Protein AF-0000000077149423 (afdb_homodimer)

Secondary structure (DSSP, 8-state):
----GGG-TTS-HHHHHHHHHHTS-HHHHHHTTBTEEPPBGGGTB--EE-----SSS--SSSB---PPPHHHHHTT--HHHHHHHHHHHHHHHHHHHHHHHHTT---TT-SSB----B------TT-GGGGGSS-S-HHHHHHHHHHHHHHHH-SSSS-SSB-EEEEES-----GGGTTT-EE---HHHIIIIISHHHHHHHHTS--SEEEE-SSEETTEEGGG-IIIIIIIIIIIT---SEEE--TTTTTHHHHTS-S-SSHHHHHHHHHHTT--BBSSSGGGGHHHHHHTTSS-HHHHHHHHHHHHHHHHHTTTT-S--GGGG--GGGTT-HHHHHHHHHHHHHH-EEEEESS-PSP-GGG-SEEEEESTTTT-SHHHH-SS--B-S----HHHHHHHHS-TTSEEEEE--S-SSSS-SSTTSPTTTTHHHHHHHHHT-SEEEEEEE--TTTSSSBTTTB-GGGSSTTS-SSSBPPHHHHHHHHHHHTT---EEEEEE-SS--B-TTHHHH-SEEEE--S--TTHHHHHHHHHTTSS------SSPBPS-GGGSPPTT----TT-HHHH--S--SB-TT--B-SS-EEEEEEE--SEE-TT--EEEEEEEEE-SSS-EEEEEEEEEEETT-SS---S-EEEEEEEEEE-TT-EEEEEEEE-GGGGEEE-TTS-EEEPPEEEEEEEESS-SSHHHHHHHT---EEEEEEE-/----GGG-TTS-HHHHHHHHHHTS-HHHHHHTTBTEEPPBGGGTB--EE-----SSS--SSSB---PPPHHHHHTT--HHHHHHHHHHHHHHHHHHHHHHHHTT---TT-SSB----B------TT-GGGGGSS-S-HHHHHHHHHHHHHHHH-SSSS-SSB-EEEEES-----GGGTTT-EE---HHHIIIIISHHHHHHHHTS--SEEEE-SSEETTEEGGG-IIIIIIIIIIIT---SEEE--TTTTTHHHHTS-S-SSHHHHHHHHHHTT--BBSSSGGGGHHHHHHTTSS-HHHHHHHHHHHHHHHHHTTTT-S--GGGG--GGGTT-HHHHHHHHHHHHHH-EEEEESS-PSP-GGG-SEEEEESTTTT-SHHHH-SS--B-S----HHHHHHHHS-TTSEEEEE--S-SSSS-SSTTSPTTTTHHHHHHHHHT-SEEEEEEE--TTTSSSTTTTS-GGGSSTTS-SSSBPPHHHHHHHHHHHTT---EEEEEE-SS--B-TTHHHH-SEEEE--S--TTHHHHHHHHHTTSS------SSPBPS-GGGSPPTT----TT-HHHH--S--SB-TT--B-SS-EEEEEEE--SEE-TT--EEEEEEEEE-SSS-EEEEEEEEEEETT-SS---S-EEEEEEEEEE-TT-EEEEEEEE-GGGGEEE-TT--EEEPPEEEEEEEESS-SSHHHHHHHT---EEEEEEE-

Nearest PDB structures (foldseek):
  7zdy-assembly1_Y  TM=8.481E-01  e=6.135E-65  Thermotoga maritima MSB8
  7zeq-assembly1_Y  TM=8.378E-01  e=5.788E-65  Thermotoga maritima MSB8
  4zoa-assembly1_B  TM=8.456E-01  e=4.067E-59  Listeria innocua Clip11262
  4zo9-assembly1_B  TM=8.342E-01  e=2.021E-59  Listeria innocua Clip11262
  4zod-assembly1_A  TM=8.342E-01  e=7.720E-59  Listeria innocua Clip11262

InterPro domains:
  IPR001764 Glycoside hydrolase, family 3, N-terminal [PF00933] (37-309)
  IPR001764 Glycoside hydrolase, family 3, N-terminal [PR00133] (67-86)
  IPR001764 Glycoside hydrolase, family 3, N-terminal [PR00133] (161-177)
  IPR001764 Glycoside hydrolase, family 3, N-terminal [PR00133] (232-250)
  IPR002772 Glycoside hydrolase family 3 C-terminal domain [PF01915] (348-586)
  IPR013783 Immunoglobulin-like fold [G3DSA:2.60.40.10] (587-703)
  IPR017853 Glycoside hydrolase superfamily [SSF51445] (4-347)
  IPR026891 Fibronectin type III-like domain [PF14310] (622-689)
  IPR026891 Fibronectin type III-like domain [SM01217] (622-691)
  IPR036881 Glycoside hydrolase family 3 C-terminal domain superfamily [G3DSA:3.40.50.1700] (334-586)
  IPR036881 Glycoside hydrolase family 3 C-terminal domain superfamily [SSF52279] (348-589)
  IPR036962 Glycoside hydrolase, family 3, N-terminal domain superfamily [G3DSA:3.20.20.300] (16-325)
  IPR044993 Beta-D-xylosidase [PTHR42721] (3-690)

Structure (mmCIF, N/CA/C/O backbone):
data_AF-0000000077149423-model_v1
#
loop_
_entity.id
_entity.type
_entity.pdbx_description
1 polymer 'Glycoside hydrolase family 3 domain protein'
#
loop_
_atom_site.group_PDB
_atom_site.id
_atom_site.type_symbol
_atom_site.label_atom_id
_atom_site.label_alt_id
_atom_site.label_comp_id
_atom_site.label_asym_id
_atom_site.label_entity_id
_atom_site.label_seq_id
_atom_site.pdbx_PDB_ins_code
_atom_site.Cartn_x
_atom_site.Cartn_y
_atom_site.Cartn_z
_atom_site.occupancy
_atom_site.B_iso_or_equiv
_atom_site.auth_seq_id
_atom_site.auth_comp_id
_atom_site.auth_asym_id
_atom_site.auth_atom_id
_atom_site.pdbx_PDB_model_num
ATOM 1 N N . MET A 1 1 ? 47.938 -31.359 -18.688 1 43.38 1 MET A N 1
ATOM 2 C CA . MET A 1 1 ? 47.25 -31.922 -17.516 1 43.38 1 MET A CA 1
ATOM 3 C C . MET A 1 1 ? 45.812 -32.219 -17.828 1 43.38 1 MET A C 1
ATOM 5 O O . MET A 1 1 ? 45.094 -31.406 -18.406 1 43.38 1 MET A O 1
ATOM 9 N N . ASN A 1 2 ? 45.344 -33.406 -17.938 1 62.12 2 ASN A N 1
ATOM 10 C CA . ASN A 1 2 ? 44.094 -33.938 -18.469 1 62.12 2 ASN A CA 1
ATOM 11 C C . ASN A 1 2 ? 42.875 -33.281 -17.781 1 62.12 2 ASN A C 1
ATOM 13 O O . ASN A 1 2 ? 42.812 -33.25 -16.562 1 62.12 2 ASN A O 1
ATOM 17 N N . LYS A 1 3 ? 42.125 -32.5 -18.344 1 80.06 3 LYS A N 1
ATOM 18 C CA . LYS A 1 3 ? 40.875 -31.859 -17.859 1 80.06 3 LYS A CA 1
ATOM 19 C C . LYS A 1 3 ? 40 -32.875 -17.141 1 80.06 3 LYS A C 1
ATOM 21 O O . LYS A 1 3 ? 39.719 -33.969 -17.672 1 80.06 3 LYS A O 1
ATOM 26 N N . PRO A 1 4 ? 39.719 -32.656 -15.883 1 93.94 4 PRO A N 1
ATOM 27 C CA . PRO A 1 4 ? 38.844 -33.594 -15.164 1 93.94 4 PRO A CA 1
ATOM 28 C C . PRO A 1 4 ? 37.562 -33.906 -15.93 1 93.94 4 PRO A C 1
ATOM 30 O O . PRO A 1 4 ? 37.062 -33.062 -16.672 1 93.94 4 PRO A O 1
ATOM 33 N N . LYS A 1 5 ? 37 -35.062 -15.758 1 95.88 5 LYS A N 1
ATOM 34 C CA . LYS A 1 5 ? 35.844 -35.562 -16.5 1 95.88 5 LYS A CA 1
ATOM 35 C C . LYS A 1 5 ? 34.656 -34.625 -16.312 1 95.88 5 LYS A C 1
ATOM 37 O O . LYS A 1 5 ? 33.812 -34.5 -17.219 1 95.88 5 LYS A O 1
ATOM 42 N N . TYR A 1 6 ? 34.562 -34.062 -15.18 1 96.31 6 TYR A N 1
ATOM 43 C CA . TYR A 1 6 ? 33.375 -33.281 -14.922 1 96.31 6 TYR A CA 1
ATOM 44 C C . TYR A 1 6 ? 33.375 -31.984 -15.742 1 96.31 6 TYR A C 1
ATOM 46 O O . TYR A 1 6 ? 32.375 -31.312 -15.875 1 96.31 6 TYR A O 1
ATOM 54 N N . LEU A 1 7 ? 34.5 -31.656 -16.438 1 95.75 7 LEU A N 1
ATOM 55 C CA . LEU A 1 7 ? 34.594 -30.484 -17.297 1 95.75 7 LEU A CA 1
ATOM 56 C C . LEU A 1 7 ? 34.594 -30.891 -18.766 1 95.75 7 LEU A C 1
ATOM 58 O O . LEU A 1 7 ? 34.688 -30.047 -19.656 1 95.75 7 LEU A O 1
ATOM 62 N N . ASP A 1 8 ? 34.5 -32.25 -19.047 1 96 8 ASP A N 1
ATOM 63 C CA . ASP A 1 8 ? 34.438 -32.781 -20.406 1 96 8 ASP A CA 1
ATOM 64 C C . ASP A 1 8 ? 33.031 -32.688 -20.953 1 96 8 ASP A C 1
ATOM 66 O O . ASP A 1 8 ? 32.188 -33.562 -20.656 1 96 8 ASP A O 1
ATOM 70 N N . LYS A 1 9 ? 32.719 -31.828 -21.906 1 95.31 9 LYS A N 1
ATOM 71 C CA . LYS A 1 9 ? 31.375 -31.531 -22.406 1 95.31 9 LYS A CA 1
ATOM 72 C C . LYS A 1 9 ? 30.875 -32.625 -23.312 1 95.31 9 LYS A C 1
ATOM 74 O O . LYS A 1 9 ? 29.703 -32.656 -23.688 1 95.31 9 LYS A O 1
ATOM 79 N N . SER A 1 10 ? 31.719 -33.594 -23.609 1 95.44 10 SER A N 1
ATOM 80 C CA . SER A 1 10 ? 31.297 -34.719 -24.453 1 95.44 10 SER A CA 1
ATOM 81 C C . SER A 1 10 ? 30.594 -35.781 -23.641 1 95.44 10 SER A C 1
ATOM 83 O O . SER A 1 10 ? 29.922 -36.656 -24.203 1 95.44 10 SER A O 1
ATOM 85 N N . LEU A 1 11 ? 30.75 -35.719 -22.359 1 97.44 11 LEU A N 1
ATOM 86 C CA . LEU A 1 11 ? 30.109 -36.688 -21.469 1 97.44 11 LEU A CA 1
ATOM 87 C C . LEU A 1 11 ? 28.719 -36.219 -21.062 1 97.44 11 LEU A C 1
ATOM 89 O O . LEU A 1 11 ? 28.422 -35.031 -21.141 1 97.44 11 LEU A O 1
ATOM 93 N N . SER A 1 12 ? 27.875 -37.219 -20.719 1 97.62 12 SER A N 1
ATOM 94 C CA . SER A 1 12 ? 26.562 -36.844 -20.219 1 97.62 12 SER A CA 1
ATOM 95 C C . SER A 1 12 ? 26.656 -36.094 -18.906 1 97.62 12 SER A C 1
ATOM 97 O O . SER A 1 12 ? 27.641 -36.188 -18.188 1 97.62 12 SER A O 1
ATOM 99 N N . PHE A 1 13 ? 25.734 -35.281 -18.625 1 98.25 13 PHE A N 1
ATOM 100 C CA . PHE A 1 13 ? 25.719 -34.531 -17.391 1 98.25 13 PHE A CA 1
ATOM 101 C C . PHE A 1 13 ? 25.828 -35.438 -16.172 1 98.25 13 PHE A C 1
ATOM 103 O O . PHE A 1 13 ? 26.531 -35.125 -15.211 1 98.25 13 PHE A O 1
ATOM 110 N N . LYS A 1 14 ? 25.141 -36.594 -16.219 1 98.19 14 LYS A N 1
ATOM 111 C CA . LYS A 1 14 ? 25.188 -37.531 -15.109 1 98.19 14 LYS A CA 1
ATOM 112 C C . LYS A 1 14 ? 26.594 -38.094 -14.906 1 98.19 14 LYS A C 1
ATOM 114 O O . LYS A 1 14 ? 27.062 -38.219 -13.781 1 98.19 14 LYS A O 1
ATOM 119 N N . GLU A 1 15 ? 27.281 -38.438 -16 1 98.44 15 GLU A N 1
ATOM 120 C CA . GLU A 1 15 ? 28.656 -38.938 -15.914 1 98.44 15 GLU A CA 1
ATOM 121 C C . GLU A 1 15 ? 29.578 -37.875 -15.312 1 98.44 15 GLU A C 1
ATOM 123 O O . GLU A 1 15 ? 30.438 -38.219 -14.484 1 98.44 15 GLU A O 1
ATOM 128 N N . ARG A 1 16 ? 29.375 -36.719 -15.719 1 98.5 16 ARG A N 1
ATOM 129 C CA . ARG A 1 16 ? 30.172 -35.625 -15.203 1 98.5 16 ARG A CA 1
ATOM 130 C C . ARG A 1 16 ? 29.891 -35.406 -13.719 1 98.5 16 ARG A C 1
ATOM 132 O O . ARG A 1 16 ? 30.828 -35.156 -12.945 1 98.5 16 ARG A O 1
ATOM 139 N N . ALA A 1 17 ? 28.656 -35.469 -13.336 1 98.69 17 ALA A N 1
ATOM 140 C CA . ALA A 1 17 ? 28.281 -35.281 -11.938 1 98.69 17 ALA A CA 1
ATOM 141 C C . ALA A 1 17 ? 28.906 -36.375 -11.055 1 98.69 17 ALA A C 1
ATOM 143 O O . ALA A 1 17 ? 29.359 -36.094 -9.945 1 98.69 17 ALA A O 1
ATOM 144 N N . VAL A 1 18 ? 28.938 -37.562 -11.523 1 98.62 18 VAL A N 1
ATOM 145 C CA . VAL A 1 18 ? 29.531 -38.688 -10.781 1 98.62 18 VAL A CA 1
ATOM 146 C C . VAL A 1 18 ? 31 -38.406 -10.523 1 98.62 18 VAL A C 1
ATOM 148 O O . VAL A 1 18 ? 31.484 -38.594 -9.406 1 98.62 18 VAL A O 1
ATOM 151 N N . ASP A 1 19 ? 31.672 -37.969 -11.539 1 98.62 19 ASP A N 1
ATOM 152 C CA . ASP A 1 19 ? 33.094 -37.625 -11.383 1 98.62 19 ASP A CA 1
ATOM 153 C C . ASP A 1 19 ? 33.281 -36.469 -10.383 1 98.62 19 ASP A C 1
ATOM 155 O O . ASP A 1 19 ? 34.125 -36.562 -9.492 1 98.62 19 ASP A O 1
ATOM 159 N N . LEU A 1 20 ? 32.5 -35.438 -10.547 1 98.69 20 LEU A N 1
ATOM 160 C CA . LEU A 1 20 ? 32.625 -34.281 -9.68 1 98.69 20 LEU A CA 1
ATOM 161 C C . LEU A 1 20 ? 32.406 -34.656 -8.219 1 98.69 20 LEU A C 1
ATOM 163 O O . LEU A 1 20 ? 33.188 -34.281 -7.348 1 98.69 20 LEU A O 1
ATOM 167 N N . VAL A 1 21 ? 31.359 -35.438 -7.965 1 98.69 21 VAL A N 1
ATOM 168 C CA . VAL A 1 21 ? 31.016 -35.812 -6.598 1 98.69 21 VAL A CA 1
ATOM 169 C C . VAL A 1 21 ? 32.094 -36.719 -6.023 1 98.69 21 VAL A C 1
ATOM 171 O O . VAL A 1 21 ? 32.438 -36.625 -4.836 1 98.69 21 VAL A O 1
ATOM 174 N N . SER A 1 22 ? 32.719 -37.5 -6.828 1 98.38 22 SER A N 1
ATOM 175 C CA . SER A 1 22 ? 33.781 -38.375 -6.367 1 98.38 22 SER A CA 1
ATOM 176 C C . SER A 1 22 ? 35 -37.594 -5.902 1 98.38 22 SER A C 1
ATOM 178 O O . SER A 1 22 ? 35.844 -38.094 -5.148 1 98.38 22 SER A O 1
ATOM 180 N N . ARG A 1 23 ? 35.062 -36.406 -6.344 1 98.19 23 ARG A N 1
ATOM 181 C CA . ARG A 1 23 ? 36.219 -35.562 -6.008 1 98.19 23 ARG A CA 1
ATOM 182 C C . ARG A 1 23 ? 35.938 -34.719 -4.762 1 98.19 23 ARG A C 1
ATOM 184 O O . ARG A 1 23 ? 36.844 -34.094 -4.211 1 98.19 23 ARG A O 1
ATOM 191 N N . MET A 1 24 ? 34.719 -34.75 -4.234 1 98.56 24 MET A N 1
ATOM 192 C CA . MET A 1 24 ? 34.344 -33.938 -3.068 1 98.56 24 MET A CA 1
ATOM 193 C C . MET A 1 24 ? 34.656 -34.688 -1.778 1 98.56 24 MET A C 1
ATOM 195 O O . MET A 1 24 ? 34.594 -35.938 -1.737 1 98.56 24 MET A O 1
ATOM 199 N N . THR A 1 25 ? 34.969 -33.844 -0.762 1 98.38 25 THR A N 1
ATOM 200 C CA . THR A 1 25 ? 34.969 -34.406 0.582 1 98.38 25 THR A CA 1
ATOM 201 C C . THR A 1 25 ? 33.562 -34.656 1.087 1 98.38 25 THR A C 1
ATOM 203 O O . THR A 1 25 ? 32.594 -34.188 0.485 1 98.38 25 THR A O 1
ATOM 206 N N . LEU A 1 26 ? 33.5 -35.469 2.139 1 97.94 26 LEU A N 1
ATOM 207 C CA . LEU A 1 26 ? 32.188 -35.75 2.729 1 97.94 26 LEU A CA 1
ATOM 208 C C . LEU A 1 26 ? 31.5 -34.438 3.162 1 97.94 26 LEU A C 1
ATOM 210 O O . LEU A 1 26 ? 30.281 -34.312 2.992 1 97.94 26 LEU A O 1
ATOM 214 N N . GLU A 1 27 ? 32.281 -33.562 3.719 1 98 27 GLU A N 1
ATOM 215 C CA . GLU A 1 27 ? 31.734 -32.281 4.152 1 98 27 GLU A CA 1
ATOM 216 C C . GLU A 1 27 ? 31.219 -31.453 2.967 1 98 27 GLU A C 1
ATOM 218 O O . GLU A 1 27 ? 30.172 -30.828 3.053 1 98 27 GLU A O 1
ATOM 223 N N . GLU A 1 28 ? 31.953 -31.484 1.924 1 98.56 28 GLU A N 1
ATOM 224 C CA . GLU A 1 28 ? 31.547 -30.781 0.71 1 98.56 28 GLU A CA 1
ATOM 225 C C . GLU A 1 28 ? 30.281 -31.375 0.115 1 98.56 28 GLU A C 1
ATOM 227 O O . GLU A 1 28 ? 29.375 -30.641 -0.287 1 98.56 28 GLU A O 1
ATOM 232 N N . LYS A 1 29 ? 30.203 -32.719 0.086 1 98.62 29 LYS A N 1
ATOM 233 C CA . LYS A 1 29 ? 28.984 -33.406 -0.405 1 98.62 29 LYS A CA 1
ATOM 234 C C . LYS A 1 29 ? 27.766 -33 0.423 1 98.62 29 LYS A C 1
ATOM 236 O O . LYS A 1 29 ? 26.734 -32.625 -0.129 1 98.62 29 LYS A O 1
ATOM 241 N N . ALA A 1 30 ? 27.922 -33.031 1.698 1 98.38 30 ALA A N 1
ATOM 242 C CA . ALA A 1 30 ? 26.828 -32.719 2.611 1 98.38 30 ALA A CA 1
ATOM 243 C C . ALA A 1 30 ? 26.375 -31.266 2.428 1 98.38 30 ALA A C 1
ATOM 245 O O . ALA A 1 30 ? 25.172 -30.969 2.475 1 98.38 30 ALA A O 1
ATOM 246 N N . SER A 1 31 ? 27.281 -30.344 2.186 1 98.19 31 SER A N 1
ATOM 247 C CA . SER A 1 31 ? 26.969 -28.922 2.049 1 98.19 31 SER A CA 1
ATOM 248 C C . SER A 1 31 ? 26.172 -28.656 0.776 1 98.19 31 SER A C 1
ATOM 250 O O . SER A 1 31 ? 25.484 -27.641 0.679 1 98.19 31 SER A O 1
ATOM 252 N N . GLN A 1 32 ? 26.234 -29.547 -0.192 1 98.56 32 GLN A N 1
ATOM 253 C CA . GLN A 1 32 ? 25.547 -29.375 -1.466 1 98.56 32 GLN A CA 1
ATOM 254 C C . GLN A 1 32 ? 24.094 -29.828 -1.372 1 98.56 32 GLN A C 1
ATOM 256 O O . GLN A 1 32 ? 23.297 -29.562 -2.27 1 98.56 32 GLN A O 1
ATOM 261 N N . LEU A 1 33 ? 23.703 -30.5 -0.247 1 98.81 33 LEU A N 1
ATOM 262 C CA . LEU A 1 33 ? 22.359 -31.047 -0.112 1 98.81 33 LEU A CA 1
ATOM 263 C C . LEU A 1 33 ? 21.438 -30.062 0.595 1 98.81 33 LEU A C 1
ATOM 265 O O . LEU A 1 33 ? 20.25 -30.344 0.802 1 98.81 33 LEU A O 1
ATOM 269 N N . ARG A 1 34 ? 21.953 -28.891 0.854 1 98.06 34 ARG A N 1
ATOM 270 C CA . ARG A 1 34 ? 21.203 -27.797 1.469 1 98.06 34 ARG A CA 1
ATOM 271 C C . ARG A 1 34 ? 20.672 -26.828 0.412 1 98.06 34 ARG A C 1
ATOM 273 O O . ARG A 1 34 ? 21.281 -26.672 -0.65 1 98.06 34 ARG A O 1
ATOM 280 N N . TYR A 1 35 ? 19.531 -26.125 0.742 1 98.31 35 TYR A N 1
ATOM 281 C CA . TYR A 1 35 ? 19.016 -25.141 -0.214 1 98.31 35 TYR A CA 1
ATOM 282 C C . TYR A 1 35 ? 20.016 -24.016 -0.424 1 98.31 35 TYR A C 1
ATOM 284 O O . TYR A 1 35 ? 20.047 -23.391 -1.487 1 98.31 35 TYR A O 1
ATOM 292 N N . ASP A 1 36 ? 20.828 -23.688 0.619 1 97.81 36 ASP A N 1
ATOM 293 C CA . ASP A 1 36 ? 21.875 -22.688 0.543 1 97.81 36 ASP A CA 1
ATOM 294 C C . ASP A 1 36 ? 23.25 -23.344 0.341 1 97.81 36 ASP A C 1
ATOM 296 O O . ASP A 1 36 ? 24.188 -23.062 1.083 1 97.81 36 ASP A O 1
ATOM 300 N N . ALA A 1 37 ? 23.391 -24.094 -0.747 1 98.25 37 ALA A N 1
ATOM 301 C CA . ALA A 1 37 ? 24.578 -24.859 -1.064 1 98.25 37 ALA A CA 1
ATOM 302 C C . ALA A 1 37 ? 25.828 -23.984 -1.015 1 98.25 37 ALA A C 1
ATOM 304 O O . ALA A 1 37 ? 25.844 -22.875 -1.576 1 98.25 37 ALA A O 1
ATOM 305 N N . GLN A 1 38 ? 26.891 -24.438 -0.353 1 97.69 38 GLN A N 1
ATOM 306 C CA . GLN A 1 38 ? 28.125 -23.688 -0.142 1 97.69 38 GLN A CA 1
ATOM 307 C C . GLN A 1 38 ? 29.062 -23.844 -1.328 1 97.69 38 GLN A C 1
ATOM 309 O O . GLN A 1 38 ? 28.984 -24.828 -2.07 1 97.69 38 GLN A O 1
ATOM 314 N N . PRO A 1 39 ? 29.953 -22.891 -1.474 1 97.69 39 PRO A N 1
ATOM 315 C CA . PRO A 1 39 ? 30.922 -23.047 -2.553 1 97.69 39 PRO A CA 1
ATOM 316 C C . PRO A 1 39 ? 31.969 -24.109 -2.25 1 97.69 39 PRO A C 1
ATOM 318 O O . PRO A 1 39 ? 32.25 -24.391 -1.082 1 97.69 39 PRO A O 1
ATOM 3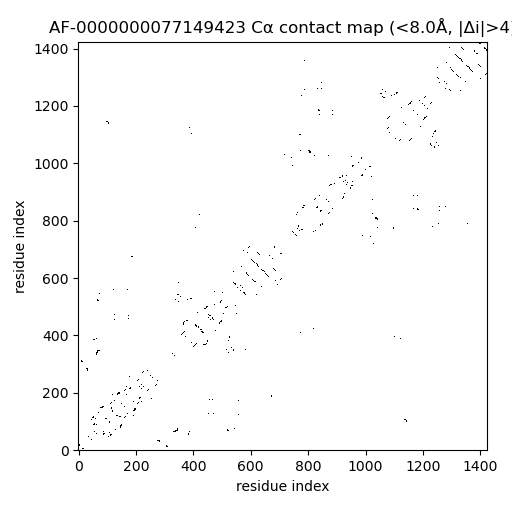21 N N . VAL A 1 40 ? 32.406 -24.75 -3.268 1 98 40 VAL A N 1
ATOM 322 C CA . VAL A 1 40 ? 33.594 -25.578 -3.232 1 98 40 VAL A CA 1
ATOM 323 C C . VAL A 1 40 ? 34.656 -24.969 -4.152 1 98 40 VAL A C 1
ATOM 325 O O . VAL A 1 40 ? 34.844 -25.422 -5.281 1 98 40 VAL A O 1
ATOM 328 N N . GLU A 1 41 ? 35.5 -24.172 -3.666 1 96.25 41 GLU A N 1
ATOM 329 C CA . GLU A 1 41 ? 36.375 -23.312 -4.441 1 96.25 41 GLU A CA 1
ATOM 330 C C . GLU A 1 41 ? 37.406 -24.141 -5.203 1 96.25 41 GLU A C 1
ATOM 332 O O . GLU A 1 41 ? 37.688 -23.859 -6.367 1 96.25 41 GLU A O 1
ATOM 337 N N . ARG A 1 42 ? 37.875 -25.109 -4.559 1 96.19 42 ARG A N 1
ATOM 338 C CA . ARG A 1 42 ? 38.969 -25.906 -5.168 1 96.19 42 ARG A CA 1
ATOM 339 C C . ARG A 1 42 ? 38.469 -26.641 -6.402 1 96.19 42 ARG A C 1
ATOM 341 O O . ARG A 1 42 ? 39.25 -27.031 -7.262 1 96.19 42 ARG A O 1
ATOM 348 N N . LEU A 1 43 ? 37.125 -26.812 -6.449 1 97.31 43 LEU A N 1
ATOM 349 C CA . LEU A 1 43 ? 36.562 -27.5 -7.594 1 97.31 43 LEU A CA 1
ATOM 350 C C . LEU A 1 43 ? 35.812 -26.531 -8.508 1 97.31 43 LEU A C 1
ATOM 352 O O . LEU A 1 43 ? 35.125 -26.953 -9.438 1 97.31 43 LEU A O 1
ATOM 356 N N . GLY A 1 44 ? 35.875 -25.203 -8.172 1 95.19 44 GLY A N 1
ATOM 357 C CA . GLY A 1 44 ? 35.25 -24.188 -9 1 95.19 44 GLY A CA 1
ATOM 358 C C . GLY A 1 44 ? 33.719 -24.156 -8.875 1 95.19 44 GLY A C 1
ATOM 359 O O . GLY A 1 44 ? 33.031 -23.703 -9.789 1 95.19 44 GLY A O 1
ATOM 360 N N . ILE A 1 45 ? 33.156 -24.641 -7.824 1 96.94 45 ILE A N 1
ATOM 361 C CA . ILE A 1 45 ? 31.703 -24.656 -7.605 1 96.94 45 ILE A CA 1
ATOM 362 C C . ILE A 1 45 ? 31.281 -23.422 -6.809 1 96.94 45 ILE A C 1
ATOM 364 O O . ILE A 1 45 ? 31.578 -23.312 -5.617 1 96.94 45 ILE A O 1
ATOM 368 N N . PRO A 1 46 ? 30.578 -22.516 -7.422 1 95.69 46 PRO A N 1
ATOM 369 C CA . PRO A 1 46 ? 30.125 -21.344 -6.664 1 95.69 46 PRO A CA 1
ATOM 370 C C . PRO A 1 46 ? 28.969 -21.656 -5.727 1 95.69 46 PRO A C 1
ATOM 372 O O . PRO A 1 46 ? 28.281 -22.672 -5.91 1 95.69 46 PRO A O 1
ATOM 375 N N . ARG A 1 47 ? 28.797 -20.781 -4.75 1 96.94 47 ARG A N 1
ATOM 376 C CA . ARG A 1 47 ? 27.609 -20.828 -3.91 1 96.94 47 ARG A CA 1
ATOM 377 C C . ARG A 1 47 ? 26.344 -20.812 -4.762 1 96.94 47 ARG A C 1
ATOM 379 O O . ARG A 1 47 ? 26.281 -20.141 -5.785 1 96.94 47 ARG A O 1
ATOM 386 N N . TYR A 1 48 ? 25.359 -21.578 -4.363 1 98.12 48 TYR A N 1
ATOM 387 C CA . TYR A 1 48 ? 24.094 -21.609 -5.082 1 98.12 48 TYR A CA 1
ATOM 388 C C . TYR A 1 48 ? 22.922 -21.734 -4.113 1 98.12 48 TYR A C 1
ATOM 390 O O . TYR A 1 48 ? 22.906 -22.609 -3.246 1 98.12 48 TYR A O 1
ATOM 398 N N . ASN A 1 49 ? 22 -20.844 -4.25 1 98.5 49 ASN A N 1
ATOM 399 C CA . ASN A 1 49 ? 20.75 -20.969 -3.496 1 98.5 49 ASN A CA 1
ATOM 400 C C . ASN A 1 49 ? 19.625 -21.547 -4.348 1 98.5 49 ASN A C 1
ATOM 402 O O . ASN A 1 49 ? 19.188 -20.922 -5.316 1 98.5 49 ASN A O 1
ATOM 406 N N . TRP A 1 50 ? 19.125 -22.688 -3.953 1 98.62 50 TRP A N 1
ATOM 407 C CA . TRP A 1 50 ? 18.141 -23.453 -4.738 1 98.62 50 TRP A CA 1
ATOM 408 C C . TRP A 1 50 ? 16.766 -22.828 -4.637 1 98.62 50 TRP A C 1
ATOM 410 O O . TRP A 1 50 ? 15.875 -23.125 -5.441 1 98.62 50 TRP A O 1
ATOM 420 N N . TRP A 1 51 ? 16.531 -22.047 -3.59 1 98.38 51 TRP A N 1
ATOM 421 C CA . TRP A 1 51 ? 15.195 -21.531 -3.297 1 98.38 51 TRP A CA 1
ATOM 422 C C . TRP A 1 51 ? 14.867 -20.328 -4.184 1 98.38 51 TRP A C 1
ATOM 424 O O . TRP A 1 51 ? 15.383 -19.234 -3.967 1 98.38 51 TRP A O 1
ATOM 434 N N . ASN A 1 52 ? 14.023 -20.531 -5.113 1 98.12 52 ASN A N 1
ATOM 435 C CA . ASN A 1 52 ? 13.391 -19.484 -5.926 1 98.12 52 ASN A CA 1
ATOM 436 C C . ASN A 1 52 ? 11.977 -19.891 -6.336 1 98.12 52 ASN A C 1
ATOM 438 O O . ASN A 1 52 ? 11.586 -21.047 -6.195 1 98.12 52 ASN A O 1
ATOM 442 N N . GLU A 1 53 ? 11.172 -18.891 -6.656 1 97.44 53 GLU A N 1
ATOM 443 C CA . GLU A 1 53 ? 9.758 -19.062 -6.984 1 97.44 53 GLU A CA 1
ATOM 444 C C . GLU A 1 53 ? 9.391 -18.297 -8.25 1 97.44 53 GLU A C 1
ATOM 446 O O . GLU A 1 53 ? 9.922 -17.219 -8.5 1 97.44 53 GLU A O 1
ATOM 451 N N . ALA A 1 54 ? 8.398 -18.859 -8.992 1 98.31 54 ALA A N 1
ATOM 452 C CA . ALA A 1 54 ? 8.016 -18.203 -10.234 1 98.31 54 ALA A CA 1
ATOM 453 C C . ALA A 1 54 ? 6.617 -18.625 -10.672 1 98.31 54 ALA A C 1
ATOM 455 O O . ALA A 1 54 ? 6.387 -18.906 -11.852 1 98.31 54 ALA A O 1
ATOM 456 N N . LEU A 1 55 ? 5.719 -18.641 -9.797 1 97.5 55 LEU A N 1
ATOM 457 C CA . LEU A 1 55 ? 4.363 -19.125 -10.047 1 97.5 55 LEU A CA 1
ATOM 458 C C . LEU A 1 55 ? 3.686 -18.281 -11.133 1 97.5 55 LEU A C 1
ATOM 460 O O . LEU A 1 55 ? 2.93 -18.828 -11.945 1 97.5 55 LEU A O 1
ATOM 464 N N . HIS A 1 56 ? 3.846 -16.984 -11.125 1 98.5 56 HIS A N 1
ATOM 465 C CA . HIS A 1 56 ? 3.27 -16.062 -12.094 1 98.5 56 HIS A CA 1
ATOM 466 C C . HIS A 1 56 ? 4.168 -14.844 -12.305 1 98.5 56 HIS A C 1
ATOM 468 O O . HIS A 1 56 ? 3.689 -13.703 -12.328 1 98.5 56 HIS A O 1
ATOM 474 N N . GLY A 1 57 ? 5.43 -15.133 -12.492 1 98.56 57 GLY A N 1
ATOM 475 C CA . GLY A 1 57 ? 6.551 -14.211 -12.539 1 98.56 57 GLY A CA 1
ATOM 476 C C . GLY A 1 57 ? 7.637 -14.531 -11.531 1 98.56 57 GLY A C 1
ATOM 477 O O . GLY A 1 57 ? 7.387 -15.219 -10.539 1 98.56 57 GLY A O 1
ATOM 478 N N . VAL A 1 58 ? 8.859 -14.023 -11.773 1 98.69 58 VAL A N 1
ATOM 479 C CA . VAL A 1 58 ? 9.922 -14.25 -10.805 1 98.69 58 VAL A CA 1
ATOM 480 C C . VAL A 1 58 ? 9.57 -13.555 -9.484 1 98.69 58 VAL A C 1
ATOM 482 O O . VAL A 1 58 ? 9.336 -12.344 -9.461 1 98.69 58 VAL A O 1
ATOM 485 N N . ALA A 1 59 ? 9.523 -14.359 -8.422 1 97.69 59 ALA A N 1
ATOM 486 C CA . ALA A 1 59 ? 8.977 -13.867 -7.168 1 97.69 59 ALA A CA 1
ATOM 487 C C . ALA A 1 59 ? 10.086 -13.445 -6.207 1 97.69 59 ALA A C 1
ATOM 489 O O . ALA A 1 59 ? 11.148 -14.062 -6.176 1 97.69 59 ALA A O 1
ATOM 490 N N . ARG A 1 60 ? 9.875 -12.375 -5.461 1 96 60 ARG A N 1
ATOM 491 C CA . ARG A 1 60 ? 10.602 -12 -4.25 1 96 60 ARG A CA 1
ATOM 492 C C . ARG A 1 60 ? 12.039 -11.609 -4.566 1 96 60 ARG A C 1
ATOM 494 O O . ARG A 1 60 ? 12.891 -11.57 -3.676 1 96 60 ARG A O 1
ATOM 501 N N . ALA A 1 61 ? 12.352 -11.336 -5.805 1 95.31 61 ALA A N 1
ATOM 502 C CA . ALA A 1 61 ? 13.703 -10.984 -6.25 1 95.31 61 ALA A CA 1
ATOM 503 C C . ALA A 1 61 ? 13.727 -9.617 -6.914 1 95.31 61 ALA A C 1
ATOM 505 O O . ALA A 1 61 ? 14.445 -9.406 -7.891 1 95.31 61 ALA A O 1
ATOM 506 N N . GLY A 1 62 ? 12.852 -8.766 -6.406 1 96.94 62 GLY A N 1
ATOM 507 C CA . GLY A 1 62 ? 12.789 -7.426 -6.973 1 96.94 62 GLY A CA 1
ATOM 508 C C . GLY A 1 62 ? 11.836 -7.32 -8.148 1 96.94 62 GLY A C 1
ATOM 509 O O . GLY A 1 62 ? 10.812 -8 -8.195 1 96.94 62 GLY A O 1
ATOM 510 N N . VAL A 1 63 ? 12.133 -6.438 -9.062 1 98.06 63 VAL A N 1
ATOM 511 C CA . VAL A 1 63 ? 11.227 -6.078 -10.156 1 98.06 63 VAL A CA 1
ATOM 512 C C . VAL A 1 63 ? 11.156 -7.227 -11.156 1 98.06 63 VAL A C 1
ATOM 514 O O . VAL A 1 63 ? 12.18 -7.789 -11.547 1 98.06 63 VAL A O 1
ATOM 517 N N . ALA A 1 64 ? 10.008 -7.527 -11.539 1 98.5 64 ALA A N 1
ATOM 518 C CA . ALA A 1 64 ? 9.703 -8.508 -12.578 1 98.5 64 ALA A CA 1
ATOM 519 C C . ALA A 1 64 ? 8.312 -8.281 -13.164 1 98.5 64 ALA A C 1
ATOM 521 O O . ALA A 1 64 ? 7.504 -7.551 -12.586 1 98.5 64 ALA A O 1
ATOM 522 N N . THR A 1 65 ? 8.094 -8.82 -14.344 1 98.56 65 THR A N 1
ATOM 523 C CA . THR A 1 65 ? 6.734 -8.852 -14.875 1 98.56 65 THR A CA 1
ATOM 524 C C . THR A 1 65 ? 5.828 -9.703 -13.992 1 98.56 65 THR A C 1
ATOM 526 O O . THR A 1 65 ? 6.199 -10.82 -13.609 1 98.56 65 THR A O 1
ATOM 529 N N . VAL A 1 66 ? 4.676 -9.164 -13.641 1 98.69 66 VAL A N 1
ATOM 530 C CA . VAL A 1 66 ? 3.746 -9.898 -12.781 1 98.69 66 VAL A CA 1
ATOM 531 C C . VAL A 1 66 ? 2.494 -10.258 -13.578 1 98.69 66 VAL A C 1
ATOM 533 O O . VAL A 1 66 ? 1.744 -9.383 -14.008 1 98.69 66 VAL A O 1
ATOM 536 N N . PHE A 1 67 ? 2.264 -11.484 -13.789 1 98.88 67 PHE A N 1
ATOM 537 C CA . PHE A 1 67 ? 1.107 -12.023 -14.492 1 98.88 67 PHE A CA 1
ATOM 538 C C . PHE A 1 67 ? -0.025 -12.32 -13.516 1 98.88 67 PHE A C 1
ATOM 540 O O . PHE A 1 67 ? 0.159 -12.242 -12.297 1 98.88 67 PHE A O 1
ATOM 547 N N . PRO A 1 68 ? -1.262 -12.594 -14.039 1 98.81 68 PRO A N 1
ATOM 548 C CA . PRO A 1 68 ? -2.311 -13.078 -13.141 1 98.81 68 PRO A CA 1
ATOM 549 C C . PRO A 1 68 ? -1.872 -14.297 -12.328 1 98.81 68 PRO A C 1
ATOM 551 O O . PRO A 1 68 ? -1.022 -15.07 -12.781 1 98.81 68 PRO A O 1
ATOM 554 N N . GLN A 1 69 ? -2.383 -14.414 -11.125 1 98.56 69 GLN A N 1
ATOM 555 C CA . GLN A 1 69 ? -2.109 -15.602 -10.32 1 98.56 69 GLN A CA 1
ATOM 556 C C . GLN A 1 69 ? -2.482 -16.875 -11.07 1 98.56 69 GLN A C 1
ATOM 558 O O . GLN A 1 69 ? -3.252 -16.828 -12.031 1 98.56 69 GLN A O 1
ATOM 563 N N . ALA A 1 70 ? -1.968 -18 -10.656 1 98.69 70 ALA A N 1
ATOM 564 C CA . ALA A 1 70 ? -2.098 -19.266 -11.359 1 98.69 70 ALA A CA 1
ATOM 565 C C . ALA A 1 70 ? -3.562 -19.594 -11.641 1 98.69 70 ALA A C 1
ATOM 567 O O . ALA A 1 70 ? -3.904 -20.047 -12.734 1 98.69 70 ALA A O 1
ATOM 568 N N . ILE A 1 71 ? -4.406 -19.328 -10.688 1 98.75 71 ILE A N 1
ATOM 569 C CA . ILE A 1 71 ? -5.824 -19.641 -10.859 1 98.75 71 ILE A CA 1
ATOM 570 C C . ILE A 1 71 ? -6.406 -18.797 -11.984 1 98.75 71 ILE A C 1
ATOM 572 O O . ILE A 1 71 ? -7.254 -19.266 -12.75 1 98.75 71 ILE A O 1
ATOM 576 N N . GLY A 1 72 ? -5.969 -17.531 -12.039 1 98.81 72 GLY A N 1
ATOM 577 C CA . GLY A 1 72 ? -6.352 -16.688 -13.156 1 98.81 72 GLY A CA 1
ATOM 578 C C . GLY A 1 72 ? -5.789 -17.156 -14.484 1 98.81 72 GLY A C 1
ATOM 579 O O . GLY A 1 72 ? -6.469 -17.094 -15.508 1 98.81 72 GLY A O 1
ATOM 580 N N . LEU A 1 73 ? -4.574 -17.641 -14.477 1 98.88 73 LEU A N 1
ATOM 581 C CA . LEU A 1 73 ? -3.979 -18.203 -15.688 1 98.88 73 LEU A CA 1
ATOM 582 C C . LEU A 1 73 ? -4.742 -19.438 -16.156 1 98.88 73 LEU A C 1
ATOM 584 O O . LEU A 1 73 ? -4.895 -19.656 -17.359 1 98.88 73 LEU A O 1
ATOM 588 N N . ALA A 1 74 ? -5.207 -20.172 -15.203 1 98.94 74 ALA A N 1
ATOM 589 C CA . ALA A 1 74 ? -6.02 -21.344 -15.531 1 98.94 74 ALA A CA 1
ATOM 590 C C . ALA A 1 74 ? -7.32 -20.938 -16.219 1 98.94 74 ALA A C 1
ATOM 592 O O . ALA A 1 74 ? -7.805 -21.625 -17.109 1 98.94 74 ALA A O 1
ATOM 593 N N . ALA A 1 75 ? -7.832 -19.812 -15.828 1 98.94 75 ALA A N 1
ATOM 594 C CA . ALA A 1 75 ? -9.102 -19.328 -16.359 1 98.94 75 ALA A CA 1
ATOM 595 C C . ALA A 1 75 ? -8.977 -18.953 -17.828 1 98.94 75 ALA A C 1
ATOM 597 O O . ALA A 1 75 ? -9.984 -18.781 -18.516 1 98.94 75 ALA A O 1
ATOM 598 N N . ILE A 1 76 ? -7.758 -18.906 -18.312 1 98.88 76 ILE A N 1
ATOM 599 C CA . ILE A 1 76 ? -7.516 -18.578 -19.719 1 98.88 76 ILE A CA 1
ATOM 600 C C . ILE A 1 76 ? -7.859 -19.766 -20.594 1 98.88 76 ILE A C 1
ATOM 602 O O . ILE A 1 76 ? -8.289 -19.609 -21.75 1 98.88 76 ILE A O 1
ATOM 606 N N . PHE A 1 77 ? -7.711 -21.031 -20.109 1 98.81 77 PHE A N 1
ATOM 607 C CA . PHE A 1 77 ? -7.941 -22.266 -20.844 1 98.81 77 PHE A CA 1
ATOM 608 C C . PHE A 1 77 ? -7.16 -22.25 -22.156 1 98.81 77 PHE A C 1
ATOM 610 O O . PHE A 1 77 ? -7.723 -22.5 -23.234 1 98.81 77 PHE A O 1
ATOM 617 N N . ASP A 1 78 ? -5.922 -22.094 -22.047 1 98.81 78 ASP A N 1
ATOM 618 C CA . ASP A 1 78 ? -5.02 -22.016 -23.203 1 98.81 78 ASP A CA 1
ATOM 619 C C . ASP A 1 78 ? -3.607 -22.469 -22.812 1 98.81 78 ASP A C 1
ATOM 621 O O . ASP A 1 78 ? -2.803 -21.656 -22.344 1 98.81 78 ASP A O 1
ATOM 625 N N . ASP A 1 79 ? -3.283 -23.734 -23.047 1 98.44 79 ASP A N 1
ATOM 626 C CA . ASP A 1 79 ? -2.004 -24.281 -22.625 1 98.44 79 ASP A CA 1
ATOM 627 C C . ASP A 1 79 ? -0.853 -23.719 -23.438 1 98.44 79 ASP A C 1
ATOM 629 O O . ASP A 1 79 ? 0.227 -23.453 -22.906 1 98.44 79 ASP A O 1
ATOM 633 N N . GLU A 1 80 ? -1.06 -23.422 -24.719 1 98.5 80 GLU A N 1
ATOM 634 C CA . GLU A 1 80 ? -0.014 -22.828 -25.547 1 98.5 80 GLU A CA 1
ATOM 635 C C . GLU A 1 80 ? 0.353 -21.422 -25.062 1 98.5 80 GLU A C 1
ATOM 637 O O . GLU A 1 80 ? 1.531 -21.062 -25 1 98.5 80 GLU A O 1
ATOM 642 N N . PHE A 1 81 ? -0.695 -20.688 -24.75 1 98.75 81 PHE A N 1
ATOM 643 C CA . PHE A 1 81 ? -0.47 -19.344 -24.25 1 98.75 81 PHE A CA 1
ATOM 644 C C . PHE A 1 81 ? 0.277 -19.375 -22.922 1 98.75 81 PHE A C 1
ATOM 646 O O . PHE A 1 81 ? 1.158 -18.562 -22.672 1 98.75 81 PHE A O 1
ATOM 653 N N . LEU A 1 82 ? -0.076 -20.344 -22.031 1 98.88 82 LEU A N 1
ATOM 654 C CA . LEU A 1 82 ? 0.604 -20.453 -20.75 1 98.88 82 LEU A CA 1
ATOM 655 C C . LEU A 1 82 ? 2.068 -20.844 -20.938 1 98.88 82 LEU A C 1
ATOM 657 O O . LEU A 1 82 ? 2.932 -20.391 -20.172 1 98.88 82 LEU A O 1
ATOM 661 N N . GLU A 1 83 ? 2.371 -21.688 -21.953 1 98.88 83 GLU A N 1
ATOM 662 C CA . GLU A 1 83 ? 3.758 -22.031 -22.25 1 98.88 83 GLU A CA 1
ATOM 663 C C . GLU A 1 83 ? 4.566 -20.797 -22.609 1 98.88 83 GLU A C 1
ATOM 665 O O . GLU A 1 83 ? 5.719 -20.656 -22.188 1 98.88 83 GLU A O 1
ATOM 670 N N . LYS A 1 84 ? 3.943 -19.891 -23.359 1 98.81 84 LYS A N 1
ATOM 671 C CA . LYS A 1 84 ? 4.59 -18.641 -23.719 1 98.81 84 LYS A CA 1
ATOM 672 C C . LYS A 1 84 ? 4.883 -17.797 -22.484 1 98.81 84 LYS A C 1
ATOM 674 O O . LYS A 1 84 ? 5.957 -17.203 -22.375 1 98.81 84 LYS A O 1
ATOM 679 N N . ILE A 1 85 ? 3.939 -17.703 -21.594 1 98.88 85 ILE A N 1
ATOM 680 C CA . ILE A 1 85 ? 4.117 -16.969 -20.359 1 98.88 85 ILE A CA 1
ATOM 681 C C . ILE A 1 85 ? 5.273 -17.562 -19.562 1 98.88 85 ILE A C 1
ATOM 683 O O . ILE A 1 85 ? 6.141 -16.828 -19.078 1 98.88 85 ILE A O 1
ATOM 687 N N . ALA A 1 86 ? 5.305 -18.891 -19.453 1 98.94 86 ALA A N 1
ATOM 688 C CA . ALA A 1 86 ? 6.352 -19.562 -18.703 1 98.94 86 ALA A CA 1
ATOM 689 C C . ALA A 1 86 ? 7.723 -19.328 -19.328 1 98.94 86 ALA A C 1
ATOM 691 O O . ALA A 1 86 ? 8.719 -19.172 -18.609 1 98.94 86 ALA A O 1
ATOM 692 N N . ASP A 1 87 ? 7.773 -19.297 -20.641 1 98.88 87 ASP A N 1
ATOM 693 C CA . ASP A 1 87 ? 9.016 -19 -21.344 1 98.88 87 ASP A CA 1
ATOM 694 C C . ASP A 1 87 ? 9.523 -17.609 -20.984 1 98.88 87 ASP A C 1
ATOM 696 O O . ASP A 1 87 ? 10.727 -17.406 -20.797 1 98.88 87 ASP A O 1
ATOM 700 N N . VAL A 1 88 ? 8.625 -16.641 -20.906 1 98.88 88 VAL A N 1
ATOM 701 C CA . VAL A 1 88 ? 8.984 -15.273 -20.547 1 98.88 88 VAL A CA 1
ATOM 702 C C . VAL A 1 88 ? 9.5 -15.242 -19.109 1 98.88 88 VAL A C 1
ATOM 704 O O . VAL A 1 88 ? 10.492 -14.578 -18.812 1 98.88 88 VAL A O 1
ATOM 707 N N . ILE A 1 89 ? 8.859 -15.969 -18.219 1 98.88 89 ILE A N 1
ATOM 708 C CA . ILE A 1 89 ? 9.266 -16.031 -16.828 1 98.88 89 ILE A CA 1
ATOM 709 C C . ILE A 1 89 ? 10.688 -16.594 -16.734 1 98.88 89 ILE A C 1
ATOM 711 O O . ILE A 1 89 ? 11.531 -16.031 -16.016 1 98.88 89 ILE A O 1
ATOM 715 N N . ALA A 1 90 ? 10.938 -17.656 -17.469 1 98.88 90 ALA A N 1
ATOM 716 C CA . ALA A 1 90 ? 12.266 -18.25 -17.484 1 98.88 90 ALA A CA 1
ATOM 717 C C . ALA A 1 90 ? 13.297 -17.281 -18.062 1 98.88 90 ALA A C 1
ATOM 719 O O . ALA A 1 90 ? 14.43 -17.219 -17.578 1 98.88 90 ALA A O 1
ATOM 720 N N . THR A 1 91 ? 12.906 -16.562 -19.062 1 98.88 91 THR A N 1
ATOM 721 C CA . THR A 1 91 ? 13.797 -15.594 -19.688 1 98.88 91 THR A CA 1
ATOM 722 C C . THR A 1 91 ? 14.172 -14.5 -18.688 1 98.88 91 THR A C 1
ATOM 724 O O . THR A 1 91 ? 15.352 -14.141 -18.562 1 98.88 91 THR A O 1
ATOM 727 N N . GLU A 1 92 ? 13.211 -14.008 -18 1 98.88 92 GLU A N 1
ATOM 728 C CA . GLU A 1 92 ? 13.5 -12.992 -17 1 98.88 92 GLU A CA 1
ATOM 729 C C . GLU A 1 92 ? 14.312 -13.57 -15.844 1 98.88 92 GLU A C 1
ATOM 731 O O . GLU A 1 92 ? 15.195 -12.898 -15.305 1 98.88 92 GLU A O 1
ATOM 736 N N . GLY A 1 93 ? 13.969 -14.82 -15.461 1 98.81 93 GLY A N 1
ATOM 737 C CA . GLY A 1 93 ? 14.773 -15.492 -14.453 1 98.81 93 GLY A CA 1
ATOM 738 C C . GLY A 1 93 ? 16.25 -15.578 -14.828 1 98.81 93 GLY A C 1
ATOM 739 O O . GLY A 1 93 ? 17.109 -15.305 -14 1 98.81 93 GLY A O 1
ATOM 740 N N . ARG A 1 94 ? 16.531 -15.961 -16.062 1 98.75 94 ARG A N 1
ATOM 741 C CA . ARG A 1 94 ? 17.906 -16.062 -16.562 1 98.75 94 ARG A CA 1
ATOM 742 C C . ARG A 1 94 ? 18.578 -14.688 -16.594 1 98.75 94 ARG A C 1
ATOM 744 O O . ARG A 1 94 ? 19.734 -14.547 -16.219 1 98.75 94 ARG A O 1
ATOM 751 N N . ALA A 1 95 ? 17.828 -13.703 -17.016 1 98.81 95 ALA A N 1
ATOM 752 C CA . ALA A 1 95 ? 18.359 -12.344 -17.031 1 98.81 95 ALA A CA 1
ATOM 753 C C . ALA A 1 95 ? 18.797 -11.898 -15.633 1 98.81 95 ALA A C 1
ATOM 755 O O . ALA A 1 95 ? 19.891 -11.367 -15.461 1 98.81 95 ALA A O 1
ATOM 756 N N . LYS A 1 96 ? 18 -12.148 -14.719 1 98.69 96 LYS A N 1
ATOM 757 C CA . LYS A 1 96 ? 18.266 -11.758 -13.336 1 98.69 96 LYS A CA 1
ATOM 758 C C . LYS A 1 96 ? 19.406 -12.578 -12.742 1 98.69 96 LYS A C 1
ATOM 760 O O . LYS A 1 96 ? 20.25 -12.039 -12.031 1 98.69 96 LYS A O 1
ATOM 765 N N . TYR A 1 97 ? 19.391 -13.852 -13.016 1 98.56 97 TYR A N 1
ATOM 766 C CA . TYR A 1 97 ? 20.469 -14.727 -12.57 1 98.56 97 TYR A CA 1
ATOM 767 C C . TYR A 1 97 ? 21.812 -14.258 -13.109 1 98.56 97 TYR A C 1
ATOM 769 O O . TYR A 1 97 ? 22.781 -14.172 -12.359 1 98.56 97 TYR A O 1
ATOM 777 N N . ASN A 1 98 ? 21.859 -13.984 -14.406 1 98.5 98 ASN A N 1
ATOM 778 C CA . ASN A 1 98 ? 23.094 -13.523 -15.039 1 98.5 98 ASN A CA 1
ATOM 779 C C . ASN A 1 98 ? 23.609 -12.242 -14.406 1 98.5 98 ASN A C 1
ATOM 781 O O . ASN A 1 98 ? 24.797 -12.133 -14.086 1 98.5 98 ASN A O 1
ATOM 785 N N . GLU A 1 99 ? 22.719 -11.328 -14.172 1 98.31 99 GLU A N 1
ATOM 786 C CA . GLU A 1 99 ? 23.109 -10.031 -13.625 1 98.31 99 GLU A CA 1
ATOM 787 C C . GLU A 1 99 ? 23.547 -10.156 -12.172 1 98.31 99 GLU A C 1
ATOM 789 O O . GLU A 1 99 ? 24.562 -9.602 -11.773 1 98.31 99 GLU A O 1
ATOM 794 N N . SER A 1 100 ? 22.781 -10.883 -11.375 1 97.94 100 SER A N 1
ATOM 795 C CA . SER A 1 100 ? 23.125 -11.07 -9.969 1 97.94 100 SER A CA 1
ATOM 796 C C . SER A 1 100 ? 24.438 -11.812 -9.812 1 97.94 100 SER A C 1
ATOM 798 O O . SER A 1 100 ? 25.25 -11.477 -8.945 1 97.94 100 SER A O 1
ATOM 800 N N . SER A 1 101 ? 24.625 -12.797 -10.656 1 97 101 SER A N 1
ATOM 801 C CA . SER A 1 101 ? 25.875 -13.555 -10.617 1 97 101 SER A CA 1
ATOM 802 C C . SER A 1 101 ? 27.078 -12.68 -10.961 1 97 101 SER A C 1
ATOM 804 O O . SER A 1 101 ? 28.125 -12.789 -10.328 1 97 101 SER A O 1
ATOM 806 N N . LYS A 1 102 ? 26.859 -11.898 -11.953 1 96.88 102 LYS A N 1
ATOM 807 C CA . LYS A 1 102 ? 27.922 -10.961 -12.344 1 96.88 102 LYS A CA 1
ATOM 808 C C . LYS A 1 102 ? 28.281 -10.039 -11.188 1 96.88 102 LYS A C 1
ATOM 810 O O . LYS A 1 102 ? 29.453 -9.648 -11.055 1 96.88 102 LYS A O 1
ATOM 815 N N . LYS A 1 103 ? 27.375 -9.773 -10.367 1 96.44 103 LYS A N 1
ATOM 816 C CA . LYS A 1 103 ? 27.578 -8.852 -9.25 1 96.44 103 LYS A CA 1
ATOM 817 C C . LYS A 1 103 ? 27.938 -9.609 -7.973 1 96.44 103 LYS A C 1
ATOM 819 O O . LYS A 1 103 ? 27.969 -9.023 -6.891 1 96.44 103 LYS A O 1
ATOM 824 N N . GLY A 1 104 ? 28.078 -10.906 -8.039 1 95.75 104 GLY A N 1
ATOM 825 C CA . GLY A 1 104 ? 28.438 -11.727 -6.898 1 95.75 104 GLY A CA 1
ATOM 826 C C . GLY A 1 104 ? 27.297 -11.938 -5.918 1 95.75 104 GLY A C 1
ATOM 827 O O . GLY A 1 104 ? 27.531 -12.297 -4.766 1 95.75 104 GLY A O 1
ATOM 828 N N . ASP A 1 105 ? 26.078 -11.625 -6.352 1 97.31 105 ASP A N 1
ATOM 829 C CA . ASP A 1 105 ? 24.891 -11.812 -5.527 1 97.31 105 ASP A CA 1
ATOM 830 C C . ASP A 1 105 ? 24.266 -13.188 -5.766 1 97.31 105 ASP A C 1
ATOM 832 O O . ASP A 1 105 ? 23.484 -13.367 -6.699 1 97.31 105 ASP A O 1
ATOM 836 N N . ARG A 1 106 ? 24.562 -14.148 -4.926 1 97.38 106 ARG A N 1
ATOM 837 C CA . ARG A 1 106 ? 24.062 -15.516 -5.023 1 97.38 106 ARG A CA 1
ATOM 838 C C . ARG A 1 106 ? 23.188 -15.867 -3.828 1 97.38 106 ARG A C 1
ATOM 840 O O . ARG A 1 106 ? 23.25 -16.984 -3.316 1 97.38 106 ARG A O 1
ATOM 847 N N . ASP A 1 107 ? 22.391 -14.852 -3.326 1 97.25 107 ASP A N 1
ATOM 848 C CA . ASP A 1 107 ? 21.469 -14.969 -2.197 1 97.25 107 ASP A CA 1
ATOM 849 C C . ASP A 1 107 ? 20.219 -15.742 -2.594 1 97.25 107 ASP A C 1
ATOM 851 O O . ASP A 1 107 ? 20.125 -16.281 -3.697 1 97.25 107 ASP A O 1
ATOM 855 N N . ILE A 1 108 ? 19.281 -15.891 -1.657 1 97.69 108 ILE A N 1
ATOM 856 C CA . ILE A 1 108 ? 17.969 -16.5 -1.882 1 97.69 108 ILE A CA 1
ATOM 857 C C . ILE A 1 108 ? 17.234 -15.758 -2.988 1 97.69 108 ILE A C 1
ATOM 859 O O . ILE A 1 108 ? 17.438 -14.555 -3.176 1 97.69 108 ILE A O 1
ATOM 863 N N . TYR A 1 109 ? 16.5 -16.484 -3.887 1 97.94 109 TYR A N 1
ATOM 864 C CA . TYR A 1 109 ? 15.609 -16.016 -4.945 1 97.94 109 TYR A CA 1
ATOM 865 C C . TYR A 1 109 ? 16.406 -15.516 -6.145 1 97.94 109 TYR A C 1
ATOM 867 O O . TYR A 1 109 ? 15.844 -14.875 -7.039 1 97.94 109 TYR A O 1
ATOM 875 N N . LYS A 1 110 ? 17.812 -15.852 -6.133 1 97.75 110 LYS A N 1
ATOM 876 C CA . LYS A 1 110 ? 18.641 -15.383 -7.238 1 97.75 110 LYS A CA 1
ATOM 877 C C . LYS A 1 110 ? 18.984 -16.531 -8.188 1 97.75 110 LYS A C 1
ATOM 879 O O . LYS A 1 110 ? 19.578 -16.297 -9.25 1 97.75 110 LYS A O 1
ATOM 884 N N . GLY A 1 111 ? 18.609 -17.766 -7.852 1 98.19 111 GLY A N 1
ATOM 885 C CA . GLY A 1 111 ? 18.906 -18.922 -8.672 1 98.19 111 GLY A CA 1
ATOM 886 C C . GLY A 1 111 ? 17.891 -19.156 -9.773 1 98.19 111 GLY A C 1
ATOM 887 O O . GLY A 1 111 ? 16.969 -18.359 -9.953 1 98.19 111 GLY A O 1
ATOM 888 N N . ILE A 1 112 ? 18.094 -20.172 -10.555 1 98.69 112 ILE A N 1
ATOM 889 C CA . ILE A 1 112 ? 17.25 -20.453 -11.703 1 98.69 112 ILE A CA 1
ATOM 890 C C . ILE A 1 112 ? 16.594 -21.828 -11.547 1 98.69 112 ILE A C 1
ATOM 892 O O . ILE A 1 112 ? 16.25 -22.469 -12.531 1 98.69 112 ILE A O 1
ATOM 896 N N . THR A 1 113 ? 16.516 -22.328 -10.297 1 98.81 113 THR A N 1
ATOM 897 C CA . THR A 1 113 ? 15.609 -23.391 -9.883 1 98.81 113 THR A CA 1
ATOM 898 C C . THR A 1 113 ? 14.328 -22.828 -9.305 1 98.81 113 THR A C 1
ATOM 900 O O . THR A 1 113 ? 14.344 -22.203 -8.234 1 98.81 113 THR A O 1
ATOM 903 N N . PHE A 1 114 ? 13.266 -23.016 -9.969 1 98.75 114 PHE A N 1
ATOM 904 C CA . PHE A 1 114 ? 11.984 -22.438 -9.57 1 98.75 114 PHE A CA 1
ATOM 905 C C . PHE A 1 114 ? 11.055 -23.516 -9.008 1 98.75 114 PHE A C 1
ATOM 907 O O . PHE A 1 114 ? 10.727 -24.484 -9.695 1 98.75 114 PHE A O 1
ATOM 914 N N . TRP A 1 115 ? 10.68 -23.344 -7.789 1 98.5 115 TRP A N 1
ATOM 915 C CA . TRP A 1 115 ? 9.727 -24.266 -7.176 1 98.5 115 TRP A CA 1
ATOM 916 C C . TRP A 1 115 ? 8.305 -23.938 -7.605 1 98.5 115 TRP A C 1
ATOM 918 O O . TRP A 1 115 ? 7.484 -23.531 -6.785 1 98.5 115 TRP A O 1
ATOM 928 N N . SER A 1 116 ? 8.016 -24.172 -8.844 1 98.25 116 SER A N 1
ATOM 929 C CA . SER A 1 116 ? 6.801 -23.984 -9.625 1 98.25 116 SER A CA 1
ATOM 930 C C . SER A 1 116 ? 6.711 -25 -10.766 1 98.25 116 SER A C 1
ATOM 932 O O . SER A 1 116 ? 7.734 -25.422 -11.297 1 98.25 116 SER A O 1
ATOM 934 N N . PRO A 1 117 ? 5.508 -25.391 -11.078 1 98.56 117 PRO A N 1
ATOM 935 C CA . PRO A 1 117 ? 4.18 -24.906 -10.703 1 98.56 117 PRO A CA 1
ATOM 936 C C . PRO A 1 117 ? 3.59 -25.672 -9.516 1 98.56 117 PRO A C 1
ATOM 938 O O . PRO A 1 117 ? 4.172 -26.656 -9.062 1 98.56 117 PRO A O 1
ATOM 941 N N . ASN A 1 118 ? 2.521 -25.172 -9.016 1 98.62 118 ASN A N 1
ATOM 942 C CA . ASN A 1 118 ? 1.652 -25.891 -8.086 1 98.62 118 ASN A CA 1
ATOM 943 C C . ASN A 1 118 ? 0.512 -26.594 -8.812 1 98.62 118 ASN A C 1
ATOM 945 O O . ASN A 1 118 ? -0.368 -25.938 -9.375 1 98.62 118 ASN A O 1
ATOM 949 N N . VAL A 1 119 ? 0.536 -27.922 -8.758 1 98.69 119 VAL A N 1
ATOM 950 C CA . VAL A 1 119 ? -0.452 -28.656 -9.539 1 98.69 119 VAL A CA 1
ATOM 951 C C . VAL A 1 119 ? -1.35 -29.469 -8.609 1 98.69 119 VAL A C 1
ATOM 953 O O . VAL A 1 119 ? -1.896 -30.5 -9.008 1 98.69 119 VAL A O 1
ATOM 956 N N . ASN A 1 120 ? -1.361 -29.062 -7.348 1 98.44 120 ASN A N 1
ATOM 957 C CA . ASN A 1 120 ? -2.355 -29.656 -6.461 1 98.44 120 ASN A CA 1
ATOM 958 C C . ASN A 1 120 ? -3.775 -29.312 -6.902 1 98.44 120 ASN A C 1
ATOM 960 O O . ASN A 1 120 ? -4.02 -28.234 -7.434 1 98.44 120 ASN A O 1
ATOM 964 N N . ILE A 1 121 ? -4.664 -30.25 -6.652 1 98.19 121 ILE A N 1
ATOM 965 C CA . ILE A 1 121 ? -6.051 -30.078 -7.074 1 98.19 121 ILE A CA 1
ATOM 966 C C . ILE A 1 121 ? -6.785 -29.172 -6.082 1 98.19 121 ILE A C 1
ATOM 968 O O . ILE A 1 121 ? -6.699 -29.375 -4.871 1 98.19 121 ILE A O 1
ATOM 972 N N . PHE A 1 122 ? -7.426 -28.141 -6.637 1 97.75 122 PHE A N 1
ATOM 973 C CA . PHE A 1 122 ? -8.289 -27.281 -5.84 1 97.75 122 PHE A CA 1
ATOM 974 C C . PHE A 1 122 ? -9.57 -28 -5.453 1 97.75 122 PHE A C 1
ATOM 976 O O . PHE A 1 122 ? -10.656 -27.656 -5.93 1 97.75 122 PHE A O 1
ATOM 983 N N . ARG A 1 123 ? -9.484 -28.891 -4.523 1 96.19 123 ARG A N 1
ATOM 984 C CA . ARG A 1 123 ? -10.516 -29.844 -4.117 1 96.19 123 ARG A CA 1
ATOM 985 C C . ARG A 1 123 ? -11.664 -29.141 -3.395 1 96.19 123 ARG A C 1
ATOM 987 O O . ARG A 1 123 ? -12.828 -29.484 -3.6 1 96.19 123 ARG A O 1
ATOM 994 N N . ASP A 1 124 ? -11.266 -28.297 -2.518 1 95.5 124 ASP A N 1
ATOM 995 C CA . ASP A 1 124 ? -12.18 -27.625 -1.608 1 95.5 124 ASP A CA 1
ATOM 996 C C . ASP A 1 124 ? -12.055 -26.109 -1.727 1 95.5 124 ASP A C 1
ATOM 998 O O . ASP A 1 124 ? -10.969 -25.547 -1.539 1 95.5 124 ASP A O 1
ATOM 1002 N N . PRO A 1 125 ? -13.18 -25.438 -1.983 1 95 125 PRO A N 1
ATOM 1003 C CA . PRO A 1 125 ? -13.117 -24 -2.219 1 95 125 PRO A CA 1
ATOM 1004 C C . PRO A 1 125 ? -12.703 -23.219 -0.975 1 95 125 PRO A C 1
ATOM 1006 O O . PRO A 1 125 ? -12.359 -22.031 -1.07 1 95 125 PRO A O 1
ATOM 1009 N N . ARG A 1 126 ? -12.703 -23.828 0.222 1 95.94 126 ARG A N 1
ATOM 1010 C CA . ARG A 1 126 ? -12.281 -23.172 1.457 1 95.94 126 ARG A CA 1
ATOM 1011 C C . ARG A 1 126 ? -10.758 -23.094 1.542 1 95.94 126 ARG A C 1
ATOM 1013 O O . ARG A 1 126 ? -10.219 -22.344 2.354 1 95.94 126 ARG A O 1
ATOM 1020 N N . TRP A 1 127 ? -9.977 -23.797 0.703 1 95.19 127 TRP A N 1
ATOM 1021 C CA . TRP A 1 127 ? -8.523 -23.875 0.763 1 95.19 127 TRP A CA 1
ATOM 1022 C C . TRP A 1 127 ? -7.883 -22.547 0.381 1 95.19 127 TRP A C 1
ATOM 1024 O O . TRP A 1 127 ? -8.086 -22.047 -0.73 1 95.19 127 TRP A O 1
ATOM 1034 N N . GLY A 1 128 ? -7.086 -22.047 1.248 1 92.5 128 GLY A N 1
ATOM 1035 C CA . GLY A 1 128 ? -6.527 -20.719 1.067 1 92.5 128 GLY A CA 1
ATOM 1036 C C . GLY A 1 128 ? -5.449 -20.656 -0 1 92.5 128 GLY A C 1
ATOM 1037 O O . GLY A 1 128 ? -5.289 -19.641 -0.677 1 92.5 128 GLY A O 1
ATOM 1038 N N . ARG A 1 129 ? -4.723 -21.719 -0.263 1 95.12 129 ARG A N 1
ATOM 1039 C CA . ARG A 1 129 ? -3.627 -21.734 -1.226 1 95.12 129 ARG A CA 1
ATOM 1040 C C . ARG A 1 129 ? -4.113 -22.172 -2.604 1 95.12 129 ARG A C 1
ATOM 1042 O O . ARG A 1 129 ? -3.324 -22.25 -3.549 1 95.12 129 ARG A O 1
ATOM 1049 N N . GLY A 1 130 ? -5.367 -22.422 -2.727 1 96.19 130 GLY A N 1
ATOM 1050 C CA . GLY A 1 130 ? -5.918 -22.859 -3.996 1 96.19 130 GLY A CA 1
ATOM 1051 C C . GLY A 1 130 ? -5.609 -21.922 -5.145 1 96.19 130 GLY A C 1
ATOM 1052 O O . GLY A 1 130 ? -5.461 -22.359 -6.289 1 96.19 130 GLY A O 1
ATOM 1053 N N . HIS A 1 131 ? -5.496 -20.625 -4.844 1 96.44 131 HIS A N 1
ATOM 1054 C CA . HIS A 1 131 ? -5.258 -19.656 -5.902 1 96.44 131 HIS A CA 1
ATOM 1055 C C . HIS A 1 131 ? -3.898 -19.875 -6.559 1 96.44 131 HIS A C 1
ATOM 1057 O O . HIS A 1 131 ? -3.65 -19.391 -7.664 1 96.44 131 HIS A O 1
ATOM 1063 N N . GLU A 1 132 ? -3.045 -20.703 -5.938 1 97.5 132 GLU A N 1
ATOM 1064 C CA . GLU A 1 132 ? -1.718 -21 -6.469 1 97.5 132 GLU A CA 1
ATOM 1065 C C . GLU A 1 132 ? -1.771 -22.109 -7.504 1 97.5 132 GLU A C 1
ATOM 1067 O O . GLU A 1 132 ? -0.753 -22.453 -8.109 1 97.5 132 GLU A O 1
ATOM 1072 N N . THR A 1 133 ? -2.951 -22.672 -7.781 1 98.44 133 THR A N 1
ATOM 1073 C CA . THR A 1 133 ? -3.061 -23.875 -8.609 1 98.44 133 THR A CA 1
ATOM 1074 C C . THR A 1 133 ? -3.795 -23.562 -9.914 1 98.44 133 THR A C 1
ATOM 1076 O O . THR A 1 133 ? -4.188 -22.422 -10.148 1 98.44 133 THR A O 1
ATOM 1079 N N . TYR A 1 134 ? -3.963 -24.609 -10.727 1 98.75 134 TYR A N 1
ATOM 1080 C CA . TYR A 1 134 ? -4.617 -24.469 -12.016 1 98.75 134 TYR A CA 1
ATOM 1081 C C . TYR A 1 134 ? -6.051 -24.969 -11.969 1 98.75 134 TYR A C 1
ATOM 1083 O O . TYR A 1 134 ? -6.613 -25.375 -12.992 1 98.75 134 TYR A O 1
ATOM 1091 N N . GLY A 1 135 ? -6.598 -25.094 -10.719 1 98.5 135 GLY A N 1
ATOM 1092 C CA . GLY A 1 135 ? -8.023 -25.344 -10.617 1 98.5 135 GLY A CA 1
ATOM 1093 C C . GLY A 1 135 ? -8.352 -26.734 -10.133 1 98.5 135 GLY A C 1
ATOM 1094 O O . GLY A 1 135 ? -7.52 -27.391 -9.492 1 98.5 135 GLY A O 1
ATOM 1095 N N . GLU A 1 136 ? -9.609 -27.219 -10.375 1 98.5 136 GLU A N 1
ATOM 1096 C CA . GLU A 1 136 ? -10.133 -28.391 -9.68 1 98.5 136 GLU A CA 1
ATOM 1097 C C . GLU A 1 136 ? -10.117 -29.609 -10.586 1 98.5 136 GLU A C 1
ATOM 1099 O O . GLU A 1 136 ? -10.422 -30.719 -10.141 1 98.5 136 GLU A O 1
ATOM 1104 N N . ASP A 1 137 ? -9.75 -29.469 -11.875 1 98.62 137 ASP A N 1
ATOM 1105 C CA . ASP A 1 137 ? -9.852 -30.562 -12.836 1 98.62 137 ASP A CA 1
ATOM 1106 C C . ASP A 1 137 ? -8.484 -31.156 -13.141 1 98.62 137 ASP A C 1
ATOM 1108 O O . ASP A 1 137 ? -7.578 -30.438 -13.586 1 98.62 137 ASP A O 1
ATOM 1112 N N . PRO A 1 138 ? -8.32 -32.469 -13.008 1 98.12 138 PRO A N 1
ATOM 1113 C CA . PRO A 1 138 ? -7.012 -33.094 -13.227 1 98.12 138 PRO A CA 1
ATOM 1114 C C . PRO A 1 138 ? -6.527 -32.969 -14.672 1 98.12 138 PRO A C 1
ATOM 1116 O O . PRO A 1 138 ? -5.328 -32.812 -14.914 1 98.12 138 PRO A O 1
ATOM 1119 N N . TYR A 1 139 ? -7.426 -33.031 -15.648 1 98.44 139 TYR A N 1
ATOM 1120 C CA . TYR A 1 139 ? -7.035 -32.906 -17.047 1 98.44 139 TYR A CA 1
ATOM 1121 C C . TYR A 1 139 ? -6.527 -31.5 -17.344 1 98.44 139 TYR A C 1
ATOM 1123 O O . TYR A 1 139 ? -5.453 -31.328 -17.922 1 98.44 139 TYR A O 1
ATOM 1131 N N . LEU A 1 140 ? -7.309 -30.484 -16.938 1 98.81 140 LEU A N 1
ATOM 1132 C CA . LEU A 1 140 ? -6.895 -29.094 -17.141 1 98.81 140 LEU A CA 1
ATOM 1133 C C . LEU A 1 140 ? -5.555 -28.828 -16.453 1 98.81 140 LEU A C 1
ATOM 1135 O O . LEU A 1 140 ? -4.652 -28.234 -17.062 1 98.81 140 LEU A O 1
ATOM 1139 N N . THR A 1 141 ? -5.449 -29.266 -15.203 1 98.75 141 THR A N 1
ATOM 1140 C CA . THR A 1 141 ? -4.23 -29.062 -14.43 1 98.75 141 THR A CA 1
ATOM 1141 C C . THR A 1 141 ? -3.045 -29.75 -15.102 1 98.75 141 THR A C 1
ATOM 1143 O O . THR A 1 141 ? -1.941 -29.203 -15.133 1 98.75 141 THR A O 1
ATOM 1146 N N . SER A 1 142 ? -3.273 -30.938 -15.625 1 98.81 142 SER A N 1
ATOM 1147 C CA . SER A 1 142 ? -2.211 -31.672 -16.312 1 98.81 142 SER A CA 1
ATOM 1148 C C . SER A 1 142 ? -1.733 -30.922 -17.547 1 98.81 142 SER A C 1
ATOM 1150 O O . SER A 1 142 ? -0.53 -30.734 -17.75 1 98.81 142 SER A O 1
ATOM 1152 N N . ARG A 1 143 ? -2.674 -30.469 -18.375 1 98.75 143 ARG A N 1
ATOM 1153 C CA . ARG A 1 143 ? -2.314 -29.797 -19.625 1 98.75 143 ARG A CA 1
ATOM 1154 C C . ARG A 1 143 ? -1.604 -28.484 -19.344 1 98.75 143 ARG A C 1
ATOM 1156 O O . ARG A 1 143 ? -0.572 -28.188 -19.953 1 98.75 143 ARG A O 1
ATOM 1163 N N . LEU A 1 144 ? -2.152 -27.734 -18.422 1 98.88 144 LEU A N 1
ATOM 1164 C CA . LEU A 1 144 ? -1.546 -26.453 -18.094 1 98.88 144 LEU A CA 1
ATOM 1165 C C . LEU A 1 144 ? -0.2 -26.641 -17.406 1 98.88 144 LEU A C 1
ATOM 1167 O O . LEU A 1 144 ? 0.761 -25.922 -17.688 1 98.88 144 LEU A O 1
ATOM 1171 N N . GLY A 1 145 ? -0.122 -27.609 -16.5 1 98.94 145 GLY A N 1
ATOM 1172 C CA . GLY A 1 145 ? 1.142 -27.922 -15.844 1 98.94 145 GLY A CA 1
ATOM 1173 C C . GLY A 1 145 ? 2.236 -28.312 -16.812 1 98.94 145 GLY A C 1
ATOM 1174 O O . GLY A 1 145 ? 3.367 -27.828 -16.719 1 98.94 145 GLY A O 1
ATOM 1175 N N . VAL A 1 146 ? 1.893 -29.203 -17.734 1 98.88 146 VAL A N 1
ATOM 1176 C CA . VAL A 1 146 ? 2.854 -29.656 -18.734 1 98.88 146 VAL A CA 1
ATOM 1177 C C . VAL A 1 146 ? 3.35 -28.469 -19.562 1 98.88 146 VAL A C 1
ATOM 1179 O O . VAL A 1 146 ? 4.555 -28.297 -19.766 1 98.88 146 VAL A O 1
ATOM 1182 N N . ALA A 1 147 ? 2.418 -27.594 -19.984 1 98.88 147 ALA A N 1
ATOM 1183 C CA . ALA A 1 147 ? 2.775 -26.406 -20.766 1 98.88 147 ALA A CA 1
ATOM 1184 C C . ALA A 1 147 ? 3.703 -25.5 -19.969 1 98.88 147 ALA A C 1
ATOM 1186 O O . ALA A 1 147 ? 4.684 -24.969 -20.516 1 98.88 147 ALA A O 1
ATOM 1187 N N . PHE A 1 148 ? 3.4 -25.297 -18.75 1 98.94 148 PHE A N 1
ATOM 1188 C CA . PHE A 1 148 ? 4.195 -24.406 -17.906 1 98.94 148 PHE A CA 1
ATOM 1189 C C . PHE A 1 148 ? 5.613 -24.953 -17.75 1 98.94 148 PHE A C 1
ATOM 1191 O O . PHE A 1 148 ? 6.586 -24.203 -17.875 1 98.94 148 PHE A O 1
ATOM 1198 N N . VAL A 1 149 ? 5.77 -26.25 -17.469 1 98.94 149 VAL A N 1
ATOM 1199 C CA . VAL A 1 149 ? 7.078 -26.859 -17.281 1 98.94 149 VAL A CA 1
ATOM 1200 C C . VAL A 1 149 ? 7.891 -26.766 -18.562 1 98.94 149 VAL A C 1
ATOM 1202 O O . VAL A 1 149 ? 9.07 -26.406 -18.531 1 98.94 149 VAL A O 1
ATOM 1205 N N . LYS A 1 150 ? 7.242 -27.062 -19.672 1 98.88 150 LYS A N 1
ATOM 1206 C CA . LYS A 1 150 ? 7.941 -26.984 -20.953 1 98.88 150 LYS A CA 1
ATOM 1207 C C . LYS A 1 150 ? 8.438 -25.562 -21.219 1 98.88 150 LYS A C 1
ATOM 1209 O O . LYS A 1 150 ? 9.555 -25.359 -21.703 1 98.88 150 LYS A O 1
ATOM 1214 N N . GLY A 1 151 ? 7.625 -24.578 -20.891 1 98.88 151 GLY A N 1
ATOM 1215 C CA . GLY A 1 151 ? 8.031 -23.188 -21.062 1 98.88 151 GLY A CA 1
ATOM 1216 C C . GLY A 1 151 ? 9.172 -22.797 -20.156 1 98.88 151 GLY A C 1
ATOM 1217 O O . GLY A 1 151 ? 10.109 -22.109 -20.578 1 98.88 151 GLY A O 1
ATOM 1218 N N . LEU A 1 152 ? 9.164 -23.234 -18.922 1 98.81 152 LEU A N 1
ATOM 1219 C CA . LEU A 1 152 ? 10.18 -22.875 -17.938 1 98.81 152 LEU A CA 1
ATOM 1220 C C . LEU A 1 152 ? 11.516 -23.531 -18.266 1 98.81 152 LEU A C 1
ATOM 1222 O O . LEU A 1 152 ? 12.57 -22.906 -18.109 1 98.81 152 LEU A O 1
ATOM 1226 N N . GLN A 1 153 ? 11.43 -24.812 -18.719 1 98.75 153 GLN A N 1
ATOM 1227 C CA . GLN A 1 153 ? 12.648 -25.609 -18.875 1 98.75 153 GLN A CA 1
ATOM 1228 C C . GLN A 1 153 ? 13.258 -25.422 -20.266 1 98.75 153 GLN A C 1
ATOM 1230 O O . GLN A 1 153 ? 14.477 -25.484 -20.422 1 98.75 153 GLN A O 1
ATOM 1235 N N . GLY A 1 154 ? 12.453 -25.156 -21.25 1 97.75 154 GLY A N 1
ATOM 1236 C CA . GLY A 1 154 ? 12.93 -25.141 -22.625 1 97.75 154 GLY A CA 1
ATOM 1237 C C . GLY A 1 154 ? 13.164 -26.516 -23.203 1 97.75 154 GLY A C 1
ATOM 1238 O O . GLY A 1 154 ? 12.875 -27.531 -22.547 1 97.75 154 GLY A O 1
ATOM 1239 N N . ASP A 1 155 ? 13.734 -26.641 -24.453 1 93.56 155 ASP A N 1
ATOM 1240 C CA . ASP A 1 155 ? 13.898 -27.906 -25.141 1 93.56 155 ASP A CA 1
ATOM 1241 C C . ASP A 1 155 ? 15.32 -28.062 -25.688 1 93.56 155 ASP A C 1
ATOM 1243 O O . ASP A 1 155 ? 15.586 -28.938 -26.5 1 93.56 155 ASP A O 1
ATOM 1247 N N . GLY A 1 156 ? 16.203 -27.359 -25.156 1 93.75 156 GLY A N 1
ATOM 1248 C CA . GLY A 1 156 ? 17.578 -27.422 -25.641 1 93.75 156 GLY A CA 1
ATOM 1249 C C . GLY A 1 156 ? 18.469 -28.328 -24.812 1 93.75 156 GLY A C 1
ATOM 1250 O O . GLY A 1 156 ? 17.984 -29.078 -23.969 1 93.75 156 GLY A O 1
ATOM 1251 N N . LYS A 1 157 ? 19.797 -28.234 -25.156 1 95.69 157 LYS A N 1
ATOM 1252 C CA . LYS A 1 157 ? 20.797 -29 -24.422 1 95.69 157 LYS A CA 1
ATOM 1253 C C . LYS A 1 157 ? 20.781 -28.656 -22.938 1 95.69 157 LYS A C 1
ATOM 1255 O O . LYS A 1 157 ? 20.844 -29.547 -22.094 1 95.69 157 LYS A O 1
ATOM 1260 N N . TYR A 1 158 ? 20.641 -27.375 -22.766 1 98.25 158 TYR A N 1
ATOM 1261 C CA . TYR A 1 158 ? 20.578 -26.906 -21.375 1 98.25 158 TYR A CA 1
ATOM 1262 C C . TYR A 1 158 ? 19.141 -26.547 -21 1 98.25 158 TYR A C 1
ATOM 1264 O O . TYR A 1 158 ? 18.344 -26.172 -21.859 1 98.25 158 TYR A O 1
ATOM 1272 N N . LEU A 1 159 ? 18.828 -26.688 -19.719 1 98.69 159 LEU A N 1
ATOM 1273 C CA . LEU A 1 159 ? 17.594 -26.141 -19.188 1 98.69 159 LEU A CA 1
ATOM 1274 C C . LEU A 1 159 ? 17.672 -24.625 -19.094 1 98.69 159 LEU A C 1
ATOM 1276 O O . LEU A 1 159 ? 18.672 -24.078 -18.641 1 98.69 159 LEU A O 1
ATOM 1280 N N . LYS A 1 160 ? 16.625 -23.953 -19.562 1 98.69 160 LYS A N 1
ATOM 1281 C CA . LYS A 1 160 ? 16.547 -22.516 -19.328 1 98.69 160 LYS A CA 1
ATOM 1282 C C . LYS A 1 160 ? 16.359 -22.203 -17.844 1 98.69 160 LYS A C 1
ATOM 1284 O O . LYS A 1 160 ? 16.953 -21.266 -17.312 1 98.69 160 LYS A O 1
ATOM 1289 N N . SER A 1 161 ? 15.57 -22.922 -17.188 1 98.75 161 SER A N 1
ATOM 1290 C CA . SER A 1 161 ? 15.414 -23.016 -15.742 1 98.75 161 SER A CA 1
ATOM 1291 C C . SER A 1 161 ? 14.906 -24.391 -15.328 1 98.75 161 SER A C 1
ATOM 1293 O O . SER A 1 161 ? 14.5 -25.188 -16.172 1 98.75 161 SER A O 1
ATOM 1295 N N . ALA A 1 162 ? 15.023 -24.703 -14.086 1 98.88 162 ALA A N 1
ATOM 1296 C CA . ALA A 1 162 ? 14.516 -25.969 -13.57 1 98.88 162 ALA A CA 1
ATOM 1297 C C . ALA A 1 162 ? 13.141 -25.797 -12.938 1 98.88 162 ALA A C 1
ATOM 1299 O O . ALA A 1 162 ? 12.969 -24.984 -12.016 1 98.88 162 ALA A O 1
ATOM 1300 N N . ALA A 1 163 ? 12.172 -26.5 -13.414 1 98.88 163 ALA A N 1
ATOM 1301 C CA . ALA A 1 163 ? 10.82 -26.484 -12.859 1 98.88 163 ALA A CA 1
ATOM 1302 C C . ALA A 1 163 ? 10.68 -27.5 -11.734 1 98.88 163 ALA A C 1
ATOM 1304 O O . ALA A 1 163 ? 11.508 -28.406 -11.586 1 98.88 163 ALA A O 1
ATOM 1305 N N . CYS A 1 164 ? 9.688 -27.312 -10.93 1 98.88 164 CYS A N 1
ATOM 1306 C CA . CYS A 1 164 ? 9.422 -28.188 -9.781 1 98.88 164 CYS A CA 1
ATOM 1307 C C . CYS A 1 164 ? 7.934 -28.438 -9.625 1 98.88 164 CYS A C 1
ATOM 1309 O O . CYS A 1 164 ? 7.16 -27.516 -9.375 1 98.88 164 CYS A O 1
ATOM 1311 N N . ALA A 1 165 ? 7.527 -29.688 -9.781 1 98.75 165 ALA A N 1
ATOM 1312 C CA . ALA A 1 165 ? 6.141 -30.047 -9.508 1 98.75 165 ALA A CA 1
ATOM 1313 C C . ALA A 1 165 ? 5.867 -30.094 -8.008 1 98.75 165 ALA A C 1
ATOM 1315 O O . ALA A 1 165 ? 6.52 -30.828 -7.27 1 98.75 165 ALA A O 1
ATOM 1316 N N . LYS A 1 166 ? 4.965 -29.312 -7.539 1 98.06 166 LYS A N 1
ATOM 1317 C CA . LYS A 1 166 ? 4.684 -29.297 -6.105 1 98.06 166 LYS A CA 1
ATOM 1318 C C . LYS A 1 166 ? 3.191 -29.109 -5.844 1 98.06 166 LYS A C 1
ATOM 1320 O O . LYS A 1 166 ? 2.457 -28.625 -6.703 1 98.06 166 LYS A O 1
ATOM 1325 N N . HIS A 1 167 ? 2.711 -29.578 -4.629 1 97.81 167 HIS A N 1
ATOM 1326 C CA . HIS A 1 167 ? 3.379 -30.328 -3.578 1 97.81 167 HIS A CA 1
ATOM 1327 C C . HIS A 1 167 ? 3.002 -31.812 -3.637 1 97.81 167 HIS A C 1
ATOM 1329 O O . HIS A 1 167 ? 1.835 -32.156 -3.453 1 97.81 167 HIS A O 1
ATOM 1335 N N . PHE A 1 168 ? 3.871 -32.594 -3.824 1 98.25 168 PHE A N 1
ATOM 1336 C CA . PHE A 1 168 ? 3.656 -34 -4.09 1 98.25 168 PHE A CA 1
ATOM 1337 C C . PHE A 1 168 ? 3.244 -34.75 -2.818 1 98.25 168 PHE A C 1
ATOM 1339 O O . PHE A 1 168 ? 3.99 -34.75 -1.837 1 98.25 168 PHE A O 1
ATOM 1346 N N . ALA A 1 169 ? 1.907 -35.219 -2.654 1 91.62 169 ALA A N 1
ATOM 1347 C CA . ALA A 1 169 ? 1.034 -35.219 -3.824 1 91.62 169 ALA A CA 1
ATOM 1348 C C . ALA A 1 169 ? -0.371 -34.75 -3.467 1 91.62 169 ALA A C 1
ATOM 1350 O O . ALA A 1 169 ? -1.112 -34.281 -4.332 1 91.62 169 ALA A O 1
ATOM 1351 N N . VAL A 1 170 ? -0.647 -34.969 -2.201 1 93.88 170 VAL A N 1
ATOM 1352 C CA . VAL A 1 170 ? -2.016 -34.688 -1.777 1 93.88 170 VAL A CA 1
ATOM 1353 C C . VAL A 1 170 ? -2.025 -33.531 -0.785 1 93.88 170 VAL A C 1
ATOM 1355 O O . VAL A 1 170 ? -1.963 -33.75 0.428 1 93.88 170 VAL A O 1
ATOM 1358 N N . HIS A 1 171 ? -2.061 -32.375 -1.316 1 93.62 171 HIS A N 1
ATOM 1359 C CA . HIS A 1 171 ? -2.07 -31.172 -0.496 1 93.62 171 HIS A CA 1
ATOM 1360 C C . HIS A 1 171 ? -3.164 -30.219 -0.943 1 93.62 171 HIS A C 1
ATOM 1362 O O . HIS A 1 171 ? -3.07 -29.609 -2.018 1 93.62 171 HIS A O 1
ATOM 1368 N N . SER A 1 172 ? -4.164 -30 -0.11 1 94.12 172 SER A N 1
ATOM 1369 C CA . SER A 1 172 ? -5.301 -29.125 -0.379 1 94.12 172 SER A CA 1
ATOM 1370 C C . SER A 1 172 ? -5.949 -28.641 0.916 1 94.12 172 SER A C 1
ATOM 1372 O O . SER A 1 172 ? -7.172 -28.656 1.046 1 94.12 172 SER A O 1
ATOM 1374 N N . GLY A 1 173 ? -5.035 -28.297 1.828 1 89.5 173 GLY A N 1
ATOM 1375 C CA . GLY A 1 173 ? -5.52 -27.844 3.125 1 89.5 173 GLY A CA 1
ATOM 1376 C C . GLY A 1 173 ? -5.863 -28.984 4.062 1 89.5 173 GLY A C 1
ATOM 1377 O O . GLY A 1 173 ? -5.863 -30.156 3.654 1 89.5 173 GLY A O 1
ATOM 1378 N N . PRO A 1 174 ? -6.102 -28.719 5.414 1 92.38 174 PRO A N 1
ATOM 1379 C CA . PRO A 1 174 ? -6.121 -27.391 6.039 1 92.38 174 PRO A CA 1
ATOM 1380 C C . PRO A 1 174 ? -4.719 -26.828 6.27 1 92.38 174 PRO A C 1
ATOM 1382 O O . PRO A 1 174 ? -3.84 -27.531 6.773 1 92.38 174 PRO A O 1
ATOM 1385 N N . GLU A 1 175 ? -4.516 -25.609 5.988 1 91.19 175 GLU A N 1
ATOM 1386 C CA . GLU A 1 175 ? -3.209 -24.953 6.062 1 91.19 175 GLU A CA 1
ATOM 1387 C C . GLU A 1 175 ? -2.725 -24.844 7.504 1 91.19 175 GLU A C 1
ATOM 1389 O O . GLU A 1 175 ? -1.537 -25.031 7.781 1 91.19 175 GLU A O 1
ATOM 1394 N N . ASP A 1 176 ? -3.627 -24.625 8.414 1 87.69 176 ASP A N 1
ATOM 1395 C CA . ASP A 1 176 ? -3.232 -24.391 9.797 1 87.69 176 ASP A CA 1
ATOM 1396 C C . ASP A 1 176 ? -2.689 -25.672 10.43 1 87.69 176 ASP A C 1
ATOM 1398 O O . ASP A 1 176 ? -1.939 -25.625 11.406 1 87.69 176 ASP A O 1
ATOM 1402 N N . ASP A 1 177 ? -3.059 -26.875 9.883 1 91.88 177 ASP A N 1
ATOM 1403 C CA . ASP A 1 177 ? -2.668 -28.156 10.469 1 91.88 177 ASP A CA 1
ATOM 1404 C C . ASP A 1 177 ? -1.656 -28.875 9.586 1 91.88 177 ASP A C 1
ATOM 1406 O O . ASP A 1 177 ? -1.34 -30.047 9.828 1 91.88 177 ASP A O 1
ATOM 1410 N N . ARG A 1 178 ? -1.095 -28.234 8.609 1 92.56 178 ARG A N 1
ATOM 1411 C CA . ARG A 1 178 ? -0.312 -28.859 7.547 1 92.56 178 ARG A CA 1
ATOM 1412 C C . ARG A 1 178 ? 0.921 -29.547 8.117 1 92.56 178 ARG A C 1
ATOM 1414 O O . ARG A 1 178 ? 1.452 -30.484 7.508 1 92.56 178 ARG A O 1
ATOM 1421 N N . HIS A 1 179 ? 1.367 -29.25 9.328 1 94.06 179 HIS A N 1
ATOM 1422 C CA . HIS A 1 179 ? 2.584 -29.797 9.914 1 94.06 179 HIS A CA 1
ATOM 1423 C C . HIS A 1 179 ? 2.291 -31.062 10.719 1 94.06 179 HIS A C 1
ATOM 1425 O O . HIS A 1 179 ? 3.213 -31.734 11.18 1 94.06 179 HIS A O 1
ATOM 1431 N N . HIS A 1 180 ? 1.007 -31.438 10.852 1 95.69 180 HIS A N 1
ATOM 1432 C CA . HIS A 1 180 ? 0.591 -32.594 11.625 1 95.69 180 HIS A CA 1
ATOM 1433 C C . HIS A 1 180 ? -0.372 -33.469 10.828 1 95.69 180 HIS A C 1
ATOM 1435 O O . HIS A 1 180 ? -0.533 -34.656 11.133 1 95.69 180 HIS A O 1
ATOM 1441 N N . PHE A 1 181 ? -0.933 -32.938 9.859 1 96.56 181 PHE A N 1
ATOM 1442 C CA . PHE A 1 181 ? -2.102 -33.469 9.195 1 96.56 181 PHE A CA 1
ATOM 1443 C C . PHE A 1 181 ? -1.728 -34.719 8.406 1 96.56 181 PHE A C 1
ATOM 1445 O O . PHE A 1 181 ? -0.66 -34.781 7.793 1 96.56 181 PHE A O 1
ATOM 1452 N N . ASN A 1 182 ? -2.572 -35.75 8.414 1 97.88 182 ASN A N 1
ATOM 1453 C CA . ASN A 1 182 ? -2.486 -36.938 7.582 1 97.88 182 ASN A CA 1
ATOM 1454 C C . ASN A 1 182 ? -3.621 -37 6.562 1 97.88 182 ASN A C 1
ATOM 1456 O O . ASN A 1 182 ? -4.762 -37.281 6.918 1 97.88 182 ASN A O 1
ATOM 1460 N N . ALA A 1 183 ? -3.367 -36.719 5.348 1 97.94 183 ALA A N 1
ATOM 1461 C CA . ALA A 1 183 ? -4.367 -36.812 4.285 1 97.94 183 ALA A CA 1
ATOM 1462 C C . ALA A 1 183 ? -4.613 -38.281 3.891 1 97.94 183 ALA A C 1
ATOM 1464 O O . ALA A 1 183 ? -3.756 -38.906 3.271 1 97.94 183 ALA A O 1
ATOM 1465 N N . VAL A 1 184 ? -5.715 -38.719 4.188 1 97.81 184 VAL A N 1
ATOM 1466 C CA . VAL A 1 184 ? -6.082 -40.094 3.854 1 97.81 184 VAL A CA 1
ATOM 1467 C C . VAL A 1 184 ? -6.949 -40.125 2.598 1 97.81 184 VAL A C 1
ATOM 1469 O O . VAL A 1 184 ? -8.055 -39.562 2.596 1 97.81 184 VAL A O 1
ATOM 1472 N N . ALA A 1 185 ? -6.469 -40.719 1.556 1 97 185 ALA A N 1
ATOM 1473 C CA . ALA A 1 185 ? -7.168 -40.812 0.276 1 97 185 ALA A CA 1
ATOM 1474 C C . ALA A 1 185 ? -7.168 -42.25 -0.241 1 97 185 ALA A C 1
ATOM 1476 O O . ALA A 1 185 ? -6.168 -42.969 -0.112 1 97 185 ALA A O 1
ATOM 1477 N N . SER A 1 186 ? -8.281 -42.656 -0.821 1 97 186 SER A N 1
ATOM 1478 C CA . SER A 1 186 ? -8.375 -44 -1.402 1 97 186 SER A CA 1
ATOM 1479 C C . SER A 1 186 ? -7.465 -44.125 -2.621 1 97 186 SER A C 1
ATOM 1481 O O . SER A 1 186 ? -7.09 -43.125 -3.236 1 97 186 SER A O 1
ATOM 1483 N N . GLN A 1 187 ? -7.098 -45.344 -2.949 1 97.5 187 GLN A N 1
ATOM 1484 C CA . GLN A 1 187 ? -6.301 -45.562 -4.152 1 97.5 187 GLN A CA 1
ATOM 1485 C C . GLN A 1 187 ? -7.023 -45.062 -5.395 1 97.5 187 GLN A C 1
ATOM 1487 O O . GLN A 1 187 ? -6.395 -44.5 -6.297 1 97.5 187 GLN A O 1
ATOM 1492 N N . LYS A 1 188 ? -8.297 -45.25 -5.426 1 97.31 188 LYS A N 1
ATOM 1493 C CA . LYS A 1 188 ? -9.086 -44.719 -6.547 1 97.31 188 LYS A CA 1
ATOM 1494 C C . LYS A 1 188 ? -8.93 -43.219 -6.672 1 97.31 188 LYS A C 1
ATOM 1496 O O . LYS A 1 188 ? -8.625 -42.688 -7.754 1 97.31 188 LYS A O 1
ATOM 1501 N N . ASP A 1 189 ? -9.102 -42.5 -5.598 1 97.12 189 ASP A N 1
ATOM 1502 C CA . ASP A 1 189 ? -9.016 -41.031 -5.637 1 97.12 189 ASP A CA 1
ATOM 1503 C C . ASP A 1 189 ? -7.59 -40.594 -5.941 1 97.12 189 ASP A C 1
ATOM 1505 O O . ASP A 1 189 ? -7.387 -39.562 -6.605 1 97.12 189 ASP A O 1
ATOM 1509 N N . MET A 1 190 ? -6.594 -41.312 -5.395 1 97.94 190 MET A N 1
ATOM 1510 C CA . MET A 1 190 ? -5.199 -41 -5.695 1 97.94 190 MET A CA 1
ATOM 1511 C C . MET A 1 190 ? -4.949 -41 -7.199 1 97.94 190 MET A C 1
ATOM 1513 O O . MET A 1 190 ? -4.516 -40 -7.766 1 97.94 190 MET A O 1
ATOM 1517 N N . TYR A 1 191 ? -5.355 -42.031 -7.891 1 97.56 191 TYR A N 1
ATOM 1518 C CA . TYR A 1 191 ? -4.965 -42.25 -9.281 1 97.56 191 TYR A CA 1
ATOM 1519 C C . TYR A 1 191 ? -5.953 -41.594 -10.234 1 97.56 191 TYR A C 1
ATOM 1521 O O . TYR A 1 191 ? -5.633 -41.344 -11.398 1 97.56 191 TYR A O 1
ATOM 1529 N N . GLU A 1 192 ? -7.141 -41.312 -9.727 1 96.94 192 GLU A N 1
ATOM 1530 C CA . GLU A 1 192 ? -8.148 -40.656 -10.562 1 96.94 192 GLU A CA 1
ATOM 1531 C C . GLU A 1 192 ? -8.039 -39.156 -10.5 1 96.94 192 GLU A C 1
ATOM 1533 O O . GLU A 1 192 ? -8.367 -38.469 -11.461 1 96.94 192 GLU A O 1
ATOM 1538 N N . THR A 1 193 ? -7.562 -38.656 -9.359 1 97.56 193 THR A N 1
ATOM 1539 C CA . THR A 1 193 ? -7.703 -37.219 -9.172 1 97.56 193 THR A CA 1
ATOM 1540 C C . THR A 1 193 ? -6.387 -36.625 -8.711 1 97.56 193 THR A C 1
ATOM 1542 O O . THR A 1 193 ? -5.918 -35.625 -9.297 1 97.56 193 THR A O 1
ATOM 1545 N N . TYR A 1 194 ? -5.656 -37.125 -7.734 1 98.31 194 TYR A N 1
ATOM 1546 C CA . TYR A 1 194 ? -4.594 -36.375 -7.039 1 98.31 194 TYR A CA 1
ATOM 1547 C C . TYR A 1 194 ? -3.256 -36.562 -7.742 1 98.31 194 TYR A C 1
ATOM 1549 O O . TYR A 1 194 ? -2.393 -35.688 -7.691 1 98.31 194 TYR A O 1
ATOM 1557 N N . LEU A 1 195 ? -3.004 -37.656 -8.469 1 98.56 195 LEU A N 1
ATOM 1558 C CA . LEU A 1 195 ? -1.679 -38 -8.977 1 98.56 195 LEU A CA 1
ATOM 1559 C C . LEU A 1 195 ? -1.551 -37.625 -10.453 1 98.56 195 LEU A C 1
ATOM 1561 O O . LEU A 1 195 ? -0.444 -37.406 -10.953 1 98.56 195 LEU A O 1
ATOM 1565 N N . PRO A 1 196 ? -2.654 -37.562 -11.227 1 98.25 196 PRO A N 1
ATOM 1566 C CA . PRO A 1 196 ? -2.547 -37.5 -12.68 1 98.25 196 PRO A CA 1
ATOM 1567 C C . PRO A 1 196 ? -1.686 -36.344 -13.164 1 98.25 196 PRO A C 1
ATOM 1569 O O . PRO A 1 196 ? -0.87 -36.5 -14.078 1 98.25 196 PRO A O 1
ATOM 1572 N N . ALA A 1 197 ? -1.861 -35.156 -12.625 1 98.62 197 ALA A N 1
ATOM 1573 C CA . ALA A 1 197 ? -1.069 -34.031 -13.078 1 98.62 197 ALA A CA 1
ATOM 1574 C C . ALA A 1 197 ? 0.416 -34.25 -12.805 1 98.62 197 ALA A C 1
ATOM 1576 O O . ALA A 1 197 ? 1.263 -33.906 -13.633 1 98.62 197 ALA A O 1
ATOM 1577 N N . PHE A 1 198 ? 0.774 -34.75 -11.648 1 98.88 198 PHE A N 1
ATOM 1578 C CA . PHE A 1 198 ? 2.164 -35.062 -11.336 1 98.88 198 PHE A CA 1
ATOM 1579 C C . PHE A 1 198 ? 2.721 -36.094 -12.328 1 98.88 198 PHE A C 1
ATOM 1581 O O . PHE A 1 198 ? 3.846 -35.938 -12.805 1 98.88 198 PHE A O 1
ATOM 1588 N N . GLU A 1 199 ? 1.939 -37.094 -12.57 1 98.75 199 GLU A N 1
ATOM 1589 C CA . GLU A 1 199 ? 2.354 -38.125 -13.539 1 98.75 199 GLU A CA 1
ATOM 1590 C C . GLU A 1 199 ? 2.654 -37.5 -14.898 1 98.75 199 GLU A C 1
ATOM 1592 O O . GLU A 1 199 ? 3.684 -37.812 -15.508 1 98.75 199 GLU A O 1
ATOM 1597 N N . ALA A 1 200 ? 1.742 -36.656 -15.352 1 98.69 200 ALA A N 1
ATOM 1598 C CA . ALA A 1 200 ? 1.913 -36 -16.641 1 98.69 200 ALA A CA 1
ATOM 1599 C C . ALA A 1 200 ? 3.18 -35.156 -16.672 1 98.69 200 ALA A C 1
ATOM 1601 O O . ALA A 1 200 ? 3.906 -35.125 -17.656 1 98.69 200 ALA A O 1
ATOM 1602 N N . LEU A 1 201 ? 3.463 -34.406 -15.578 1 98.88 201 LEU A N 1
ATOM 1603 C CA . LEU A 1 201 ? 4.645 -33.562 -15.523 1 98.88 201 LEU A CA 1
ATOM 1604 C C . LEU A 1 201 ? 5.922 -34.406 -15.562 1 98.88 201 LEU A C 1
ATOM 1606 O O . LEU A 1 201 ? 6.926 -33.969 -16.141 1 98.88 201 LEU A O 1
ATOM 1610 N N . VAL A 1 202 ? 5.906 -35.531 -14.938 1 98.81 202 VAL A N 1
ATOM 1611 C CA . VAL A 1 202 ? 7.082 -36.406 -14.922 1 98.81 202 VAL A CA 1
ATOM 1612 C C . VAL A 1 202 ? 7.262 -37.062 -16.281 1 98.81 202 VAL A C 1
ATOM 1614 O O . VAL A 1 202 ? 8.328 -36.969 -16.906 1 98.81 202 VAL A O 1
ATOM 1617 N N . LYS A 1 203 ? 6.23 -37.656 -16.812 1 98.56 203 LYS A N 1
ATOM 1618 C CA . LYS A 1 203 ? 6.348 -38.531 -17.984 1 98.56 203 LYS A CA 1
ATOM 1619 C C . LYS A 1 203 ? 6.371 -37.719 -19.266 1 98.56 203 LYS A C 1
ATOM 1621 O O . LYS A 1 203 ? 7.074 -38.062 -20.219 1 98.56 203 LYS A O 1
ATOM 1626 N N . GLU A 1 204 ? 5.539 -36.688 -19.297 1 98.19 204 GLU A N 1
ATOM 1627 C CA . GLU A 1 204 ? 5.391 -35.969 -20.531 1 98.19 204 GLU A CA 1
ATOM 1628 C C . GLU A 1 204 ? 6.305 -34.719 -20.562 1 98.19 204 GLU A C 1
ATOM 1630 O O . GLU A 1 204 ? 7.02 -34.5 -21.547 1 98.19 204 GLU A O 1
ATOM 1635 N N . ALA A 1 205 ? 6.332 -33.969 -19.5 1 98.56 205 ALA A N 1
ATOM 1636 C CA . ALA A 1 205 ? 7.062 -32.688 -19.469 1 98.56 205 ALA A CA 1
ATOM 1637 C C . ALA A 1 205 ? 8.492 -32.875 -18.984 1 98.56 205 ALA A C 1
ATOM 1639 O O . ALA A 1 205 ? 9.336 -32 -19.141 1 98.56 205 ALA A O 1
ATOM 1640 N N . LYS A 1 206 ? 8.797 -34.062 -18.406 1 98.44 206 LYS A N 1
ATOM 1641 C CA . LYS A 1 206 ? 10.109 -34.375 -17.859 1 98.44 206 LYS A CA 1
ATOM 1642 C C . LYS A 1 206 ? 10.539 -33.312 -16.844 1 98.44 206 LYS A C 1
ATOM 1644 O O . LYS A 1 206 ? 11.648 -32.781 -16.938 1 98.44 206 LYS A O 1
ATOM 1649 N N . VAL A 1 207 ? 9.664 -33 -15.938 1 98.81 207 VAL A N 1
ATOM 1650 C CA . VAL A 1 207 ? 9.922 -32 -14.922 1 98.81 207 VAL A CA 1
ATOM 1651 C C . VAL A 1 207 ? 11.219 -32.344 -14.18 1 98.81 207 VAL A C 1
ATOM 1653 O O . VAL A 1 207 ? 11.492 -33.5 -13.898 1 98.81 207 VAL A O 1
ATOM 1656 N N . GLU A 1 208 ? 11.984 -31.312 -13.852 1 98.81 208 GLU A N 1
ATOM 1657 C CA . GLU A 1 208 ? 13.328 -31.516 -13.312 1 98.81 208 GLU A CA 1
ATOM 1658 C C . GLU A 1 208 ? 13.273 -31.844 -11.82 1 98.81 208 GLU A C 1
ATOM 1660 O O . GLU A 1 208 ? 14.148 -32.531 -11.305 1 98.81 208 GLU A O 1
ATOM 1665 N N . SER A 1 209 ? 12.305 -31.297 -11.141 1 98.88 209 SER A N 1
ATOM 1666 C CA . SER A 1 209 ? 12.273 -31.5 -9.703 1 98.88 209 SER A CA 1
ATOM 1667 C C . SER A 1 209 ? 10.844 -31.703 -9.203 1 98.88 209 SER A C 1
ATOM 1669 O O . SER A 1 209 ? 9.891 -31.344 -9.891 1 98.88 209 SER A O 1
ATOM 1671 N N . VAL A 1 210 ? 10.734 -32.312 -8.07 1 98.88 210 VAL A N 1
ATOM 1672 C CA . VAL A 1 210 ? 9.484 -32.531 -7.352 1 98.88 210 VAL A CA 1
ATOM 1673 C C . VAL A 1 210 ? 9.656 -32.125 -5.887 1 98.88 210 VAL A C 1
ATOM 1675 O O . VAL A 1 210 ? 10.695 -32.406 -5.281 1 98.88 210 VAL A O 1
ATOM 1678 N N . MET A 1 211 ? 8.688 -31.438 -5.371 1 98.81 211 MET A N 1
ATOM 1679 C CA . MET A 1 211 ? 8.703 -31.062 -3.961 1 98.81 211 MET A CA 1
ATOM 1680 C C . MET A 1 211 ? 7.613 -31.797 -3.188 1 98.81 211 MET A C 1
ATOM 1682 O O . MET A 1 211 ? 6.441 -31.766 -3.562 1 98.81 211 MET A O 1
ATOM 1686 N N . GLY A 1 212 ? 8.008 -32.406 -2.094 1 98.5 212 GLY A N 1
ATOM 1687 C CA . GLY A 1 212 ? 7.027 -33.062 -1.257 1 98.5 212 GLY A CA 1
ATOM 1688 C C . GLY A 1 212 ? 6.184 -32.125 -0.435 1 98.5 212 GLY A C 1
ATOM 1689 O O . GLY A 1 212 ? 6.621 -31 -0.122 1 98.5 212 GLY A O 1
ATOM 1690 N N . ALA A 1 213 ? 4.992 -32.562 -0.089 1 97.88 213 ALA A N 1
ATOM 1691 C CA . ALA A 1 213 ? 4.09 -31.766 0.733 1 97.88 213 ALA A CA 1
ATOM 1692 C C . ALA A 1 213 ? 4.469 -31.859 2.209 1 97.88 213 ALA A C 1
ATOM 1694 O O . ALA A 1 213 ? 5.227 -32.75 2.609 1 97.88 213 ALA A O 1
ATOM 1695 N N . TYR A 1 214 ? 3.922 -30.984 3.006 1 96.5 214 TYR A N 1
ATOM 1696 C CA . TYR A 1 214 ? 4.172 -30.953 4.441 1 96.5 214 TYR A CA 1
ATOM 1697 C C . TYR A 1 214 ? 3.512 -32.125 5.133 1 96.5 214 TYR A C 1
ATOM 1699 O O . TYR A 1 214 ? 4.094 -32.75 6.035 1 96.5 214 TYR A O 1
ATOM 1707 N N . ASN A 1 215 ? 2.352 -32.469 4.711 1 97.56 215 ASN A N 1
ATOM 1708 C CA . ASN A 1 215 ? 1.506 -33.438 5.418 1 97.56 215 ASN A CA 1
ATOM 1709 C C . ASN A 1 215 ? 1.946 -34.875 5.156 1 97.56 215 ASN A C 1
ATOM 1711 O O . ASN A 1 215 ? 2.857 -35.094 4.359 1 97.56 215 ASN A O 1
ATOM 1715 N N . ARG A 1 216 ? 1.354 -35.75 5.934 1 98.19 216 ARG A N 1
ATOM 1716 C CA . ARG A 1 216 ? 1.412 -37.156 5.594 1 98.19 216 ARG A CA 1
ATOM 1717 C C . ARG A 1 216 ? 0.322 -37.531 4.594 1 98.19 216 ARG A C 1
ATOM 1719 O O . ARG A 1 216 ? -0.728 -36.875 4.547 1 98.19 216 ARG A O 1
ATOM 1726 N N . THR A 1 217 ? 0.624 -38.438 3.783 1 98.25 217 THR A N 1
ATOM 1727 C CA . THR A 1 217 ? -0.373 -39.062 2.93 1 98.25 217 THR A CA 1
ATOM 1728 C C . THR A 1 217 ? -0.485 -40.562 3.25 1 98.25 217 THR A C 1
ATOM 1730 O O . THR A 1 217 ? 0.494 -41.312 3.137 1 98.25 217 THR A O 1
ATOM 1733 N N . ASN A 1 218 ? -1.622 -40.875 3.689 1 98 218 ASN A N 1
ATOM 1734 C CA . ASN A 1 218 ? -1.905 -42.281 4.062 1 98 218 ASN A CA 1
ATOM 1735 C C . ASN A 1 218 ? -0.865 -42.812 5.039 1 98 218 ASN A C 1
ATOM 1737 O O . ASN A 1 218 ? -0.37 -43.938 4.871 1 98 218 ASN A O 1
ATOM 1741 N N . GLY A 1 219 ? -0.447 -41.938 5.895 1 97.94 219 GLY A N 1
ATOM 1742 C CA . GLY A 1 219 ? 0.347 -42.375 7.035 1 97.94 219 GLY A CA 1
ATOM 1743 C C . GLY A 1 219 ? 1.825 -42.062 6.883 1 97.94 219 GLY A C 1
ATOM 1744 O O . GLY A 1 219 ? 2.568 -42.062 7.867 1 97.94 219 GLY A O 1
ATOM 1745 N N . GLU A 1 220 ? 2.316 -41.812 5.703 1 98.44 220 GLU A N 1
ATOM 1746 C CA . GLU A 1 220 ? 3.732 -41.531 5.469 1 98.44 220 GLU A CA 1
ATOM 1747 C C . GLU A 1 220 ? 3.98 -40.062 5.215 1 98.44 220 GLU A C 1
ATOM 1749 O O . GLU A 1 220 ? 3.273 -39.438 4.426 1 98.44 220 GLU A O 1
ATOM 1754 N N . PRO A 1 221 ? 4.988 -39.469 5.965 1 98.5 221 PRO A N 1
ATOM 1755 C CA . PRO A 1 221 ? 5.309 -38.094 5.586 1 98.5 221 PRO A CA 1
ATOM 1756 C C . PRO A 1 221 ? 5.77 -37.969 4.137 1 98.5 221 PRO A C 1
ATOM 1758 O O . PRO A 1 221 ? 6.637 -38.719 3.695 1 98.5 221 PRO A O 1
ATOM 1761 N N . CYS A 1 222 ? 5.246 -37 3.441 1 98.69 222 CYS A N 1
ATOM 1762 C CA . CYS A 1 222 ? 5.414 -36.938 1.993 1 98.69 222 CYS A CA 1
ATOM 1763 C C . CYS A 1 222 ? 6.887 -36.875 1.616 1 98.69 222 CYS A C 1
ATOM 1765 O O . CYS A 1 222 ? 7.316 -37.469 0.629 1 98.69 222 CYS A O 1
ATOM 1767 N N . ASN A 1 223 ? 7.719 -36.156 2.387 1 98.56 223 ASN A N 1
ATOM 1768 C CA . ASN A 1 223 ? 9.133 -35.938 2.082 1 98.56 223 ASN A CA 1
ATOM 1769 C C . ASN A 1 223 ? 9.977 -37.156 2.484 1 98.56 223 ASN A C 1
ATOM 1771 O O . ASN A 1 223 ? 11.188 -37.188 2.23 1 98.56 223 ASN A O 1
ATOM 1775 N N . GLY A 1 224 ? 9.445 -38.094 3.102 1 98.62 224 GLY A N 1
ATOM 1776 C CA . GLY A 1 224 ? 10.094 -39.344 3.475 1 98.62 224 GLY A CA 1
ATOM 1777 C C . GLY A 1 224 ? 9.305 -40.562 3.09 1 98.62 224 GLY A C 1
ATOM 1778 O O . GLY A 1 224 ? 9.523 -41.656 3.633 1 98.62 224 GLY A O 1
ATOM 1779 N N . SER A 1 225 ? 8.422 -40.438 2.188 1 98.75 225 SER A N 1
ATOM 1780 C CA . SER A 1 225 ? 7.496 -41.531 1.842 1 98.75 225 SER A CA 1
ATOM 1781 C C . SER A 1 225 ? 8.125 -42.5 0.85 1 98.75 225 SER A C 1
ATOM 1783 O O . SER A 1 225 ? 8.43 -42.125 -0.284 1 98.75 225 SER A O 1
ATOM 1785 N N . LYS A 1 226 ? 8.211 -43.719 1.261 1 98.56 226 LYS A N 1
ATOM 1786 C CA . LYS A 1 226 ? 8.656 -44.719 0.314 1 98.56 226 LYS A CA 1
ATOM 1787 C C . LYS A 1 226 ? 7.66 -44.906 -0.829 1 98.56 226 LYS A C 1
ATOM 1789 O O . LYS A 1 226 ? 8.055 -45 -1.991 1 98.56 226 LYS A O 1
ATOM 1794 N N . THR A 1 227 ? 6.414 -44.906 -0.488 1 98.5 227 THR A N 1
ATOM 1795 C CA . THR A 1 227 ? 5.355 -45.125 -1.471 1 98.5 227 THR A CA 1
ATOM 1796 C C . THR A 1 227 ? 5.391 -44.031 -2.531 1 98.5 227 THR A C 1
ATOM 1798 O O . THR A 1 227 ? 5.402 -44.312 -3.729 1 98.5 227 THR A O 1
ATOM 1801 N N . LEU A 1 228 ? 5.418 -42.75 -2.133 1 98.75 228 LEU A N 1
ATOM 1802 C CA . LEU A 1 228 ? 5.34 -41.656 -3.07 1 98.75 228 LEU A CA 1
ATOM 1803 C C . LEU A 1 228 ? 6.664 -41.469 -3.807 1 98.75 228 LEU A C 1
ATOM 1805 O O . LEU A 1 228 ? 6.691 -41.438 -5.039 1 98.75 228 LEU A O 1
ATOM 1809 N N . LEU A 1 229 ? 7.82 -41.469 -3.094 1 98.75 229 LEU A N 1
ATOM 1810 C CA . LEU A 1 229 ? 9.086 -41.031 -3.664 1 98.75 229 LEU A CA 1
ATOM 1811 C C . LEU A 1 229 ? 9.781 -42.156 -4.402 1 98.75 229 LEU A C 1
ATOM 1813 O O . LEU A 1 229 ? 10.477 -41.938 -5.395 1 98.75 229 LEU A O 1
ATOM 1817 N N . LYS A 1 230 ? 9.633 -43.344 -3.957 1 98.06 230 LYS A N 1
ATOM 1818 C CA . LYS A 1 230 ? 10.336 -44.469 -4.57 1 98.06 230 LYS A CA 1
ATOM 1819 C C . LYS A 1 230 ? 9.406 -45.281 -5.461 1 98.06 230 LYS A C 1
ATOM 1821 O O . LYS A 1 230 ? 9.539 -45.281 -6.684 1 98.06 230 LYS A O 1
A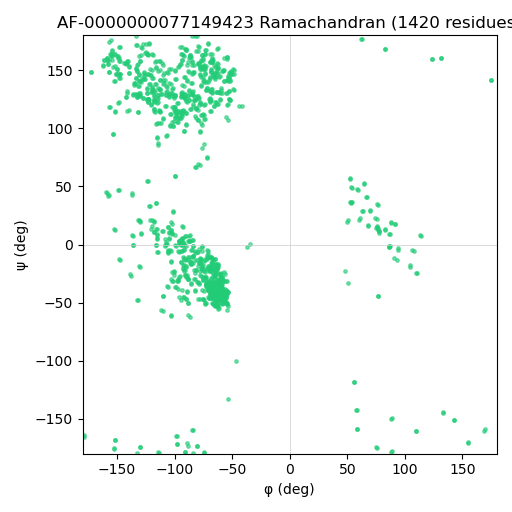TOM 1826 N N . ASP A 1 231 ? 8.344 -45.844 -4.848 1 98.38 231 ASP A N 1
ATOM 1827 C CA . ASP A 1 231 ? 7.508 -46.781 -5.578 1 98.38 231 ASP A CA 1
ATOM 1828 C C . ASP A 1 231 ? 6.805 -46.094 -6.75 1 98.38 231 ASP A C 1
ATOM 1830 O O . ASP A 1 231 ? 6.863 -46.594 -7.883 1 98.38 231 ASP A O 1
ATOM 1834 N N . ILE A 1 232 ? 6.215 -44.969 -6.543 1 98.5 232 ILE A N 1
ATOM 1835 C CA . ILE A 1 232 ? 5.426 -44.312 -7.57 1 98.5 232 ILE A CA 1
ATOM 1836 C C . ILE A 1 232 ? 6.328 -43.406 -8.414 1 98.5 232 ILE A C 1
ATOM 1838 O O . ILE A 1 232 ? 6.5 -43.656 -9.617 1 98.5 232 ILE A O 1
ATOM 1842 N N . LEU A 1 233 ? 6.949 -42.438 -7.832 1 98.75 233 LEU A N 1
ATOM 1843 C CA . LEU A 1 233 ? 7.676 -41.406 -8.547 1 98.75 233 LEU A CA 1
ATOM 1844 C C . LEU A 1 233 ? 8.828 -42 -9.352 1 98.75 233 LEU A C 1
ATOM 1846 O O . LEU A 1 233 ? 8.922 -41.781 -10.562 1 98.75 233 LEU A O 1
ATOM 1850 N N . ARG A 1 234 ? 9.727 -42.75 -8.727 1 98.44 234 ARG A N 1
ATOM 1851 C CA . ARG A 1 234 ? 10.93 -43.219 -9.422 1 98.44 234 ARG A CA 1
ATOM 1852 C C . ARG A 1 234 ? 10.68 -44.531 -10.125 1 98.44 234 ARG A C 1
ATOM 1854 O O . ARG A 1 234 ? 10.953 -44.688 -11.312 1 98.44 234 ARG A O 1
ATOM 1861 N N . ASP A 1 235 ? 10.109 -45.562 -9.43 1 98.12 235 ASP A N 1
ATOM 1862 C CA . ASP A 1 235 ? 9.984 -46.906 -10.008 1 98.12 235 ASP A CA 1
ATOM 1863 C C . ASP A 1 235 ? 8.891 -46.969 -11.062 1 98.12 235 ASP A C 1
ATOM 1865 O O . ASP A 1 235 ? 9.109 -47.438 -12.18 1 98.12 235 ASP A O 1
ATOM 1869 N N . ASP A 1 236 ? 7.738 -46.438 -10.719 1 98.12 236 ASP A N 1
ATOM 1870 C CA . ASP A 1 236 ? 6.609 -46.531 -11.641 1 98.12 236 ASP A CA 1
ATOM 1871 C C . ASP A 1 236 ? 6.703 -45.5 -12.742 1 98.12 236 ASP A C 1
ATOM 1873 O O . ASP A 1 236 ? 6.48 -45.781 -13.922 1 98.12 236 ASP A O 1
ATOM 1877 N N . TRP A 1 237 ? 7 -44.219 -12.398 1 98.62 237 TRP A N 1
ATOM 1878 C CA . TRP A 1 237 ? 6.906 -43.125 -13.359 1 98.62 237 TRP A CA 1
ATOM 1879 C C . TRP A 1 237 ? 8.258 -42.844 -14.016 1 98.62 237 TRP A C 1
ATOM 1881 O O . TRP A 1 237 ? 8.328 -42.156 -15.039 1 98.62 237 TRP A O 1
ATOM 1891 N N . GLY A 1 238 ? 9.344 -43.344 -13.469 1 98.5 238 GLY A N 1
ATOM 1892 C CA . GLY A 1 238 ? 10.648 -43.188 -14.086 1 98.5 238 GLY A CA 1
ATOM 1893 C C . GLY A 1 238 ? 11.242 -41.812 -13.891 1 98.5 238 GLY A C 1
ATOM 1894 O O . GLY A 1 238 ? 11.93 -41.312 -14.773 1 98.5 238 GLY A O 1
ATOM 1895 N N . PHE A 1 239 ? 10.969 -41.25 -12.781 1 98.31 239 PHE A N 1
ATOM 1896 C CA . PHE A 1 239 ? 11.469 -39.906 -12.5 1 98.31 239 PHE A CA 1
ATOM 1897 C C . PHE A 1 239 ? 12.992 -39.906 -12.359 1 98.31 239 PHE A C 1
ATOM 1899 O O . PHE A 1 239 ? 13.539 -40.719 -11.586 1 98.31 239 PHE A O 1
ATOM 1906 N N . ASP A 1 240 ? 13.68 -39 -13.031 1 96.38 240 ASP A N 1
ATOM 1907 C CA . ASP A 1 240 ? 15.141 -38.969 -13.062 1 96.38 240 ASP A CA 1
ATOM 1908 C C . ASP A 1 240 ? 15.68 -37.719 -12.414 1 96.38 240 ASP A C 1
ATOM 1910 O O . ASP A 1 240 ? 16.891 -37.562 -12.211 1 96.38 240 ASP A O 1
ATOM 1914 N N . GLY A 1 241 ? 14.867 -36.812 -12.039 1 98.38 241 GLY A N 1
ATOM 1915 C CA . GLY A 1 241 ? 15.297 -35.531 -11.469 1 98.38 241 GLY A CA 1
ATOM 1916 C C . GLY A 1 241 ? 15.555 -35.594 -9.977 1 98.38 241 GLY A C 1
ATOM 1917 O O . GLY A 1 241 ? 15.945 -36.656 -9.461 1 98.38 241 GLY A O 1
ATOM 1918 N N . HIS A 1 242 ? 15.547 -34.469 -9.305 1 98.81 242 HIS A N 1
ATOM 1919 C CA . HIS A 1 242 ? 15.812 -34.438 -7.871 1 98.81 242 HIS A CA 1
ATOM 1920 C C . HIS A 1 242 ? 14.555 -34.094 -7.082 1 98.81 242 HIS A C 1
ATOM 1922 O O . HIS A 1 242 ? 13.617 -33.5 -7.625 1 98.81 242 HIS A O 1
ATOM 1928 N N . VAL A 1 243 ? 14.5 -34.531 -5.828 1 98.88 243 VAL A N 1
ATOM 1929 C CA . VAL A 1 243 ? 13.406 -34.219 -4.91 1 98.88 243 VAL A CA 1
ATOM 1930 C C . VAL A 1 243 ? 13.859 -33.219 -3.857 1 98.88 243 VAL A C 1
ATOM 1932 O O . VAL A 1 243 ? 14.922 -33.375 -3.252 1 98.88 243 VAL A O 1
ATOM 1935 N N . VAL A 1 244 ? 13.102 -32.156 -3.691 1 98.88 244 VAL A N 1
ATOM 1936 C CA . VAL A 1 244 ? 13.336 -31.172 -2.646 1 98.88 244 VAL A CA 1
ATOM 1937 C C . VAL A 1 244 ? 12.203 -31.219 -1.625 1 98.88 244 VAL A C 1
ATOM 1939 O O . VAL A 1 244 ? 11.039 -31.391 -1.989 1 98.88 244 VAL A O 1
ATOM 1942 N N . SER A 1 245 ? 12.555 -31.062 -0.364 1 98.69 245 SER A N 1
ATOM 1943 C CA . SER A 1 245 ? 11.516 -30.984 0.663 1 98.69 245 SER A CA 1
ATOM 1944 C C . SER A 1 245 ? 10.812 -29.641 0.653 1 98.69 245 SER A C 1
ATOM 1946 O O . SER A 1 245 ? 11.383 -28.641 0.206 1 98.69 245 SER A O 1
ATOM 1948 N N . ASP A 1 246 ? 9.562 -29.625 1.096 1 97.06 246 ASP A N 1
ATOM 1949 C CA . ASP A 1 246 ? 9.023 -28.312 1.488 1 97.06 246 ASP A CA 1
ATOM 1950 C C . ASP A 1 246 ? 9.805 -27.734 2.666 1 97.06 246 ASP A C 1
ATOM 1952 O O . ASP A 1 246 ? 10.492 -28.469 3.381 1 97.06 246 ASP A O 1
ATOM 1956 N N . CYS A 1 247 ? 9.781 -26.5 2.812 1 95.5 247 CYS A N 1
ATOM 1957 C CA . CYS A 1 247 ? 10.688 -25.828 3.732 1 95.5 247 CYS A CA 1
ATOM 1958 C C . CYS A 1 247 ? 10.336 -26.141 5.18 1 95.5 247 CYS A C 1
ATOM 1960 O O . CYS A 1 247 ? 9.242 -25.812 5.648 1 95.5 247 CYS A O 1
ATOM 1962 N N . TRP A 1 248 ? 11.266 -26.844 5.863 1 95.5 248 TRP A N 1
ATOM 1963 C CA . TRP A 1 248 ? 11.219 -27.25 7.266 1 95.5 248 TRP A CA 1
ATOM 1964 C C . TRP A 1 248 ? 10.305 -28.453 7.445 1 95.5 248 TRP A C 1
ATOM 1966 O O . TRP A 1 248 ? 9.984 -28.844 8.578 1 95.5 248 TRP A O 1
ATOM 1976 N N . ALA A 1 249 ? 9.93 -29.047 6.355 1 97.56 249 ALA A N 1
ATOM 1977 C CA . ALA A 1 249 ? 8.992 -30.156 6.422 1 97.56 249 ALA A CA 1
ATOM 1978 C C . ALA A 1 249 ? 9.648 -31.391 7.043 1 97.56 249 ALA A C 1
ATOM 1980 O O . ALA A 1 249 ? 8.984 -32.188 7.711 1 97.56 249 ALA A O 1
ATOM 1981 N N . ILE A 1 250 ? 10.969 -31.578 6.809 1 98.69 250 ILE A N 1
ATOM 1982 C CA . ILE A 1 250 ? 11.641 -32.75 7.348 1 98.69 250 ILE A CA 1
ATOM 1983 C C . ILE A 1 250 ? 11.656 -32.688 8.875 1 98.69 250 ILE A C 1
ATOM 1985 O O . ILE A 1 250 ? 11.539 -33.719 9.555 1 98.69 250 ILE A O 1
ATOM 1989 N N . LYS A 1 251 ? 11.742 -31.484 9.391 1 98.38 251 LYS A N 1
ATOM 1990 C CA . LYS A 1 251 ? 11.695 -31.266 10.836 1 98.38 251 LYS A CA 1
ATOM 1991 C C . LYS A 1 251 ? 10.375 -31.75 11.422 1 98.38 251 LYS A C 1
ATOM 1993 O O . LYS A 1 251 ? 10.328 -32.219 12.555 1 98.38 251 LYS A O 1
ATOM 1998 N N . ASP A 1 252 ? 9.32 -31.703 10.672 1 97.75 252 ASP A N 1
ATOM 1999 C CA . ASP A 1 252 ? 7.984 -32.094 11.117 1 97.75 252 ASP A CA 1
ATOM 2000 C C . ASP A 1 252 ? 7.922 -33.594 11.422 1 97.75 252 ASP A C 1
ATOM 2002 O O . ASP A 1 252 ? 7.023 -34.031 12.133 1 97.75 252 ASP A O 1
ATOM 2006 N N . PHE A 1 253 ? 8.914 -34.406 10.859 1 98.56 253 PHE A N 1
ATOM 2007 C CA . PHE A 1 253 ? 8.852 -35.844 11.039 1 98.56 253 PHE A CA 1
ATOM 2008 C C . PHE A 1 253 ? 8.859 -36.219 12.523 1 98.56 253 PHE A C 1
ATOM 2010 O O . PHE A 1 253 ? 8.094 -37.062 12.961 1 98.56 253 PHE A O 1
ATOM 2017 N N . HIS A 1 254 ? 9.766 -35.531 13.305 1 97.88 254 HIS A N 1
ATOM 2018 C CA . HIS A 1 254 ? 9.875 -35.844 14.727 1 97.88 254 HIS A CA 1
ATOM 2019 C C . HIS A 1 254 ? 9.125 -34.812 15.562 1 97.88 254 HIS A C 1
ATOM 2021 O O . HIS A 1 254 ? 8.688 -35.094 16.672 1 97.88 254 HIS A O 1
ATOM 2027 N N . GLU A 1 255 ? 8.898 -33.625 15.086 1 96.88 255 GLU A N 1
ATOM 2028 C CA . GLU A 1 255 ? 8.281 -32.562 15.906 1 96.88 255 GLU A CA 1
ATOM 2029 C C . GLU A 1 255 ? 6.785 -32.469 15.641 1 96.88 255 GLU A C 1
ATOM 2031 O O . GLU A 1 255 ? 6.02 -32.062 16.516 1 96.88 255 GLU A O 1
ATOM 2036 N N . GLY A 1 256 ? 6.328 -32.781 14.445 1 96.44 256 GLY A N 1
ATOM 2037 C CA . GLY A 1 256 ? 4.93 -32.656 14.07 1 96.44 256 GLY A CA 1
ATOM 2038 C C . GLY A 1 256 ? 4.23 -34 13.883 1 96.44 256 GLY A C 1
ATOM 2039 O O . GLY A 1 256 ? 3.359 -34.344 14.672 1 96.44 256 GLY A O 1
ATOM 2040 N N . HIS A 1 257 ? 4.711 -34.781 13.062 1 97.44 257 HIS A N 1
ATOM 2041 C CA . HIS A 1 257 ? 4.09 -36.031 12.648 1 97.44 257 HIS A CA 1
ATOM 2042 C C . HIS A 1 257 ? 4.367 -37.156 13.648 1 97.44 257 HIS A C 1
ATOM 2044 O O . HIS A 1 257 ? 3.594 -38.094 13.758 1 97.44 257 HIS A O 1
ATOM 2050 N N . GLY A 1 258 ? 5.539 -37.094 14.344 1 97.88 258 GLY A N 1
ATOM 2051 C CA . GLY A 1 258 ? 5.91 -38.094 15.328 1 97.88 258 GLY A CA 1
ATOM 2052 C C . GLY A 1 258 ? 6.242 -39.438 14.711 1 97.88 258 GLY A C 1
ATOM 2053 O O . GLY A 1 258 ? 6.059 -40.469 15.344 1 97.88 258 GLY A O 1
ATOM 2054 N N . VAL A 1 259 ? 6.738 -39.469 13.484 1 98.19 259 VAL A N 1
ATOM 2055 C CA . VAL A 1 259 ? 7.035 -40.719 12.812 1 98.19 259 VAL A CA 1
ATOM 2056 C C . VAL A 1 259 ? 8.484 -41.125 13.062 1 98.19 259 VAL A C 1
ATOM 2058 O O . VAL A 1 259 ? 8.875 -42.281 12.836 1 98.19 259 VAL A O 1
ATOM 2061 N N . THR A 1 260 ? 9.328 -40.219 13.492 1 98.44 260 THR A N 1
ATOM 2062 C CA . THR A 1 260 ? 10.68 -40.469 13.969 1 98.44 260 THR A CA 1
ATOM 2063 C C . THR A 1 260 ? 10.875 -39.875 15.367 1 98.44 260 THR A C 1
ATOM 2065 O O . THR A 1 260 ? 10.055 -39.094 15.836 1 98.44 260 THR A O 1
ATOM 2068 N N . LYS A 1 261 ? 11.906 -40.281 16 1 98.06 261 LYS A N 1
ATOM 2069 C CA . LYS A 1 261 ? 12.102 -39.875 17.391 1 98.06 261 LYS A CA 1
ATOM 2070 C C . LYS A 1 261 ? 13.125 -38.75 17.484 1 98.06 261 LYS A C 1
ATOM 2072 O O . LYS A 1 261 ? 13.07 -37.938 18.406 1 98.06 261 LYS A O 1
ATOM 2077 N N . THR A 1 262 ? 14.102 -38.781 16.531 1 98.25 262 THR A N 1
ATOM 2078 C CA . THR A 1 262 ? 15.195 -37.812 16.609 1 98.25 262 THR A CA 1
ATOM 2079 C C . THR A 1 262 ? 15.398 -37.094 15.273 1 98.25 262 THR A C 1
ATOM 2081 O O . THR A 1 262 ? 14.984 -37.625 14.227 1 98.25 262 THR A O 1
ATOM 2084 N N . PRO A 1 263 ? 16.109 -35.969 15.312 1 98.5 263 PRO A N 1
ATOM 2085 C CA . PRO A 1 263 ? 16.406 -35.25 14.07 1 98.5 263 PRO A CA 1
ATOM 2086 C C . PRO A 1 263 ? 17.203 -36.094 13.078 1 98.5 263 PRO A C 1
ATOM 2088 O O . PRO A 1 263 ? 16.922 -36.062 11.883 1 98.5 263 PRO A O 1
ATOM 2091 N N . THR A 1 264 ? 18.141 -36.906 13.562 1 98.69 264 THR A N 1
ATOM 2092 C CA . THR A 1 264 ? 18.984 -37.688 12.656 1 98.69 264 THR A CA 1
ATOM 2093 C C . THR A 1 264 ? 18.188 -38.812 12.039 1 98.69 264 THR A C 1
ATOM 2095 O O . THR A 1 264 ? 18.438 -39.219 10.906 1 98.69 264 THR A O 1
ATOM 2098 N N . GLU A 1 265 ? 17.172 -39.312 12.766 1 98.75 265 GLU A N 1
ATOM 2099 C CA . GLU A 1 265 ? 16.266 -40.312 12.172 1 98.75 265 GLU A CA 1
ATOM 2100 C C . GLU A 1 265 ? 15.438 -39.688 11.047 1 98.75 265 GLU A C 1
ATOM 2102 O O . GLU A 1 265 ? 15.156 -40.344 10.047 1 98.75 265 GLU A O 1
ATOM 2107 N N . SER A 1 266 ? 15.07 -38.469 11.297 1 98.88 266 SER A N 1
ATOM 2108 C CA . SER A 1 266 ? 14.32 -37.75 10.266 1 98.88 266 SER A CA 1
ATOM 2109 C C . SER A 1 266 ? 15.172 -37.531 9.016 1 98.88 266 SER A C 1
ATOM 2111 O O . SER A 1 266 ? 14.695 -37.719 7.895 1 98.88 266 SER A O 1
ATOM 2113 N N . VAL A 1 267 ? 16.406 -37.156 9.227 1 98.88 267 VAL A N 1
ATOM 2114 C CA . VAL A 1 267 ? 17.359 -37.031 8.125 1 98.88 267 VAL A CA 1
ATOM 2115 C C . VAL A 1 267 ? 17.484 -38.344 7.367 1 98.88 267 VAL A C 1
ATOM 2117 O O . VAL A 1 267 ? 17.422 -38.375 6.137 1 98.88 267 VAL A O 1
ATOM 2120 N N . ALA A 1 268 ? 17.609 -39.406 8.078 1 98.88 268 ALA A N 1
ATOM 2121 C CA . ALA A 1 268 ? 17.797 -40.719 7.48 1 98.88 268 ALA A CA 1
ATOM 2122 C C . ALA A 1 268 ? 16.578 -41.156 6.672 1 98.88 268 ALA A C 1
ATOM 2124 O O . ALA A 1 268 ? 16.703 -41.656 5.551 1 98.88 268 ALA A O 1
ATOM 2125 N N . LEU A 1 269 ? 15.438 -40.938 7.301 1 98.81 269 LEU A N 1
ATOM 2126 C CA . LEU A 1 269 ? 14.203 -41.344 6.633 1 98.81 269 LEU A CA 1
ATOM 2127 C C . LEU A 1 269 ? 14.039 -40.562 5.316 1 98.81 269 LEU A C 1
ATOM 2129 O O . LEU A 1 269 ? 13.695 -41.188 4.293 1 98.81 269 LEU A O 1
ATOM 2133 N N . ALA A 1 270 ? 14.25 -39.281 5.305 1 98.88 270 ALA A N 1
ATOM 2134 C CA . ALA A 1 270 ? 14.117 -38.438 4.109 1 98.88 270 ALA A CA 1
ATOM 2135 C C . ALA A 1 270 ? 15.148 -38.844 3.053 1 98.88 270 ALA A C 1
ATOM 2137 O O . ALA A 1 270 ? 14.789 -39.156 1.913 1 98.88 270 ALA A O 1
ATOM 2138 N N . LEU A 1 271 ? 16.422 -38.906 3.426 1 98.81 271 LEU A N 1
ATOM 2139 C CA . LEU A 1 271 ? 17.516 -39.125 2.484 1 98.81 271 LEU A CA 1
ATOM 2140 C C . LEU A 1 271 ? 17.438 -40.531 1.886 1 98.81 271 LEU A C 1
ATOM 2142 O O . LEU A 1 271 ? 17.625 -40.688 0.678 1 98.81 271 LEU A O 1
ATOM 2146 N N . LYS A 1 272 ? 17.156 -41.531 2.664 1 98.62 272 LYS A N 1
ATOM 2147 C CA . LYS A 1 272 ? 17.125 -42.906 2.193 1 98.62 272 LYS A CA 1
ATOM 2148 C C . LYS A 1 272 ? 15.953 -43.125 1.236 1 98.62 272 LYS A C 1
ATOM 2150 O O . LYS A 1 272 ? 16.047 -43.938 0.32 1 98.62 272 LYS A O 1
ATOM 2155 N N . ASN A 1 273 ? 14.93 -42.375 1.464 1 98.44 273 ASN A N 1
ATOM 2156 C CA . ASN A 1 273 ? 13.766 -42.531 0.604 1 98.44 273 ASN A CA 1
ATOM 2157 C C . ASN A 1 273 ? 13.812 -41.625 -0.606 1 98.44 273 ASN A C 1
ATOM 2159 O O . ASN A 1 273 ? 12.906 -41.625 -1.44 1 98.44 273 ASN A O 1
ATOM 2163 N N . GLY A 1 274 ? 14.797 -40.844 -0.729 1 98.25 274 GLY A N 1
ATOM 2164 C CA . GLY A 1 274 ? 15.023 -40.188 -2.018 1 98.25 274 GLY A CA 1
ATOM 2165 C C . GLY A 1 274 ? 14.828 -38.688 -1.98 1 98.25 274 GLY A C 1
ATOM 2166 O O . GLY A 1 274 ? 14.812 -38.031 -3.025 1 98.25 274 GLY A O 1
ATOM 2167 N N . CYS A 1 275 ? 14.641 -38.062 -0.796 1 98.81 275 CYS A N 1
ATOM 2168 C CA . CYS A 1 275 ? 14.664 -36.625 -0.708 1 98.81 275 CYS A CA 1
ATOM 2169 C C . CYS A 1 275 ? 16.094 -36.094 -0.799 1 98.81 275 CYS A C 1
ATOM 2171 O O . CYS A 1 275 ? 16.859 -36.188 0.152 1 98.81 275 CYS A O 1
ATOM 2173 N N . ASP A 1 276 ? 16.422 -35.406 -1.87 1 98.88 276 ASP A N 1
ATOM 2174 C CA . ASP A 1 276 ? 17.797 -35.094 -2.209 1 98.88 276 ASP A CA 1
ATOM 2175 C C . ASP A 1 276 ? 18.25 -33.781 -1.585 1 98.88 276 ASP A C 1
ATOM 2177 O O . ASP A 1 276 ? 19.406 -33.625 -1.187 1 98.88 276 ASP A O 1
ATOM 2181 N N . LEU A 1 277 ? 17.359 -32.812 -1.601 1 98.88 277 LEU A N 1
ATOM 2182 C CA . LEU A 1 277 ? 17.625 -31.453 -1.19 1 98.88 277 LEU A CA 1
ATOM 2183 C C . LEU A 1 277 ? 16.719 -31.047 -0.028 1 98.88 277 LEU A C 1
ATOM 2185 O O . LEU A 1 277 ? 15.508 -31.281 -0.062 1 98.88 277 LEU A O 1
ATOM 2189 N N . ASN A 1 278 ? 17.328 -30.453 0.981 1 98.75 278 ASN A N 1
ATOM 2190 C CA . ASN A 1 278 ? 16.531 -30 2.119 1 98.75 278 ASN A CA 1
ATOM 2191 C C . ASN A 1 278 ? 16.328 -28.484 2.09 1 98.75 278 ASN A C 1
ATOM 2193 O O . ASN A 1 278 ? 17.281 -27.719 2.189 1 98.75 278 ASN A O 1
ATOM 2197 N N . CYS A 1 279 ? 15.102 -28.047 1.877 1 98.12 279 CYS A N 1
ATOM 2198 C CA . CYS A 1 279 ? 14.719 -26.688 2.232 1 98.12 279 CYS A CA 1
ATOM 2199 C C . CYS A 1 279 ? 14.477 -26.562 3.732 1 98.12 279 CYS A C 1
ATOM 2201 O O . CYS A 1 279 ? 13.414 -26.953 4.227 1 98.12 279 CYS A O 1
ATOM 2203 N N . GLY A 1 280 ? 15.414 -26.125 4.426 1 96.94 280 GLY A N 1
ATOM 2204 C CA . GLY A 1 280 ? 15.414 -26.109 5.879 1 96.94 280 GLY A CA 1
ATOM 2205 C C . GLY A 1 280 ? 16.781 -26.406 6.477 1 96.94 280 GLY A C 1
ATOM 2206 O O . GLY A 1 280 ? 17.812 -26.094 5.867 1 96.94 280 GLY A O 1
ATOM 2207 N N . ASN A 1 281 ? 16.812 -27 7.703 1 97 281 ASN A N 1
ATOM 2208 C CA . ASN A 1 281 ? 18.094 -27.078 8.391 1 97 281 ASN A CA 1
ATOM 2209 C C . ASN A 1 281 ? 18.391 -28.5 8.859 1 97 281 ASN A C 1
ATOM 2211 O O . ASN A 1 281 ? 19.391 -28.75 9.539 1 97 281 ASN A O 1
ATOM 2215 N N . MET A 1 282 ? 17.625 -29.422 8.461 1 98.25 282 MET A N 1
ATOM 2216 C CA . MET A 1 282 ? 17.797 -30.797 8.953 1 98.25 282 MET A CA 1
ATOM 2217 C C . MET A 1 282 ? 19.047 -31.438 8.344 1 98.25 282 MET A C 1
ATOM 2219 O O . MET A 1 282 ? 19.75 -32.188 9.008 1 98.25 282 MET A O 1
ATOM 2223 N N . TYR A 1 283 ? 19.375 -31.125 7.113 1 98.62 283 TYR A N 1
ATOM 2224 C CA . TYR A 1 283 ? 20.516 -31.75 6.445 1 98.62 283 TYR A CA 1
ATOM 2225 C C . TYR A 1 283 ? 21.828 -31.172 6.949 1 98.62 283 TYR A C 1
ATOM 2227 O O . TYR A 1 283 ? 22.906 -31.641 6.57 1 98.62 283 TYR A O 1
ATOM 2235 N N . LEU A 1 284 ? 21.766 -30.234 7.812 1 98.12 284 LEU A N 1
ATOM 2236 C CA . LEU A 1 284 ? 22.953 -29.844 8.57 1 98.12 284 LEU A CA 1
ATOM 2237 C C . LEU A 1 284 ? 23.438 -31 9.445 1 98.12 284 LEU A C 1
ATOM 2239 O O . LEU A 1 284 ? 24.594 -31 9.891 1 98.12 284 LEU A O 1
ATOM 2243 N N . LEU A 1 285 ? 22.594 -31.969 9.672 1 98.5 285 LEU A N 1
ATOM 2244 C CA . LEU A 1 285 ? 22.891 -33.062 10.578 1 98.5 285 LEU A CA 1
ATOM 2245 C C . LEU A 1 285 ? 23.266 -34.312 9.797 1 98.5 285 LEU A C 1
ATOM 2247 O O . LEU A 1 285 ? 23.312 -35.406 10.359 1 98.5 285 LEU A O 1
ATOM 2251 N N . ILE A 1 286 ? 23.516 -34.219 8.508 1 98.38 286 ILE A N 1
ATOM 2252 C CA . ILE A 1 286 ? 23.812 -35.344 7.645 1 98.38 286 ILE A CA 1
ATOM 2253 C C . ILE A 1 286 ? 25.047 -36.062 8.164 1 98.38 286 ILE A C 1
ATOM 2255 O O . ILE A 1 286 ? 25.062 -37.312 8.227 1 98.38 286 ILE A O 1
ATOM 2259 N N . LEU A 1 287 ? 26.109 -35.344 8.555 1 98.38 287 LEU A N 1
ATOM 2260 C CA . LEU A 1 287 ? 27.344 -35.969 9.008 1 98.38 287 LEU A CA 1
ATOM 2261 C C . LEU A 1 287 ? 27.141 -36.688 10.352 1 98.38 287 LEU A C 1
ATOM 2263 O O . LEU A 1 287 ? 27.766 -37.719 10.625 1 98.38 287 LEU A O 1
ATOM 2267 N N . LEU A 1 288 ? 26.297 -36.062 11.203 1 98.56 288 LEU A N 1
ATOM 2268 C CA . LEU A 1 288 ? 25.969 -36.719 12.469 1 98.56 288 LEU A CA 1
ATOM 2269 C C . LEU A 1 288 ? 25.188 -38 12.227 1 98.56 288 LEU A C 1
ATOM 2271 O O . LEU A 1 288 ? 25.422 -39.031 12.883 1 98.56 288 LEU A O 1
ATOM 2275 N N . ALA A 1 289 ? 24.219 -37.969 11.297 1 98.75 289 ALA A N 1
ATOM 2276 C CA . ALA A 1 289 ? 23.453 -39.156 10.945 1 98.75 289 ALA A CA 1
ATOM 2277 C C . ALA A 1 289 ? 24.359 -40.25 10.414 1 98.75 289 ALA A C 1
ATOM 2279 O O . ALA A 1 289 ? 24.125 -41.438 10.68 1 98.75 289 ALA A O 1
ATOM 2280 N N . LEU A 1 290 ? 25.344 -39.906 9.609 1 98.69 290 LEU A N 1
ATOM 2281 C CA . LEU A 1 290 ? 26.312 -40.844 9.102 1 98.69 290 LEU A CA 1
ATOM 2282 C C . LEU A 1 290 ? 27.125 -41.469 10.242 1 98.69 290 LEU A C 1
ATOM 2284 O O . LEU A 1 290 ? 27.312 -42.688 10.297 1 98.69 290 LEU A O 1
ATOM 2288 N N . LYS A 1 291 ? 27.578 -40.594 11.133 1 98.44 291 LYS A N 1
ATOM 2289 C CA . LYS A 1 291 ? 28.359 -41.062 12.281 1 98.44 291 LYS A CA 1
ATOM 2290 C C . LYS A 1 291 ? 27.562 -42.031 13.141 1 98.44 291 LYS A C 1
ATOM 2292 O O . LYS A 1 291 ? 28.125 -42.969 13.695 1 98.44 291 LYS A O 1
ATOM 2297 N N . GLU A 1 292 ? 26.281 -41.812 13.188 1 98.44 292 GLU A N 1
ATOM 2298 C CA . GLU A 1 292 ? 25.406 -42.656 13.992 1 98.44 292 GLU A CA 1
ATOM 2299 C C . GLU A 1 292 ? 25.031 -43.938 13.25 1 98.44 292 GLU A C 1
ATOM 2301 O O . GLU A 1 292 ? 24.312 -44.781 13.781 1 98.44 292 GLU A O 1
ATOM 2306 N N . GLY A 1 293 ? 25.422 -44.031 12.039 1 98.31 293 GLY A N 1
ATOM 2307 C CA . GLY A 1 293 ? 25.203 -45.25 11.273 1 98.31 293 GLY A CA 1
ATOM 2308 C C . GLY A 1 293 ? 23.812 -45.344 10.672 1 98.31 293 GLY A C 1
ATOM 2309 O O . GLY A 1 293 ? 23.359 -46.438 10.297 1 98.31 293 GLY A O 1
ATOM 2310 N N . LYS A 1 294 ? 23.141 -44.25 10.703 1 98.44 294 LYS A N 1
ATOM 2311 C CA . LYS A 1 294 ? 21.766 -44.25 10.234 1 98.44 294 LYS A CA 1
ATOM 2312 C C . LYS A 1 294 ? 21.703 -44.094 8.711 1 98.44 294 LYS A C 1
ATOM 2314 O O . LYS A 1 294 ? 20.688 -44.438 8.102 1 98.44 294 LYS A O 1
ATOM 2319 N N . ILE A 1 295 ? 22.703 -43.562 8.07 1 98.69 295 ILE A N 1
ATOM 2320 C CA . ILE A 1 295 ? 22.828 -43.438 6.617 1 98.69 295 ILE A CA 1
ATOM 2321 C C . ILE A 1 295 ? 24.219 -43.906 6.18 1 98.69 295 ILE A C 1
ATOM 2323 O O . ILE A 1 295 ? 25.078 -44.156 7.02 1 98.69 295 ILE A O 1
ATOM 2327 N N . THR A 1 296 ? 24.406 -44 4.879 1 98.56 296 THR A N 1
ATOM 2328 C CA . THR A 1 296 ? 25.688 -44.406 4.312 1 98.56 296 THR A CA 1
ATOM 2329 C C . THR A 1 296 ? 26.234 -43.281 3.418 1 98.56 296 THR A C 1
ATOM 2331 O O . THR A 1 296 ? 25.516 -42.344 3.084 1 98.56 296 THR A O 1
ATOM 2334 N N . GLU A 1 297 ? 27.484 -43.375 3.119 1 98.31 297 GLU A N 1
ATOM 2335 C CA . GLU A 1 297 ? 28.062 -42.406 2.176 1 98.31 297 GLU A CA 1
ATOM 2336 C C . GLU A 1 297 ? 27.391 -42.531 0.804 1 98.31 297 GLU A C 1
ATOM 2338 O O . GLU A 1 297 ? 27.281 -41.531 0.086 1 98.31 297 GLU A O 1
ATOM 2343 N N . GLU A 1 298 ? 26.984 -43.688 0.484 1 98.19 298 GLU A N 1
ATOM 2344 C CA . GLU A 1 298 ? 26.297 -43.906 -0.788 1 98.19 298 GLU A CA 1
ATOM 2345 C C . GLU A 1 298 ? 24.984 -43.125 -0.848 1 98.19 298 GLU A C 1
ATOM 2347 O O . GLU A 1 298 ? 24.594 -42.656 -1.913 1 98.19 298 GLU A O 1
ATOM 2352 N N . ASP A 1 299 ? 24.281 -43.031 0.308 1 98.44 299 ASP A N 1
ATOM 2353 C CA . ASP A 1 299 ? 23.078 -42.219 0.381 1 98.44 299 ASP A CA 1
ATOM 2354 C C . ASP A 1 299 ? 23.375 -40.75 0.062 1 98.44 299 ASP A C 1
ATOM 2356 O O . ASP A 1 299 ? 22.609 -40.125 -0.663 1 98.44 299 ASP A O 1
ATOM 2360 N N . ILE A 1 300 ? 24.453 -40.281 0.597 1 98.81 300 ILE A N 1
ATOM 2361 C CA . ILE A 1 300 ? 24.875 -38.906 0.397 1 98.81 300 ILE A CA 1
ATOM 2362 C C . ILE A 1 300 ? 25.281 -38.688 -1.058 1 98.81 300 ILE A C 1
ATOM 2364 O O . ILE A 1 300 ? 24.875 -37.719 -1.691 1 98.81 300 ILE A O 1
ATOM 2368 N N . ASP A 1 301 ? 26.047 -39.656 -1.605 1 98.75 301 ASP A N 1
ATOM 2369 C CA . ASP A 1 301 ? 26.531 -39.562 -2.98 1 98.75 301 ASP A CA 1
ATOM 2370 C C . ASP A 1 301 ? 25.359 -39.531 -3.969 1 98.75 301 ASP A C 1
ATOM 2372 O O . ASP A 1 301 ? 25.375 -38.75 -4.922 1 98.75 301 ASP A O 1
ATOM 2376 N N . ARG A 1 302 ? 24.438 -40.375 -3.744 1 98.5 302 ARG A N 1
ATOM 2377 C CA . ARG A 1 302 ? 23.281 -40.438 -4.633 1 98.5 302 ARG A CA 1
ATOM 2378 C C . ARG A 1 302 ? 22.578 -39.094 -4.734 1 98.5 302 ARG A C 1
ATOM 2380 O O . ARG A 1 302 ? 22.266 -38.625 -5.836 1 98.5 302 ARG A O 1
ATOM 2387 N N . ALA A 1 303 ? 22.297 -38.5 -3.607 1 98.81 303 ALA A N 1
ATOM 2388 C CA . ALA A 1 303 ? 21.625 -37.219 -3.578 1 98.81 303 ALA A CA 1
ATOM 2389 C C . ALA A 1 303 ? 22.5 -36.125 -4.211 1 98.81 303 ALA A C 1
ATOM 2391 O O . ALA A 1 303 ? 22 -35.312 -5.008 1 98.81 303 ALA A O 1
ATOM 2392 N N . ALA A 1 304 ? 23.766 -36.094 -3.906 1 98.88 304 ALA A N 1
ATOM 2393 C CA . ALA A 1 304 ? 24.688 -35.094 -4.438 1 98.88 304 ALA A CA 1
ATOM 2394 C C . ALA A 1 304 ? 24.781 -35.188 -5.957 1 98.88 304 ALA A C 1
ATOM 2396 O O . ALA A 1 304 ? 24.828 -34.188 -6.652 1 98.88 304 ALA A O 1
ATOM 2397 N N . ILE A 1 305 ? 24.875 -36.438 -6.461 1 98.81 305 ILE A N 1
ATOM 2398 C CA . ILE A 1 305 ? 24.984 -36.625 -7.898 1 98.81 305 ILE A CA 1
ATOM 2399 C C . ILE A 1 305 ? 23.766 -36.094 -8.609 1 98.81 305 ILE A C 1
ATOM 2401 O O . ILE A 1 305 ? 23.875 -35.406 -9.633 1 98.81 305 ILE A O 1
ATOM 2405 N N . ARG A 1 306 ? 22.578 -36.312 -8.109 1 98.88 306 ARG A N 1
ATOM 2406 C CA . ARG A 1 306 ? 21.359 -35.812 -8.711 1 98.88 306 ARG A CA 1
ATOM 2407 C C . ARG A 1 306 ? 21.344 -34.281 -8.711 1 98.88 306 ARG A C 1
ATOM 2409 O O . ARG A 1 306 ? 20.984 -33.656 -9.711 1 98.88 306 ARG A O 1
ATOM 2416 N N . LEU A 1 307 ? 21.766 -33.656 -7.594 1 98.88 307 LEU A N 1
ATOM 2417 C CA . LEU A 1 307 ? 21.75 -32.219 -7.473 1 98.88 307 LEU A CA 1
ATOM 2418 C C . LEU A 1 307 ? 22.797 -31.578 -8.398 1 98.88 307 LEU A C 1
ATOM 2420 O O . LEU A 1 307 ? 22.516 -30.578 -9.055 1 98.88 307 LEU A O 1
ATOM 2424 N N . MET A 1 308 ? 23.953 -32.188 -8.484 1 98.75 308 MET A N 1
ATOM 2425 C CA . MET A 1 308 ? 24.984 -31.641 -9.375 1 98.75 308 MET A CA 1
ATOM 2426 C C . MET A 1 308 ? 24.594 -31.844 -10.836 1 98.75 308 MET A C 1
ATOM 2428 O O . MET A 1 308 ? 24.906 -31.016 -11.688 1 98.75 308 MET A O 1
ATOM 2432 N N . THR A 1 309 ? 23.891 -32.969 -11.125 1 98.75 309 THR A N 1
ATOM 2433 C CA . THR A 1 309 ? 23.391 -33.156 -12.477 1 98.75 309 THR A CA 1
ATOM 2434 C C . THR A 1 309 ? 22.469 -32.031 -12.898 1 98.75 309 THR A C 1
ATOM 2436 O O . THR A 1 309 ? 22.594 -31.5 -14.008 1 98.75 309 THR A O 1
ATOM 2439 N N . THR A 1 310 ? 21.562 -31.625 -12.023 1 98.75 310 THR A N 1
ATOM 2440 C CA . THR A 1 310 ? 20.672 -30.516 -12.312 1 98.75 310 THR A CA 1
ATOM 2441 C C . THR A 1 310 ? 21.469 -29.234 -12.578 1 98.75 310 THR A C 1
ATOM 2443 O O . THR A 1 310 ? 21.188 -28.516 -13.539 1 98.75 310 THR A O 1
ATOM 2446 N N . ARG A 1 311 ? 22.422 -28.938 -11.75 1 98.62 311 ARG A N 1
ATOM 2447 C CA . ARG A 1 311 ? 23.219 -27.734 -11.93 1 98.62 311 ARG A CA 1
ATOM 2448 C C . ARG A 1 311 ? 23.969 -27.75 -13.258 1 98.62 311 ARG A C 1
ATOM 2450 O O . ARG A 1 311 ? 24.156 -26.719 -13.898 1 98.62 311 ARG A O 1
ATOM 2457 N N . MET A 1 312 ? 24.453 -28.953 -13.695 1 98.38 312 MET A N 1
ATOM 2458 C CA . MET A 1 312 ? 25.109 -29.094 -14.984 1 98.38 312 MET A CA 1
ATOM 2459 C C . MET A 1 312 ? 24.125 -28.906 -16.125 1 98.38 312 MET A C 1
ATOM 2461 O O . MET A 1 312 ? 24.438 -28.266 -17.141 1 98.38 312 MET A O 1
ATOM 2465 N N . LYS A 1 313 ? 22.875 -29.453 -15.953 1 98.5 313 LYS A N 1
ATOM 2466 C CA . LYS A 1 313 ? 21.828 -29.25 -16.953 1 98.5 313 LYS A CA 1
ATOM 2467 C C . LYS A 1 313 ? 21.5 -27.781 -17.125 1 98.5 313 LYS A C 1
ATOM 2469 O O . LYS A 1 313 ? 21.094 -27.344 -18.203 1 98.5 313 LYS A O 1
ATOM 2474 N N . LEU A 1 314 ? 21.734 -26.984 -16.141 1 98.56 314 LEU A N 1
ATOM 2475 C CA . LEU A 1 314 ? 21.453 -25.547 -16.156 1 98.56 314 LEU A CA 1
ATOM 2476 C C . LEU A 1 314 ? 22.609 -24.781 -16.781 1 98.56 314 LEU A C 1
ATOM 2478 O O . LEU A 1 314 ? 22.547 -23.547 -16.875 1 98.56 314 LEU A O 1
ATOM 2482 N N . GLY A 1 315 ? 23.672 -25.406 -17.109 1 97.62 315 GLY A N 1
ATOM 2483 C CA . GLY A 1 315 ? 24.781 -24.797 -17.812 1 97.62 315 GLY A CA 1
ATOM 2484 C C . GLY A 1 315 ? 25.797 -24.156 -16.875 1 97.62 315 GLY A C 1
ATOM 2485 O O . GLY A 1 315 ? 26.672 -23.391 -17.312 1 97.62 315 GLY A O 1
ATOM 2486 N N . MET A 1 316 ? 25.797 -24.516 -15.617 1 96.75 316 MET A N 1
ATOM 2487 C CA . MET A 1 316 ? 26.578 -23.781 -14.625 1 96.75 316 MET A CA 1
ATOM 2488 C C . MET A 1 316 ? 28.047 -24.156 -14.703 1 96.75 316 MET A C 1
ATOM 2490 O O . MET A 1 316 ? 28.891 -23.469 -14.125 1 96.75 316 MET A O 1
ATOM 2494 N N . PHE A 1 317 ? 28.406 -25.203 -15.422 1 95.69 317 PHE A N 1
ATOM 2495 C CA . PHE A 1 317 ? 29.781 -25.688 -15.477 1 95.69 317 PHE A CA 1
ATOM 2496 C C . PHE A 1 317 ? 30.344 -25.547 -16.875 1 95.69 317 PHE A C 1
ATOM 2498 O O . PHE A 1 317 ? 31.453 -26.016 -17.156 1 95.69 317 PHE A O 1
ATOM 2505 N N . ASP A 1 318 ? 29.562 -24.938 -17.734 1 96.12 318 ASP A N 1
ATOM 2506 C CA . ASP A 1 318 ? 29.938 -24.844 -19.141 1 96.12 318 ASP A CA 1
ATOM 2507 C C . ASP A 1 318 ? 29.984 -23.391 -19.609 1 96.12 318 ASP A C 1
ATOM 2509 O O . ASP A 1 318 ? 29.406 -22.516 -18.969 1 96.12 318 ASP A O 1
ATOM 2513 N N . ASP A 1 319 ? 30.625 -23.141 -20.734 1 95 319 ASP A N 1
ATOM 2514 C CA . ASP A 1 319 ? 30.797 -21.781 -21.234 1 95 319 ASP A CA 1
ATOM 2515 C C . ASP A 1 319 ? 30.047 -21.594 -22.562 1 95 319 ASP A C 1
ATOM 2517 O O . ASP A 1 319 ? 30.219 -20.562 -23.219 1 95 319 ASP A O 1
ATOM 2521 N N . ASP A 1 320 ? 29.266 -22.562 -22.922 1 95.88 320 ASP A N 1
ATOM 2522 C CA . ASP A 1 320 ? 28.578 -22.469 -24.203 1 95.88 320 ASP A CA 1
ATOM 2523 C C . ASP A 1 320 ? 27.062 -22.453 -24.016 1 95.88 320 ASP A C 1
ATOM 2525 O O . ASP A 1 320 ? 26.312 -22.719 -24.953 1 95.88 320 ASP A O 1
ATOM 2529 N N . CYS A 1 321 ? 26.625 -22.297 -22.797 1 97.06 321 CYS A N 1
ATOM 2530 C CA . CYS A 1 321 ? 25.188 -22.203 -22.562 1 97.06 321 CYS A CA 1
ATOM 2531 C C . CYS A 1 321 ? 24.625 -20.922 -23.188 1 97.06 321 CYS A C 1
ATOM 2533 O O . CYS A 1 321 ? 24.984 -19.812 -22.766 1 97.06 321 CYS A O 1
ATOM 2535 N N . GLU A 1 322 ? 23.734 -21 -24.094 1 97.44 322 GLU A N 1
ATOM 2536 C CA . GLU A 1 322 ? 23.188 -19.875 -24.844 1 97.44 322 GLU A CA 1
ATOM 2537 C C . GLU A 1 322 ? 22.422 -18.922 -23.922 1 97.44 322 GLU A C 1
ATOM 2539 O O . GLU A 1 322 ? 22.359 -17.719 -24.172 1 97.44 322 GLU A O 1
ATOM 2544 N N . PHE A 1 323 ? 21.859 -19.391 -22.844 1 98.25 323 PHE A N 1
ATOM 2545 C CA . PHE A 1 323 ? 21 -18.594 -21.953 1 98.25 323 PHE A CA 1
ATOM 2546 C C . PHE A 1 323 ? 21.844 -17.641 -21.109 1 98.25 323 PHE A C 1
ATOM 2548 O O . PHE A 1 323 ? 21.312 -16.688 -20.547 1 98.25 323 PHE A O 1
ATOM 2555 N N . ASP A 1 324 ? 23.125 -17.875 -21 1 97.81 324 ASP A N 1
ATOM 2556 C CA . ASP A 1 324 ? 24.016 -17.016 -20.234 1 97.81 324 ASP A CA 1
ATOM 2557 C C . ASP A 1 324 ? 24.172 -15.648 -20.906 1 97.81 324 ASP A C 1
ATOM 2559 O O . ASP A 1 324 ? 24.656 -14.695 -20.297 1 97.81 324 ASP A O 1
ATOM 2563 N N . LYS A 1 325 ? 23.734 -15.516 -22.078 1 97.81 325 LYS A N 1
ATOM 2564 C CA . LYS A 1 325 ? 23.875 -14.281 -22.844 1 97.81 325 LYS A CA 1
ATOM 2565 C C . LYS A 1 325 ? 22.625 -13.422 -22.75 1 97.81 325 LYS A C 1
ATOM 2567 O O . LYS A 1 325 ? 22.609 -12.289 -23.234 1 97.81 325 LYS A O 1
ATOM 2572 N N . ILE A 1 326 ? 21.578 -13.898 -22.156 1 98.56 326 ILE A N 1
ATOM 2573 C CA . ILE A 1 326 ? 20.344 -13.125 -22.031 1 98.56 326 ILE A CA 1
ATOM 2574 C C . ILE A 1 326 ? 20.609 -11.875 -21.203 1 98.56 326 ILE A C 1
ATOM 2576 O O . ILE A 1 326 ? 21.047 -11.961 -20.047 1 98.56 326 ILE A O 1
ATOM 2580 N N . PRO A 1 327 ? 20.359 -10.727 -21.812 1 98.38 327 PRO A N 1
ATOM 2581 C CA . PRO A 1 327 ? 20.672 -9.477 -21.109 1 98.38 327 PRO A CA 1
ATOM 2582 C C . PRO A 1 327 ? 19.625 -9.094 -20.078 1 98.38 327 PRO A C 1
ATOM 2584 O O . PRO A 1 327 ? 18.453 -9.477 -20.203 1 98.38 327 PRO A O 1
ATOM 2587 N N . TYR A 1 328 ? 20 -8.305 -19.094 1 98.25 328 TYR A N 1
ATOM 2588 C CA . TYR A 1 328 ? 19.094 -7.879 -18.031 1 98.25 328 TYR A CA 1
ATOM 2589 C C . TYR A 1 328 ? 17.953 -7.039 -18.578 1 98.25 328 TYR A C 1
ATOM 2591 O O . TYR A 1 328 ? 16.875 -6.957 -17.984 1 98.25 328 TYR A O 1
ATOM 2599 N N . GLU A 1 329 ? 18.094 -6.441 -19.781 1 98.06 329 GLU A N 1
ATOM 2600 C CA . GLU A 1 329 ? 17.172 -5.488 -20.391 1 98.06 329 GLU A CA 1
ATOM 2601 C C . GLU A 1 329 ? 15.844 -6.16 -20.766 1 98.06 329 GLU A C 1
ATOM 2603 O O . GLU A 1 329 ? 14.828 -5.484 -20.938 1 98.06 329 GLU A O 1
ATOM 2608 N N . VAL A 1 330 ? 15.82 -7.48 -20.797 1 98.38 330 VAL A N 1
ATOM 2609 C CA . VAL A 1 330 ? 14.578 -8.148 -21.172 1 98.38 330 VAL A CA 1
ATOM 2610 C C . VAL A 1 330 ? 13.648 -8.211 -19.969 1 98.38 330 VAL A C 1
ATOM 2612 O O . VAL A 1 330 ? 12.445 -8.438 -20.109 1 98.38 330 VAL A O 1
ATOM 2615 N N . ASN A 1 331 ? 14.234 -8.094 -18.719 1 98.44 331 ASN A N 1
ATOM 2616 C CA . ASN A 1 331 ? 13.414 -8.117 -17.5 1 98.44 331 ASN A CA 1
ATOM 2617 C C . ASN A 1 331 ? 12.43 -6.957 -17.469 1 98.44 331 ASN A C 1
ATOM 2619 O O . ASN A 1 331 ? 12.812 -5.805 -17.672 1 98.44 331 ASN A O 1
ATOM 2623 N N . ASP A 1 332 ? 11.172 -7.281 -17.188 1 98 332 ASP A N 1
ATOM 2624 C CA . ASP A 1 332 ? 10.141 -6.258 -17.047 1 98 332 ASP A CA 1
ATOM 2625 C C . ASP A 1 332 ? 10.109 -5.348 -18.281 1 98 332 ASP A C 1
ATOM 2627 O O . ASP A 1 332 ? 9.914 -4.137 -18.156 1 98 332 ASP A O 1
ATOM 2631 N N . SER A 1 333 ? 10.344 -5.887 -19.484 1 97.5 333 SER A N 1
ATOM 2632 C CA . SER A 1 333 ? 10.352 -5.121 -20.719 1 97.5 333 SER A CA 1
ATOM 2633 C C . SER A 1 333 ? 8.938 -4.727 -21.141 1 97.5 333 SER A C 1
ATOM 2635 O O . SER A 1 333 ? 7.957 -5.246 -20.594 1 97.5 333 SER A O 1
ATOM 2637 N N . ILE A 1 334 ? 8.836 -3.828 -22.078 1 96.44 334 ILE A N 1
ATOM 2638 C CA . ILE A 1 334 ? 7.559 -3.379 -22.625 1 96.44 334 ILE A CA 1
ATOM 2639 C C . ILE A 1 334 ? 6.797 -4.57 -23.203 1 96.44 334 ILE A C 1
ATOM 2641 O O . ILE A 1 334 ? 5.594 -4.715 -22.984 1 96.44 334 ILE A O 1
ATOM 2645 N N . GLU A 1 335 ? 7.508 -5.469 -23.891 1 97.94 335 GLU A N 1
ATOM 2646 C CA . GLU A 1 335 ? 6.898 -6.633 -24.516 1 97.94 335 GLU A CA 1
ATOM 2647 C C . GLU A 1 335 ? 6.336 -7.598 -23.469 1 97.94 335 GLU A C 1
ATOM 2649 O O . GLU A 1 335 ? 5.238 -8.133 -23.641 1 97.94 335 GLU A O 1
ATOM 2654 N N . HIS A 1 336 ? 7.086 -7.809 -22.422 1 98.56 336 HIS A N 1
ATOM 2655 C CA . HIS A 1 336 ? 6.645 -8.727 -21.375 1 98.56 336 HIS A CA 1
ATOM 2656 C C . HIS A 1 336 ? 5.434 -8.18 -20.641 1 98.56 336 HIS A C 1
ATOM 2658 O O . HIS A 1 336 ? 4.52 -8.93 -20.281 1 98.56 336 HIS A O 1
ATOM 2664 N N . ASN A 1 337 ? 5.395 -6.887 -20.406 1 97.81 337 ASN A N 1
ATOM 2665 C CA . ASN A 1 337 ? 4.25 -6.266 -19.75 1 97.81 337 ASN A CA 1
ATOM 2666 C C . ASN A 1 337 ? 3.014 -6.277 -20.641 1 97.81 337 ASN A C 1
ATOM 2668 O O . ASN A 1 337 ? 1.89 -6.395 -20.156 1 97.81 337 ASN A O 1
ATOM 2672 N N . LYS A 1 338 ? 3.199 -6.164 -21.938 1 98.31 338 LYS A N 1
ATOM 2673 C CA . LYS A 1 338 ? 2.088 -6.316 -22.875 1 98.31 338 LYS A CA 1
ATOM 2674 C C . LYS A 1 338 ? 1.501 -7.723 -22.797 1 98.31 338 LYS A C 1
ATOM 2676 O O . LYS A 1 338 ? 0.283 -7.898 -22.875 1 98.31 338 LYS A O 1
ATOM 2681 N N . LEU A 1 339 ? 2.369 -8.688 -22.656 1 98.75 339 LEU A N 1
ATOM 2682 C CA . LEU A 1 339 ? 1.907 -10.062 -22.516 1 98.75 339 LEU A CA 1
ATOM 2683 C C . LEU A 1 339 ? 1.122 -10.234 -21.219 1 98.75 339 LEU A C 1
ATOM 2685 O O . LEU A 1 339 ? 0.118 -10.953 -21.188 1 98.75 339 LEU A O 1
ATOM 2689 N N . SER A 1 340 ? 1.603 -9.602 -20.156 1 98.75 340 SER A N 1
ATOM 2690 C CA . SER A 1 340 ? 0.885 -9.641 -18.875 1 98.75 340 SER A CA 1
ATOM 2691 C C . SER A 1 340 ? -0.51 -9.039 -19.016 1 98.75 340 SER A C 1
ATOM 2693 O O . SER A 1 340 ? -1.479 -9.578 -18.469 1 98.75 340 SER A O 1
ATOM 2695 N N . LEU A 1 341 ? -0.624 -7.945 -19.75 1 98.81 341 LEU A N 1
ATOM 2696 C CA . LEU A 1 341 ? -1.922 -7.324 -19.984 1 98.81 341 LEU A CA 1
ATOM 2697 C C . LEU A 1 341 ? -2.828 -8.266 -20.781 1 98.81 341 LEU A C 1
ATOM 2699 O O . LEU A 1 341 ? -4.012 -8.398 -20.469 1 98.81 341 LEU A O 1
ATOM 2703 N N . GLU A 1 342 ? -2.285 -8.875 -21.766 1 98.88 342 GLU A N 1
ATOM 2704 C CA . GLU A 1 342 ? -3.059 -9.828 -22.562 1 98.88 342 GLU A CA 1
ATOM 2705 C C . GLU A 1 342 ? -3.557 -10.984 -21.703 1 98.88 342 GLU A C 1
ATOM 2707 O O . GLU A 1 342 ? -4.703 -11.422 -21.844 1 98.88 342 GLU A O 1
ATOM 2712 N N . ALA A 1 343 ? -2.684 -11.453 -20.859 1 98.94 343 ALA A N 1
ATOM 2713 C CA . ALA A 1 343 ? -3.078 -12.531 -19.953 1 98.94 343 ALA A CA 1
ATOM 2714 C C . ALA A 1 343 ? -4.23 -12.094 -19.047 1 98.94 343 ALA A C 1
ATOM 2716 O O . ALA A 1 343 ? -5.172 -12.852 -18.812 1 98.94 343 ALA A O 1
ATOM 2717 N N . ALA A 1 344 ? -4.109 -10.883 -18.531 1 98.88 344 ALA A N 1
ATOM 2718 C CA . ALA A 1 344 ? -5.176 -10.344 -17.688 1 98.88 344 ALA A CA 1
ATOM 2719 C C . ALA A 1 344 ? -6.492 -10.273 -18.453 1 98.88 344 ALA A C 1
ATOM 2721 O O . ALA A 1 344 ? -7.539 -10.672 -17.938 1 98.88 344 ALA A O 1
ATOM 2722 N N . ARG A 1 345 ? -6.469 -9.797 -19.688 1 98.94 345 ARG A N 1
ATOM 2723 C CA . ARG A 1 345 ? -7.656 -9.727 -20.547 1 98.94 345 ARG A CA 1
ATOM 2724 C C . ARG A 1 345 ? -8.289 -11.102 -20.703 1 98.94 345 ARG A C 1
ATOM 2726 O O . ARG A 1 345 ? -9.5 -11.258 -20.531 1 98.94 345 ARG A O 1
ATOM 2733 N N . LYS A 1 346 ? -7.461 -12.078 -20.922 1 98.88 346 LYS A N 1
ATOM 2734 C CA . LYS A 1 346 ? -7.938 -13.422 -21.234 1 98.88 346 LYS A CA 1
ATOM 2735 C C . LYS A 1 346 ? -8.445 -14.133 -20 1 98.88 346 LYS A C 1
ATOM 2737 O O . LYS A 1 346 ? -9.242 -15.07 -20.094 1 98.88 346 LYS A O 1
ATOM 2742 N N . SER A 1 347 ? -8.039 -13.68 -18.812 1 98.81 347 SER A N 1
ATOM 2743 C CA . SER A 1 347 ? -8.359 -14.375 -17.578 1 98.81 347 SER A CA 1
ATOM 2744 C C . SER A 1 347 ? -9.68 -13.891 -16.984 1 98.81 347 SER A C 1
ATOM 2746 O O . SER A 1 347 ? -10.25 -14.531 -16.094 1 98.81 347 SER A O 1
ATOM 2748 N N . MET A 1 348 ? -10.25 -12.758 -17.469 1 98.75 348 MET A N 1
ATOM 2749 C CA . MET A 1 348 ? -11.477 -12.188 -16.922 1 98.75 348 MET A CA 1
ATOM 2750 C C . MET A 1 348 ? -12.68 -13.07 -17.234 1 98.75 348 MET A C 1
ATOM 2752 O O . MET A 1 348 ? -12.898 -13.445 -18.391 1 98.75 348 MET A O 1
ATOM 2756 N N . VAL A 1 349 ? -13.508 -13.359 -16.219 1 98.88 349 VAL A N 1
ATOM 2757 C CA . VAL A 1 349 ? -14.68 -14.211 -16.422 1 98.88 349 VAL A CA 1
ATOM 2758 C C . VAL A 1 349 ? -15.953 -13.406 -16.125 1 98.88 349 VAL A C 1
ATOM 2760 O O . VAL A 1 349 ? -16.156 -12.961 -14.992 1 98.88 349 VAL A O 1
ATOM 2763 N N . LEU A 1 350 ? -16.766 -13.18 -17.125 1 98.81 350 LEU A N 1
ATOM 2764 C CA . LEU A 1 350 ? -18.078 -12.562 -16.938 1 98.81 350 LEU A CA 1
ATOM 2765 C C . LEU A 1 350 ? -19.094 -13.594 -16.484 1 98.81 350 LEU A C 1
ATOM 2767 O O . LEU A 1 350 ? -19.406 -14.539 -17.219 1 98.81 350 LEU A O 1
ATOM 2771 N N . LEU A 1 351 ? -19.625 -13.414 -15.305 1 98.12 351 LEU A N 1
ATOM 2772 C CA . LEU A 1 351 ? -20.5 -14.406 -14.703 1 98.12 351 LEU A CA 1
ATOM 2773 C C . LEU A 1 351 ? -21.969 -14.047 -14.922 1 98.12 351 LEU A C 1
ATOM 2775 O O . LEU A 1 351 ? -22.828 -14.93 -14.961 1 98.12 351 LEU A O 1
ATOM 2779 N N . LYS A 1 352 ? -22.188 -12.734 -14.969 1 97.81 352 LYS A N 1
ATOM 2780 C CA . LYS A 1 352 ? -23.547 -12.219 -15.156 1 97.81 352 LYS A CA 1
ATOM 2781 C C . LYS A 1 352 ? -23.516 -10.906 -15.938 1 97.81 352 LYS A C 1
ATOM 2783 O O . LYS A 1 352 ? -22.609 -10.094 -15.773 1 97.81 352 LYS A O 1
ATOM 2788 N N . ASN A 1 353 ? -24.484 -10.742 -16.75 1 97.94 353 ASN A N 1
ATOM 2789 C CA . ASN A 1 353 ? -24.703 -9.492 -17.469 1 97.94 353 ASN A CA 1
ATOM 2790 C C . ASN A 1 353 ? -26.172 -9.344 -17.891 1 97.94 353 ASN A C 1
ATOM 2792 O O . ASN A 1 353 ? -26.688 -10.156 -18.656 1 97.94 353 ASN A O 1
ATOM 2796 N N . ASN A 1 354 ? -26.875 -8.352 -17.438 1 97.38 354 ASN A N 1
ATOM 2797 C CA . ASN A 1 354 ? -28.266 -8.164 -17.797 1 97.38 354 ASN A CA 1
ATOM 2798 C C . ASN A 1 354 ? -28.422 -7.254 -19.016 1 97.38 354 ASN A C 1
ATOM 2800 O O . ASN A 1 354 ? -29.484 -6.648 -19.203 1 97.38 354 ASN A O 1
ATOM 2804 N N . GLY A 1 355 ? -27.312 -7.066 -19.688 1 96.69 355 GLY A N 1
ATOM 2805 C CA . GLY A 1 355 ? -27.328 -6.223 -20.875 1 96.69 355 GLY A CA 1
ATOM 2806 C C . GLY A 1 355 ? -26.641 -4.883 -20.656 1 96.69 355 GLY A C 1
ATOM 2807 O O . GLY A 1 355 ? -26.422 -4.133 -21.609 1 96.69 355 GLY A O 1
ATOM 2808 N N . LEU A 1 356 ? -26.25 -4.641 -19.438 1 98 356 LEU A N 1
ATOM 2809 C CA . LEU A 1 356 ? -25.594 -3.377 -19.109 1 98 356 LEU A CA 1
ATOM 2810 C C . LEU A 1 356 ? -24.25 -3.258 -19.844 1 98 356 LEU A C 1
ATOM 2812 O O . LEU A 1 356 ? -23.922 -2.191 -20.359 1 98 356 LEU A O 1
ATOM 2816 N N . LEU A 1 357 ? -23.453 -4.363 -19.828 1 98.44 357 LEU A N 1
ATOM 2817 C CA . LEU A 1 357 ? -22.125 -4.348 -20.406 1 98.44 357 LEU A CA 1
ATOM 2818 C C . LEU A 1 357 ? -22.172 -4.801 -21.859 1 98.44 357 LEU A C 1
ATOM 2820 O O . LEU A 1 357 ? -22.984 -5.648 -22.234 1 98.44 357 LEU A O 1
ATOM 2824 N N . PRO A 1 358 ? -21.375 -4.234 -22.656 1 98.38 358 PRO A N 1
ATOM 2825 C CA . PRO A 1 358 ? -20.375 -3.205 -22.328 1 98.38 358 PRO A CA 1
ATOM 2826 C C . PRO A 1 358 ? -21 -1.816 -22.172 1 98.38 358 PRO A C 1
ATOM 2828 O O . PRO A 1 358 ? -22.031 -1.531 -22.781 1 98.38 358 PRO A O 1
ATOM 2831 N N . LEU A 1 359 ? -20.328 -1.014 -21.438 1 98.5 359 LEU A N 1
ATOM 2832 C CA . LEU A 1 359 ? -20.781 0.359 -21.219 1 98.5 359 LEU A CA 1
ATOM 2833 C C . LEU A 1 359 ? -20.453 1.227 -22.438 1 98.5 359 LEU A C 1
ATOM 2835 O O . LEU A 1 359 ? -19.406 1.053 -23.062 1 98.5 359 LEU A O 1
ATOM 2839 N N . ASP A 1 360 ? -21.297 2.176 -22.719 1 96.31 360 ASP A N 1
ATOM 2840 C CA . ASP A 1 360 ? -21.016 3.258 -23.656 1 96.31 360 ASP A CA 1
ATOM 2841 C C . ASP A 1 360 ? -20.391 4.453 -22.938 1 96.31 360 ASP A C 1
ATOM 2843 O O . ASP A 1 360 ? -21.094 5.234 -22.297 1 96.31 360 ASP A O 1
ATOM 2847 N N . SER A 1 361 ? -19.109 4.574 -23.125 1 93 361 SER A N 1
ATOM 2848 C CA . SER A 1 361 ? -18.375 5.602 -22.391 1 93 361 SER A CA 1
ATOM 2849 C C . SER A 1 361 ? -18.969 6.988 -22.641 1 93 361 SER A C 1
ATOM 2851 O O . SER A 1 361 ? -18.859 7.871 -21.781 1 93 361 SER A O 1
ATOM 2853 N N . LYS A 1 362 ? -19.672 7.312 -23.75 1 93.19 362 LYS A N 1
ATOM 2854 C CA . LYS A 1 362 ? -20.25 8.609 -24.094 1 93.19 362 LYS A CA 1
ATOM 2855 C C . LYS A 1 362 ? -21.484 8.922 -23.25 1 93.19 362 LYS A C 1
ATOM 2857 O O . LYS A 1 362 ? -21.875 10.078 -23.125 1 93.19 362 LYS A O 1
ATOM 2862 N N . LYS A 1 363 ? -21.938 7.891 -22.609 1 95.31 363 LYS A N 1
ATOM 2863 C CA . LYS A 1 363 ? -23.172 8.062 -21.859 1 95.31 363 LYS A CA 1
ATOM 2864 C C . LYS A 1 363 ? -22.906 8.117 -20.359 1 95.31 363 LYS A C 1
ATOM 2866 O O . LYS A 1 363 ? -23.812 8.367 -19.562 1 95.31 363 LYS A O 1
ATOM 2871 N N . ILE A 1 364 ? -21.719 7.879 -20 1 97 364 ILE A N 1
ATOM 2872 C CA . ILE A 1 364 ? -21.359 7.855 -18.578 1 97 364 ILE A CA 1
ATOM 2873 C C . ILE A 1 364 ? -20.75 9.195 -18.172 1 97 364 ILE A C 1
ATOM 2875 O O . ILE A 1 364 ? -19.656 9.539 -18.625 1 97 364 ILE A O 1
ATOM 2879 N N . LYS A 1 365 ? -21.391 9.945 -17.359 1 97.44 365 LYS A N 1
ATOM 2880 C CA . LYS A 1 365 ? -20.875 11.211 -16.859 1 97.44 365 LYS A CA 1
ATOM 2881 C C . LYS A 1 365 ? -20.281 11.047 -15.461 1 97.44 365 LYS A C 1
ATOM 2883 O O . LYS A 1 365 ? -19.328 11.742 -15.102 1 97.44 365 LYS A O 1
ATOM 2888 N N . ASN A 1 366 ? -20.953 10.148 -14.648 1 98.19 366 ASN A N 1
ATOM 2889 C CA . ASN A 1 366 ? -20.5 9.82 -13.297 1 98.19 366 ASN A CA 1
ATOM 2890 C C . ASN A 1 366 ? -20.375 8.312 -13.102 1 98.19 366 ASN A C 1
ATOM 2892 O O . ASN A 1 366 ? -21.328 7.57 -13.359 1 98.19 366 ASN A O 1
ATOM 2896 N N . ILE A 1 367 ? -19.25 7.887 -12.68 1 98.75 367 ILE A N 1
ATOM 2897 C CA . ILE A 1 367 ? -19.047 6.473 -12.367 1 98.75 367 ILE A CA 1
ATOM 2898 C C . ILE A 1 367 ? -18.422 6.332 -10.984 1 98.75 367 ILE A C 1
ATOM 2900 O O . ILE A 1 367 ? -17.469 7.043 -10.656 1 98.75 367 ILE A O 1
ATOM 2904 N N . ALA A 1 368 ? -18.938 5.52 -10.133 1 98.88 368 ALA A N 1
ATOM 2905 C CA . ALA A 1 368 ? -18.359 5.258 -8.812 1 98.88 368 ALA A CA 1
ATOM 2906 C C . ALA A 1 368 ? -17.562 3.959 -8.812 1 98.88 368 ALA A C 1
ATOM 2908 O O . ALA A 1 368 ? -18.016 2.947 -9.352 1 98.88 368 ALA A O 1
ATOM 2909 N N . VAL A 1 369 ? -16.391 3.984 -8.367 1 98.94 369 VAL A N 1
ATOM 2910 C CA . VAL A 1 369 ? -15.57 2.812 -8.086 1 98.94 369 VAL A CA 1
ATOM 2911 C C . VAL A 1 369 ? -15.391 2.652 -6.578 1 98.94 369 VAL A C 1
ATOM 2913 O O . VAL A 1 369 ? -14.688 3.439 -5.945 1 98.94 369 VAL A O 1
ATOM 2916 N N . ILE A 1 370 ? -16.031 1.652 -6.008 1 98.88 370 ILE A N 1
ATOM 2917 C CA . ILE A 1 370 ? -16.203 1.532 -4.566 1 98.88 370 ILE A CA 1
ATOM 2918 C C . ILE A 1 370 ? -15.703 0.167 -4.098 1 98.88 370 ILE A C 1
ATOM 2920 O O . ILE A 1 370 ? -15.891 -0.838 -4.789 1 98.88 370 ILE A O 1
ATOM 2924 N N . GLY A 1 371 ? -15.078 0.106 -2.953 1 98.75 371 GLY A N 1
ATOM 2925 C CA . GLY A 1 371 ? -14.758 -1.153 -2.303 1 98.75 371 GLY A CA 1
ATOM 2926 C C . GLY A 1 371 ? -13.312 -1.236 -1.848 1 98.75 371 GLY A C 1
ATOM 2927 O O . GLY A 1 371 ? -12.453 -0.512 -2.355 1 98.75 371 GLY A O 1
ATOM 2928 N N . PRO A 1 372 ? -13.047 -2.145 -0.925 1 98.19 372 PRO A N 1
ATOM 2929 C CA . PRO A 1 372 ? -11.695 -2.271 -0.386 1 98.19 372 PRO A CA 1
ATOM 2930 C C . PRO A 1 372 ? -10.672 -2.68 -1.446 1 98.19 372 PRO A C 1
ATOM 2932 O O . PRO A 1 372 ? -9.477 -2.438 -1.282 1 98.19 372 PRO A O 1
ATOM 2935 N N . ASN A 1 373 ? -11.117 -3.25 -2.557 1 98.56 373 ASN A N 1
ATOM 2936 C CA . ASN A 1 373 ? -10.18 -3.721 -3.568 1 98.56 373 ASN A CA 1
ATOM 2937 C C . ASN A 1 373 ? -10.148 -2.793 -4.777 1 98.56 373 ASN A C 1
ATOM 2939 O O . ASN A 1 373 ? -9.57 -3.135 -5.812 1 98.56 373 ASN A O 1
ATOM 2943 N N . ALA A 1 374 ? -10.773 -1.613 -4.68 1 98.75 374 ALA A N 1
ATOM 2944 C CA . ALA A 1 374 ? -10.812 -0.663 -5.789 1 98.75 374 ALA A CA 1
ATOM 2945 C C . ALA A 1 374 ? -9.422 -0.107 -6.086 1 98.75 374 ALA A C 1
ATOM 2947 O O . ALA A 1 374 ? -9.039 0.023 -7.25 1 98.75 374 ALA A O 1
ATOM 2948 N N . ASP A 1 375 ? -8.688 0.248 -5.047 1 97.62 375 ASP A N 1
ATOM 2949 C CA . ASP A 1 375 ? -7.348 0.813 -5.172 1 97.62 375 ASP A CA 1
ATOM 2950 C C . ASP A 1 375 ? -6.328 -0.014 -4.391 1 97.62 375 ASP A C 1
ATOM 2952 O O . ASP A 1 375 ? -5.582 0.525 -3.57 1 97.62 375 ASP A O 1
ATOM 2956 N N . SER A 1 376 ? -6.277 -1.332 -4.688 1 96.62 376 SER A N 1
ATOM 2957 C CA . SER A 1 376 ? -5.406 -2.246 -3.955 1 96.62 376 SER A CA 1
ATOM 2958 C C . SER A 1 376 ? -4.414 -2.93 -4.891 1 96.62 376 SER A C 1
ATOM 2960 O O . SER A 1 376 ? -4.812 -3.645 -5.812 1 96.62 376 SER A O 1
ATOM 2962 N N . SER A 1 377 ? -3.121 -2.721 -4.605 1 94.75 377 SER A N 1
ATOM 2963 C CA . SER A 1 377 ? -2.094 -3.42 -5.367 1 94.75 377 SER A CA 1
ATOM 2964 C C . SER A 1 377 ? -1.984 -4.879 -4.941 1 94.75 377 SER A C 1
ATOM 2966 O O . SER A 1 377 ? -1.656 -5.75 -5.75 1 94.75 377 SER A O 1
ATOM 2968 N N . LEU A 1 378 ? -2.311 -5.172 -3.725 1 94.31 378 LEU A N 1
ATOM 2969 C CA . LEU A 1 378 ? -2.223 -6.539 -3.221 1 94.31 378 LEU A CA 1
ATOM 2970 C C . LEU A 1 378 ? -3.305 -7.418 -3.842 1 94.31 378 LEU A C 1
ATOM 2972 O O . LEU A 1 378 ? -3.078 -8.602 -4.09 1 94.31 378 LEU A O 1
ATOM 2976 N N . ALA A 1 379 ? -4.398 -6.789 -4.125 1 96.56 379 ALA A N 1
ATOM 2977 C CA . ALA A 1 379 ? -5.492 -7.527 -4.754 1 96.56 379 ALA A CA 1
ATOM 2978 C C . ALA A 1 379 ? -5.168 -7.852 -6.207 1 96.56 379 ALA A C 1
ATOM 2980 O O . ALA A 1 379 ? -5.828 -8.695 -6.824 1 96.56 379 ALA A O 1
ATOM 2981 N N . LEU A 1 380 ? -4.094 -7.211 -6.723 1 97.56 380 LEU A N 1
ATOM 2982 C CA . LEU A 1 380 ? -3.662 -7.512 -8.086 1 97.56 380 LEU A CA 1
ATOM 2983 C C . LEU A 1 380 ? -2.605 -8.609 -8.086 1 97.56 380 LEU A C 1
ATOM 2985 O O . LEU A 1 380 ? -2.705 -9.57 -8.852 1 97.56 380 LEU A O 1
ATOM 2989 N N . ARG A 1 381 ? -1.625 -8.5 -7.191 1 95.25 381 ARG A N 1
ATOM 2990 C CA . ARG A 1 381 ? -0.397 -9.273 -7.355 1 95.25 381 ARG A CA 1
ATOM 2991 C C . ARG A 1 381 ? -0.477 -10.602 -6.602 1 95.25 381 ARG A C 1
ATOM 2993 O O . ARG A 1 381 ? 0.295 -11.523 -6.875 1 95.25 381 ARG A O 1
ATOM 3000 N N . ALA A 1 382 ? -1.375 -10.727 -5.613 1 94.31 382 ALA A N 1
ATOM 3001 C CA . ALA A 1 382 ? -1.502 -11.961 -4.844 1 94.31 382 ALA A CA 1
ATOM 3002 C C . ALA A 1 382 ? -0.186 -12.32 -4.164 1 94.31 382 ALA A C 1
ATOM 3004 O O . ALA A 1 382 ? 0.575 -11.438 -3.762 1 94.31 382 ALA A O 1
ATOM 3005 N N . ASN A 1 383 ? 0.009 -13.602 -3.787 1 93.38 383 ASN A N 1
ATOM 3006 C CA . ASN A 1 383 ? 1.239 -14.047 -3.146 1 93.38 383 ASN A CA 1
ATOM 3007 C C . ASN A 1 383 ? 2.232 -14.602 -4.164 1 93.38 383 ASN A C 1
ATOM 3009 O O . ASN A 1 383 ? 1.904 -14.742 -5.344 1 93.38 383 ASN A O 1
ATOM 3013 N N . TYR A 1 384 ? 3.557 -14.75 -3.783 1 94.56 384 TYR A N 1
ATOM 3014 C CA . TYR A 1 384 ? 4.629 -15.273 -4.617 1 94.56 384 TYR A CA 1
ATOM 3015 C C . TYR A 1 384 ? 4.809 -14.438 -5.875 1 94.56 384 TYR A C 1
ATOM 3017 O O . TYR A 1 384 ? 4.855 -14.969 -6.984 1 94.56 384 TYR A O 1
ATOM 3025 N N . SER A 1 385 ? 4.848 -13.195 -5.695 1 96.06 385 SER A N 1
ATOM 3026 C CA . SER A 1 385 ? 4.973 -12.273 -6.82 1 96.06 385 SER A CA 1
ATOM 3027 C C . SER A 1 385 ? 6.281 -11.5 -6.758 1 96.06 385 SER A C 1
ATOM 3029 O O . SER A 1 385 ? 6.926 -11.438 -5.711 1 96.06 385 SER A O 1
ATOM 3031 N N . GLY A 1 386 ? 6.691 -11.016 -7.918 1 96.44 386 GLY A N 1
ATOM 3032 C CA . GLY A 1 386 ? 7.707 -9.977 -7.957 1 96.44 386 GLY A CA 1
ATOM 3033 C C . GLY A 1 386 ? 7.148 -8.594 -7.691 1 96.44 386 GLY A C 1
ATOM 3034 O O . GLY A 1 386 ? 6.004 -8.453 -7.258 1 96.44 386 GLY A O 1
ATOM 3035 N N . THR A 1 387 ? 7.988 -7.617 -7.855 1 96.75 387 THR A N 1
ATOM 3036 C CA . THR A 1 387 ? 7.578 -6.223 -7.738 1 96.75 387 THR A CA 1
ATOM 3037 C C . THR A 1 387 ? 7.324 -5.617 -9.117 1 96.75 387 THR A C 1
ATOM 3039 O O . THR A 1 387 ? 8.258 -5.41 -9.891 1 96.75 387 THR A O 1
ATOM 3042 N N . PRO A 1 388 ? 6.07 -5.348 -9.375 1 96.75 388 PRO A N 1
ATOM 3043 C CA . PRO A 1 388 ? 5.848 -4.68 -10.664 1 96.75 388 PRO A CA 1
ATOM 3044 C C . PRO A 1 388 ? 6.375 -3.248 -10.688 1 96.75 388 PRO A C 1
ATOM 3046 O O . PRO A 1 388 ? 6.27 -2.533 -9.688 1 96.75 388 PRO A O 1
ATOM 3049 N N . SER A 1 389 ? 6.906 -2.828 -11.82 1 95.81 389 SER A N 1
ATOM 3050 C CA . SER A 1 389 ? 7.363 -1.447 -11.938 1 95.81 389 SER A CA 1
ATOM 3051 C C . SER A 1 389 ? 6.191 -0.492 -12.141 1 95.81 389 SER A C 1
ATOM 3053 O O . SER A 1 389 ? 6.336 0.721 -11.977 1 95.81 389 SER A O 1
ATOM 3055 N N . HIS A 1 390 ? 5.035 -1.055 -12.508 1 94.81 390 HIS A N 1
ATOM 3056 C CA . HIS A 1 390 ? 3.846 -0.245 -12.75 1 94.81 390 HIS A CA 1
ATOM 3057 C C . HIS A 1 390 ? 2.574 -1.041 -12.477 1 94.81 390 HIS A C 1
ATOM 3059 O O . HIS A 1 390 ? 2.27 -1.996 -13.195 1 94.81 390 HIS A O 1
ATOM 3065 N N . ASN A 1 391 ? 1.837 -0.622 -11.438 1 95.62 391 ASN A N 1
ATOM 3066 C CA . ASN A 1 391 ? 0.541 -1.219 -11.133 1 95.62 391 ASN A CA 1
ATOM 3067 C C . ASN A 1 391 ? -0.609 -0.333 -11.609 1 95.62 391 ASN A C 1
ATOM 3069 O O . ASN A 1 391 ? -0.58 0.884 -11.414 1 95.62 391 ASN A O 1
ATOM 3073 N N . ILE A 1 392 ? -1.583 -0.917 -12.234 1 97.81 392 ILE A N 1
ATOM 3074 C CA . ILE A 1 392 ? -2.82 -0.214 -12.555 1 97.81 392 ILE A CA 1
ATOM 3075 C C . ILE A 1 392 ? -3.986 -0.856 -11.805 1 97.81 392 ILE A C 1
ATOM 3077 O O . ILE A 1 392 ? -4.445 -1.941 -12.172 1 97.81 392 ILE A O 1
ATOM 3081 N N . THR A 1 393 ? -4.484 -0.228 -10.727 1 98.25 393 THR A N 1
ATOM 3082 C CA . THR A 1 393 ? -5.59 -0.738 -9.922 1 98.25 393 THR A CA 1
ATOM 3083 C C . THR A 1 393 ? -6.906 -0.641 -10.688 1 98.25 393 THR A C 1
ATOM 3085 O O . THR A 1 393 ? -6.957 -0.051 -11.773 1 98.25 393 THR A O 1
ATOM 3088 N N . ILE A 1 394 ? -8 -1.196 -10.164 1 98.88 394 ILE A N 1
ATOM 3089 C CA . ILE A 1 394 ? -9.305 -1.098 -10.812 1 98.88 394 ILE A CA 1
ATOM 3090 C C . ILE A 1 394 ? -9.703 0.369 -10.938 1 98.88 394 ILE A C 1
ATOM 3092 O O . ILE A 1 394 ? -10.148 0.808 -12 1 98.88 394 ILE A O 1
ATOM 3096 N N . LEU A 1 395 ? -9.492 1.132 -9.867 1 98.69 395 LEU A N 1
ATOM 3097 C CA . LEU A 1 395 ? -9.797 2.559 -9.852 1 98.69 395 LEU A CA 1
ATOM 3098 C C . LEU A 1 395 ? -9.023 3.291 -10.945 1 98.69 395 LEU A C 1
ATOM 3100 O O . LEU A 1 395 ? -9.609 4.039 -11.727 1 98.69 395 LEU A O 1
ATOM 3104 N N . ASP A 1 396 ? -7.734 3.033 -11.062 1 97.88 396 ASP A N 1
ATOM 3105 C CA . ASP A 1 396 ? -6.887 3.719 -12.031 1 97.88 396 ASP A CA 1
ATOM 3106 C C . ASP A 1 396 ? -7.219 3.285 -13.453 1 97.88 396 ASP A C 1
ATOM 3108 O O . ASP A 1 396 ? -7.125 4.082 -14.391 1 97.88 396 ASP A O 1
ATOM 3112 N N . GLY A 1 397 ? -7.531 1.965 -13.594 1 98.56 397 GLY A N 1
ATOM 3113 C CA . GLY A 1 397 ? -7.957 1.497 -14.898 1 98.56 397 GLY A CA 1
ATOM 3114 C C . GLY A 1 397 ? -9.188 2.219 -15.422 1 98.56 397 GLY A C 1
ATOM 3115 O O . GLY A 1 397 ? -9.195 2.691 -16.562 1 98.56 397 GLY A O 1
ATOM 3116 N N . VAL A 1 398 ? -10.195 2.361 -14.57 1 98.69 398 VAL A N 1
ATOM 3117 C CA . VAL A 1 398 ? -11.422 3.047 -14.953 1 98.69 398 VAL A CA 1
ATOM 3118 C C . VAL A 1 398 ? -1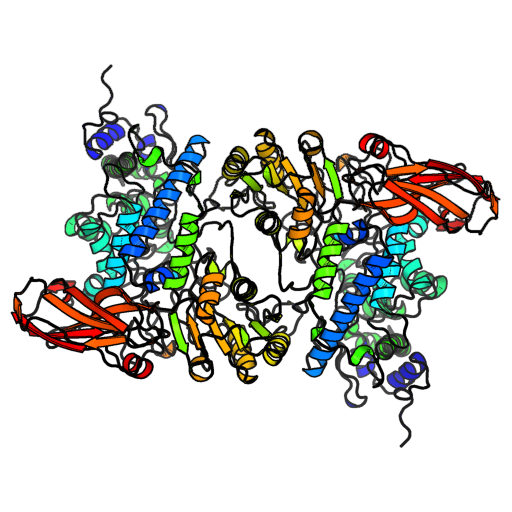1.125 4.52 -15.234 1 98.69 398 VAL A C 1
ATOM 3120 O O . VAL A 1 398 ? -11.562 5.062 -16.25 1 98.69 398 VAL A O 1
ATOM 3123 N N . ARG A 1 399 ? -10.383 5.156 -14.344 1 97.19 399 ARG A N 1
ATOM 3124 C CA . ARG A 1 399 ? -10.039 6.566 -14.484 1 97.19 399 ARG A CA 1
ATOM 3125 C C . ARG A 1 399 ? -9.328 6.824 -15.812 1 97.19 399 ARG A C 1
ATOM 3127 O O . ARG A 1 399 ? -9.609 7.82 -16.484 1 97.19 399 ARG A O 1
ATOM 3134 N N . SER A 1 400 ? -8.414 5.922 -16.188 1 95.88 400 SER A N 1
ATOM 3135 C CA . SER A 1 400 ? -7.617 6.125 -17.406 1 95.88 400 SER A CA 1
ATOM 3136 C C . SER A 1 400 ? -8.453 5.883 -18.656 1 95.88 400 SER A C 1
ATOM 3138 O O . SER A 1 400 ? -8.109 6.367 -19.734 1 95.88 400 SER A O 1
ATOM 3140 N N . ARG A 1 401 ? -9.508 5.113 -18.516 1 97.56 401 ARG A N 1
ATOM 3141 C CA . ARG A 1 401 ? -10.25 4.688 -19.703 1 97.56 401 ARG A CA 1
ATOM 3142 C C . ARG A 1 401 ? -11.375 5.66 -20.016 1 97.56 401 ARG A C 1
ATOM 3144 O O . ARG A 1 401 ? -11.828 5.742 -21.172 1 97.56 401 ARG A O 1
ATOM 3151 N N . VAL A 1 402 ? -11.844 6.43 -19.047 1 97.12 402 VAL A N 1
ATOM 3152 C CA . VAL A 1 402 ? -12.93 7.371 -19.281 1 97.12 402 VAL A CA 1
ATOM 3153 C C . VAL A 1 402 ? -12.352 8.727 -19.703 1 97.12 402 VAL A C 1
ATOM 3155 O O . VAL A 1 402 ? -11.141 8.938 -19.625 1 97.12 402 VAL A O 1
ATOM 3158 N N . SER A 1 403 ? -13.227 9.578 -20.188 1 94.81 403 SER A N 1
ATOM 3159 C CA . SER A 1 403 ? -12.773 10.906 -20.609 1 94.81 403 SER A CA 1
ATOM 3160 C C . SER A 1 403 ? -12.523 11.805 -19.406 1 94.81 403 SER A C 1
ATOM 3162 O O . SER A 1 403 ? -12.984 11.523 -18.297 1 94.81 403 SER A O 1
ATOM 3164 N N . GLU A 1 404 ? -11.844 12.852 -19.531 1 90.06 404 GLU A N 1
ATOM 3165 C CA . GLU A 1 404 ? -11.539 13.812 -18.484 1 90.06 404 GLU A CA 1
ATOM 3166 C C . GLU A 1 404 ? -12.805 14.477 -17.953 1 90.06 404 GLU A C 1
ATOM 3168 O O . GLU A 1 404 ? -12.82 15.008 -16.844 1 90.06 404 GLU A O 1
ATOM 3173 N N . ASP A 1 405 ? -13.852 14.398 -18.719 1 92.81 405 ASP A N 1
ATOM 3174 C CA . ASP A 1 405 ? -15.109 15.047 -18.344 1 92.81 405 ASP A CA 1
ATOM 3175 C C . ASP A 1 405 ? -15.938 14.148 -17.438 1 92.81 405 ASP A C 1
ATOM 3177 O O . ASP A 1 405 ? -16.891 14.602 -16.812 1 92.81 405 ASP A O 1
ATOM 3181 N N . THR A 1 406 ? -15.586 12.906 -17.438 1 97 406 THR A N 1
ATOM 3182 C CA . THR A 1 406 ? -16.297 11.961 -16.578 1 97 406 THR A CA 1
ATOM 3183 C C . THR A 1 406 ? -15.758 12.023 -15.156 1 97 406 THR A C 1
ATOM 3185 O O . THR A 1 406 ? -14.555 11.883 -14.938 1 97 406 THR A O 1
ATOM 3188 N N . ARG A 1 407 ? -16.594 12.25 -14.234 1 97.19 407 ARG A N 1
ATOM 3189 C CA . ARG A 1 407 ? -16.141 12.227 -12.844 1 97.19 407 ARG A CA 1
ATOM 3190 C C . ARG A 1 407 ? -16.109 10.797 -12.305 1 97.19 407 ARG A C 1
ATOM 3192 O O . ARG A 1 407 ? -17.078 10.062 -12.406 1 97.19 407 ARG A O 1
ATOM 3199 N N . VAL A 1 408 ? -15.008 10.391 -11.836 1 98.19 408 VAL A N 1
ATOM 3200 C CA . VAL A 1 408 ? -14.828 9.109 -11.156 1 98.19 408 VAL A CA 1
ATOM 3201 C C . VAL A 1 408 ? -14.914 9.305 -9.648 1 98.19 408 VAL A C 1
ATOM 3203 O O . VAL A 1 408 ? -14.008 9.883 -9.039 1 98.19 408 VAL A O 1
ATOM 3206 N N . TRP A 1 409 ? -16 8.836 -9.023 1 98.38 409 TRP A N 1
ATOM 3207 C CA . TRP A 1 409 ? -16.172 8.852 -7.578 1 98.38 409 TRP A CA 1
ATOM 3208 C C . TRP A 1 409 ? -15.516 7.629 -6.941 1 98.38 409 TRP A C 1
ATOM 3210 O O . TRP A 1 409 ? -15.586 6.523 -7.48 1 98.38 409 TRP A O 1
ATOM 3220 N N . TYR A 1 410 ? -14.852 7.852 -5.785 1 98.44 410 TYR A N 1
ATOM 3221 C CA . TYR A 1 410 ? -14.188 6.75 -5.098 1 98.44 410 TYR A CA 1
ATOM 3222 C C . TYR A 1 410 ? -14.609 6.691 -3.633 1 98.44 410 TYR A C 1
ATOM 3224 O O . TYR A 1 410 ? -14.828 7.727 -2.998 1 98.44 410 TYR A O 1
ATOM 3232 N N . SER A 1 411 ? -14.734 5.504 -3.17 1 98.31 411 SER A N 1
ATOM 3233 C CA . SER A 1 411 ? -14.875 5.242 -1.74 1 98.31 411 SER A CA 1
ATOM 3234 C C . SER A 1 411 ? -14.344 3.857 -1.381 1 98.31 411 SER A C 1
ATOM 3236 O O . SER A 1 411 ? -14.562 2.893 -2.117 1 98.31 411 SER A O 1
ATOM 3238 N N . LEU A 1 412 ? -13.688 3.773 -0.256 1 98.12 412 LEU A N 1
ATOM 3239 C CA . LEU A 1 412 ? -13.305 2.473 0.276 1 98.12 412 LEU A CA 1
ATOM 3240 C C . LEU A 1 412 ? -14.531 1.636 0.615 1 98.12 412 LEU A C 1
ATOM 3242 O O . LEU A 1 412 ? -14.539 0.423 0.391 1 98.12 412 LEU A O 1
ATOM 3246 N N . GLY A 1 413 ? -15.484 2.305 1.224 1 98.44 413 GLY A N 1
ATOM 3247 C CA . GLY A 1 413 ? -16.766 1.696 1.542 1 98.44 413 GLY A CA 1
ATOM 3248 C C . GLY A 1 413 ? -16.703 0.772 2.744 1 98.44 413 GLY A C 1
ATOM 3249 O O . GLY A 1 413 ? -17.578 0.808 3.605 1 98.44 413 GLY A O 1
ATOM 3250 N N . SER A 1 414 ? -15.664 -0.075 2.826 1 98.06 414 SER A N 1
ATOM 3251 C CA . SER A 1 414 ? -15.445 -0.968 3.957 1 98.06 414 SER A CA 1
ATOM 3252 C C . SER A 1 414 ? -13.984 -1.412 4.031 1 98.06 414 SER A C 1
ATOM 3254 O O . SER A 1 414 ? -13.25 -1.318 3.045 1 98.06 414 SER A O 1
ATOM 3256 N N . HIS A 1 415 ? -13.609 -1.847 5.254 1 96.88 415 HIS A N 1
ATOM 3257 C CA . HIS A 1 415 ? -12.367 -2.6 5.375 1 96.88 415 HIS A CA 1
ATOM 3258 C C . HIS A 1 415 ? -12.477 -3.963 4.699 1 96.88 415 HIS A C 1
ATOM 3260 O O . HIS A 1 415 ? -13.586 -4.461 4.484 1 96.88 415 HIS A O 1
ATOM 3266 N N . LEU A 1 416 ? -11.398 -4.512 4.406 1 96.38 416 LEU A N 1
ATOM 3267 C CA . LEU A 1 416 ? -11.383 -5.809 3.734 1 96.38 416 LEU A CA 1
ATOM 3268 C C . LEU A 1 416 ? -12.055 -6.875 4.598 1 96.38 416 LEU A C 1
ATOM 3270 O O . LEU A 1 416 ? -12.789 -7.723 4.086 1 96.38 416 LEU A O 1
ATOM 3274 N N . PHE A 1 417 ? -11.805 -6.789 5.957 1 93.69 417 PHE A N 1
ATOM 3275 C CA . PHE A 1 417 ? -12.359 -7.859 6.773 1 93.69 417 PHE A CA 1
ATOM 3276 C C . PHE A 1 417 ? -12.734 -7.344 8.156 1 93.69 417 PHE A C 1
ATOM 3278 O O . PHE A 1 417 ? -13.461 -8.008 8.898 1 93.69 417 PHE A O 1
ATOM 3285 N N . MET A 1 418 ? -12.312 -6.145 8.539 1 95.38 418 MET A N 1
ATOM 3286 C CA . MET A 1 418 ? -12.688 -5.574 9.828 1 95.38 418 MET A CA 1
ATOM 3287 C C . MET A 1 418 ? -14.016 -4.836 9.727 1 95.38 418 MET A C 1
ATOM 3289 O O . MET A 1 418 ? -14.43 -4.43 8.641 1 95.38 418 MET A O 1
ATOM 3293 N N . ASN A 1 419 ? -14.633 -4.594 10.805 1 96.88 419 ASN A N 1
ATOM 3294 C CA . ASN A 1 419 ? -15.961 -3.996 10.773 1 96.88 419 ASN A CA 1
ATOM 3295 C C . ASN A 1 419 ? -15.898 -2.473 10.734 1 96.88 419 ASN A C 1
ATOM 3297 O O . ASN A 1 419 ? -16.922 -1.798 10.773 1 96.88 419 ASN A O 1
ATOM 3301 N N . ARG A 1 420 ? -14.648 -1.911 10.672 1 96.88 420 ARG A N 1
ATOM 3302 C CA . ARG A 1 420 ? -14.445 -0.47 10.562 1 96.88 420 ARG A CA 1
ATOM 3303 C C . ARG A 1 420 ? -13.039 -0.155 10.062 1 96.88 420 ARG A C 1
ATOM 3305 O O . ARG A 1 420 ? -12.148 -1.01 10.102 1 96.88 420 ARG A O 1
ATOM 3312 N N . GLU A 1 421 ? -12.852 1.027 9.523 1 94.81 421 GLU A N 1
ATOM 3313 C CA . GLU A 1 421 ? -11.539 1.488 9.078 1 94.81 421 GLU A CA 1
ATOM 3314 C C . GLU A 1 421 ? -10.797 2.213 10.195 1 94.81 421 GLU A C 1
ATOM 3316 O O . GLU A 1 421 ? -9.602 1.996 10.398 1 94.81 421 GLU A O 1
ATOM 3321 N N . GLU A 1 422 ? -11.523 3.133 10.859 1 94.56 422 GLU A N 1
ATOM 3322 C CA . GLU A 1 422 ? -10.938 3.889 11.961 1 94.56 422 GLU A CA 1
ATOM 3323 C C . GLU A 1 422 ? -11.234 3.227 13.305 1 94.56 422 GLU A C 1
ATOM 3325 O O . GLU A 1 422 ? -12.398 2.984 13.641 1 94.56 422 GLU A O 1
ATOM 3330 N N . ASP A 1 423 ? -10.273 3.016 14.156 1 90.5 423 ASP A N 1
ATOM 3331 C CA . ASP A 1 423 ? -10.375 2.248 15.391 1 90.5 423 ASP A CA 1
ATOM 3332 C C . ASP A 1 423 ? -11.422 2.842 16.328 1 90.5 423 ASP A C 1
ATOM 3334 O O . ASP A 1 423 ? -12.141 2.105 17 1 90.5 423 ASP A O 1
ATOM 3338 N N . LEU A 1 424 ? -11.555 4.16 16.328 1 93.12 424 LEU A N 1
ATOM 3339 C CA . LEU A 1 424 ? -12.43 4.805 17.297 1 93.12 424 LEU A CA 1
ATOM 3340 C C . LEU A 1 424 ? -13.812 5.051 16.688 1 93.12 424 LEU A C 1
ATOM 3342 O O . LEU A 1 424 ? -14.719 5.523 17.375 1 93.12 424 LEU A O 1
ATOM 3346 N N . ALA A 1 425 ? -13.984 4.641 15.461 1 96.88 425 ALA A N 1
ATOM 3347 C CA . ALA A 1 425 ? -15.258 4.867 14.781 1 96.88 425 ALA A CA 1
ATOM 3348 C C . ALA A 1 425 ? -16.25 3.746 15.086 1 96.88 425 ALA A C 1
ATOM 3350 O O . ALA A 1 425 ? -15.867 2.711 15.641 1 96.88 425 ALA A O 1
ATOM 3351 N N . GLN A 1 426 ? -17.516 3.984 14.828 1 96.75 426 GLN A N 1
ATOM 3352 C CA . GLN A 1 426 ? -18.531 2.941 14.867 1 96.75 426 GLN A CA 1
ATOM 3353 C C . GLN A 1 426 ? -18.344 1.951 13.719 1 96.75 426 GLN A C 1
ATOM 3355 O O . GLN A 1 426 ? -17.688 2.264 12.727 1 96.75 426 GLN A O 1
ATOM 3360 N N . PRO A 1 427 ? -18.875 0.724 13.891 1 97.31 427 PRO A N 1
ATOM 3361 C CA . PRO A 1 427 ? -18.828 -0.22 12.766 1 97.31 427 PRO A CA 1
ATOM 3362 C C . PRO A 1 427 ? -19.406 0.357 11.484 1 97.31 427 PRO A C 1
ATOM 3364 O O . PRO A 1 427 ? -20.328 1.165 11.523 1 97.31 427 PRO A O 1
ATOM 3367 N N . ASP A 1 428 ? -18.828 0.014 10.352 1 97.81 428 ASP A N 1
ATOM 3368 C CA . ASP A 1 428 ? -19.281 0.404 9.023 1 97.81 428 ASP A CA 1
ATOM 3369 C C . ASP A 1 428 ? -19.125 1.908 8.812 1 97.81 428 ASP A C 1
ATOM 3371 O O . ASP A 1 428 ? -20.016 2.551 8.227 1 97.81 428 ASP A O 1
ATOM 3375 N N . ASP A 1 429 ? -18.016 2.445 9.289 1 97.69 429 ASP A N 1
ATOM 3376 C CA . ASP A 1 429 ? -17.797 3.887 9.352 1 97.69 429 ASP A CA 1
ATOM 3377 C C . ASP A 1 429 ? -17.578 4.473 7.961 1 97.69 429 ASP A C 1
ATOM 3379 O O . ASP A 1 429 ? -17.578 5.695 7.789 1 97.69 429 ASP A O 1
ATOM 3383 N N . ARG A 1 430 ? -17.5 3.682 6.891 1 98 430 ARG A N 1
ATOM 3384 C CA . ARG A 1 430 ? -17.297 4.184 5.535 1 98 430 ARG A CA 1
ATOM 3385 C C . ARG A 1 430 ? -18.5 3.877 4.656 1 98 430 ARG A C 1
ATOM 3387 O O . ARG A 1 430 ? -18.547 4.27 3.486 1 98 430 ARG A O 1
ATOM 3394 N N . LEU A 1 431 ? -19.531 3.217 5.191 1 98.44 431 LEU A N 1
ATOM 3395 C CA . LEU A 1 431 ? -20.672 2.719 4.43 1 98.44 431 LEU A CA 1
ATOM 3396 C C . LEU A 1 431 ? -21.484 3.873 3.85 1 98.44 431 LEU A C 1
ATOM 3398 O O . LEU A 1 431 ? -21.875 3.838 2.682 1 98.44 431 LEU A O 1
ATOM 3402 N N . LYS A 1 432 ? -21.75 4.902 4.641 1 98.31 432 LYS A N 1
ATOM 3403 C CA . LYS A 1 432 ? -22.578 6.02 4.199 1 98.31 432 LYS A CA 1
ATOM 3404 C C . LYS A 1 432 ? -21.891 6.805 3.084 1 98.31 432 LYS A C 1
ATOM 3406 O O . LYS A 1 432 ? -22.547 7.336 2.189 1 98.31 432 LYS A O 1
ATOM 3411 N N . GLU A 1 433 ? -20.562 6.918 3.166 1 98.44 433 GLU A N 1
ATOM 3412 C CA . GLU A 1 433 ? -19.828 7.555 2.074 1 98.44 433 GLU A CA 1
ATOM 3413 C C . GLU A 1 433 ? -20.016 6.789 0.766 1 98.44 433 GLU A C 1
ATOM 3415 O O . GLU A 1 433 ? -20.234 7.391 -0.285 1 98.44 433 GLU A O 1
ATOM 3420 N N . ALA A 1 434 ? -19.953 5.484 0.826 1 98.75 434 ALA A N 1
ATOM 3421 C CA . ALA A 1 434 ? -20.125 4.641 -0.353 1 98.75 434 ALA A CA 1
ATOM 3422 C C . ALA A 1 434 ? -21.5 4.852 -0.971 1 98.75 434 ALA A C 1
ATOM 3424 O O . ALA A 1 434 ? -21.641 4.965 -2.191 1 98.75 434 ALA A O 1
ATOM 3425 N N . VAL A 1 435 ? -22.516 4.875 -0.154 1 98.81 435 VAL A N 1
ATOM 3426 C CA . VAL A 1 435 ? -23.891 5.078 -0.623 1 98.81 435 VAL A CA 1
ATOM 3427 C C . VAL A 1 435 ? -24 6.438 -1.309 1 98.81 435 VAL A C 1
ATOM 3429 O O . VAL A 1 435 ? -24.625 6.559 -2.363 1 98.81 435 VAL A O 1
ATOM 3432 N N . SER A 1 436 ? -23.359 7.461 -0.733 1 98.69 436 SER A N 1
ATOM 3433 C CA . SER A 1 436 ? -23.391 8.805 -1.31 1 98.69 436 SER A CA 1
ATOM 3434 C C . SER A 1 436 ? -22.766 8.82 -2.701 1 98.69 436 SER A C 1
ATOM 3436 O O . SER A 1 436 ? -23.266 9.477 -3.607 1 98.69 436 SER A O 1
ATOM 3438 N N . MET A 1 437 ? -21.641 8.094 -2.855 1 98.44 437 MET A N 1
ATOM 3439 C CA . MET A 1 437 ? -21 8.016 -4.16 1 98.44 437 MET A CA 1
ATOM 3440 C C . MET A 1 437 ? -21.875 7.27 -5.16 1 98.44 437 MET A C 1
ATOM 3442 O O . MET A 1 437 ? -22 7.684 -6.312 1 98.44 437 MET A O 1
ATOM 3446 N N . ALA A 1 438 ? -22.438 6.199 -4.707 1 98.81 438 ALA A N 1
ATOM 3447 C CA . ALA A 1 438 ? -23.297 5.391 -5.574 1 98.81 438 ALA A CA 1
ATOM 3448 C C . ALA A 1 438 ? -24.484 6.199 -6.078 1 98.81 438 ALA A C 1
ATOM 3450 O O . ALA A 1 438 ? -24.797 6.176 -7.273 1 98.81 438 ALA A O 1
ATOM 3451 N N . GLU A 1 439 ? -25.125 6.969 -5.203 1 98.62 439 GLU A N 1
ATOM 3452 C CA . GLU A 1 439 ? -26.312 7.742 -5.527 1 98.62 439 GLU A CA 1
ATOM 3453 C C . GLU A 1 439 ? -26.016 8.805 -6.578 1 98.62 439 GLU A C 1
ATOM 3455 O O . GLU A 1 439 ? -26.906 9.195 -7.344 1 98.62 439 GLU A O 1
ATOM 3460 N N . ARG A 1 440 ? -24.797 9.188 -6.703 1 98.12 440 ARG A N 1
ATOM 3461 C CA . ARG A 1 440 ? -24.391 10.273 -7.594 1 98.12 440 ARG A CA 1
ATOM 3462 C C . ARG A 1 440 ? -23.922 9.734 -8.938 1 98.12 440 ARG A C 1
ATOM 3464 O O . ARG A 1 440 ? -23.562 10.508 -9.836 1 98.12 440 ARG A O 1
ATOM 3471 N N . SER A 1 441 ? -23.953 8.406 -9.109 1 98.5 441 SER A N 1
ATOM 3472 C CA . SER A 1 441 ? -23.297 7.805 -10.266 1 98.5 441 SER A CA 1
ATOM 3473 C C . SER A 1 441 ? -24.312 7.188 -11.219 1 98.5 441 SER A C 1
ATOM 3475 O O . SER A 1 441 ? -25.375 6.746 -10.797 1 98.5 441 SER A O 1
ATOM 3477 N N . ASP A 1 442 ? -23.953 7.18 -12.516 1 98.62 442 ASP A N 1
ATOM 3478 C CA . ASP A 1 442 ? -24.734 6.492 -13.531 1 98.62 442 ASP A CA 1
ATOM 3479 C C . ASP A 1 442 ? -24.594 4.977 -13.414 1 98.62 442 ASP A C 1
ATOM 3481 O O . ASP A 1 442 ? -25.516 4.23 -13.734 1 98.62 442 ASP A O 1
ATOM 3485 N N . VAL A 1 443 ? -23.438 4.562 -13.016 1 98.75 443 VAL A N 1
ATOM 3486 C CA . VAL A 1 443 ? -23.109 3.156 -12.828 1 98.75 443 VAL A CA 1
ATOM 3487 C C . VAL A 1 443 ? -22.109 3.016 -11.68 1 98.75 443 VAL A C 1
ATOM 3489 O O . VAL A 1 443 ? -21.297 3.91 -11.445 1 98.75 443 VAL A O 1
ATOM 3492 N N . VAL A 1 444 ? -22.188 1.943 -10.953 1 98.88 444 VAL A N 1
ATOM 3493 C CA . VAL A 1 444 ? -21.297 1.657 -9.836 1 98.88 444 VAL A CA 1
ATOM 3494 C C . VAL A 1 444 ? -20.453 0.42 -10.148 1 98.88 444 VAL A C 1
ATOM 3496 O O . VAL A 1 444 ? -20.984 -0.607 -10.578 1 98.88 444 VAL A O 1
ATOM 3499 N N . VAL A 1 445 ? -19.172 0.532 -10.07 1 98.94 445 VAL A N 1
ATOM 3500 C CA . VAL A 1 445 ? -18.281 -0.616 -10 1 98.94 445 VAL A CA 1
ATOM 3501 C C . VAL A 1 445 ? -17.953 -0.934 -8.539 1 98.94 445 VAL A C 1
ATOM 3503 O O . VAL A 1 445 ? -17.281 -0.152 -7.859 1 98.94 445 VAL A O 1
ATOM 3506 N N . LEU A 1 446 ? -18.469 -1.989 -8.062 1 98.75 446 LEU A N 1
ATOM 3507 C CA . LEU A 1 446 ? -18.266 -2.414 -6.68 1 98.75 446 LEU A CA 1
ATOM 3508 C C . LEU A 1 446 ? -17.188 -3.496 -6.594 1 98.75 446 LEU A C 1
ATOM 3510 O O . LEU A 1 446 ? -17.422 -4.633 -7.012 1 98.75 446 LEU A O 1
ATOM 3514 N N . CYS A 1 447 ? -16 -3.148 -6.043 1 98.81 447 CYS A N 1
ATOM 3515 C CA . CYS A 1 447 ? -14.828 -4.012 -6.016 1 98.81 447 CYS A CA 1
ATOM 3516 C C . CYS A 1 447 ? -14.719 -4.738 -4.68 1 98.81 447 CYS A C 1
ATOM 3518 O O . CYS A 1 447 ? -14.258 -4.164 -3.693 1 98.81 447 CYS A O 1
ATOM 3520 N N . LEU A 1 448 ? -15.023 -5.98 -4.668 1 98.25 448 LEU A N 1
ATOM 3521 C CA . LEU A 1 448 ? -15.078 -6.801 -3.461 1 98.25 448 LEU A CA 1
ATOM 3522 C C . LEU A 1 448 ? -14.141 -8 -3.576 1 98.25 448 LEU A C 1
ATOM 3524 O O . LEU A 1 448 ? -13.508 -8.203 -4.617 1 98.25 448 LEU A O 1
ATOM 3528 N N . GLY A 1 449 ? -13.984 -8.75 -2.482 1 97.44 449 GLY A N 1
ATOM 3529 C CA . GLY A 1 449 ? -13.227 -9.992 -2.529 1 97.44 449 GLY A CA 1
ATOM 3530 C C . GLY A 1 449 ? -12.234 -10.125 -1.391 1 97.44 449 GLY A C 1
ATOM 3531 O O . GLY A 1 449 ? -12.555 -9.82 -0.24 1 97.44 449 GLY A O 1
ATOM 3532 N N . LEU A 1 450 ? -11.164 -10.695 -1.688 1 96.06 450 LEU A N 1
ATOM 3533 C CA . LEU A 1 450 ? -10.094 -10.992 -0.746 1 96.06 450 LEU A CA 1
ATOM 3534 C C . LEU A 1 450 ? -8.75 -10.523 -1.287 1 96.06 450 LEU A C 1
ATOM 3536 O O . LEU A 1 450 ? -8.695 -9.75 -2.248 1 96.06 450 LEU A O 1
ATOM 3540 N N . ASP A 1 451 ? -7.672 -10.797 -0.65 1 93.81 451 ASP A N 1
ATOM 3541 C CA . ASP A 1 451 ? -6.293 -10.703 -1.115 1 93.81 451 ASP A CA 1
ATOM 3542 C C . ASP A 1 451 ? -5.395 -11.688 -0.373 1 93.81 451 ASP A C 1
ATOM 3544 O O . ASP A 1 451 ? -5.879 -12.523 0.392 1 93.81 451 ASP A O 1
ATOM 3548 N N . ALA A 1 452 ? -4.148 -11.625 -0.64 1 90.88 452 ALA A N 1
ATOM 3549 C CA . ALA A 1 452 ? -3.232 -12.648 -0.138 1 90.88 452 ALA A CA 1
ATOM 3550 C C . ALA A 1 452 ? -3.043 -12.523 1.371 1 90.88 452 ALA A C 1
ATOM 3552 O O . ALA A 1 452 ? -2.514 -13.43 2.014 1 90.88 452 ALA A O 1
ATOM 3553 N N . SER A 1 453 ? -3.525 -11.43 1.976 1 88.31 453 SER A N 1
ATOM 3554 C CA . SER A 1 453 ? -3.453 -11.297 3.426 1 88.31 453 SER A CA 1
ATOM 3555 C C . SER A 1 453 ? -4.551 -12.102 4.109 1 88.31 453 SER A C 1
ATOM 3557 O O . SER A 1 453 ? -4.465 -12.391 5.309 1 88.31 453 SER A O 1
ATOM 3559 N N . VAL A 1 454 ? -5.52 -12.5 3.393 1 89.25 454 VAL A N 1
ATOM 3560 C CA . VAL A 1 454 ? -6.676 -13.203 3.949 1 89.25 454 VAL A CA 1
ATOM 3561 C C . VAL A 1 454 ? -6.66 -14.664 3.498 1 89.25 454 VAL A C 1
ATOM 3563 O O . VAL A 1 454 ? -6.887 -15.57 4.305 1 89.25 454 VAL A O 1
ATOM 3566 N N . GLU A 1 455 ? -6.395 -14.922 2.24 1 90 455 GLU A N 1
ATOM 3567 C CA . GLU A 1 455 ? -6.305 -16.297 1.75 1 90 455 GLU A CA 1
ATOM 3568 C C . GLU A 1 455 ? -4.91 -16.594 1.218 1 90 455 GLU A C 1
ATOM 3570 O O . GLU A 1 455 ? -4.367 -15.844 0.408 1 90 455 GLU A O 1
ATOM 3575 N N . GLY A 1 456 ? -4.316 -17.594 1.771 1 88.44 456 GLY A N 1
ATOM 3576 C CA . GLY A 1 456 ? -2.971 -17.984 1.39 1 88.44 456 GLY A CA 1
ATOM 3577 C C . GLY A 1 456 ? -2.361 -19 2.334 1 88.44 456 GLY A C 1
ATOM 3578 O O . GLY A 1 456 ? -3.08 -19.781 2.967 1 88.44 456 GLY A O 1
ATOM 3579 N N . GLU A 1 457 ? -1.088 -19.078 2.285 1 83.5 457 GLU A N 1
ATOM 3580 C CA . GLU A 1 457 ? -0.333 -20.016 3.104 1 83.5 457 GLU A CA 1
ATOM 3581 C C . GLU A 1 457 ? -0.294 -19.578 4.562 1 83.5 457 GLU A C 1
ATOM 3583 O O . GLU A 1 457 ? -0.226 -18.375 4.855 1 83.5 457 GLU A O 1
ATOM 3588 N N . GLN A 1 458 ? -0.194 -20.641 5.438 1 76.06 458 GLN A N 1
ATOM 3589 C CA . GLN A 1 458 ? -0.099 -20.375 6.871 1 76.06 458 GLN A CA 1
ATOM 3590 C C . GLN A 1 458 ? 0.991 -19.359 7.176 1 76.06 458 GLN A C 1
ATOM 3592 O O . GLN A 1 458 ? 2.107 -19.453 6.664 1 76.06 458 GLN A O 1
ATOM 3597 N N . ASN A 1 459 ? 0.832 -18.484 8.227 1 59.78 459 ASN A N 1
ATOM 3598 C CA . ASN A 1 459 ? 1.763 -17.531 8.805 1 59.78 459 ASN A CA 1
ATOM 3599 C C . ASN A 1 459 ? 2.393 -16.641 7.73 1 59.78 459 ASN A C 1
ATOM 3601 O O . ASN A 1 459 ? 3.166 -15.734 8.047 1 59.78 459 ASN A O 1
ATOM 3605 N N . ASP A 1 460 ? 2.574 -17.219 6.605 1 54.19 460 ASP A N 1
ATOM 3606 C CA . ASP A 1 460 ? 3.176 -16.266 5.676 1 54.19 460 ASP A CA 1
ATOM 3607 C C . ASP A 1 460 ? 2.449 -14.922 5.707 1 54.19 460 ASP A C 1
ATOM 3609 O O . ASP A 1 460 ? 2.43 -14.25 6.738 1 54.19 460 ASP A O 1
ATOM 3613 N N . GLN A 1 461 ? 1.658 -14.797 4.746 1 47.84 461 GLN A N 1
ATOM 3614 C CA . GLN A 1 461 ? 0.937 -13.531 4.613 1 47.84 461 GLN A CA 1
ATOM 3615 C C . GLN A 1 461 ? -0.503 -13.672 5.098 1 47.84 461 GLN A C 1
ATOM 3617 O O . GLN A 1 461 ? -1.17 -12.672 5.375 1 47.84 461 GLN A O 1
ATOM 3622 N N . GLY A 1 462 ? -1.05 -14.805 4.941 1 43.22 462 GLY A N 1
ATOM 3623 C CA . GLY A 1 462 ? -2.455 -14.922 5.297 1 43.22 462 GLY A CA 1
ATOM 3624 C C . GLY A 1 462 ? -2.693 -14.961 6.793 1 43.22 462 GLY A C 1
ATOM 3625 O O . GLY A 1 462 ? -2.104 -15.773 7.504 1 43.22 462 GLY A O 1
ATOM 3626 N N . THR A 1 463 ? -2.799 -13.828 7.379 1 48.62 463 THR A N 1
ATOM 3627 C CA . THR A 1 463 ? -2.908 -13.523 8.797 1 48.62 463 THR A CA 1
ATOM 3628 C C . THR A 1 463 ? -4.055 -14.305 9.43 1 48.62 463 THR A C 1
ATOM 3630 O O . THR A 1 463 ? -4.98 -14.734 8.734 1 48.62 463 THR A O 1
ATOM 3633 N N . VAL A 1 464 ? -3.799 -14.672 10.672 1 48.5 464 VAL A N 1
ATOM 3634 C CA . VAL A 1 464 ? -4.695 -15.109 11.742 1 48.5 464 VAL A CA 1
ATOM 3635 C C . VAL A 1 464 ? -6 -14.32 11.68 1 48.5 464 VAL A C 1
ATOM 3637 O O . VAL A 1 464 ? -6.895 -14.523 12.5 1 48.5 464 VAL A O 1
ATOM 3640 N N . ILE A 1 465 ? -5.973 -13.43 10.734 1 50.84 465 ILE A N 1
ATOM 3641 C CA . ILE A 1 465 ? -7.07 -12.484 10.867 1 50.84 465 ILE A CA 1
ATOM 3642 C C . ILE A 1 465 ? -8.398 -13.234 10.898 1 50.84 465 ILE A C 1
ATOM 3644 O O . ILE A 1 465 ? -9.289 -12.906 11.68 1 50.84 465 ILE A O 1
ATOM 3648 N N . LEU A 1 466 ? -8.539 -14.273 9.938 1 52.56 466 LEU A N 1
ATOM 3649 C CA . LEU A 1 466 ? -9.867 -14.867 9.914 1 52.56 466 LEU A CA 1
ATOM 3650 C C . LEU A 1 466 ? -9.875 -16.203 10.648 1 52.56 466 LEU A C 1
ATOM 3652 O O . LEU A 1 466 ? -10.734 -17.047 10.383 1 52.56 466 LEU A O 1
ATOM 3656 N N . ASP A 1 467 ? -8.898 -16.219 11.641 1 50.69 467 ASP A N 1
ATOM 3657 C CA . ASP A 1 467 ? -8.836 -17.406 12.5 1 50.69 467 ASP A CA 1
ATOM 3658 C C . ASP A 1 467 ? -8.805 -18.688 11.672 1 50.69 467 ASP A C 1
ATOM 3660 O O . ASP A 1 467 ? -9.352 -19.703 12.086 1 50.69 467 ASP A O 1
ATOM 3664 N N . ALA A 1 468 ? -8.406 -18.469 10.438 1 57.91 468 ALA A N 1
ATOM 3665 C CA . ALA A 1 468 ? -8.492 -19.688 9.648 1 57.91 468 ALA A CA 1
ATOM 3666 C C . ALA A 1 468 ? -7.121 -20.078 9.094 1 57.91 468 ALA A C 1
ATOM 3668 O O . ALA A 1 468 ? -7.023 -20.906 8.188 1 57.91 468 ALA A O 1
ATOM 3669 N N . GLY A 1 469 ? -6.145 -19.484 9.594 1 68.12 469 GLY A N 1
ATOM 3670 C CA . GLY A 1 469 ? -4.781 -19.891 9.305 1 68.12 469 GLY A CA 1
ATOM 3671 C C . GLY A 1 469 ? -4.43 -19.797 7.836 1 68.12 469 GLY A C 1
ATOM 3672 O O . GLY A 1 469 ? -3.75 -20.672 7.293 1 68.12 469 GLY A O 1
ATOM 3673 N N . GLY A 1 470 ? -5.129 -18.969 7.004 1 85.06 470 GLY A N 1
ATOM 3674 C CA . GLY A 1 470 ? -4.918 -18.828 5.57 1 85.06 470 GLY A CA 1
ATOM 3675 C C . GLY A 1 470 ? -6.055 -19.391 4.738 1 85.06 470 GLY A C 1
ATOM 3676 O O . GLY A 1 470 ? -6.215 -19.031 3.572 1 85.06 470 GLY A O 1
ATOM 3677 N N . ASP A 1 471 ? -6.809 -20.359 5.301 1 92.56 471 ASP A N 1
ATOM 3678 C CA . ASP A 1 471 ? -8.008 -20.891 4.664 1 92.56 471 ASP A CA 1
ATOM 3679 C C . ASP A 1 471 ? -9.211 -19.984 4.938 1 92.56 471 ASP A C 1
ATOM 3681 O O . ASP A 1 471 ? -9.07 -18.891 5.5 1 92.56 471 ASP A O 1
ATOM 3685 N N . LYS A 1 472 ? -10.328 -20.391 4.383 1 90.69 472 LYS A N 1
ATOM 3686 C CA . LYS A 1 472 ? -11.57 -19.672 4.648 1 90.69 472 LYS A CA 1
ATOM 3687 C C . LYS A 1 472 ? -12.508 -20.484 5.539 1 90.69 472 LYS A C 1
ATOM 3689 O O . LYS A 1 472 ? -12.625 -21.688 5.367 1 90.69 472 LYS A O 1
ATOM 3694 N N . ALA A 1 473 ? -13.188 -19.844 6.438 1 87.94 473 ALA A N 1
ATOM 3695 C CA . ALA A 1 473 ? -14.164 -20.516 7.297 1 87.94 473 ALA A CA 1
ATOM 3696 C C . ALA A 1 473 ? -15.414 -20.891 6.508 1 87.94 473 ALA A C 1
ATOM 3698 O O . ALA A 1 473 ? -16.062 -21.906 6.793 1 87.94 473 ALA A O 1
ATOM 3699 N N . ASP A 1 474 ? -15.742 -20.109 5.605 1 91 474 ASP A N 1
ATOM 3700 C CA . ASP A 1 474 ? -16.859 -20.328 4.688 1 91 474 ASP A CA 1
ATOM 3701 C C . ASP A 1 474 ? -16.609 -19.641 3.352 1 91 474 ASP A C 1
ATOM 3703 O O . ASP A 1 474 ? -15.477 -19.266 3.039 1 91 474 ASP A O 1
ATOM 3707 N N . LEU A 1 475 ? -17.656 -19.578 2.543 1 93.69 475 LEU A N 1
ATOM 3708 C CA . LEU A 1 475 ? -17.453 -19.047 1.196 1 93.69 475 LEU A CA 1
ATOM 3709 C C . LEU A 1 475 ? -18 -17.641 1.073 1 93.69 475 LEU A C 1
ATOM 3711 O O . LEU A 1 475 ? -17.984 -17.047 -0.013 1 93.69 475 LEU A O 1
ATOM 3715 N N . ASN A 1 476 ? -18.453 -17.078 2.184 1 93.62 476 ASN A N 1
ATOM 3716 C CA . ASN A 1 476 ? -19.062 -15.75 2.141 1 93.62 476 ASN A CA 1
ATOM 3717 C C . ASN A 1 476 ? -18 -14.656 2.051 1 93.62 476 ASN A C 1
ATOM 3719 O O . ASN A 1 476 ? -16.875 -14.844 2.521 1 93.62 476 ASN A O 1
ATOM 3723 N N . LEU A 1 477 ? -18.391 -13.57 1.467 1 94.75 477 LEU A N 1
ATOM 3724 C CA . LEU A 1 477 ? -17.625 -12.352 1.669 1 94.75 477 LEU A CA 1
ATOM 3725 C C . LEU A 1 477 ? -17.547 -12 3.148 1 94.75 477 LEU A C 1
ATOM 3727 O O . LEU A 1 477 ? -18.469 -12.289 3.912 1 94.75 477 LEU A O 1
ATOM 3731 N N . PRO A 1 478 ? -16.422 -11.344 3.584 1 93.5 478 PRO A N 1
ATOM 3732 C CA . PRO A 1 478 ? -16.406 -10.828 4.953 1 93.5 478 PRO A CA 1
ATOM 3733 C C . PRO A 1 478 ? -17.625 -9.969 5.27 1 93.5 478 PRO A C 1
ATOM 3735 O O . PRO A 1 478 ? -18.172 -9.305 4.379 1 93.5 478 PRO A O 1
ATOM 3738 N N . GLU A 1 479 ? -18.047 -9.992 6.5 1 94.94 479 GLU A N 1
ATOM 3739 C CA . GLU A 1 479 ? -19.281 -9.32 6.91 1 94.94 479 GLU A CA 1
ATOM 3740 C C . GLU A 1 479 ? -19.266 -7.848 6.504 1 94.94 479 GLU A C 1
ATOM 3742 O O . GLU A 1 479 ? -20.281 -7.316 6.051 1 94.94 479 GLU A O 1
ATOM 3747 N N . SER A 1 480 ? -18.156 -7.195 6.691 1 96.25 480 SER A N 1
ATOM 3748 C CA . SER A 1 480 ? -18.047 -5.789 6.312 1 96.25 480 SER A CA 1
ATOM 3749 C C . SER A 1 480 ? -18.391 -5.582 4.844 1 96.25 480 SER A C 1
ATOM 3751 O O . SER A 1 480 ? -19.078 -4.617 4.492 1 96.25 480 SER A O 1
ATOM 3753 N N . GLN A 1 481 ? -18 -6.465 4.008 1 97 481 GLN A N 1
ATOM 3754 C CA . GLN A 1 481 ? -18.234 -6.344 2.572 1 97 481 GLN A CA 1
ATOM 3755 C C . GLN A 1 481 ? -19.656 -6.73 2.205 1 97 481 GLN A C 1
ATOM 3757 O O . GLN A 1 481 ? -20.234 -6.195 1.251 1 97 481 GLN A O 1
ATOM 3762 N N . ARG A 1 482 ? -20.281 -7.695 2.908 1 97.19 482 ARG A N 1
ATOM 3763 C CA . ARG A 1 482 ? -21.688 -8.016 2.688 1 97.19 482 ARG A CA 1
ATOM 3764 C C . ARG A 1 482 ? -22.578 -6.82 2.99 1 97.19 482 ARG A C 1
ATOM 3766 O O . ARG A 1 482 ? -23.531 -6.539 2.252 1 97.19 482 ARG A O 1
ATOM 3773 N N . ASN A 1 483 ? -22.234 -6.125 4.117 1 97.62 483 ASN A N 1
ATOM 3774 C CA . ASN A 1 483 ? -22.969 -4.91 4.449 1 97.62 483 ASN A CA 1
ATOM 3775 C C . ASN A 1 483 ? -22.844 -3.863 3.346 1 97.62 483 ASN A C 1
ATOM 3777 O O . ASN A 1 483 ? -23.844 -3.232 2.971 1 97.62 483 ASN A O 1
ATOM 3781 N N . LEU A 1 484 ? -21.672 -3.695 2.828 1 98.06 484 LEU A N 1
ATOM 3782 C CA . LEU A 1 484 ? -21.422 -2.742 1.751 1 98.06 484 LEU A CA 1
ATOM 3783 C C . LEU A 1 484 ? -22.188 -3.133 0.491 1 98.06 484 LEU A C 1
ATOM 3785 O O . LEU A 1 484 ? -22.844 -2.293 -0.127 1 98.06 484 LEU A O 1
ATOM 3789 N N . LEU A 1 485 ? -22.094 -4.387 0.101 1 98.19 485 LEU A N 1
ATOM 3790 C CA . LEU A 1 485 ? -22.781 -4.914 -1.072 1 98.19 485 LEU A CA 1
ATOM 3791 C C . LEU A 1 485 ? -24.281 -4.637 -0.993 1 98.19 485 LEU A C 1
ATOM 3793 O O . LEU A 1 485 ? -24.859 -4.098 -1.935 1 98.19 485 LEU A O 1
ATOM 3797 N N . ASN A 1 486 ? -24.875 -4.98 0.088 1 97.75 486 ASN A N 1
ATOM 3798 C CA . ASN A 1 486 ? -26.312 -4.789 0.272 1 97.75 486 ASN A CA 1
ATOM 3799 C C . ASN A 1 486 ? -26.688 -3.312 0.221 1 97.75 486 ASN A C 1
ATOM 3801 O O . ASN A 1 486 ? -27.688 -2.947 -0.393 1 97.75 486 ASN A O 1
ATOM 3805 N N . ALA A 1 487 ? -25.891 -2.488 0.873 1 98.06 487 ALA A N 1
ATOM 3806 C CA . ALA A 1 487 ? -26.188 -1.06 0.925 1 98.06 487 ALA A CA 1
ATOM 3807 C C . ALA A 1 487 ? -26.125 -0.435 -0.466 1 98.06 487 ALA A C 1
ATOM 3809 O O . ALA A 1 487 ? -26.984 0.38 -0.827 1 98.06 487 ALA A O 1
ATOM 3810 N N . VAL A 1 488 ? -25.125 -0.758 -1.254 1 98.44 488 VAL A N 1
ATOM 3811 C CA . VAL A 1 488 ? -24.953 -0.185 -2.586 1 98.44 488 VAL A CA 1
ATOM 3812 C C . VAL A 1 488 ? -26.062 -0.688 -3.508 1 98.44 488 VAL A C 1
ATOM 3814 O O . VAL A 1 488 ? -26.656 0.09 -4.258 1 98.44 488 VAL A O 1
ATOM 3817 N N . LEU A 1 489 ? -26.406 -1.977 -3.449 1 98.12 489 LEU A N 1
ATOM 3818 C CA . LEU A 1 489 ? -27.484 -2.521 -4.27 1 98.12 489 LEU A CA 1
ATOM 3819 C C . LEU A 1 489 ? -28.812 -1.871 -3.922 1 98.12 489 LEU A C 1
ATOM 3821 O O . LEU A 1 489 ? -29.656 -1.682 -4.797 1 98.12 489 LEU A O 1
ATOM 3825 N N . ALA A 1 490 ? -28.984 -1.529 -2.727 1 97.75 490 ALA A N 1
ATOM 3826 C CA . ALA A 1 490 ? -30.234 -0.941 -2.256 1 97.75 490 ALA A CA 1
ATOM 3827 C C . ALA A 1 490 ? -30.438 0.454 -2.838 1 97.75 490 ALA A C 1
ATOM 3829 O O . ALA A 1 490 ? -31.547 0.977 -2.836 1 97.75 490 ALA A O 1
ATOM 3830 N N . THR A 1 491 ? -29.391 1.118 -3.332 1 98.12 491 THR A N 1
ATOM 3831 C CA . THR A 1 491 ? -29.531 2.43 -3.953 1 98.12 491 THR A CA 1
ATOM 3832 C C . THR A 1 491 ? -30.328 2.328 -5.254 1 98.12 491 THR A C 1
ATOM 3834 O O . THR A 1 491 ? -30.844 3.332 -5.75 1 98.12 491 THR A O 1
ATOM 3837 N N . GLY A 1 492 ? -30.328 1.178 -5.852 1 97.81 492 GLY A N 1
ATOM 3838 C CA . GLY A 1 492 ? -31.047 0.958 -7.102 1 97.81 492 GLY A CA 1
ATOM 3839 C C . GLY A 1 492 ? -30.219 1.307 -8.328 1 97.81 492 GLY A C 1
ATOM 3840 O O . GLY A 1 492 ? -30.672 1.115 -9.461 1 97.81 492 GLY A O 1
ATOM 3841 N N . LYS A 1 493 ? -29.016 1.772 -8.125 1 98.5 493 LYS A N 1
ATOM 3842 C CA . LYS A 1 493 ? -28.141 2.117 -9.25 1 98.5 493 LYS A CA 1
ATOM 3843 C C . LYS A 1 493 ? -27.594 0.862 -9.93 1 98.5 493 LYS A C 1
ATOM 3845 O O . LYS A 1 493 ? -27.297 -0.133 -9.266 1 98.5 493 LYS A O 1
ATOM 3850 N N . PRO A 1 494 ? -27.516 0.867 -11.328 1 98.56 494 PRO A N 1
ATOM 3851 C CA . PRO A 1 494 ? -26.859 -0.271 -11.969 1 98.56 494 PRO A CA 1
ATOM 3852 C C . PRO A 1 494 ? -25.469 -0.545 -11.391 1 98.56 494 PRO A C 1
ATOM 3854 O O . PRO A 1 494 ? -24.625 0.356 -11.344 1 98.56 494 PRO A O 1
ATOM 3857 N N . THR A 1 495 ? -25.25 -1.79 -10.914 1 98.62 495 THR A N 1
ATOM 3858 C CA . THR A 1 495 ? -24.016 -2.117 -10.195 1 98.62 495 THR A CA 1
ATOM 3859 C C . THR A 1 495 ? -23.297 -3.279 -10.867 1 98.62 495 THR A C 1
ATOM 3861 O O . THR A 1 495 ? -23.891 -4.328 -11.117 1 98.62 495 THR A O 1
ATOM 3864 N N . ILE A 1 496 ? -22.078 -3.061 -11.25 1 98.88 496 ILE A N 1
ATOM 3865 C CA . ILE A 1 496 ? -21.141 -4.098 -11.688 1 98.88 496 ILE A CA 1
ATOM 3866 C C . ILE A 1 496 ? -20.328 -4.598 -10.5 1 98.88 496 ILE A C 1
ATOM 3868 O O . ILE A 1 496 ? -19.547 -3.844 -9.922 1 98.88 496 ILE A O 1
ATOM 3872 N N . VAL A 1 497 ? -20.453 -5.82 -10.102 1 98.75 497 VAL A N 1
ATOM 3873 C CA . VAL A 1 497 ? -19.656 -6.395 -9.016 1 98.75 497 VAL A CA 1
ATOM 3874 C C . VAL A 1 497 ? -18.391 -7.016 -9.57 1 98.75 497 VAL A C 1
ATOM 3876 O O . VAL A 1 497 ? -18.438 -7.938 -10.391 1 98.75 497 VAL A O 1
ATOM 3879 N N . ALA A 1 498 ? -17.266 -6.461 -9.242 1 98.75 498 ALA A N 1
ATOM 3880 C CA . ALA A 1 498 ? -15.953 -7.012 -9.562 1 98.75 498 ALA A CA 1
ATOM 3881 C C . ALA A 1 498 ? -15.391 -7.801 -8.383 1 98.75 498 ALA A C 1
ATOM 3883 O O . ALA A 1 498 ? -15.078 -7.23 -7.332 1 98.75 498 ALA A O 1
ATOM 3884 N N . LEU A 1 499 ? -15.219 -9.047 -8.531 1 98.5 499 LEU A N 1
ATOM 3885 C CA . LEU A 1 499 ? -14.711 -9.914 -7.48 1 98.5 499 LEU A CA 1
ATOM 3886 C C . LEU A 1 499 ? -13.219 -10.195 -7.68 1 98.5 499 LEU A C 1
ATOM 3888 O O . LEU A 1 499 ? -12.828 -10.828 -8.664 1 98.5 499 LEU A O 1
ATOM 3892 N N . LEU A 1 500 ? -12.438 -9.734 -6.793 1 98.56 500 LEU A N 1
ATOM 3893 C CA . LEU A 1 500 ? -11.016 -10.086 -6.762 1 98.56 500 LEU A CA 1
ATOM 3894 C C . LEU A 1 500 ? -10.734 -11.102 -5.66 1 98.56 500 LEU A C 1
ATOM 3896 O O . LEU A 1 500 ? -10.648 -10.742 -4.484 1 98.56 500 LEU A O 1
ATOM 3900 N N . SER A 1 501 ? -10.578 -12.305 -6.031 1 97.25 501 SER A N 1
ATOM 3901 C CA . SER A 1 501 ? -10.32 -13.422 -5.125 1 97.25 501 SER A CA 1
ATOM 3902 C C . SER A 1 501 ? -9.664 -14.586 -5.855 1 97.25 501 SER A C 1
ATOM 3904 O O . SER A 1 501 ? -9.789 -14.711 -7.078 1 97.25 501 SER A O 1
ATOM 3906 N N . GLY A 1 502 ? -8.961 -15.383 -5.074 1 96.5 502 GLY A N 1
ATOM 3907 C CA . GLY A 1 502 ? -8.281 -16.531 -5.641 1 96.5 502 GLY A CA 1
ATOM 3908 C C . GLY A 1 502 ? -9.102 -17.812 -5.539 1 96.5 502 GLY A C 1
ATOM 3909 O O . GLY A 1 502 ? -8.633 -18.891 -5.918 1 96.5 502 GLY A O 1
ATOM 3910 N N . SER A 1 503 ? -10.352 -17.688 -5.031 1 94.88 503 SER A N 1
ATOM 3911 C CA . SER A 1 503 ? -11.234 -18.828 -4.809 1 94.88 503 SER A CA 1
ATOM 3912 C C . SER A 1 503 ? -12.695 -18.453 -5.023 1 94.88 503 SER A C 1
ATOM 3914 O O . SER A 1 503 ? -13.023 -17.266 -5.137 1 94.88 503 SER A O 1
ATOM 3916 N N . ALA A 1 504 ? -13.523 -19.438 -5.043 1 94.88 504 ALA A N 1
ATOM 3917 C CA . ALA A 1 504 ? -14.961 -19.219 -5.199 1 94.88 504 ALA A CA 1
ATOM 3918 C C . ALA A 1 504 ? -15.555 -18.531 -3.969 1 94.88 504 ALA A C 1
ATOM 3920 O O . ALA A 1 504 ? -15.227 -18.891 -2.836 1 94.88 504 ALA A O 1
ATOM 3921 N N . LEU A 1 505 ? -16.359 -17.531 -4.266 1 94.38 505 LEU A N 1
ATOM 3922 C CA . LEU A 1 505 ? -17.078 -16.828 -3.207 1 94.38 505 LEU A CA 1
ATOM 3923 C C . LEU A 1 505 ? -18.578 -16.859 -3.438 1 94.38 505 LEU A C 1
ATOM 3925 O O . LEU A 1 505 ? -19.031 -16.906 -4.582 1 94.38 505 LEU A O 1
ATOM 3929 N N . SER A 1 506 ? -19.266 -16.906 -2.318 1 89.44 506 SER A N 1
ATOM 3930 C CA . SER A 1 506 ? -20.703 -16.703 -2.367 1 89.44 506 SER A CA 1
ATOM 3931 C C . SER A 1 506 ? -21.078 -15.227 -2.256 1 89.44 506 SER A C 1
ATOM 3933 O O . SER A 1 506 ? -20.625 -14.539 -1.331 1 89.44 506 SER A O 1
ATOM 3935 N N . ILE A 1 507 ? -21.859 -14.688 -3.123 1 87.88 507 ILE A N 1
ATOM 3936 C CA . ILE A 1 507 ? -22.109 -13.25 -3.186 1 87.88 507 ILE A CA 1
ATOM 3937 C C . ILE A 1 507 ? -23.578 -12.969 -2.879 1 87.88 507 ILE A C 1
ATOM 3939 O O . ILE A 1 507 ? -24.078 -11.867 -3.129 1 87.88 507 ILE A O 1
ATOM 3943 N N . GLY A 1 508 ? -24.297 -13.945 -2.35 1 82.44 508 GLY A N 1
ATOM 3944 C CA . GLY A 1 508 ? -25.656 -13.75 -1.849 1 82.44 508 GLY A CA 1
ATOM 3945 C C . GLY A 1 508 ? -26.594 -13.164 -2.883 1 82.44 508 GLY A C 1
ATOM 3946 O O . GLY A 1 508 ? -26.688 -13.672 -4 1 82.44 508 GLY A O 1
ATOM 3947 N N . ASP A 1 509 ? -27.094 -11.977 -2.551 1 81.38 509 ASP A N 1
ATOM 3948 C CA . ASP A 1 509 ? -28.125 -11.32 -3.334 1 81.38 509 ASP A CA 1
ATOM 3949 C C . ASP A 1 509 ? -27.578 -10.781 -4.648 1 81.38 509 ASP A C 1
ATOM 3951 O O . ASP A 1 509 ? -28.328 -10.508 -5.586 1 81.38 509 ASP A O 1
ATOM 3955 N N . ALA A 1 510 ? -26.312 -10.594 -4.672 1 86.62 510 ALA A N 1
ATOM 3956 C CA . ALA A 1 510 ? -25.734 -10.031 -5.887 1 86.62 510 ALA A CA 1
ATOM 3957 C C . ALA A 1 510 ? -26 -10.922 -7.094 1 86.62 510 ALA A C 1
ATOM 3959 O O . ALA A 1 510 ? -26.109 -10.438 -8.219 1 86.62 510 ALA A O 1
ATOM 3960 N N . ALA A 1 511 ? -26.141 -12.148 -6.883 1 89.62 511 ALA A N 1
ATOM 3961 C CA . ALA A 1 511 ? -26.391 -13.086 -7.973 1 89.62 511 ALA A CA 1
ATOM 3962 C C . ALA A 1 511 ? -27.672 -12.719 -8.727 1 89.62 511 ALA A C 1
ATOM 3964 O O . ALA A 1 511 ? -27.766 -12.922 -9.938 1 89.62 511 ALA A O 1
ATOM 3965 N N . ASP A 1 512 ? -28.547 -12.102 -8.023 1 92.75 512 ASP A N 1
ATOM 3966 C CA . ASP A 1 512 ? -29.812 -11.734 -8.648 1 92.75 512 ASP A CA 1
ATOM 3967 C C . ASP A 1 512 ? -29.875 -10.242 -8.93 1 92.75 512 ASP A C 1
ATOM 3969 O O . ASP A 1 512 ? -30.328 -9.82 -10 1 92.75 512 ASP A O 1
ATOM 3973 N N . LYS A 1 513 ? -29.344 -9.43 -8.086 1 96.44 513 LYS A N 1
ATOM 3974 C CA . LYS A 1 513 ? -29.641 -7.996 -8.102 1 96.44 513 LYS A CA 1
ATOM 3975 C C . LYS A 1 513 ? -28.578 -7.227 -8.891 1 96.44 513 LYS A C 1
ATOM 3977 O O . LYS A 1 513 ? -28.844 -6.129 -9.383 1 96.44 513 LYS A O 1
ATOM 3982 N N . ALA A 1 514 ? -27.406 -7.699 -8.961 1 98.12 514 ALA A N 1
ATOM 3983 C CA . ALA A 1 514 ? -26.359 -6.988 -9.688 1 98.12 514 ALA A CA 1
ATOM 3984 C C . ALA A 1 514 ? -26.641 -6.957 -11.188 1 98.12 514 ALA A C 1
ATOM 3986 O O . ALA A 1 514 ? -27.219 -7.898 -11.734 1 98.12 514 ALA A O 1
ATOM 3987 N N . ALA A 1 515 ? -26.25 -5.859 -11.844 1 98.56 515 ALA A N 1
ATOM 3988 C CA . ALA A 1 515 ? -26.406 -5.773 -13.297 1 98.56 515 ALA A CA 1
ATOM 3989 C C . ALA A 1 515 ? -25.391 -6.672 -14.008 1 98.56 515 ALA A C 1
ATOM 3991 O O . ALA A 1 515 ? -25.703 -7.258 -15.047 1 98.56 515 ALA A O 1
ATOM 3992 N N . ALA A 1 516 ? -24.203 -6.75 -13.445 1 98.62 516 ALA A N 1
ATOM 3993 C CA . ALA A 1 516 ? -23.141 -7.609 -13.969 1 98.62 516 ALA A CA 1
ATOM 3994 C C . ALA A 1 516 ? -22.234 -8.086 -12.836 1 98.62 516 ALA A C 1
ATOM 3996 O O . ALA A 1 516 ? -22.109 -7.434 -11.805 1 98.62 516 ALA A O 1
ATOM 3997 N N . ILE A 1 517 ? -21.641 -9.242 -13 1 98.62 517 ILE A N 1
ATOM 3998 C CA . ILE A 1 517 ? -20.672 -9.805 -12.07 1 98.62 517 ILE A CA 1
ATOM 3999 C C . ILE A 1 517 ? -19.453 -10.305 -12.852 1 98.62 517 ILE A C 1
ATOM 4001 O O . ILE A 1 517 ? -19.594 -11.078 -13.805 1 98.62 517 ILE A O 1
ATOM 4005 N N . VAL A 1 518 ? -18.281 -9.859 -12.461 1 98.75 518 VAL A N 1
ATOM 4006 C CA . VAL A 1 518 ? -17.031 -10.258 -13.109 1 98.75 518 VAL A CA 1
ATOM 4007 C C . VAL A 1 518 ? -16.094 -10.875 -12.07 1 98.75 518 VAL A C 1
ATOM 4009 O O . VAL A 1 518 ? -15.836 -10.281 -11.031 1 98.75 518 VAL A O 1
ATOM 4012 N N . GLN A 1 519 ? -15.633 -12.078 -12.312 1 98.75 519 GLN A N 1
ATOM 4013 C CA . GLN A 1 519 ? -14.531 -12.648 -11.547 1 98.75 519 GLN A CA 1
ATOM 4014 C C . GLN A 1 519 ? -13.188 -12.234 -12.133 1 98.75 519 GLN A C 1
ATOM 4016 O O . GLN A 1 519 ? -12.836 -12.641 -13.242 1 98.75 519 GLN A O 1
ATOM 4021 N N . CYS A 1 520 ? -12.445 -11.492 -11.305 1 98.81 520 CYS A N 1
ATOM 4022 C CA . CYS A 1 520 ? -11.211 -10.898 -11.805 1 98.81 520 CYS A CA 1
ATOM 4023 C C . CYS A 1 520 ? -9.992 -11.68 -11.312 1 98.81 520 CYS A C 1
ATOM 4025 O O . CYS A 1 520 ? -8.883 -11.492 -11.82 1 98.81 520 CYS A O 1
ATOM 4027 N N . TRP A 1 521 ? -10.227 -12.555 -10.273 1 98.69 521 TRP A N 1
ATOM 4028 C CA . TRP A 1 521 ? -9.133 -13.258 -9.609 1 98.69 521 TRP A CA 1
ATOM 4029 C C . TRP A 1 521 ? -8.133 -12.273 -9.016 1 98.69 521 TRP A C 1
ATOM 4031 O O . TRP A 1 521 ? -8.523 -11.336 -8.312 1 98.69 521 TRP A O 1
ATOM 4041 N N . TYR A 1 522 ? -6.855 -12.562 -9.062 1 98.5 522 TYR A N 1
ATOM 4042 C CA . TYR A 1 522 ? -5.73 -11.648 -8.898 1 98.5 522 TYR A CA 1
ATOM 4043 C C . TYR A 1 522 ? -5.035 -11.398 -10.234 1 98.5 522 TYR A C 1
ATOM 4045 O O . TYR A 1 522 ? -4.137 -12.141 -10.625 1 98.5 522 TYR A O 1
ATOM 4053 N N . PRO A 1 523 ? -5.422 -10.375 -10.898 1 98.75 523 PRO A N 1
ATOM 4054 C CA . PRO A 1 523 ? -5.27 -10.281 -12.352 1 98.75 523 PRO A CA 1
ATOM 4055 C C . PRO A 1 523 ? -3.887 -9.797 -12.773 1 98.75 523 PRO A C 1
ATOM 4057 O O . PRO A 1 523 ? -3.629 -9.609 -13.969 1 98.75 523 PRO A O 1
ATOM 4060 N N . GLY A 1 524 ? -2.941 -9.578 -11.836 1 98.44 524 GLY A N 1
ATOM 4061 C CA . GLY A 1 524 ? -1.612 -9.102 -12.188 1 98.44 524 GLY A CA 1
ATOM 4062 C C . GLY A 1 524 ? -1.512 -7.59 -12.227 1 98.44 524 GLY A C 1
ATOM 4063 O O . GLY A 1 524 ? -2.502 -6.891 -12.008 1 98.44 524 GLY A O 1
ATOM 4064 N N . SER A 1 525 ? -0.366 -7.07 -12.578 1 97.44 525 SER A N 1
ATOM 4065 C CA . SER A 1 525 ? -0.044 -5.656 -12.422 1 97.44 525 SER A CA 1
ATOM 4066 C C . SER A 1 525 ? -0.91 -4.789 -13.328 1 97.44 525 SER A C 1
ATOM 4068 O O . SER A 1 525 ? -1.177 -3.629 -13.016 1 97.44 525 SER A O 1
ATOM 4070 N N . LYS A 1 526 ? -1.396 -5.359 -14.484 1 98.06 526 LYS A N 1
ATOM 4071 C CA . LYS A 1 526 ? -2.176 -4.582 -15.445 1 98.06 526 LYS A CA 1
ATOM 4072 C C . LYS A 1 526 ? -3.654 -4.953 -15.383 1 98.06 526 LYS A C 1
ATOM 4074 O O . LYS A 1 526 ? -4.426 -4.605 -16.281 1 98.06 526 LYS A O 1
ATOM 4079 N N . GLY A 1 527 ? -4.008 -5.625 -14.32 1 98.69 527 GLY A N 1
ATOM 4080 C CA . GLY A 1 527 ? -5.355 -6.156 -14.195 1 98.69 527 GLY A CA 1
ATOM 4081 C C . GLY A 1 527 ? -6.426 -5.082 -14.219 1 98.69 527 GLY A C 1
ATOM 4082 O O . GLY A 1 527 ? -7.516 -5.297 -14.75 1 98.69 527 GLY A O 1
ATOM 4083 N N . GLY A 1 528 ? -6.137 -3.885 -13.609 1 98.81 528 GLY A N 1
ATOM 4084 C CA . GLY A 1 528 ? -7.109 -2.805 -13.609 1 98.81 528 GLY A CA 1
ATOM 4085 C C . GLY A 1 528 ? -7.41 -2.275 -15 1 98.81 528 GLY A C 1
ATOM 4086 O O . GLY A 1 528 ? -8.555 -1.946 -15.312 1 98.81 528 GLY A O 1
ATOM 4087 N N . LEU A 1 529 ? -6.402 -2.207 -15.828 1 98.62 529 LEU A N 1
ATOM 4088 C CA . LEU A 1 529 ? -6.59 -1.77 -17.203 1 98.62 529 LEU A CA 1
ATOM 4089 C C . LEU A 1 529 ? -7.406 -2.787 -18 1 98.62 529 LEU A C 1
ATOM 4091 O O . LEU A 1 529 ? -8.312 -2.416 -18.75 1 98.62 529 LEU A O 1
ATOM 4095 N N . ALA A 1 530 ? -7.07 -4.055 -17.812 1 98.88 530 ALA A N 1
ATOM 4096 C CA . ALA A 1 530 ? -7.816 -5.121 -18.484 1 98.88 530 ALA A CA 1
ATOM 4097 C C . ALA A 1 530 ? -9.297 -5.066 -18.109 1 98.88 530 ALA A C 1
ATOM 4099 O O . ALA A 1 530 ? -10.164 -5.191 -18.984 1 98.88 530 ALA A O 1
ATOM 4100 N N . PHE A 1 531 ? -9.609 -4.844 -16.906 1 98.88 531 PHE A N 1
ATOM 4101 C CA . PHE A 1 531 ? -10.984 -4.766 -16.422 1 98.88 531 PHE A CA 1
ATOM 4102 C C . PHE A 1 531 ? -11.711 -3.596 -17.078 1 98.88 531 PHE A C 1
ATOM 4104 O O . PHE A 1 531 ? -12.828 -3.758 -17.578 1 98.88 531 PHE A O 1
ATOM 4111 N N . ALA A 1 532 ? -11.062 -2.453 -16.984 1 98.88 532 ALA A N 1
ATOM 4112 C CA . ALA A 1 532 ? -11.68 -1.259 -17.562 1 98.88 532 ALA A CA 1
ATOM 4113 C C . ALA A 1 532 ? -11.961 -1.445 -19.047 1 98.88 532 ALA A C 1
ATOM 4115 O O . ALA A 1 532 ? -13.055 -1.127 -19.531 1 98.88 532 ALA A O 1
ATOM 4116 N N . GLU A 1 533 ? -11.008 -1.984 -19.781 1 98.81 533 GLU A N 1
ATOM 4117 C CA . GLU A 1 533 ? -11.188 -2.246 -21.203 1 98.81 533 GLU A CA 1
ATOM 4118 C C . GLU A 1 533 ? -12.352 -3.195 -21.453 1 98.81 533 GLU A C 1
ATOM 4120 O O . GLU A 1 533 ? -13.102 -3.029 -22.406 1 98.81 533 GLU A O 1
ATOM 4125 N N . MET A 1 534 ? -12.508 -4.137 -20.578 1 98.81 534 MET A N 1
ATOM 4126 C CA . MET A 1 534 ? -13.594 -5.102 -20.719 1 98.81 534 MET A CA 1
ATOM 4127 C C . MET A 1 534 ? -14.953 -4.426 -20.547 1 98.81 534 MET A C 1
ATOM 4129 O O . MET A 1 534 ? -15.828 -4.562 -21.391 1 98.81 534 MET A O 1
ATOM 4133 N N . ILE A 1 535 ? -15.141 -3.662 -19.453 1 98.75 535 ILE A N 1
ATOM 4134 C CA . ILE A 1 535 ? -16.469 -3.154 -19.141 1 98.75 535 ILE A CA 1
ATOM 4135 C C . ILE A 1 535 ? -16.875 -2.096 -20.156 1 98.75 535 ILE A C 1
ATOM 4137 O O . ILE A 1 535 ? -18.062 -1.835 -20.359 1 98.75 535 ILE A O 1
ATOM 4141 N N . PHE A 1 536 ? -15.922 -1.511 -20.828 1 98.56 536 PHE A N 1
ATOM 4142 C CA . PHE A 1 536 ? -16.266 -0.511 -21.844 1 98.56 536 PHE A CA 1
ATOM 4143 C C . PHE A 1 536 ? -16.234 -1.122 -23.234 1 98.56 536 PHE A C 1
ATOM 4145 O O . PHE A 1 536 ? -16.469 -0.426 -24.234 1 98.56 536 PHE A O 1
ATOM 4152 N N . GLY A 1 537 ? -15.914 -2.418 -23.406 1 98.38 537 GLY A N 1
ATOM 4153 C CA . GLY A 1 537 ? -16.156 -3.162 -24.641 1 98.38 537 GLY A CA 1
ATOM 4154 C C . GLY A 1 537 ? -14.977 -3.113 -25.594 1 98.38 537 GLY A C 1
ATOM 4155 O O . GLY A 1 537 ? -15.141 -3.35 -26.797 1 98.38 537 GLY A O 1
ATOM 4156 N N . ASP A 1 538 ? -13.766 -2.752 -25.094 1 98.31 538 ASP A N 1
ATOM 4157 C CA . ASP A 1 538 ? -12.586 -2.777 -25.953 1 98.31 538 ASP A CA 1
ATOM 4158 C C . ASP A 1 538 ? -12.273 -4.199 -26.406 1 98.31 538 ASP A C 1
ATOM 4160 O O . ASP A 1 538 ? -11.617 -4.398 -27.422 1 98.31 538 ASP A O 1
ATOM 4164 N N . TYR A 1 539 ? -12.695 -5.172 -25.641 1 98.19 539 TYR A N 1
ATOM 4165 C CA . TYR A 1 539 ? -12.656 -6.582 -26 1 98.19 539 TYR A CA 1
ATOM 4166 C C . TYR A 1 539 ? -13.812 -7.344 -25.359 1 98.19 539 TYR A C 1
ATOM 4168 O O . TYR A 1 539 ? -14.461 -6.836 -24.438 1 98.19 539 TYR A O 1
ATOM 4176 N N . SER A 1 540 ? -14.133 -8.508 -25.891 1 98.75 540 SER A N 1
ATOM 4177 C CA . SER A 1 540 ? -15.125 -9.398 -25.312 1 98.75 540 SER A CA 1
ATOM 4178 C C . SER A 1 540 ? -14.469 -10.398 -24.359 1 98.75 540 SER A C 1
ATOM 4180 O O . SER A 1 540 ? -13.5 -11.062 -24.719 1 98.75 540 SER A O 1
ATOM 4182 N N . PRO A 1 541 ? -14.984 -10.469 -23.125 1 98.62 541 PRO A N 1
ATOM 4183 C CA . PRO A 1 541 ? -14.414 -11.461 -22.219 1 98.62 541 PRO A CA 1
ATOM 4184 C C . PRO A 1 541 ? -14.594 -12.891 -22.719 1 98.62 541 PRO A C 1
ATOM 4186 O O . PRO A 1 541 ? -15.562 -13.188 -23.422 1 98.62 541 PRO A O 1
ATOM 4189 N N . ALA A 1 542 ? -13.672 -13.75 -22.328 1 98.69 542 ALA A N 1
ATOM 4190 C CA . ALA A 1 542 ? -13.742 -15.148 -22.75 1 98.69 542 ALA A CA 1
ATOM 4191 C C . ALA A 1 542 ? -13.062 -16.062 -21.734 1 98.69 542 ALA A C 1
ATOM 4193 O O . ALA A 1 542 ? -12.688 -17.188 -22.047 1 98.69 542 ALA A O 1
ATOM 4194 N N . GLY A 1 543 ? -12.758 -15.547 -20.516 1 98.81 543 GLY A N 1
ATOM 4195 C CA . GLY A 1 543 ? -12.289 -16.422 -19.469 1 98.81 543 GLY A CA 1
ATOM 4196 C C . GLY A 1 543 ? -13.32 -17.469 -19.047 1 98.81 543 GLY A C 1
ATOM 4197 O O . GLY A 1 543 ? -14.523 -17.25 -19.219 1 98.81 543 GLY A O 1
ATOM 4198 N N . ARG A 1 544 ? -12.898 -18.594 -18.562 1 98.88 544 ARG A N 1
ATOM 4199 C CA . ARG A 1 544 ? -13.758 -19.672 -18.062 1 98.88 544 ARG A CA 1
ATOM 4200 C C . ARG A 1 544 ? -13.352 -20.062 -16.641 1 98.88 544 ARG A C 1
ATOM 4202 O O . ARG A 1 544 ? -12.164 -20.078 -16.312 1 98.88 544 ARG A O 1
ATOM 4209 N N . LEU A 1 545 ? -14.297 -20.438 -15.844 1 98.81 545 LEU A N 1
ATOM 4210 C CA . LEU A 1 545 ? -14.023 -20.797 -14.453 1 98.81 545 LEU A CA 1
ATOM 4211 C C . LEU A 1 545 ? -13.242 -22.094 -14.375 1 98.81 545 LEU A C 1
ATOM 4213 O O . LEU A 1 545 ? -13.711 -23.141 -14.836 1 98.81 545 LEU A O 1
ATOM 4217 N N . PRO A 1 546 ? -12.102 -22.062 -13.734 1 98.81 546 PRO A N 1
ATOM 4218 C CA . PRO A 1 546 ? -11.359 -23.297 -13.508 1 98.81 546 PRO A CA 1
ATOM 4219 C C . PRO A 1 546 ? -11.766 -24 -12.219 1 98.81 546 PRO A C 1
ATOM 4221 O O . PRO A 1 546 ? -11.156 -25 -11.828 1 98.81 546 PRO A O 1
ATOM 4224 N N . VAL A 1 547 ? -12.758 -23.453 -11.523 1 98.44 547 VAL A N 1
ATOM 4225 C CA . VAL A 1 547 ? -13.297 -24.016 -10.297 1 98.44 547 VAL A CA 1
ATOM 4226 C C . VAL A 1 547 ? -14.82 -23.844 -10.273 1 98.44 547 VAL A C 1
ATOM 4228 O O . VAL A 1 547 ? -15.352 -22.953 -10.938 1 98.44 547 VAL A O 1
ATOM 4231 N N . THR A 1 548 ? -15.469 -24.672 -9.539 1 97.19 548 THR A N 1
ATOM 4232 C CA . THR A 1 548 ? -16.906 -24.578 -9.32 1 97.19 548 THR A CA 1
ATOM 4233 C C . THR A 1 548 ? -17.219 -23.594 -8.188 1 97.19 548 THR A C 1
ATOM 4235 O O . THR A 1 548 ? -16.609 -23.656 -7.121 1 97.19 548 THR A O 1
ATOM 4238 N N . PHE A 1 549 ? -18.125 -22.641 -8.469 1 96.5 549 PHE A N 1
ATOM 4239 C CA . PHE A 1 549 ? -18.672 -21.797 -7.414 1 96.5 549 PHE A CA 1
ATOM 4240 C C . PHE A 1 549 ? -19.891 -22.453 -6.766 1 96.5 549 PHE A C 1
ATOM 4242 O O . PHE A 1 549 ? -20.844 -22.797 -7.449 1 96.5 549 PHE A O 1
ATOM 4249 N N . TYR A 1 550 ? -19.859 -22.625 -5.48 1 94.31 550 TYR A N 1
ATOM 4250 C CA . TYR A 1 550 ? -20.938 -23.25 -4.715 1 94.31 550 TYR A CA 1
ATOM 4251 C C . TYR A 1 550 ? -21.891 -22.188 -4.164 1 94.31 550 TYR A C 1
ATOM 4253 O O . TYR A 1 550 ? -21.516 -21.016 -4.027 1 94.31 550 TYR A O 1
ATOM 4261 N N . LYS A 1 551 ? -23.062 -22.625 -3.863 1 90.88 551 LYS A N 1
ATOM 4262 C CA . LYS A 1 551 ? -24.031 -21.719 -3.27 1 90.88 551 LYS A CA 1
ATOM 4263 C C . LYS A 1 551 ? -23.703 -21.438 -1.806 1 90.88 551 LYS A C 1
ATOM 4265 O O . LYS A 1 551 ? -23.891 -20.312 -1.323 1 90.88 551 LYS A O 1
ATOM 4270 N N . SER A 1 552 ? -23.281 -22.484 -1.123 1 88.56 552 SER A N 1
ATOM 4271 C CA . SER A 1 552 ? -22.875 -22.375 0.278 1 88.56 552 SER A CA 1
ATOM 4272 C C . SER A 1 552 ? -21.906 -23.484 0.67 1 88.56 552 SER A C 1
ATOM 4274 O O . SER A 1 552 ? -21.656 -24.406 -0.114 1 88.56 552 SER A O 1
ATOM 4276 N N . THR A 1 553 ? -21.469 -23.328 1.923 1 88.69 553 THR A N 1
ATOM 4277 C CA . THR A 1 553 ? -20.547 -24.328 2.457 1 88.69 553 THR A CA 1
ATOM 4278 C C . THR A 1 553 ? -21.328 -25.547 2.969 1 88.69 553 THR A C 1
ATOM 4280 O O . THR A 1 553 ? -20.75 -26.594 3.217 1 88.69 553 THR A O 1
ATOM 4283 N N . GLU A 1 554 ? -22.609 -25.453 3.113 1 87 554 GLU A N 1
ATOM 4284 C CA . GLU A 1 554 ? -23.422 -26.516 3.717 1 87 554 GLU A CA 1
ATOM 4285 C C . GLU A 1 554 ? -23.406 -27.781 2.861 1 87 554 GLU A C 1
ATOM 4287 O O . GLU A 1 554 ? -23.578 -28.875 3.379 1 87 554 GLU A O 1
ATOM 4292 N N . GLU A 1 555 ? -23.125 -27.594 1.659 1 85.44 555 GLU A N 1
ATOM 4293 C CA . GLU A 1 555 ? -23.156 -28.75 0.76 1 85.44 555 GLU A CA 1
ATOM 4294 C C . GLU A 1 555 ? -21.812 -29.469 0.742 1 85.44 555 GLU A C 1
ATOM 4296 O O . GLU A 1 555 ? -21.719 -30.578 0.212 1 85.44 555 GLU A O 1
ATOM 4301 N N . LEU A 1 556 ? -20.812 -28.938 1.279 1 91.31 556 LEU A N 1
ATOM 4302 C CA . LEU A 1 556 ? -19.469 -29.5 1.199 1 91.31 556 LEU A CA 1
ATOM 4303 C C . LEU A 1 556 ? -19.219 -30.469 2.344 1 91.31 556 LEU A C 1
ATOM 4305 O O . LEU A 1 556 ? -19.656 -30.25 3.471 1 91.31 556 LEU A O 1
ATOM 4309 N N . PRO A 1 557 ? -18.531 -31.578 2.062 1 93.69 557 PRO A N 1
ATOM 4310 C CA . PRO A 1 557 ? -18.078 -32.438 3.148 1 93.69 557 PRO A CA 1
ATOM 4311 C C . PRO A 1 557 ? -17.094 -31.75 4.09 1 93.69 557 PRO A C 1
ATOM 4313 O O . PRO A 1 557 ? -16.656 -30.625 3.812 1 93.69 557 PRO A O 1
ATOM 4316 N N . PRO A 1 558 ? -16.828 -32.469 5.277 1 94.5 558 PRO A N 1
ATOM 4317 C CA . PRO A 1 558 ? -15.805 -31.875 6.152 1 94.5 558 PRO A CA 1
ATOM 4318 C C . PRO A 1 558 ? -14.5 -31.578 5.414 1 94.5 558 PRO A C 1
ATOM 4320 O O . PRO A 1 558 ? -14.086 -32.344 4.551 1 94.5 558 PRO A O 1
ATOM 4323 N N . PHE A 1 559 ? -13.891 -30.5 5.773 1 92.31 559 PHE A N 1
ATOM 4324 C CA . PHE A 1 559 ? -12.703 -29.984 5.102 1 92.31 559 PHE A CA 1
ATOM 4325 C C . PHE A 1 559 ? -11.586 -31.031 5.105 1 92.31 559 PHE A C 1
ATOM 4327 O O . PHE A 1 559 ? -10.836 -31.141 4.137 1 92.31 559 PHE A O 1
ATOM 4334 N N . GLU A 1 560 ? -11.508 -31.875 6.113 1 95.31 560 GLU A N 1
ATOM 4335 C CA . GLU A 1 560 ? -10.43 -32.844 6.312 1 95.31 560 GLU A CA 1
ATOM 4336 C C . GLU A 1 560 ? -10.672 -34.125 5.52 1 95.31 560 GLU A C 1
ATOM 4338 O O . GLU A 1 560 ? -9.781 -34.938 5.402 1 95.31 560 GLU A O 1
ATOM 4343 N N . ASP A 1 561 ? -11.859 -34.219 4.988 1 95.88 561 ASP A N 1
ATOM 4344 C CA . ASP A 1 561 ? -12.188 -35.406 4.191 1 95.88 561 ASP A CA 1
ATOM 4345 C C . ASP A 1 561 ? -11.594 -35.312 2.791 1 95.88 561 ASP A C 1
ATOM 4347 O O . ASP A 1 561 ? -11.992 -34.438 2.002 1 95.88 561 ASP A O 1
ATOM 4351 N N . TYR A 1 562 ? -10.75 -36.25 2.445 1 96.69 562 TYR A N 1
ATOM 4352 C CA . TYR A 1 562 ? -10.047 -36.188 1.169 1 96.69 562 TYR A CA 1
ATOM 4353 C C . TYR A 1 562 ? -10.695 -37.062 0.127 1 96.69 562 TYR A C 1
ATOM 4355 O O . TYR A 1 562 ? -10.164 -37.25 -0.972 1 96.69 562 TYR A O 1
ATOM 4363 N N . SER A 1 563 ? -11.828 -37.594 0.432 1 95.06 563 SER A N 1
ATOM 4364 C CA . SER A 1 563 ? -12.641 -38.25 -0.596 1 95.06 563 SER A CA 1
ATOM 4365 C C . SER A 1 563 ? -13.18 -37.219 -1.592 1 95.06 563 SER A C 1
ATOM 4367 O O . SER A 1 563 ? -13.406 -36.062 -1.236 1 95.06 563 SER A O 1
ATOM 4369 N N . MET A 1 564 ? -13.383 -37.625 -2.789 1 95.31 564 MET A N 1
ATOM 4370 C CA . MET A 1 564 ? -13.867 -36.719 -3.811 1 95.31 564 MET A CA 1
ATOM 4371 C C . MET A 1 564 ? -15.398 -36.719 -3.855 1 95.31 564 MET A C 1
ATOM 4373 O O . MET A 1 564 ? -15.992 -36 -4.668 1 95.31 564 MET A O 1
ATOM 4377 N N . GLU A 1 565 ? -15.961 -37.375 -2.93 1 92.12 565 GLU A N 1
ATOM 4378 C CA . GLU A 1 565 ? -17.422 -37.438 -2.881 1 92.12 565 GLU A CA 1
ATOM 4379 C C . GLU A 1 565 ? -18.031 -36.031 -2.717 1 92.12 565 GLU A C 1
ATOM 4381 O O . GLU A 1 565 ? -17.688 -35.312 -1.776 1 92.12 565 GLU A O 1
ATOM 4386 N N . ASN A 1 566 ? -18.906 -35.688 -3.627 1 93.56 566 ASN A N 1
ATOM 4387 C CA . ASN A 1 566 ? -19.672 -34.438 -3.619 1 93.56 566 ASN A CA 1
ATOM 4388 C C . ASN A 1 566 ? -18.766 -33.219 -3.75 1 93.56 566 ASN A C 1
ATOM 4390 O O . ASN A 1 566 ? -19.047 -32.188 -3.186 1 93.56 566 ASN A O 1
ATOM 4394 N N . ARG A 1 567 ? -17.625 -33.406 -4.422 1 94.31 567 ARG A N 1
ATOM 4395 C CA . ARG A 1 567 ? -16.688 -32.312 -4.629 1 94.31 567 ARG A CA 1
ATOM 4396 C C . ARG A 1 567 ? -16.453 -32.062 -6.113 1 94.31 567 ARG A C 1
ATOM 4398 O O . ARG A 1 567 ? -16.469 -33 -6.914 1 94.31 567 ARG A O 1
ATOM 4405 N N . THR A 1 568 ? -16.25 -30.719 -6.441 1 96.25 568 THR A N 1
ATOM 4406 C CA . THR A 1 568 ? -15.945 -30.297 -7.805 1 96.25 568 THR A CA 1
ATOM 4407 C C . THR A 1 568 ? -17.094 -30.641 -8.742 1 96.25 568 THR A C 1
ATOM 4409 O O . THR A 1 568 ? -18.062 -31.281 -8.336 1 96.25 568 THR A O 1
ATOM 4412 N N . TYR A 1 569 ? -16.984 -30.25 -10 1 97.06 569 TYR A N 1
ATOM 4413 C CA . TYR A 1 569 ? -18.047 -30.484 -10.969 1 97.06 569 TYR A CA 1
ATOM 4414 C C . TYR A 1 569 ? -18.141 -31.969 -11.312 1 97.06 569 TYR A C 1
ATOM 4416 O O . TYR A 1 569 ? -19.188 -32.438 -11.773 1 97.06 569 TYR A O 1
ATOM 4424 N N . LYS A 1 570 ? -17.078 -32.719 -11.016 1 97.19 570 LYS A N 1
ATOM 4425 C CA . LYS A 1 570 ? -16.984 -34.094 -11.422 1 97.19 570 LYS A CA 1
ATOM 4426 C C . LYS A 1 570 ? -17.828 -35 -10.523 1 97.19 570 LYS A C 1
ATOM 4428 O O . LYS A 1 570 ? -18.266 -36.062 -10.938 1 97.19 570 LYS A O 1
ATOM 4433 N N . PHE A 1 571 ? -18.062 -34.562 -9.25 1 96.19 571 PHE A N 1
ATOM 4434 C CA . PHE A 1 571 ? -18.703 -35.5 -8.328 1 96.19 571 PHE A CA 1
ATOM 4435 C C . PHE A 1 571 ? -19.797 -34.812 -7.523 1 96.19 571 PHE A C 1
ATOM 4437 O O . PHE A 1 571 ? -20.438 -35.438 -6.676 1 96.19 571 PHE A O 1
ATOM 4444 N N . MET A 1 572 ? -19.984 -33.531 -7.773 1 94.44 572 MET A N 1
ATOM 4445 C CA . MET A 1 572 ? -21 -32.781 -7.027 1 94.44 572 MET A CA 1
ATOM 4446 C C . MET A 1 572 ? -22.391 -33.344 -7.332 1 94.44 572 MET A C 1
ATOM 4448 O O . MET A 1 572 ? -22.688 -33.688 -8.477 1 94.44 572 MET A O 1
ATOM 4452 N N . LYS A 1 573 ? -23.266 -33.344 -6.355 1 92.62 573 LYS A N 1
ATOM 4453 C CA . LYS A 1 573 ? -24.625 -33.875 -6.496 1 92.62 573 LYS A CA 1
ATOM 4454 C C . LYS A 1 573 ? -25.609 -32.75 -6.785 1 92.62 573 LYS A C 1
ATOM 4456 O O . LYS A 1 573 ? -26.531 -32.938 -7.586 1 92.62 573 LYS A O 1
ATOM 4461 N N . GLY A 1 574 ? -25.406 -31.609 -6.152 1 92.12 574 GLY A N 1
ATOM 4462 C CA . GLY A 1 574 ? -26.297 -30.484 -6.332 1 92.12 574 GLY A CA 1
ATOM 4463 C C . GLY A 1 574 ? -25.891 -29.578 -7.484 1 92.12 574 GLY A C 1
ATOM 4464 O O . GLY A 1 574 ? -25.031 -29.938 -8.289 1 92.12 574 GLY A O 1
ATOM 4465 N N . GLU A 1 575 ? -26.547 -28.438 -7.598 1 94 575 GLU A N 1
ATOM 4466 C CA . GLU A 1 575 ? -26.25 -27.469 -8.648 1 94 575 GLU A CA 1
ATOM 4467 C C . GLU A 1 575 ? -25.266 -26.422 -8.164 1 94 575 GLU A C 1
ATOM 4469 O O . GLU A 1 575 ? -25.359 -25.953 -7.027 1 94 575 GLU A O 1
ATOM 4474 N N . ALA A 1 576 ? -24.359 -26.125 -9.008 1 94.88 576 ALA A N 1
ATOM 4475 C CA . ALA A 1 576 ? -23.406 -25.062 -8.719 1 94.88 576 ALA A CA 1
ATOM 4476 C C . ALA A 1 576 ? -24.062 -23.688 -8.828 1 94.88 576 ALA A C 1
ATOM 4478 O O . ALA A 1 576 ? -25.094 -23.547 -9.484 1 94.88 576 ALA A O 1
ATOM 4479 N N . LEU A 1 577 ? -23.547 -22.656 -8.078 1 95.19 577 LEU A N 1
ATOM 4480 C CA . LEU A 1 577 ? -23.891 -21.281 -8.367 1 95.19 577 LEU A CA 1
ATOM 4481 C C . LEU A 1 577 ? -23.422 -20.875 -9.758 1 95.19 577 LEU A C 1
ATOM 4483 O O . LEU A 1 577 ? -24.203 -20.375 -10.57 1 95.19 577 LEU A O 1
ATOM 4487 N N . TYR A 1 578 ? -22.156 -21.078 -10.055 1 96.88 578 TYR A N 1
ATOM 4488 C CA . TYR A 1 578 ? -21.547 -21 -11.375 1 96.88 578 TYR A CA 1
ATOM 4489 C C . TYR A 1 578 ? -20.672 -22.234 -11.641 1 96.88 578 TYR A C 1
ATOM 4491 O O . TYR A 1 578 ? -19.797 -22.562 -10.844 1 96.88 578 TYR A O 1
ATOM 4499 N N . PRO A 1 579 ? -20.891 -22.891 -12.758 1 97.62 579 PRO A N 1
ATOM 4500 C CA . PRO A 1 579 ? -20.234 -24.172 -13 1 97.62 579 PRO A CA 1
ATOM 4501 C C . PRO A 1 579 ? -18.812 -24.016 -13.555 1 97.62 579 PRO A C 1
ATOM 4503 O O . PRO A 1 579 ? -18.5 -23.016 -14.195 1 97.62 579 PRO A O 1
ATOM 4506 N N . PHE A 1 580 ? -18 -25.062 -13.297 1 98.25 580 PHE A N 1
ATOM 4507 C CA . PHE A 1 580 ? -16.703 -25.188 -13.953 1 98.25 580 PHE A CA 1
ATOM 4508 C C . PHE A 1 580 ? -16.828 -25 -15.461 1 98.25 580 PHE A C 1
ATOM 4510 O O . PHE A 1 580 ? -17.797 -25.484 -16.062 1 98.25 580 PHE A O 1
ATOM 4517 N N . GLY A 1 581 ? -15.938 -24.203 -16.016 1 98.5 581 GLY A N 1
ATOM 4518 C CA . GLY A 1 581 ? -15.891 -24.016 -17.453 1 98.5 581 GLY A CA 1
ATOM 4519 C C . GLY A 1 581 ? -16.828 -22.922 -17.953 1 98.5 581 GLY A C 1
ATOM 4520 O O . GLY A 1 581 ? -16.859 -22.609 -19.141 1 98.5 581 GLY A O 1
ATOM 4521 N N . PHE A 1 582 ? -17.578 -22.328 -17.062 1 98.31 582 PHE A N 1
ATOM 4522 C CA . PHE A 1 582 ? -18.578 -21.328 -17.422 1 98.31 582 PHE A CA 1
ATOM 4523 C C . PHE A 1 582 ? -17.938 -19.953 -17.562 1 98.31 582 PHE A C 1
ATOM 4525 O O . PHE A 1 582 ? -17.016 -19.625 -16.812 1 98.31 582 PHE A O 1
ATOM 4532 N N . GLY A 1 583 ? -18.438 -19.109 -18.422 1 98.5 583 GLY A N 1
ATOM 4533 C CA . GLY A 1 583 ? -18.125 -17.703 -18.656 1 98.5 583 GLY A CA 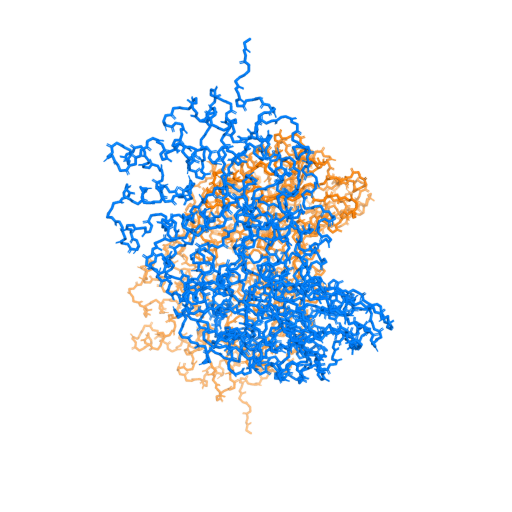1
ATOM 4534 C C . GLY A 1 583 ? -18.859 -17.125 -19.844 1 98.5 583 GLY A C 1
ATOM 4535 O O . GLY A 1 583 ? -19 -17.781 -20.875 1 98.5 583 GLY A O 1
ATOM 4536 N N . LEU A 1 584 ? -19.281 -15.891 -19.688 1 98.19 584 LEU A N 1
ATOM 4537 C CA . LEU A 1 584 ? -20.047 -15.227 -20.734 1 98.19 584 LEU A CA 1
ATOM 4538 C C . LEU A 1 584 ? -19.141 -14.453 -21.688 1 98.19 584 LEU A C 1
ATOM 4540 O O . LEU A 1 584 ? -17.953 -14.234 -21.375 1 98.19 584 LEU A O 1
ATOM 4544 N N . SER A 1 585 ? -19.625 -14.117 -22.828 1 98 585 SER A N 1
ATOM 4545 C CA . SER A 1 585 ? -19.031 -13.227 -23.812 1 98 585 SER A CA 1
ATOM 4546 C C . SER A 1 585 ? -20.016 -12.148 -24.25 1 98 585 SER A C 1
ATOM 4548 O O . SER A 1 585 ? -21.203 -12.195 -23.891 1 98 585 SER A O 1
ATOM 4550 N N . TYR A 1 586 ? -19.547 -11.133 -24.984 1 98.12 586 TYR A N 1
ATOM 4551 C CA . TYR A 1 586 ? -20.422 -10.086 -25.516 1 98.12 586 TYR A CA 1
ATOM 4552 C C . TYR A 1 586 ? -21 -10.492 -26.859 1 98.12 586 TYR A C 1
ATOM 4554 O O . TYR A 1 586 ? -21.656 -9.68 -27.531 1 98.12 586 TYR A O 1
ATOM 4562 N N . THR A 1 587 ? -20.766 -11.75 -27.234 1 97.19 587 THR A N 1
ATOM 4563 C CA . THR A 1 587 ? -21.297 -12.281 -28.484 1 97.19 587 THR A CA 1
ATOM 4564 C C . THR A 1 587 ? -21.922 -13.656 -28.266 1 97.19 587 THR A C 1
ATOM 4566 O O . THR A 1 587 ? -22.094 -14.086 -27.125 1 97.19 587 THR A O 1
ATOM 4569 N N . ASN A 1 588 ? -22.453 -14.234 -29.375 1 95.62 588 ASN A N 1
ATOM 4570 C CA . ASN A 1 588 ? -23.062 -15.555 -29.344 1 95.62 588 ASN A CA 1
ATOM 4571 C C . ASN A 1 588 ? -22.344 -16.531 -30.266 1 95.62 588 ASN A C 1
ATOM 4573 O O . ASN A 1 588 ? -22.047 -16.203 -31.422 1 95.62 588 ASN A O 1
ATOM 4577 N N . PHE A 1 589 ? -22.047 -17.656 -29.75 1 97.88 589 PHE A N 1
ATOM 4578 C CA . PHE A 1 589 ? -21.406 -18.672 -30.547 1 97.88 589 PHE A CA 1
ATOM 4579 C C . PHE A 1 589 ? -22.359 -19.828 -30.828 1 97.88 589 PHE A C 1
ATOM 4581 O O . PHE A 1 589 ? -23.125 -20.234 -29.953 1 97.88 589 PHE A O 1
ATOM 4588 N N . GLU A 1 590 ? -22.328 -20.328 -32.031 1 98.06 590 GLU A N 1
ATOM 4589 C CA . GLU A 1 590 ? -23.125 -21.484 -32.438 1 98.06 590 GLU A CA 1
ATOM 4590 C C . GLU A 1 590 ? -22.234 -22.672 -32.781 1 98.06 590 GLU A C 1
ATOM 4592 O O . GLU A 1 590 ? -21.188 -22.516 -33.406 1 98.06 590 GLU A O 1
ATOM 4597 N N . TYR A 1 591 ? -22.578 -23.812 -32.312 1 98.25 591 TYR A N 1
ATOM 4598 C CA . TYR A 1 591 ? -21.906 -25.078 -32.562 1 98.25 591 TYR A CA 1
ATOM 4599 C C . TYR A 1 591 ? -22.734 -25.953 -33.5 1 98.25 591 TYR A C 1
ATOM 4601 O O . TYR A 1 591 ? -23.953 -26.062 -33.312 1 98.25 591 TYR A O 1
ATOM 4609 N N . SER A 1 592 ? -22.094 -26.547 -34.438 1 98.06 592 SER A N 1
ATOM 4610 C CA . SER A 1 592 ? -22.797 -27.438 -35.375 1 98.06 592 SER A CA 1
ATOM 4611 C C . SER A 1 592 ? -21.844 -28.453 -36 1 98.06 592 SER A C 1
ATOM 4613 O O . SER A 1 592 ? -20.625 -28.344 -35.844 1 98.06 592 SER A O 1
ATOM 4615 N N . ASN A 1 593 ? -22.344 -29.5 -36.594 1 97.81 593 ASN A N 1
ATOM 4616 C CA . ASN A 1 593 ? -21.641 -30.453 -37.438 1 97.81 593 ASN A CA 1
ATOM 4617 C C . ASN A 1 593 ? -20.578 -31.219 -36.625 1 97.81 593 ASN A C 1
ATOM 4619 O O . ASN A 1 593 ? -19.406 -31.25 -37.031 1 97.81 593 ASN A O 1
ATOM 4623 N N . ILE A 1 594 ? -21.031 -31.766 -35.531 1 97.94 594 ILE A N 1
ATOM 4624 C CA . ILE A 1 594 ? -20.109 -32.594 -34.781 1 97.94 594 ILE A CA 1
ATOM 4625 C C . ILE A 1 594 ? -19.828 -33.875 -35.594 1 97.94 594 ILE A C 1
ATOM 4627 O O . ILE A 1 594 ? -20.75 -34.531 -36.094 1 97.94 594 ILE A O 1
ATOM 4631 N N . VAL A 1 595 ? -18.578 -34.188 -35.844 1 97.75 595 VAL A N 1
ATOM 4632 C CA . VAL A 1 595 ? -18.125 -35.406 -36.469 1 97.75 595 VAL A CA 1
ATOM 4633 C C . VAL A 1 595 ? -17.328 -36.25 -35.5 1 97.75 595 VAL A C 1
ATOM 4635 O O . VAL A 1 595 ? -16.281 -35.812 -35 1 97.75 595 VAL A O 1
ATOM 4638 N N . CYS A 1 596 ? -17.844 -37.438 -35.156 1 96.75 596 CYS A N 1
ATOM 4639 C CA . CYS A 1 596 ? -17.266 -38.375 -34.219 1 96.75 596 CYS A CA 1
ATOM 4640 C C . CYS A 1 596 ? -17.438 -39.812 -34.688 1 96.75 596 CYS A C 1
ATOM 4642 O O . CYS A 1 596 ? -18.531 -40.188 -35.094 1 96.75 596 CYS A O 1
ATOM 4644 N N . PRO A 1 597 ? -16.375 -40.594 -34.688 1 96.44 597 PRO A N 1
ATOM 4645 C CA . PRO A 1 597 ? -16.547 -42 -35.031 1 96.44 597 PRO A CA 1
ATOM 4646 C C . PRO A 1 597 ? -17.562 -42.719 -34.125 1 96.44 597 PRO A C 1
ATOM 4648 O O . PRO A 1 597 ? -17.672 -42.406 -32.938 1 96.44 597 PRO A O 1
ATOM 4651 N N . GLN A 1 598 ? -18.203 -43.719 -34.75 1 95.62 598 GLN A N 1
ATOM 4652 C CA . GLN A 1 598 ? -19.219 -44.438 -34 1 95.62 598 GLN A CA 1
ATOM 4653 C C . GLN A 1 598 ? -18.578 -45.469 -33.062 1 95.62 598 GLN A C 1
ATOM 4655 O O . GLN A 1 598 ? -19.219 -45.906 -32.094 1 95.62 598 GLN A O 1
ATOM 4660 N N . ALA A 1 599 ? -17.359 -45.781 -33.375 1 95.94 599 ALA A N 1
ATOM 4661 C CA . ALA A 1 599 ? -16.641 -46.75 -32.531 1 95.94 599 ALA A CA 1
ATOM 4662 C C . ALA A 1 599 ? -15.141 -46.5 -32.625 1 95.94 599 ALA A C 1
ATOM 4664 O O . ALA A 1 599 ? -14.633 -46 -33.625 1 95.94 599 ALA A O 1
ATOM 4665 N N . VAL A 1 600 ? -14.492 -46.875 -31.562 1 95.25 600 VAL A N 1
ATOM 4666 C CA . VAL A 1 600 ? -13.039 -46.844 -31.5 1 95.25 600 VAL A CA 1
ATOM 4667 C C . VAL A 1 600 ? -12.523 -48.094 -30.781 1 95.25 600 VAL A C 1
ATOM 4669 O O . VAL A 1 600 ? -13.211 -48.625 -29.922 1 95.25 600 VAL A O 1
ATOM 4672 N N . ASN A 1 601 ? -11.336 -48.531 -31.234 1 94.88 601 ASN A N 1
ATOM 4673 C CA . ASN A 1 601 ? -10.75 -49.688 -30.547 1 94.88 601 ASN A CA 1
ATOM 4674 C C . ASN A 1 601 ? -10.125 -49.281 -29.219 1 94.88 601 ASN A C 1
ATOM 4676 O O . ASN A 1 601 ? -9.625 -48.188 -29.062 1 94.88 601 ASN A O 1
ATOM 4680 N N . ASN A 1 602 ? -10.18 -50.281 -28.391 1 91.81 602 ASN A N 1
ATOM 4681 C CA . ASN A 1 602 ? -9.562 -50.094 -27.094 1 91.81 602 ASN A CA 1
ATOM 4682 C C . ASN A 1 602 ? -8.117 -49.625 -27.234 1 91.81 602 ASN A C 1
ATOM 4684 O O . ASN A 1 602 ? -7.328 -50.25 -27.953 1 91.81 602 ASN A O 1
ATOM 4688 N N . GLY A 1 603 ? -7.836 -48.469 -26.562 1 91.38 603 GLY A N 1
ATOM 4689 C CA . GLY A 1 603 ? -6.477 -47.969 -26.547 1 91.38 603 GLY A CA 1
ATOM 4690 C C . GLY A 1 603 ? -6.215 -46.969 -27.641 1 91.38 603 GLY A C 1
ATOM 4691 O O . GLY A 1 603 ? -5.16 -46.312 -27.672 1 91.38 603 GLY A O 1
ATOM 4692 N N . GLU A 1 604 ? -7.176 -46.75 -28.438 1 94.62 604 GLU A N 1
ATOM 4693 C CA . GLU A 1 604 ? -6.996 -45.812 -29.531 1 94.62 604 GLU A CA 1
ATOM 4694 C C . GLU A 1 604 ? -7.609 -44.438 -29.188 1 94.62 604 GLU A C 1
ATOM 4696 O O . GLU A 1 604 ? -8.57 -44.375 -28.422 1 94.62 604 GLU A O 1
ATOM 4701 N N . SER A 1 605 ? -7.004 -43.438 -29.75 1 96 605 SER A N 1
ATOM 4702 C CA . SER A 1 605 ? -7.547 -42.094 -29.594 1 96 605 SER A CA 1
ATOM 4703 C C . SER A 1 605 ? -8.758 -41.875 -30.5 1 96 605 SER A C 1
ATOM 4705 O O . SER A 1 605 ? -8.953 -42.625 -31.469 1 96 605 SER A O 1
ATOM 4707 N N . LEU A 1 606 ? -9.523 -40.969 -30.156 1 96 606 LEU A N 1
ATOM 4708 C CA . LEU A 1 606 ? -10.727 -40.594 -30.891 1 96 606 LEU A CA 1
ATOM 4709 C C . LEU A 1 606 ? -10.617 -39.188 -31.469 1 96 606 LEU A C 1
ATOM 4711 O O . LEU A 1 606 ? -10.367 -38.25 -30.75 1 96 606 LEU A O 1
ATOM 4715 N N . SER A 1 607 ? -10.758 -39.062 -32.75 1 97.06 607 SER A N 1
ATOM 4716 C CA . SER A 1 607 ? -10.758 -37.75 -33.406 1 97.06 607 SER A CA 1
ATOM 4717 C C . SER A 1 607 ? -12.164 -37.188 -33.5 1 97.06 607 SER A C 1
ATOM 4719 O O . SER A 1 607 ? -13.062 -37.844 -34.031 1 97.06 607 SER A O 1
ATOM 4721 N N . VAL A 1 608 ? -12.375 -36 -33 1 97.62 608 VAL A N 1
ATOM 4722 C CA . VAL A 1 608 ? -13.68 -35.344 -33.031 1 97.62 608 VAL A CA 1
ATOM 4723 C C . VAL A 1 608 ? -13.531 -33.938 -33.594 1 97.62 608 VAL A C 1
ATOM 4725 O O . VAL A 1 608 ? -12.57 -33.25 -33.281 1 97.62 608 VAL A O 1
ATOM 4728 N N . SER A 1 609 ? -14.453 -33.5 -34.406 1 98.31 609 SER A N 1
ATOM 4729 C CA . SER A 1 609 ? -14.438 -32.125 -34.938 1 98.31 609 SER A CA 1
ATOM 4730 C C . SER A 1 609 ? -15.812 -31.484 -34.812 1 98.31 609 SER A C 1
ATOM 4732 O O . SER A 1 609 ? -16.828 -32.188 -34.781 1 98.31 609 SER A O 1
ATOM 4734 N N . VAL A 1 610 ? -15.828 -30.203 -34.75 1 98.62 610 VAL A N 1
ATOM 4735 C CA . VAL A 1 610 ? -17.047 -29.422 -34.625 1 98.62 610 VAL A CA 1
ATOM 4736 C C . VAL A 1 610 ? -16.875 -28.078 -35.312 1 98.62 610 VAL A C 1
ATOM 4738 O O . VAL A 1 610 ? -15.781 -27.516 -35.344 1 98.62 610 VAL A O 1
ATOM 4741 N N . ASP A 1 611 ? -17.969 -27.562 -35.875 1 98.69 611 ASP A N 1
ATOM 4742 C CA . ASP A 1 611 ? -17.969 -26.203 -36.406 1 98.69 611 ASP A CA 1
ATOM 4743 C C . ASP A 1 611 ? -18.422 -25.203 -35.344 1 98.69 611 ASP A C 1
ATOM 4745 O O . ASP A 1 611 ? -19.422 -25.438 -34.656 1 98.69 611 ASP A O 1
ATOM 4749 N N . VAL A 1 612 ? -17.656 -24.156 -35.156 1 98.75 612 VAL A N 1
ATOM 4750 C CA . VAL A 1 612 ? -18 -23.078 -34.25 1 98.75 612 VAL A CA 1
ATOM 4751 C C . VAL A 1 612 ? -18.141 -21.766 -35.031 1 98.75 612 VAL A C 1
ATOM 4753 O O . VAL A 1 612 ? -17.234 -21.391 -35.75 1 98.75 612 VAL A O 1
ATOM 4756 N N . GLN A 1 613 ? -19.219 -21.062 -34.875 1 98.62 613 GLN A N 1
ATOM 4757 C CA . GLN A 1 613 ? -19.453 -19.797 -35.562 1 98.62 613 GLN A CA 1
ATOM 4758 C C . GLN A 1 613 ? -19.75 -18.672 -34.562 1 98.62 613 GLN A C 1
ATOM 4760 O O . GLN A 1 613 ? -20.516 -18.859 -33.625 1 98.62 613 GLN A O 1
ATOM 4765 N N . ASN A 1 614 ? -19.047 -17.531 -34.719 1 98.56 614 ASN A N 1
ATOM 4766 C CA . ASN A 1 614 ? -19.453 -16.312 -34 1 98.56 614 ASN A CA 1
ATOM 4767 C C . ASN A 1 614 ? -20.656 -15.656 -34.656 1 98.56 614 ASN A C 1
ATOM 4769 O O . ASN A 1 614 ? -20.516 -14.938 -35.656 1 98.56 614 ASN A O 1
ATOM 4773 N N . ALA A 1 615 ? -21.734 -15.812 -34.062 1 97.94 615 ALA A N 1
ATOM 4774 C CA . ALA A 1 615 ? -23 -15.375 -34.688 1 97.94 615 ALA A CA 1
ATOM 4775 C C . ALA A 1 615 ? -23.375 -13.984 -34.188 1 97.94 615 ALA A C 1
ATOM 4777 O O . ALA A 1 615 ? -24.469 -13.484 -34.5 1 97.94 615 ALA A O 1
ATOM 4778 N N . GLY A 1 616 ? -22.531 -13.445 -33.406 1 96.75 616 GLY A N 1
ATOM 4779 C CA . GLY A 1 616 ? -22.828 -12.117 -32.875 1 96.75 616 GLY A CA 1
ATOM 4780 C C . GLY A 1 616 ? -22.125 -11.008 -33.656 1 96.75 616 GLY A C 1
ATOM 4781 O O . GLY A 1 616 ? -21.656 -11.211 -34.75 1 96.75 616 GLY A O 1
ATOM 4782 N N . SER A 1 617 ? -22.062 -9.727 -33.062 1 95.75 617 SER A N 1
ATOM 4783 C CA . SER A 1 617 ? -21.656 -8.523 -33.812 1 95.75 617 SER A CA 1
ATOM 4784 C C . SER A 1 617 ? -20.281 -8.055 -33.375 1 95.75 617 SER A C 1
ATOM 4786 O O . SER A 1 617 ? -19.766 -7.066 -33.906 1 95.75 617 SER A O 1
ATOM 4788 N N . VAL A 1 618 ? -19.656 -8.766 -32.406 1 97.5 618 VAL A N 1
ATOM 4789 C CA . VAL A 1 618 ? -18.328 -8.336 -31.953 1 97.5 618 VAL A CA 1
ATOM 4790 C C . VAL A 1 618 ? -17.344 -9.5 -32.031 1 97.5 618 VAL A C 1
ATOM 4792 O O . VAL A 1 618 ? -17.75 -10.664 -31.969 1 97.5 618 VAL A O 1
ATOM 4795 N N . ASP A 1 619 ? -16.047 -9.156 -32.312 1 98.31 619 ASP A N 1
ATOM 4796 C CA . ASP A 1 619 ? -14.977 -10.156 -32.281 1 98.31 619 ASP A CA 1
ATOM 4797 C C . ASP A 1 619 ? -14.773 -10.703 -30.891 1 98.31 619 ASP A C 1
ATOM 4799 O O . ASP A 1 619 ? -14.969 -9.992 -29.906 1 98.31 619 ASP A O 1
ATOM 4803 N N . SER A 1 620 ? -14.461 -11.984 -30.781 1 98.38 620 SER A N 1
ATOM 4804 C CA . SER A 1 620 ? -14.234 -12.539 -29.453 1 98.38 620 SER A CA 1
ATOM 4805 C C . SER A 1 620 ? -13.477 -13.859 -29.531 1 98.38 620 SER A C 1
ATOM 4807 O O . SER A 1 620 ? -13.508 -14.547 -30.547 1 98.38 620 SER A O 1
ATOM 4809 N N . ASP A 1 621 ? -12.812 -14.125 -28.516 1 98.56 621 ASP A N 1
ATOM 4810 C CA . ASP A 1 621 ? -12.344 -15.484 -28.281 1 98.56 621 ASP A CA 1
ATOM 4811 C C . ASP A 1 621 ? -13.477 -16.391 -27.812 1 98.56 621 ASP A C 1
ATOM 4813 O O . ASP A 1 621 ? -14.469 -15.906 -27.25 1 98.56 621 ASP A O 1
ATOM 4817 N N . GLU A 1 622 ? -13.352 -17.656 -28.094 1 98.44 622 GLU A N 1
ATOM 4818 C CA . GLU A 1 622 ? -14.195 -18.719 -27.578 1 98.44 622 GLU A CA 1
ATOM 4819 C C . GLU A 1 622 ? -13.359 -19.906 -27.109 1 98.44 622 GLU A C 1
ATOM 4821 O O . GLU A 1 622 ? -12.336 -20.234 -27.703 1 98.44 622 GLU A O 1
ATOM 4826 N N . VAL A 1 623 ? -13.742 -20.484 -25.969 1 98.69 623 VAL A N 1
ATOM 4827 C CA . VAL A 1 623 ? -13.109 -21.719 -25.484 1 98.69 623 VAL A CA 1
ATOM 4828 C C . VAL A 1 623 ? -14.008 -22.906 -25.781 1 98.69 623 VAL A C 1
ATOM 4830 O O . VAL A 1 623 ? -15.023 -23.109 -25.125 1 98.69 623 VAL A O 1
ATOM 4833 N N . VAL A 1 624 ? -13.625 -23.672 -26.766 1 98.75 624 VAL A N 1
ATOM 4834 C CA . VAL A 1 624 ? -14.344 -24.906 -27.078 1 98.75 624 VAL A CA 1
ATOM 4835 C C . VAL A 1 624 ? -13.93 -26 -26.109 1 98.75 624 VAL A C 1
ATOM 4837 O O . VAL A 1 624 ? -12.742 -26.297 -25.969 1 98.75 624 VAL A O 1
ATOM 4840 N N . GLN A 1 625 ? -14.906 -26.594 -25.469 1 98.69 625 GLN A N 1
ATOM 4841 C CA . GLN A 1 625 ? -14.656 -27.609 -24.469 1 98.69 625 GLN A CA 1
ATOM 4842 C C . GLN A 1 625 ? -15.289 -28.938 -24.859 1 98.69 625 GLN A C 1
ATOM 4844 O O . GLN A 1 625 ? -16.375 -28.969 -25.438 1 98.69 625 GLN A O 1
ATOM 4849 N N . VAL A 1 626 ? -14.609 -30.062 -24.547 1 98.75 626 VAL A N 1
ATOM 4850 C CA . VAL A 1 626 ? -15.109 -31.406 -24.797 1 98.75 626 VAL A CA 1
ATOM 4851 C C . VAL A 1 626 ? -15.156 -32.188 -23.469 1 98.75 626 VAL A C 1
ATOM 4853 O O . VAL A 1 626 ? -14.156 -32.281 -22.766 1 98.75 626 VAL A O 1
ATOM 4856 N N . TYR A 1 627 ? -16.297 -32.688 -23.172 1 98.38 627 TYR A N 1
ATOM 4857 C CA . TYR A 1 627 ? -16.484 -33.531 -22 1 98.38 627 TYR A CA 1
ATOM 4858 C C . TYR A 1 627 ? -16.891 -34.938 -22.422 1 98.38 627 TYR A C 1
ATOM 4860 O O . TYR A 1 627 ? -17.5 -35.156 -23.469 1 98.38 627 TYR A O 1
ATOM 4868 N N . ILE A 1 628 ? -16.562 -35.938 -21.594 1 97.75 628 ILE A N 1
ATOM 4869 C CA . ILE A 1 628 ? -16.844 -37.312 -21.891 1 97.75 628 ILE A CA 1
ATOM 4870 C C . ILE A 1 628 ? -17.516 -37.969 -20.672 1 97.75 628 ILE A C 1
ATOM 4872 O O . ILE A 1 628 ? -17.234 -37.594 -19.531 1 97.75 628 ILE A O 1
ATOM 4876 N N . LYS A 1 629 ? -18.375 -38.844 -20.891 1 96.44 629 LYS A N 1
ATOM 4877 C CA . LYS A 1 629 ? -19.031 -39.625 -19.844 1 96.44 629 LYS A CA 1
ATOM 4878 C C . LYS A 1 629 ? -19.109 -41.094 -20.234 1 96.44 629 LYS A C 1
ATOM 4880 O O . LYS A 1 629 ? -19.453 -41.438 -21.359 1 96.44 629 LYS A O 1
ATOM 4885 N N . ASP A 1 630 ? -18.688 -41.969 -19.359 1 94.62 630 ASP A N 1
ATOM 4886 C CA . ASP A 1 630 ? -18.891 -43.406 -19.484 1 94.62 630 ASP A CA 1
ATOM 4887 C C . ASP A 1 630 ? -20.312 -43.781 -19.094 1 94.62 630 ASP A C 1
ATOM 4889 O O . ASP A 1 630 ? -20.719 -43.625 -17.938 1 94.62 630 ASP A O 1
ATOM 4893 N N . MET A 1 631 ? -21.031 -44.406 -20 1 93.44 631 MET A N 1
ATOM 4894 C CA . MET A 1 631 ? -22.453 -44.656 -19.781 1 93.44 631 MET A CA 1
ATOM 4895 C C . MET A 1 631 ? -22.688 -46.031 -19.156 1 93.44 631 MET A C 1
ATOM 4897 O O . MET A 1 631 ? -23.781 -46.344 -18.672 1 93.44 631 MET A O 1
ATOM 4901 N N . GLU A 1 632 ? -21.672 -46.906 -19.078 1 91.06 632 GLU A N 1
ATOM 4902 C CA . GLU A 1 632 ? -21.828 -48.25 -18.594 1 91.06 632 GLU A CA 1
ATOM 4903 C C . GLU A 1 632 ? -20.688 -48.656 -17.656 1 91.06 632 GLU A C 1
ATOM 4905 O O . GLU A 1 632 ? -20.188 -49.781 -17.688 1 91.06 632 GLU A O 1
ATOM 4910 N N . ALA A 1 633 ? -20.328 -47.75 -16.797 1 87.75 633 ALA A N 1
ATOM 4911 C CA . ALA A 1 633 ? -19.172 -48.031 -15.938 1 87.75 633 ALA A CA 1
ATOM 4912 C C . ALA A 1 633 ? -19.531 -49 -14.836 1 87.75 633 ALA A C 1
ATOM 4914 O O . ALA A 1 633 ? -20.625 -48.969 -14.281 1 87.75 633 ALA A O 1
ATOM 4915 N N . SER A 1 634 ? -18.594 -49.844 -14.5 1 89.62 634 SER A N 1
ATOM 4916 C CA . SER A 1 634 ? -18.797 -50.875 -13.477 1 89.62 634 SER A CA 1
ATOM 4917 C C . SER A 1 634 ? -18.484 -50.312 -12.086 1 89.62 634 SER A C 1
ATOM 4919 O O . SER A 1 634 ? -18.797 -50.969 -11.078 1 89.62 634 SER A O 1
ATOM 4921 N N . VAL A 1 635 ? -17.828 -49.219 -12.023 1 89.75 635 VAL A N 1
ATOM 4922 C CA . VAL A 1 635 ? -17.484 -48.531 -10.781 1 89.75 635 VAL A CA 1
ATOM 4923 C C . VAL A 1 635 ? -17.969 -47.094 -10.805 1 89.75 635 VAL A C 1
ATOM 4925 O O . VAL A 1 635 ? -18.5 -46.625 -11.82 1 89.75 635 VAL A O 1
ATOM 4928 N N . ARG A 1 636 ? -17.828 -46.469 -9.641 1 85.62 636 ARG A N 1
ATOM 4929 C CA . ARG A 1 636 ? -18.156 -45.031 -9.609 1 85.62 636 ARG A CA 1
ATOM 4930 C C . ARG A 1 636 ? -17.312 -44.25 -10.594 1 85.62 636 ARG A C 1
ATOM 4932 O O . ARG A 1 636 ? -16.094 -44.438 -10.664 1 85.62 636 ARG A O 1
ATOM 4939 N N . VAL A 1 637 ? -17.938 -43.438 -11.391 1 87.94 637 VAL A N 1
ATOM 4940 C CA . VAL A 1 637 ? -17.25 -42.562 -12.328 1 87.94 637 VAL A CA 1
ATOM 4941 C C . VAL A 1 637 ? -17.781 -41.125 -12.195 1 87.94 637 VAL A C 1
ATOM 4943 O O . VAL A 1 637 ? -18.844 -40.906 -11.617 1 87.94 637 VAL A O 1
ATOM 4946 N N . PRO A 1 638 ? -17.047 -40.125 -12.602 1 89.81 638 PRO A N 1
ATOM 4947 C CA . PRO A 1 638 ? -17.5 -38.719 -12.586 1 89.81 638 PRO A CA 1
ATOM 4948 C C . PRO A 1 638 ? -18.781 -38.5 -13.367 1 89.81 638 PRO A C 1
ATOM 4950 O O . PRO A 1 638 ? -19.156 -39.344 -14.203 1 89.81 638 PRO A O 1
ATOM 4953 N N . ASN A 1 639 ? -19.469 -37.406 -13.094 1 91.69 639 ASN A N 1
ATOM 4954 C CA . ASN A 1 639 ? -20.609 -36.969 -13.891 1 91.69 639 ASN A CA 1
ATOM 4955 C C . ASN A 1 639 ? -20.25 -36.844 -15.367 1 91.69 639 ASN A C 1
ATOM 4957 O O . ASN A 1 639 ? -20.953 -37.375 -16.234 1 91.69 639 ASN A O 1
ATOM 4961 N N . HIS A 1 640 ? -19.391 -36.188 -15.734 1 96 640 HIS A N 1
ATOM 4962 C CA . HIS A 1 640 ? -18.625 -36 -16.969 1 96 640 HIS A CA 1
ATOM 4963 C C . HIS A 1 640 ? -17.219 -35.438 -16.656 1 96 640 HIS A C 1
ATOM 4965 O O . HIS A 1 640 ? -16.953 -35 -15.547 1 96 640 HIS A O 1
ATOM 4971 N N . SER A 1 641 ? -16.312 -35.625 -17.578 1 97.44 641 SER A N 1
ATOM 4972 C CA . SER A 1 641 ? -14.938 -35.188 -17.375 1 97.44 641 SER A CA 1
ATOM 4973 C C . SER A 1 641 ? -14.422 -34.438 -18.594 1 97.44 641 SER A C 1
ATOM 4975 O O . SER A 1 641 ? -14.586 -34.906 -19.719 1 97.44 641 SER A O 1
ATOM 4977 N N . LEU A 1 642 ? -13.859 -33.25 -18.328 1 98.62 642 LEU A N 1
ATOM 4978 C CA . LEU A 1 642 ? -13.172 -32.531 -19.391 1 98.62 642 LEU A CA 1
ATOM 4979 C C . LEU A 1 642 ? -12.102 -33.406 -20.031 1 98.62 642 LEU A C 1
ATOM 4981 O O . LEU A 1 642 ? -11.312 -34.031 -19.328 1 98.62 642 LEU A O 1
ATOM 4985 N N . CYS A 1 643 ? -12.07 -33.5 -21.375 1 98.38 643 CYS A N 1
ATOM 4986 C CA . CYS A 1 643 ? -11.062 -34.312 -22.031 1 98.38 643 CYS A CA 1
ATOM 4987 C C . CYS A 1 643 ? -10.492 -33.594 -23.25 1 98.38 643 CYS A C 1
ATOM 4989 O O . CYS A 1 643 ? -9.758 -34.188 -24.047 1 98.38 643 CYS A O 1
ATOM 4991 N N . GLY A 1 644 ? -10.859 -32.344 -23.406 1 98.31 644 GLY A N 1
ATOM 4992 C CA . GLY A 1 644 ? -10.32 -31.484 -24.453 1 98.31 644 GLY A CA 1
ATOM 4993 C C . GLY A 1 644 ? -10.758 -30.031 -24.312 1 98.31 644 GLY A C 1
ATOM 4994 O O . GLY A 1 644 ? -11.867 -29.75 -23.875 1 98.31 644 GLY A O 1
ATOM 4995 N N . PHE A 1 645 ? -9.945 -29.109 -24.719 1 98.62 645 PHE A N 1
ATOM 4996 C CA . PHE A 1 645 ? -10.289 -27.703 -24.812 1 98.62 645 PHE A CA 1
ATOM 4997 C C . PHE A 1 645 ? -9.383 -26.984 -25.812 1 98.62 645 PHE A C 1
ATOM 4999 O O . PHE A 1 645 ? -8.242 -27.406 -26.016 1 98.62 645 PHE A O 1
ATOM 5006 N N . LYS A 1 646 ? -9.914 -25.984 -26.469 1 98.5 646 LYS A N 1
ATOM 5007 C CA . LYS A 1 646 ? -9.188 -25.109 -27.391 1 98.5 646 LYS A CA 1
ATOM 5008 C C . LYS A 1 646 ? -9.742 -23.703 -27.391 1 98.5 646 LYS A C 1
ATOM 5010 O O . LYS A 1 646 ? -10.945 -23.5 -27.578 1 98.5 646 LYS A O 1
ATOM 5015 N N . ARG A 1 647 ? -8.914 -22.781 -27.094 1 98.56 647 ARG A N 1
ATOM 5016 C CA . ARG A 1 647 ? -9.297 -21.375 -27.234 1 98.56 647 ARG A CA 1
ATOM 5017 C C . ARG A 1 647 ? -9.062 -20.891 -28.656 1 98.56 647 ARG A C 1
ATOM 5019 O O . ARG A 1 647 ? -7.961 -21.031 -29.203 1 98.56 647 ARG A O 1
ATOM 5026 N N . ILE A 1 648 ? -10.047 -20.266 -29.312 1 98.5 648 ILE A N 1
ATOM 5027 C CA . ILE A 1 648 ? -9.945 -19.781 -30.688 1 98.5 648 ILE A CA 1
ATOM 5028 C C . ILE A 1 648 ? -10.484 -18.359 -30.781 1 98.5 648 ILE A C 1
ATOM 5030 O O . ILE A 1 648 ? -11.281 -17.938 -29.938 1 98.5 648 ILE A O 1
ATOM 5034 N N . PHE A 1 649 ? -9.992 -17.625 -31.672 1 98.44 649 PHE A N 1
ATOM 5035 C CA . PHE A 1 649 ? -10.484 -16.297 -31.984 1 98.44 649 PHE A CA 1
ATOM 5036 C C . PHE A 1 649 ? -11.344 -16.297 -33.25 1 98.44 649 PHE A C 1
ATOM 5038 O O . PHE A 1 649 ? -10.969 -16.906 -34.25 1 98.44 649 PHE A O 1
ATOM 5045 N N . LEU A 1 650 ? -12.539 -15.688 -33.156 1 98.62 650 LEU A N 1
ATOM 5046 C CA . LEU A 1 650 ? -13.445 -15.578 -34.312 1 98.62 650 LEU A CA 1
ATOM 5047 C C . LEU A 1 650 ? -13.93 -14.148 -34.5 1 98.62 650 LEU A C 1
ATOM 5049 O O . LEU A 1 650 ? -14.414 -13.531 -33.531 1 98.62 650 LEU A O 1
ATOM 5053 N N . LYS A 1 651 ? -13.789 -13.656 -35.594 1 98.5 651 LYS A N 1
ATOM 5054 C CA . LYS A 1 651 ? -14.438 -12.398 -35.938 1 98.5 651 LYS A CA 1
ATOM 5055 C C . LYS A 1 651 ? -15.953 -12.562 -36 1 98.5 651 LYS A C 1
ATOM 5057 O O . LYS A 1 651 ? -16.469 -13.68 -36.094 1 98.5 651 LYS A O 1
ATOM 5062 N N . SER A 1 652 ? -16.625 -11.438 -35.969 1 98.19 652 SER A N 1
ATOM 5063 C CA . SER A 1 652 ? -18.078 -11.469 -36.156 1 98.19 652 SER A CA 1
ATOM 5064 C C . SER A 1 652 ? -18.453 -12.18 -37.438 1 98.19 652 SER A C 1
ATOM 5066 O O . SER A 1 652 ? -17.906 -11.867 -38.5 1 98.19 652 SER A O 1
ATOM 5068 N N . GLY A 1 653 ? -19.203 -13.219 -37.312 1 98.06 653 GLY A N 1
ATOM 5069 C CA . GLY A 1 653 ? -19.703 -13.93 -38.5 1 98.06 653 GLY A CA 1
ATOM 5070 C C . GLY A 1 653 ? -18.797 -15.07 -38.906 1 98.06 653 GLY A C 1
ATOM 5071 O O . GLY A 1 653 ? -19.203 -15.938 -39.688 1 98.06 653 GLY A O 1
ATOM 5072 N N . GLU A 1 654 ? -17.625 -15.148 -38.406 1 98.69 654 GLU A N 1
ATOM 5073 C CA . GLU A 1 654 ? -16.641 -16.141 -38.844 1 98.69 654 GLU A CA 1
ATOM 5074 C C . GLU A 1 654 ? -16.969 -17.531 -38.312 1 98.69 654 GLU A C 1
ATOM 5076 O O . GLU A 1 654 ? -17.531 -17.656 -37.219 1 98.69 654 GLU A O 1
ATOM 5081 N N . LYS A 1 655 ? -16.781 -18.531 -39.062 1 98.31 655 LYS A N 1
ATOM 5082 C CA . LYS A 1 655 ? -16.953 -19.938 -38.719 1 98.31 655 LYS A CA 1
ATOM 5083 C C . LYS A 1 655 ? -15.633 -20.703 -38.875 1 98.31 655 LYS A C 1
ATOM 5085 O O . LYS A 1 655 ? -14.898 -20.5 -39.844 1 98.31 655 LYS A O 1
ATOM 5090 N N . LYS A 1 656 ? -15.234 -21.562 -37.906 1 98.38 656 LYS A N 1
ATOM 5091 C CA . LYS A 1 656 ? -14.047 -22.406 -37.938 1 98.38 656 LYS A CA 1
ATOM 5092 C C . LYS A 1 656 ? -14.375 -23.828 -37.5 1 98.38 656 LYS A C 1
ATOM 5094 O O . LYS A 1 656 ? -15.258 -24.062 -36.688 1 98.38 656 LYS A O 1
ATOM 5099 N N . THR A 1 657 ? -13.734 -24.766 -38.125 1 98.62 657 THR A N 1
ATOM 5100 C CA . THR A 1 657 ? -13.773 -26.156 -37.656 1 98.62 657 THR A CA 1
ATOM 5101 C C . THR A 1 657 ? -12.656 -26.422 -36.656 1 98.62 657 THR A C 1
ATOM 5103 O O . THR A 1 657 ? -11.484 -26.188 -36.938 1 98.62 657 THR A O 1
ATOM 5106 N N . VAL A 1 658 ? -13.062 -26.844 -35.531 1 98.56 658 VAL A N 1
ATOM 5107 C CA . VAL A 1 658 ? -12.109 -27.172 -34.5 1 98.56 658 VAL A CA 1
ATOM 5108 C C . VAL A 1 658 ? -12.016 -28.688 -34.344 1 98.56 658 VAL A C 1
ATOM 5110 O O . VAL A 1 658 ? -13.031 -29.375 -34.219 1 98.56 658 VAL A O 1
ATOM 5113 N N . THR A 1 659 ? -10.789 -29.203 -34.312 1 98.38 659 THR A N 1
ATOM 5114 C CA . THR A 1 659 ? -10.562 -30.641 -34.219 1 98.38 659 THR A CA 1
ATOM 5115 C C . THR A 1 659 ? -9.836 -30.984 -32.906 1 98.38 659 THR A C 1
ATOM 5117 O O . THR A 1 659 ? -8.906 -30.281 -32.5 1 98.38 659 THR A O 1
ATOM 5120 N N . PHE A 1 660 ? -10.289 -32.062 -32.281 1 97.81 660 PHE A N 1
ATOM 5121 C CA . PHE A 1 660 ? -9.68 -32.594 -31.078 1 97.81 660 PHE A CA 1
ATOM 5122 C C . PHE A 1 660 ? -9.242 -34.031 -31.281 1 97.81 660 PHE A C 1
ATOM 5124 O O . PHE A 1 660 ? -9.93 -34.812 -31.938 1 97.81 660 PHE A O 1
ATOM 5131 N N . GLU A 1 661 ? -8.102 -34.344 -30.797 1 97.38 661 GLU A N 1
ATOM 5132 C CA . GLU A 1 661 ? -7.688 -35.75 -30.609 1 97.38 661 GLU A CA 1
ATOM 5133 C C . GLU A 1 661 ? -7.844 -36.156 -29.141 1 97.38 661 GLU A C 1
ATOM 5135 O O . GLU A 1 661 ? -6.992 -35.875 -28.312 1 97.38 661 GLU A O 1
ATOM 5140 N N . ILE A 1 662 ? -8.891 -36.875 -28.844 1 97.38 662 ILE A N 1
ATOM 5141 C CA . ILE A 1 662 ? -9.18 -37.344 -27.484 1 97.38 662 ILE A CA 1
ATOM 5142 C C . ILE A 1 662 ? -8.359 -38.562 -27.156 1 97.38 662 ILE A C 1
ATOM 5144 O O . ILE A 1 662 ? -8.531 -39.625 -27.781 1 97.38 662 ILE A O 1
ATOM 5148 N N . ASP A 1 663 ? -7.52 -38.469 -26.234 1 96.06 663 ASP A N 1
ATOM 5149 C CA . ASP A 1 663 ? -6.629 -39.562 -25.828 1 96.06 663 ASP A CA 1
ATOM 5150 C C . ASP A 1 663 ? -7.418 -40.75 -25.266 1 96.06 663 ASP A C 1
ATOM 5152 O O . ASP A 1 663 ? -8.414 -40.531 -24.562 1 96.06 663 ASP A O 1
ATOM 5156 N N . SER A 1 664 ? -6.93 -41.938 -25.453 1 95.56 664 SER A N 1
ATOM 5157 C CA . SER A 1 664 ? -7.598 -43.156 -24.984 1 95.56 664 SER A CA 1
ATOM 5158 C C . SER A 1 664 ? -7.742 -43.125 -23.469 1 95.56 664 SER A C 1
ATOM 5160 O O . SER A 1 664 ? -8.648 -43.781 -22.906 1 95.56 664 SER A O 1
ATOM 5162 N N . ARG A 1 665 ? -6.879 -42.406 -22.812 1 94.94 665 ARG A N 1
ATOM 5163 C CA . ARG A 1 665 ? -6.941 -42.312 -21.344 1 94.94 665 ARG A CA 1
ATOM 5164 C C . ARG A 1 665 ? -8.289 -41.75 -20.891 1 94.94 665 ARG A C 1
ATOM 5166 O O . ARG A 1 665 ? -8.789 -42.125 -19.828 1 94.94 665 ARG A O 1
ATOM 5173 N N . ALA A 1 666 ? -8.875 -40.906 -21.688 1 95.69 666 ALA A N 1
ATOM 5174 C CA . ALA A 1 666 ? -10.156 -40.312 -21.359 1 95.69 666 ALA A CA 1
ATOM 5175 C C . ALA A 1 666 ? -11.258 -41.375 -21.281 1 95.69 666 ALA A C 1
ATOM 5177 O O . ALA A 1 666 ? -12.297 -41.156 -20.656 1 95.69 666 ALA A O 1
ATOM 5178 N N . MET A 1 667 ? -11.055 -42.531 -21.812 1 95.12 667 MET A N 1
ATOM 5179 C CA . MET A 1 667 ? -12.047 -43.594 -21.875 1 95.12 667 MET A CA 1
ATOM 5180 C C . MET A 1 667 ? -11.758 -44.656 -20.828 1 95.12 667 MET A C 1
ATOM 5182 O O . MET A 1 667 ? -12.383 -45.719 -20.828 1 95.12 667 MET A O 1
ATOM 5186 N N . THR A 1 668 ? -10.867 -44.375 -19.953 1 94.5 668 THR A N 1
ATOM 5187 C CA . THR A 1 668 ? -10.516 -45.344 -18.906 1 94.5 668 THR A CA 1
ATOM 5188 C C . THR A 1 668 ? -11.297 -45.062 -17.625 1 94.5 668 THR A C 1
ATOM 5190 O O . THR A 1 668 ? -11.812 -43.969 -17.438 1 94.5 668 THR A O 1
ATOM 5193 N N . ILE A 1 669 ? -11.469 -46.094 -16.812 1 94.12 669 ILE A N 1
ATOM 5194 C CA . ILE A 1 669 ? -11.961 -45.969 -15.445 1 94.12 669 ILE A CA 1
ATOM 5195 C C . ILE A 1 669 ? -10.859 -46.344 -14.461 1 94.12 669 ILE A C 1
ATOM 5197 O O . ILE A 1 669 ? -9.891 -47 -14.836 1 94.12 669 ILE A O 1
ATOM 5201 N N . VAL A 1 670 ? -10.93 -45.906 -13.234 1 95.88 670 VAL A N 1
ATOM 5202 C CA . VAL A 1 670 ? -10.055 -46.312 -12.141 1 95.88 670 VAL A CA 1
ATOM 5203 C C . VAL A 1 670 ? -10.852 -47.062 -11.094 1 95.88 670 VAL A C 1
ATOM 5205 O O . VAL A 1 670 ? -11.891 -46.594 -10.617 1 95.88 670 VAL A O 1
ATOM 5208 N N . ASP A 1 671 ? -10.398 -48.219 -10.719 1 95.12 671 ASP A N 1
ATOM 5209 C CA . ASP A 1 671 ? -11.141 -49.031 -9.734 1 95.12 671 ASP A CA 1
ATOM 5210 C C . ASP A 1 671 ? -10.664 -48.719 -8.312 1 95.12 671 ASP A C 1
ATOM 5212 O O . ASP A 1 671 ? -9.859 -47.812 -8.109 1 95.12 671 ASP A O 1
ATOM 5216 N N . GLU A 1 672 ? -11.234 -49.406 -7.375 1 94.94 672 GLU A N 1
ATOM 5217 C CA . GLU A 1 672 ? -10.992 -49.094 -5.965 1 94.94 672 GLU A CA 1
ATOM 5218 C C . GLU A 1 672 ? -9.547 -49.406 -5.586 1 94.94 672 GLU A C 1
ATOM 5220 O O . GLU A 1 672 ? -9.055 -48.906 -4.57 1 94.94 672 GLU A O 1
ATOM 5225 N N . GLU A 1 673 ? -8.812 -50.188 -6.41 1 95.25 673 GLU A N 1
ATOM 5226 C CA . GLU A 1 673 ? -7.414 -50.531 -6.148 1 95.25 673 GLU A CA 1
ATOM 5227 C C . GLU A 1 673 ? -6.473 -49.562 -6.863 1 95.25 673 GLU A C 1
ATOM 5229 O O . GLU A 1 673 ? -5.25 -49.688 -6.746 1 95.25 673 GLU A O 1
ATOM 5234 N N . GLY A 1 674 ? -7.035 -48.625 -7.57 1 95.75 674 GLY A N 1
ATOM 5235 C CA . GLY A 1 674 ? -6.234 -47.625 -8.242 1 95.75 674 GLY A CA 1
ATOM 5236 C C . GLY A 1 674 ? -5.785 -48.062 -9.633 1 95.75 674 GLY A C 1
ATOM 5237 O O . GLY A 1 674 ? -4.977 -47.375 -10.266 1 95.75 674 GLY A O 1
ATOM 5238 N N . LYS A 1 675 ? -6.289 -49.125 -10.094 1 95.81 675 LYS A N 1
ATOM 5239 C CA . LYS A 1 675 ? -5.922 -49.625 -11.414 1 95.81 675 LYS A CA 1
ATOM 5240 C C . LYS A 1 675 ? -6.754 -48.938 -12.508 1 95.81 675 LYS A C 1
ATOM 5242 O O . LYS A 1 675 ? -7.98 -48.875 -12.414 1 95.81 675 LYS A O 1
ATOM 5247 N N . ARG A 1 676 ? -6.059 -48.5 -13.516 1 94.62 676 ARG A N 1
ATOM 5248 C CA . ARG A 1 676 ? -6.703 -47.844 -14.648 1 94.62 676 ARG A CA 1
ATOM 5249 C C . ARG A 1 676 ? -6.844 -48.812 -15.82 1 94.62 676 ARG A C 1
ATOM 5251 O O . ARG A 1 676 ? -5.875 -49.469 -16.219 1 94.62 676 ARG A O 1
ATOM 5258 N N . TYR A 1 677 ? -8.047 -48.938 -16.359 1 93.06 677 TYR A N 1
ATOM 5259 C CA . TYR A 1 677 ? -8.266 -49.781 -17.531 1 93.06 677 TYR A CA 1
ATOM 5260 C C . TYR A 1 677 ? -9.484 -49.312 -18.328 1 93.06 677 TYR A C 1
ATOM 5262 O O . TYR A 1 677 ? -10.258 -48.469 -17.844 1 93.06 677 TYR A O 1
ATOM 5270 N N . ILE A 1 678 ? -9.562 -49.75 -19.562 1 91.19 678 ILE A N 1
ATOM 5271 C CA . ILE A 1 678 ? -10.68 -49.406 -20.438 1 91.19 678 ILE A CA 1
ATOM 5272 C C . ILE A 1 678 ? -11.727 -50.531 -20.359 1 91.19 678 ILE A C 1
ATOM 5274 O O . ILE A 1 678 ? -11.398 -51.719 -20.453 1 91.19 678 ILE A O 1
ATOM 5278 N N . GLU A 1 679 ? -12.945 -50.094 -20.094 1 90.88 679 GLU A N 1
ATOM 5279 C CA . GLU A 1 679 ? -14.086 -51 -20.25 1 90.88 679 GLU A CA 1
ATOM 5280 C C . GLU A 1 679 ? -14.828 -50.719 -21.562 1 90.88 679 GLU A C 1
ATOM 5282 O O . GLU A 1 679 ? -15.219 -49.562 -21.828 1 90.88 679 GLU A O 1
ATOM 5287 N N . ASN A 1 680 ? -14.961 -51.844 -22.266 1 92.38 680 ASN A N 1
ATOM 5288 C CA . ASN A 1 680 ? -15.758 -51.656 -23.469 1 92.38 680 ASN A CA 1
ATOM 5289 C C . ASN A 1 680 ? -17.172 -51.188 -23.141 1 92.38 680 ASN A C 1
ATOM 5291 O O . ASN A 1 680 ? -17.719 -51.531 -22.094 1 92.38 680 ASN A O 1
ATOM 5295 N N . GLY A 1 681 ? -17.641 -50.344 -24.047 1 93.75 681 GLY A N 1
ATOM 5296 C CA . GLY A 1 681 ? -19.016 -49.906 -23.828 1 93.75 681 GLY A CA 1
ATOM 5297 C C . GLY A 1 681 ? -19.297 -48.531 -24.469 1 93.75 681 GLY A C 1
ATOM 5298 O O . GLY A 1 681 ? -18.531 -48.094 -25.312 1 93.75 681 GLY A O 1
ATOM 5299 N N . ASP A 1 682 ? -20.469 -48.062 -24.078 1 95.44 682 ASP A N 1
ATOM 5300 C CA . ASP A 1 682 ? -20.969 -46.812 -24.688 1 95.44 682 ASP A CA 1
ATOM 5301 C C . ASP A 1 682 ? -20.453 -45.594 -23.922 1 95.44 682 ASP A C 1
ATOM 5303 O O . ASP A 1 682 ? -20.453 -45.562 -22.688 1 95.44 682 ASP A O 1
ATOM 5307 N N . PHE A 1 683 ? -19.953 -44.625 -24.672 1 96.62 683 PHE A N 1
ATOM 5308 C CA . PHE A 1 683 ? -19.547 -43.344 -24.156 1 96.62 683 PHE A CA 1
ATOM 5309 C C . PHE A 1 683 ? -20.312 -42.219 -24.844 1 96.62 683 PHE A C 1
ATOM 5311 O O . PHE A 1 683 ? -20.812 -42.375 -25.953 1 96.62 683 PHE A O 1
ATOM 5318 N N . THR A 1 684 ? -20.516 -41.156 -24.172 1 97.12 684 THR A N 1
ATOM 5319 C CA . THR A 1 684 ? -21.094 -39.938 -24.734 1 97.12 684 THR A CA 1
ATOM 5320 C C . THR A 1 684 ? -20.109 -38.781 -24.656 1 97.12 684 THR A C 1
ATOM 5322 O O . THR A 1 684 ? -19.438 -38.594 -23.641 1 97.12 684 THR A O 1
ATOM 5325 N N . LEU A 1 685 ? -19.938 -38.031 -25.766 1 97.62 685 LEU A N 1
ATOM 5326 C CA . LEU A 1 685 ? -19.156 -36.812 -25.812 1 97.62 685 LEU A CA 1
ATOM 5327 C C . LEU A 1 685 ? -20.078 -35.594 -25.859 1 97.62 685 LEU A C 1
ATOM 5329 O O . LEU A 1 685 ? -21.125 -35.625 -26.5 1 97.62 685 LEU A O 1
ATOM 5333 N N . TYR A 1 686 ? -19.719 -34.594 -25.141 1 98.25 686 TYR A N 1
ATOM 5334 C CA . TYR A 1 686 ? -20.375 -33.281 -25.156 1 98.25 686 TYR A CA 1
ATOM 5335 C C . TYR A 1 686 ? -19.406 -32.219 -25.625 1 98.25 686 TYR A C 1
ATOM 5337 O O . TYR A 1 686 ? -18.297 -32.094 -25.109 1 98.25 686 TYR A O 1
ATOM 5345 N N . VAL A 1 687 ? -19.734 -31.438 -26.672 1 98.44 687 VAL A N 1
ATOM 5346 C CA . VAL A 1 687 ? -18.875 -30.391 -27.188 1 98.44 687 VAL A CA 1
ATOM 5347 C C . VAL A 1 687 ? -19.609 -29.062 -27.188 1 98.44 687 VAL A C 1
ATOM 5349 O O . VAL A 1 687 ? -20.719 -28.953 -27.734 1 98.44 687 VAL A O 1
ATOM 5352 N N . GLY A 1 688 ? -19.062 -28.031 -26.547 1 98 688 GLY A N 1
ATOM 5353 C CA . GLY A 1 688 ? -19.672 -26.719 -26.469 1 98 688 GLY A CA 1
ATOM 5354 C C . GLY A 1 688 ? -18.828 -25.719 -25.703 1 98 688 GLY A C 1
ATOM 5355 O O . GLY A 1 688 ? -17.609 -25.906 -25.547 1 98 688 GLY A O 1
ATOM 5356 N N . GLY A 1 689 ? -19.453 -24.625 -25.344 1 97.56 689 GLY A N 1
ATOM 5357 C CA . GLY A 1 689 ? -18.734 -23.562 -24.656 1 97.56 689 GLY A CA 1
ATOM 5358 C C . GLY A 1 689 ? -18.781 -23.672 -23.156 1 97.56 689 GLY A C 1
ATOM 5359 O O . GLY A 1 689 ? -18.234 -22.828 -22.438 1 97.56 689 GLY A O 1
ATOM 5360 N N . ALA A 1 690 ? -19.453 -24.703 -22.578 1 97.19 690 ALA A N 1
ATOM 5361 C CA . ALA A 1 690 ? -19.562 -24.969 -21.156 1 97.19 690 ALA A CA 1
ATOM 5362 C C . ALA A 1 690 ? -19.812 -26.469 -20.906 1 97.19 690 ALA A C 1
ATOM 5364 O O . ALA A 1 690 ? -20.031 -27.234 -21.844 1 97.19 690 ALA A O 1
ATOM 5365 N N . GLN A 1 691 ? -19.656 -26.844 -19.656 1 97.25 691 GLN A N 1
ATOM 5366 C CA . GLN A 1 691 ? -19.922 -28.234 -19.328 1 97.25 691 GLN A CA 1
ATOM 5367 C C . GLN A 1 691 ? -21.391 -28.578 -19.5 1 97.25 691 GLN A C 1
ATOM 5369 O O . GLN A 1 691 ? -22.25 -27.688 -19.453 1 97.25 691 GLN A O 1
ATOM 5374 N N . PRO A 1 692 ? -21.734 -29.875 -19.672 1 97.06 692 PRO A N 1
ATOM 5375 C CA . PRO A 1 692 ? -23.125 -30.297 -19.906 1 97.06 692 PRO A CA 1
ATOM 5376 C C . PRO A 1 692 ? -23.938 -30.422 -18.625 1 97.06 692 PRO A C 1
ATOM 5378 O O . PRO A 1 692 ? -24.406 -31.5 -18.281 1 97.06 692 PRO A O 1
ATOM 5381 N N . ASP A 1 693 ? -24.203 -29.328 -17.922 1 95.88 693 ASP A N 1
ATOM 5382 C CA . ASP A 1 693 ? -25.016 -29.297 -16.719 1 95.88 693 ASP A CA 1
ATOM 5383 C C . ASP A 1 693 ? -26.188 -28.344 -16.859 1 95.88 693 ASP A C 1
ATOM 5385 O O . ASP A 1 693 ? -26.188 -27.484 -17.75 1 95.88 693 ASP A O 1
ATOM 5389 N N . ASN A 1 694 ? -27.156 -28.469 -16 1 96.06 694 ASN A N 1
ATOM 5390 C CA . ASN A 1 694 ? -28.391 -27.703 -16.062 1 96.06 694 ASN A CA 1
ATOM 5391 C C . ASN A 1 694 ? -28.141 -26.203 -15.883 1 96.06 694 ASN A C 1
ATOM 5393 O O . ASN A 1 694 ? -28.781 -25.391 -16.547 1 96.06 694 ASN A O 1
ATOM 5397 N N . VAL A 1 695 ? -27.266 -25.891 -15.016 1 96.69 695 VAL A N 1
ATOM 5398 C CA . VAL A 1 695 ? -27.031 -24.484 -14.703 1 96.69 695 VAL A CA 1
ATOM 5399 C C . VAL A 1 695 ? -26.391 -23.797 -15.914 1 96.69 695 VAL A C 1
ATOM 5401 O O . VAL A 1 695 ? -26.797 -22.703 -16.297 1 96.69 695 VAL A O 1
ATOM 5404 N N . SER A 1 696 ? -25.391 -24.422 -16.5 1 97.06 696 SER A N 1
ATOM 5405 C CA . SER A 1 696 ? -24.766 -23.875 -17.703 1 97.06 696 SER A CA 1
ATOM 5406 C C . SER A 1 696 ? -25.781 -23.688 -18.812 1 97.06 696 SER A C 1
ATOM 5408 O O . SER A 1 696 ? -25.766 -22.656 -19.5 1 97.06 696 SER A O 1
ATOM 5410 N N . GLU A 1 697 ? -26.625 -24.672 -19.016 1 96.31 697 GLU A N 1
ATOM 5411 C CA . GLU A 1 697 ? -27.656 -24.594 -20.047 1 96.31 697 GLU A CA 1
ATOM 5412 C C . GLU A 1 697 ? -28.594 -23.422 -19.781 1 96.31 697 GLU A C 1
ATOM 5414 O O . GLU A 1 697 ? -28.953 -22.688 -20.703 1 96.31 697 GLU A O 1
ATOM 5419 N N . ARG A 1 698 ? -28.953 -23.312 -18.578 1 96.44 698 ARG A N 1
ATOM 5420 C CA . ARG A 1 698 ? -29.859 -22.25 -18.188 1 96.44 698 ARG A CA 1
ATOM 5421 C C . ARG A 1 698 ? -29.219 -20.875 -18.375 1 96.44 698 ARG A C 1
ATOM 5423 O O . ARG A 1 698 ? -29.828 -19.969 -18.938 1 96.44 698 ARG A O 1
ATOM 5430 N N . LEU A 1 699 ? -27.984 -20.719 -17.906 1 94.94 699 LEU A N 1
ATOM 5431 C CA . LEU A 1 699 ? -27.297 -19.422 -17.922 1 94.94 699 LEU A CA 1
ATOM 5432 C C . LEU A 1 699 ? -26.906 -19.031 -19.328 1 94.94 699 LEU A C 1
ATOM 5434 O O . LEU A 1 699 ? -26.938 -17.844 -19.688 1 94.94 699 LEU A O 1
ATOM 5438 N N . LEU A 1 700 ? -26.562 -20.016 -20.172 1 94.75 700 LEU A N 1
ATOM 5439 C CA . LEU A 1 700 ? -26.141 -19.719 -21.531 1 94.75 700 LEU A CA 1
ATOM 5440 C C . LEU A 1 700 ? -27.328 -19.734 -22.5 1 94.75 700 LEU A C 1
ATOM 5442 O O . LEU A 1 700 ? -27.266 -19.141 -23.578 1 94.75 700 LEU A O 1
ATOM 5446 N N . GLY A 1 701 ? -28.375 -20.484 -22.172 1 92.94 701 GLY A N 1
ATOM 5447 C CA . GLY A 1 701 ? -29.516 -20.688 -23.047 1 92.94 701 GLY A CA 1
ATOM 5448 C C . GLY A 1 701 ? -29.234 -21.656 -24.172 1 92.94 701 GLY A C 1
ATOM 5449 O O . GLY A 1 701 ? -29.891 -21.594 -25.219 1 92.94 701 GLY A O 1
ATOM 5450 N N . LYS A 1 702 ? -28.156 -22.406 -24.031 1 93.19 702 LYS A N 1
ATOM 5451 C CA . LYS A 1 702 ? -27.766 -23.344 -25.062 1 93.19 702 LYS A CA 1
ATOM 5452 C C . LYS A 1 702 ? -27.266 -24.656 -24.453 1 93.19 702 LYS A C 1
ATOM 5454 O O . LYS A 1 702 ? -26.719 -24.672 -23.359 1 93.19 702 LYS A O 1
ATOM 5459 N N . LYS A 1 703 ? -27.438 -25.719 -25.266 1 94.62 703 LYS A N 1
ATOM 5460 C CA . LYS A 1 703 ? -26.906 -27.031 -24.906 1 94.62 703 LYS A CA 1
ATOM 5461 C C . LYS A 1 703 ? -25.688 -27.391 -25.75 1 94.62 703 LYS A C 1
ATOM 5463 O O . LYS A 1 703 ? -25.594 -26.984 -26.906 1 94.62 703 LYS A O 1
ATOM 5468 N N . PRO A 1 704 ? -24.797 -28.156 -25.125 1 97.31 704 PRO A N 1
ATOM 5469 C CA . PRO A 1 704 ? -23.703 -28.656 -25.953 1 97.31 704 PRO A CA 1
ATOM 5470 C C . PRO A 1 704 ? -24.172 -29.672 -27 1 97.31 704 PRO A C 1
ATOM 5472 O O . PRO A 1 704 ? -25.25 -30.25 -26.859 1 97.31 704 PRO A O 1
ATOM 5475 N N . LEU A 1 705 ? -23.391 -29.812 -28.031 1 98.12 705 LEU A N 1
ATOM 5476 C CA . LEU A 1 705 ? -23.609 -30.922 -28.969 1 98.12 705 LEU A CA 1
ATOM 5477 C C . LEU A 1 705 ? -23.281 -32.25 -28.312 1 98.12 705 LEU A C 1
ATOM 5479 O O . LEU A 1 705 ? -22.375 -32.312 -27.469 1 98.12 705 LEU A O 1
ATOM 5483 N N . VAL A 1 706 ? -24 -33.25 -28.734 1 97.81 706 VAL A N 1
ATOM 5484 C CA . VAL A 1 706 ? -23.828 -34.562 -28.125 1 97.81 706 VAL A CA 1
ATOM 5485 C C . VAL A 1 706 ? -23.5 -35.594 -29.203 1 97.81 706 VAL A C 1
ATOM 5487 O O . VAL A 1 706 ? -24.078 -35.562 -30.297 1 97.81 706 VAL A O 1
ATOM 5490 N N . ALA A 1 707 ? -22.531 -36.406 -28.938 1 97.56 707 ALA A N 1
ATOM 5491 C CA . ALA A 1 707 ? -22.188 -37.531 -29.797 1 97.56 707 ALA A CA 1
ATOM 5492 C C . ALA A 1 707 ? -21.953 -38.781 -28.953 1 97.56 707 ALA A C 1
ATOM 5494 O O . ALA A 1 707 ? -21.359 -38.719 -27.875 1 97.56 707 ALA A O 1
ATOM 5495 N N . SER A 1 708 ? -22.469 -39.906 -29.422 1 96.69 708 SER A N 1
ATOM 5496 C CA . SER A 1 708 ? -22.234 -41.156 -28.766 1 96.69 708 SER A CA 1
ATOM 5497 C C . SER A 1 708 ? -21.312 -42.062 -29.578 1 96.69 708 SER A C 1
ATOM 5499 O O . SER A 1 708 ? -21.328 -42.031 -30.812 1 96.69 708 SER A O 1
ATOM 5501 N N . PHE A 1 709 ? -20.531 -42.844 -28.938 1 96.62 709 PHE A N 1
ATOM 5502 C CA . PHE A 1 709 ? -19.641 -43.812 -29.594 1 96.62 709 PHE A CA 1
ATOM 5503 C C . PHE A 1 709 ? -19.406 -45.031 -28.703 1 96.62 709 PHE A C 1
ATOM 5505 O O . PHE A 1 709 ? -19.688 -44.969 -27.516 1 96.62 709 PHE A O 1
ATOM 5512 N N . ASN A 1 710 ? -18.953 -46.062 -29.328 1 96.5 710 ASN A N 1
ATOM 5513 C CA . ASN A 1 710 ? -18.688 -47.312 -28.625 1 96.5 710 ASN A CA 1
ATOM 5514 C C . ASN A 1 710 ? -17.203 -47.625 -28.594 1 96.5 710 ASN A C 1
ATOM 5516 O O . ASN A 1 710 ? -16.5 -47.469 -29.594 1 96.5 710 ASN A O 1
ATOM 5520 N N . VAL A 1 711 ? -16.734 -47.969 -27.453 1 94.88 711 VAL A N 1
ATOM 5521 C CA . VAL A 1 711 ? -15.383 -48.531 -27.344 1 94.88 711 VAL A CA 1
ATOM 5522 C C . VAL A 1 711 ? -15.43 -50.031 -27.391 1 94.88 711 VAL A C 1
ATOM 5524 O O . VAL A 1 711 ? -16.141 -50.688 -26.625 1 94.88 711 VAL A O 1
ATOM 5527 N N . LYS A 1 712 ? -14.562 -50.594 -28.312 1 94.06 712 LYS A N 1
ATOM 5528 C CA . LYS A 1 712 ? -14.57 -52.031 -28.531 1 94.06 712 LYS A CA 1
ATOM 5529 C C . LYS A 1 712 ? -13.273 -52.688 -28.062 1 94.06 712 LYS A C 1
ATOM 5531 O O . LYS A 1 712 ? -12.195 -52.094 -28.234 1 94.06 712 LYS A O 1
ATOM 5536 N N . MET B 1 1 ? -47.25 30.281 21.266 1 43.31 1 MET B N 1
ATOM 5537 C CA . MET B 1 1 ? -46.344 29.828 22.312 1 43.31 1 MET B CA 1
ATOM 5538 C C . MET B 1 1 ? -44.938 30.391 22.078 1 43.31 1 MET B C 1
ATOM 5540 O O . MET B 1 1 ? -44.438 30.375 20.953 1 43.31 1 MET B O 1
ATOM 5544 N N . ASN B 1 2 ? -44.406 31.281 22.812 1 62.31 2 ASN B N 1
ATOM 5545 C CA . ASN B 1 2 ? -43.219 32.125 22.656 1 62.31 2 ASN B CA 1
ATOM 5546 C C . ASN B 1 2 ? -41.969 31.297 22.359 1 62.31 2 ASN B C 1
ATOM 5548 O O . ASN B 1 2 ? -41.688 30.328 23.062 1 62.31 2 ASN B O 1
ATOM 5552 N N . LYS B 1 3 ? -41.438 31.266 21.234 1 80 3 LYS B N 1
ATOM 5553 C CA . LYS B 1 3 ? -40.219 30.594 20.828 1 80 3 LYS B CA 1
ATOM 5554 C C . LYS B 1 3 ? -39.125 30.766 21.891 1 80 3 LYS B C 1
ATOM 5556 O O . LYS B 1 3 ? -38.844 31.875 22.328 1 80 3 LYS B O 1
ATOM 5561 N N . PRO B 1 4 ? -38.594 29.703 22.5 1 93.88 4 PRO B N 1
ATOM 5562 C CA . PRO B 1 4 ? -37.531 29.812 23.484 1 93.88 4 PRO B CA 1
ATOM 5563 C C . PRO B 1 4 ? -36.375 30.703 23.016 1 93.88 4 PRO B C 1
ATOM 5565 O O . PRO B 1 4 ? -36.094 30.781 21.812 1 93.88 4 PRO B O 1
ATOM 5568 N N . LYS B 1 5 ? -35.688 31.359 23.906 1 95.81 5 LYS B N 1
ATOM 5569 C CA . LYS B 1 5 ? -34.656 32.344 23.609 1 95.81 5 LYS B CA 1
ATOM 5570 C C . LYS B 1 5 ? -33.5 31.703 22.812 1 95.81 5 LYS B C 1
ATOM 5572 O O . LYS B 1 5 ? -32.875 32.375 21.984 1 95.81 5 LYS B O 1
ATOM 5577 N N . TYR B 1 6 ? -33.281 30.484 23.062 1 96.31 6 TYR B N 1
ATOM 5578 C CA . TYR B 1 6 ? -32.125 29.875 22.391 1 96.31 6 TYR B CA 1
ATOM 5579 C C . TYR B 1 6 ? -32.406 29.688 20.906 1 96.31 6 TYR B C 1
ATOM 5581 O O . TYR B 1 6 ? -31.5 29.438 20.109 1 96.31 6 TYR B O 1
ATOM 5589 N N . LEU B 1 7 ? -33.656 29.906 20.438 1 95.75 7 LEU B N 1
ATOM 5590 C CA . LEU B 1 7 ? -34 29.812 19.016 1 95.75 7 LEU B CA 1
ATOM 5591 C C . LEU B 1 7 ? -34.219 31.203 18.422 1 95.75 7 LEU B C 1
ATOM 5593 O O . LEU B 1 7 ? -34.531 31.344 17.234 1 95.75 7 LEU B O 1
ATOM 5597 N N . ASP B 1 8 ? -34.062 32.281 19.281 1 96.12 8 ASP B N 1
ATOM 5598 C CA . ASP B 1 8 ? -34.219 33.688 18.828 1 96.12 8 ASP B CA 1
ATOM 5599 C C . ASP B 1 8 ? -32.938 34.156 18.172 1 96.12 8 ASP B C 1
ATOM 5601 O O . ASP B 1 8 ? -31.984 34.562 18.859 1 96.12 8 ASP B O 1
ATOM 5605 N N . LYS B 1 9 ? -32.906 34.375 16.859 1 95.38 9 LYS B N 1
ATOM 5606 C CA . LYS B 1 9 ? -31.688 34.656 16.078 1 95.38 9 LYS B CA 1
ATOM 5607 C C . LYS B 1 9 ? -31.266 36.125 16.266 1 95.38 9 LYS B C 1
ATOM 5609 O O . LYS B 1 9 ? -30.188 36.5 15.836 1 95.38 9 LYS B O 1
ATOM 5614 N N . SER B 1 10 ? -32.062 36.875 16.984 1 95.44 10 SER B N 1
ATOM 5615 C CA . SER B 1 10 ? -31.703 38.281 17.219 1 95.44 10 SER B CA 1
ATOM 5616 C C . SER B 1 10 ? -30.766 38.406 18.438 1 95.44 10 SER B C 1
ATOM 5618 O O . SER B 1 10 ? -30.141 39.438 18.625 1 95.44 10 SER B O 1
ATOM 5620 N N . LEU B 1 11 ? -30.703 37.344 19.203 1 97.5 11 LEU B N 1
ATOM 5621 C CA . LEU B 1 11 ? -29.828 37.344 20.375 1 97.5 11 LEU B CA 1
ATOM 5622 C C . LEU B 1 11 ? -28.438 36.875 20.016 1 97.5 11 LEU B C 1
ATOM 5624 O O . LEU B 1 11 ? -28.25 36.188 19 1 97.5 11 LEU B O 1
ATOM 5628 N N . SER B 1 12 ? -27.453 37.281 20.844 1 97.62 12 SER B N 1
ATOM 5629 C CA . SER B 1 12 ? -26.109 36.781 20.625 1 97.62 12 SER B CA 1
ATOM 5630 C C . SER B 1 12 ? -26.031 35.281 20.859 1 97.62 12 SER B C 1
ATOM 5632 O O . SER B 1 12 ? -26.859 34.719 21.578 1 97.62 12 SER B O 1
ATOM 5634 N N . PHE B 1 13 ? -25.141 34.656 20.266 1 98.31 13 PHE B N 1
ATOM 5635 C CA . PHE B 1 13 ? -24.969 33.219 20.438 1 98.31 13 PHE B CA 1
ATOM 5636 C C . PHE B 1 13 ? -24.797 32.844 21.922 1 98.31 13 PHE B C 1
ATOM 5638 O O . PHE B 1 13 ? -25.328 31.859 22.391 1 98.31 13 PHE B O 1
ATOM 5645 N N . LYS B 1 14 ? -24.031 33.688 22.641 1 98.19 14 LYS B N 1
ATOM 5646 C CA . LYS B 1 14 ? -23.781 33.406 24.062 1 98.19 14 LYS B CA 1
ATOM 5647 C C . LYS B 1 14 ? -25.078 33.5 24.875 1 98.19 14 LYS B C 1
ATOM 5649 O O . LYS B 1 14 ? -25.328 32.688 25.734 1 98.19 14 LYS B O 1
ATOM 5654 N N . GLU B 1 15 ? -25.922 34.5 24.578 1 98.44 15 GLU B N 1
ATOM 5655 C CA . GLU B 1 15 ? -27.203 34.625 25.266 1 98.44 15 GLU B CA 1
ATOM 5656 C C . GLU B 1 15 ? -28.094 33.438 25 1 98.44 15 GLU B C 1
ATOM 5658 O O . GLU B 1 15 ? -28.766 32.938 25.906 1 98.44 15 GLU B O 1
ATOM 5663 N N . ARG B 1 16 ? -28.062 33.031 23.812 1 98.5 16 ARG B N 1
ATOM 5664 C CA . ARG B 1 16 ? -28.844 31.859 23.422 1 98.5 16 ARG B CA 1
ATOM 5665 C C . ARG B 1 16 ? -28.328 30.594 24.125 1 98.5 16 ARG B C 1
ATOM 5667 O O . ARG B 1 16 ? -29.125 29.766 24.594 1 98.5 16 ARG B O 1
ATOM 5674 N N . ALA B 1 17 ? -27.047 30.453 24.188 1 98.69 17 ALA B N 1
ATOM 5675 C CA . ALA B 1 17 ? -26.438 29.297 24.844 1 98.69 17 ALA B CA 1
ATOM 5676 C C . ALA B 1 17 ? -26.797 29.25 26.328 1 98.69 17 ALA B C 1
ATOM 5678 O O . ALA B 1 17 ? -27.062 28.188 26.875 1 98.69 17 ALA B O 1
ATOM 5679 N N . VAL B 1 18 ? -26.812 30.391 26.969 1 98.62 18 VAL B N 1
ATOM 5680 C CA . VAL B 1 18 ? -27.156 30.469 28.391 1 98.62 18 VAL B CA 1
ATOM 5681 C C . VAL B 1 18 ? -28.578 29.969 28.609 1 98.62 18 VAL B C 1
ATOM 5683 O O . VAL B 1 18 ? -28.844 29.203 29.531 1 98.62 18 VAL B O 1
ATOM 5686 N N . ASP B 1 19 ? -29.453 30.406 27.75 1 98.62 19 ASP B N 1
ATOM 5687 C CA . ASP B 1 19 ? -30.844 29.953 27.844 1 98.62 19 ASP B CA 1
ATOM 5688 C C . ASP B 1 19 ? -30.953 28.453 27.625 1 98.62 19 ASP B C 1
ATOM 5690 O O . ASP B 1 19 ? -31.609 27.75 28.391 1 98.62 19 ASP B O 1
ATOM 5694 N N . LEU B 1 20 ? -30.312 27.969 26.594 1 98.69 20 LEU B N 1
ATOM 5695 C CA . LEU B 1 20 ? -30.375 26.562 26.25 1 98.69 20 LEU B CA 1
ATOM 5696 C C . LEU B 1 20 ? -29.859 25.703 27.406 1 98.69 20 LEU B C 1
ATOM 5698 O O . LEU B 1 20 ? -30.516 24.719 27.797 1 98.69 20 LEU B O 1
ATOM 5702 N N . VAL B 1 21 ? -28.719 26.078 27.969 1 98.69 21 VAL B N 1
ATOM 5703 C CA . VAL B 1 21 ? -28.109 25.312 29.031 1 98.69 21 VAL B CA 1
ATOM 5704 C C . VAL B 1 21 ? -29 25.344 30.281 1 98.69 21 VAL B C 1
ATOM 5706 O O . VAL B 1 21 ? -29.109 24.344 31 1 98.69 21 VAL B O 1
ATOM 5709 N N . SER B 1 22 ? -29.688 26.406 30.5 1 98.38 22 SER B N 1
ATOM 5710 C CA . SER B 1 22 ? -30.562 26.531 31.656 1 98.38 22 SER B CA 1
ATOM 5711 C C . SER B 1 22 ? -31.75 25.578 31.562 1 98.38 22 SER B C 1
ATOM 5713 O O . SER B 1 22 ? -32.375 25.25 32.562 1 98.38 22 SER B O 1
ATOM 5715 N N . ARG B 1 23 ? -31.984 25.141 30.375 1 98.19 23 ARG B N 1
ATOM 5716 C CA . ARG B 1 23 ? -33.125 24.25 30.156 1 98.19 23 ARG B CA 1
ATOM 5717 C C . ARG B 1 23 ? -32.688 22.781 30.219 1 98.19 23 ARG B C 1
ATOM 5719 O O . ARG B 1 23 ? -33.531 21.891 30.25 1 98.19 23 ARG B O 1
ATOM 5726 N N . MET B 1 24 ? -31.406 22.484 30.344 1 98.56 24 MET B N 1
ATOM 5727 C CA . MET B 1 24 ? -30.891 21.125 30.391 1 98.56 24 MET B CA 1
ATOM 5728 C C . MET B 1 24 ? -30.891 20.578 31.812 1 98.56 24 MET B C 1
ATOM 5730 O O . MET B 1 24 ? -30.719 21.344 32.781 1 98.56 24 MET B O 1
ATOM 5734 N N . THR B 1 25 ? -31.094 19.25 31.844 1 98.38 25 THR B N 1
ATOM 5735 C CA . THR B 1 25 ? -30.828 18.578 33.094 1 98.38 25 THR B CA 1
ATOM 5736 C C . THR B 1 25 ? -29.328 18.469 33.344 1 98.38 25 THR B C 1
ATOM 5738 O O . THR B 1 25 ? -28.516 18.719 32.438 1 98.38 25 THR B O 1
ATOM 5741 N N . LEU B 1 26 ? -29 18.172 34.594 1 97.94 26 LEU B N 1
ATOM 5742 C CA . LEU B 1 26 ? -27.578 18.016 34.938 1 97.94 26 LEU B CA 1
ATOM 5743 C C . LEU B 1 26 ? -26.938 16.906 34.094 1 97.94 26 LEU B C 1
ATOM 5745 O O . LEU B 1 26 ? -25.797 17.047 33.656 1 97.94 26 LEU B O 1
ATOM 5749 N N . GLU B 1 27 ? -27.688 15.844 33.906 1 98 27 GLU B N 1
ATOM 5750 C CA . GLU B 1 27 ? -27.188 14.742 33.094 1 98 27 GLU B CA 1
ATOM 5751 C C . GLU B 1 27 ? -26.969 15.172 31.641 1 98 27 GLU B C 1
ATOM 5753 O O . GLU B 1 27 ? -25.969 14.797 31.016 1 98 27 GLU B O 1
ATOM 5758 N N . GLU B 1 28 ? -27.859 15.93 31.141 1 98.56 28 GLU B N 1
ATOM 5759 C CA . GLU B 1 28 ? -27.75 16.438 29.781 1 98.56 28 GLU B CA 1
ATOM 5760 C C . GLU B 1 28 ? -26.562 17.391 29.641 1 98.56 28 GLU B C 1
ATOM 5762 O O . GLU B 1 28 ? -25.812 17.297 28.656 1 98.56 28 GLU B O 1
ATOM 5767 N N . LYS B 1 29 ? -26.375 18.297 30.656 1 98.62 29 LYS B N 1
ATOM 5768 C CA . LYS B 1 29 ? -25.219 19.188 30.625 1 98.62 29 LYS B CA 1
ATOM 5769 C C . LYS B 1 29 ? -23.906 18.406 30.625 1 98.62 29 LYS B C 1
ATOM 5771 O O . LYS B 1 29 ? -23.031 18.688 29.812 1 98.62 29 LYS B O 1
ATOM 5776 N N . ALA B 1 30 ? -23.828 17.438 31.469 1 98.44 30 ALA B N 1
ATOM 5777 C CA . ALA B 1 30 ? -22.609 16.625 31.578 1 98.44 30 ALA B CA 1
ATOM 5778 C C . ALA B 1 30 ? -22.328 15.883 30.281 1 98.44 30 ALA B C 1
ATOM 5780 O O . ALA B 1 30 ? -21.172 15.758 29.859 1 98.44 30 ALA B O 1
ATOM 5781 N N . SER B 1 31 ? -23.344 15.398 29.594 1 98.25 31 SER B N 1
ATOM 5782 C CA . SER B 1 31 ? -23.188 14.625 28.375 1 98.25 31 SER B CA 1
ATOM 5783 C C . SER B 1 31 ? -22.672 15.492 27.234 1 98.25 31 SER B C 1
ATOM 5785 O O . SER B 1 31 ? -22.078 14.984 26.266 1 98.25 31 SER B O 1
ATOM 5787 N N . GLN B 1 32 ? -22.828 16.797 27.312 1 98.56 32 GLN B N 1
ATOM 5788 C CA . GLN B 1 32 ? -22.391 17.719 26.266 1 98.56 32 GLN B CA 1
ATOM 5789 C C . GLN B 1 32 ? -20.922 18.062 26.422 1 98.56 32 GLN B C 1
ATOM 5791 O O . GLN B 1 32 ? -20.312 18.641 25.5 1 98.56 32 GLN B O 1
ATOM 5796 N N . LEU B 1 33 ? -20.281 17.672 27.562 1 98.81 33 LEU B N 1
ATOM 5797 C CA . LEU B 1 33 ? -18.891 18.031 27.812 1 98.81 33 LEU B CA 1
ATOM 5798 C C . LEU B 1 33 ? -17.938 16.938 27.328 1 98.81 33 LEU B C 1
ATOM 5800 O O . LEU B 1 33 ? -16.719 17.062 27.453 1 98.81 33 LEU B O 1
ATOM 5804 N N . ARG B 1 34 ? -18.5 15.945 26.688 1 98.12 34 ARG B N 1
ATOM 5805 C CA . ARG B 1 34 ? -17.75 14.852 26.094 1 98.12 34 ARG B CA 1
ATOM 5806 C C . ARG B 1 34 ? -17.5 15.094 24.609 1 98.12 34 ARG B C 1
ATOM 5808 O O . ARG B 1 34 ? -18.297 15.758 23.938 1 98.12 34 ARG B O 1
ATOM 5815 N N . TYR B 1 35 ? -16.391 14.484 24.047 1 98.31 35 TYR B N 1
ATOM 5816 C CA . TYR B 1 35 ? -16.141 14.641 22.609 1 98.31 35 TYR B CA 1
ATOM 5817 C C . TYR B 1 35 ? -17.25 13.992 21.797 1 98.31 35 TYR B C 1
ATOM 5819 O O . TYR B 1 35 ? -17.531 14.406 20.672 1 98.31 35 TYR B O 1
ATOM 5827 N N . ASP B 1 36 ? -17.875 12.93 22.344 1 97.81 36 ASP B N 1
ATOM 5828 C CA . ASP B 1 36 ? -19.016 12.258 21.719 1 97.81 36 ASP B CA 1
ATOM 5829 C C . ASP B 1 36 ? -20.328 12.719 22.344 1 97.81 36 ASP B C 1
ATOM 5831 O O . ASP B 1 36 ? -21.156 11.891 22.75 1 97.81 36 ASP B O 1
ATOM 5835 N N . ALA B 1 37 ? -20.594 14 22.281 1 98.31 37 ALA B N 1
ATOM 5836 C CA . ALA B 1 37 ? -21.766 14.633 22.891 1 98.31 37 ALA B CA 1
ATOM 5837 C C . ALA B 1 37 ? -23.062 13.93 22.469 1 98.31 37 ALA B C 1
ATOM 5839 O O . ALA B 1 37 ? -23.266 13.656 21.281 1 98.31 37 ALA B O 1
ATOM 5840 N N . GLN B 1 38 ? -23.938 13.617 23.422 1 97.69 38 GLN B N 1
ATOM 5841 C CA . GLN B 1 38 ? -25.172 12.875 23.188 1 97.69 38 GLN B CA 1
ATOM 5842 C C . GLN B 1 38 ? -26.297 13.805 22.75 1 97.69 38 GLN B C 1
ATOM 5844 O O . GLN B 1 38 ? -26.266 15.008 23.031 1 97.69 38 GLN B O 1
ATOM 5849 N N . PRO B 1 39 ? -27.266 13.242 22.109 1 97.75 39 PRO B N 1
ATOM 5850 C CA . PRO B 1 39 ? -28.406 14.086 21.734 1 97.75 39 PRO B CA 1
ATOM 5851 C C . PRO B 1 39 ? -29.297 14.445 22.922 1 97.75 39 PRO B C 1
ATOM 5853 O O . PRO B 1 39 ? -29.344 13.695 23.906 1 97.75 39 PRO B O 1
ATOM 5856 N N . VAL B 1 40 ? -29.844 15.594 22.859 1 98 40 VAL B N 1
ATOM 5857 C CA . VAL B 1 40 ? -30.953 15.992 23.734 1 98 40 VAL B CA 1
ATOM 5858 C C . VAL B 1 40 ? -32.219 16.234 22.891 1 98 40 VAL B C 1
ATOM 5860 O O . VAL B 1 40 ? -32.531 17.375 22.578 1 98 40 VAL B O 1
ATOM 5863 N N . GLU B 1 41 ? -33 15.273 22.719 1 96.31 41 GLU B N 1
ATOM 5864 C CA . GLU B 1 41 ? -34.062 15.25 21.734 1 96.31 41 GLU B CA 1
ATOM 5865 C C . GLU B 1 41 ? -35.156 16.281 22.094 1 96.31 41 GLU B C 1
ATOM 5867 O O . GLU B 1 41 ? -35.656 16.969 21.219 1 96.31 41 GLU B O 1
ATOM 5872 N N . ARG B 1 42 ? -35.406 16.359 23.328 1 96.25 42 ARG B N 1
ATOM 5873 C CA . ARG B 1 42 ? -36.5 17.25 23.75 1 96.25 42 ARG B CA 1
ATOM 5874 C C . ARG B 1 42 ? -36.156 18.703 23.469 1 96.25 42 ARG B C 1
ATOM 5876 O O . ARG B 1 42 ? -37.062 19.547 23.375 1 96.25 42 ARG B O 1
ATOM 5883 N N . LEU B 1 43 ? -34.875 18.953 23.328 1 97.38 43 LEU B N 1
ATOM 5884 C CA . LEU B 1 43 ? -34.438 20.328 23.062 1 97.38 43 LEU B CA 1
ATOM 5885 C C . LEU B 1 43 ? -33.969 20.469 21.625 1 97.38 43 LEU B C 1
ATOM 5887 O O . LEU B 1 43 ? -33.406 21.516 21.25 1 97.38 43 LEU B O 1
ATOM 5891 N N . GLY B 1 44 ? -34.062 19.359 20.812 1 95.25 44 GLY B N 1
ATOM 5892 C CA . GLY B 1 44 ? -33.688 19.406 19.406 1 95.25 44 GLY B CA 1
ATOM 5893 C C . GLY B 1 44 ? -32.188 19.406 19.188 1 95.25 44 GLY B C 1
ATOM 5894 O O . GLY B 1 44 ? -31.703 19.875 18.156 1 95.25 44 GLY B O 1
ATOM 5895 N N . ILE B 1 45 ? -31.391 18.953 20.109 1 97 45 ILE B N 1
ATOM 5896 C CA . ILE B 1 45 ? -29.938 18.906 19.984 1 97 45 ILE B CA 1
ATOM 5897 C C . ILE B 1 45 ? -29.5 17.547 19.453 1 97 45 ILE B C 1
ATOM 5899 O O . ILE B 1 45 ? -29.594 16.547 20.156 1 97 45 ILE B O 1
ATOM 5903 N N . PRO B 1 46 ? -28.984 17.484 18.25 1 95.81 46 PRO B N 1
ATOM 5904 C CA . PRO B 1 46 ? -28.5 16.203 17.734 1 95.81 46 PRO B CA 1
ATOM 5905 C C . PRO B 1 46 ? -27.172 15.789 18.344 1 95.81 46 PRO B C 1
ATOM 5907 O O . PRO B 1 46 ? -26.453 16.625 18.891 1 95.81 46 PRO B O 1
ATOM 5910 N N . ARG B 1 47 ? -26.922 14.484 18.25 1 97 47 ARG B N 1
ATOM 5911 C CA . ARG B 1 47 ? -25.594 13.977 18.578 1 97 47 ARG B CA 1
ATOM 5912 C C . ARG B 1 47 ? -24.5 14.727 17.828 1 97 47 ARG B C 1
ATOM 5914 O O . ARG B 1 47 ? -24.688 15.086 16.656 1 97 47 ARG B O 1
ATOM 5921 N N . TYR B 1 48 ? -23.406 15 18.469 1 98.12 48 TYR B N 1
ATOM 5922 C CA . TYR B 1 48 ? -22.281 15.68 17.828 1 98.12 48 TYR B CA 1
ATOM 5923 C C . TYR B 1 48 ? -20.953 15.117 18.312 1 98.12 48 TYR B C 1
ATOM 5925 O O . TYR B 1 48 ? -20.719 15.016 19.516 1 98.12 48 TYR B O 1
ATOM 5933 N N . ASN B 1 49 ? -20.156 14.742 17.375 1 98.5 49 ASN B N 1
ATOM 5934 C CA . ASN B 1 49 ? -18.797 14.336 17.703 1 98.5 49 ASN B CA 1
ATOM 5935 C C . ASN B 1 49 ? -17.797 15.461 17.422 1 98.5 49 ASN B C 1
ATOM 5937 O O . ASN B 1 49 ? -17.594 15.836 16.266 1 98.5 49 ASN B O 1
ATOM 5941 N N . TRP B 1 50 ? -17.125 15.93 18.453 1 98.62 50 TRP B N 1
ATOM 5942 C CA . TRP B 1 50 ? -16.25 17.094 18.375 1 98.62 50 TRP B CA 1
ATOM 5943 C C . TRP B 1 50 ? -14.93 16.75 17.703 1 98.62 50 TRP B C 1
ATOM 5945 O O . TRP B 1 50 ? -14.18 17.625 17.281 1 98.62 50 TRP B O 1
ATOM 5955 N N . TRP B 1 51 ? -14.586 15.461 17.703 1 98.38 51 TRP B N 1
ATOM 5956 C CA . TRP B 1 51 ? -13.266 15.023 17.25 1 98.38 51 TRP B CA 1
ATOM 5957 C C . TRP B 1 51 ? -13.211 14.977 15.727 1 98.38 51 TRP B C 1
ATOM 5959 O O . TRP B 1 51 ? -13.773 14.062 15.109 1 98.38 51 TRP B O 1
ATOM 5969 N N . ASN B 1 52 ? -12.539 15.875 15.141 1 98.19 52 ASN B N 1
ATOM 5970 C CA . ASN B 1 52 ? -12.156 15.891 13.734 1 98.19 52 ASN B CA 1
ATOM 5971 C C . ASN B 1 52 ? -10.812 16.578 13.531 1 98.19 52 ASN B C 1
ATOM 5973 O O . ASN B 1 52 ? -10.305 17.25 14.43 1 98.19 52 ASN B O 1
ATOM 5977 N N . GLU B 1 53 ? -10.164 16.266 12.422 1 97.5 53 GLU B N 1
ATOM 5978 C CA . GLU B 1 53 ? -8.828 16.75 12.086 1 97.5 53 GLU B CA 1
ATOM 5979 C C . GLU B 1 53 ? -8.766 17.266 10.656 1 97.5 53 GLU B C 1
ATOM 5981 O O . GLU B 1 53 ? -9.422 16.719 9.766 1 97.5 53 GLU B O 1
ATOM 5986 N N . ALA B 1 54 ? -7.891 18.266 10.453 1 98.25 54 ALA B N 1
ATOM 5987 C CA . ALA B 1 54 ? -7.809 18.844 9.109 1 98.25 54 ALA B CA 1
ATOM 5988 C C . ALA B 1 54 ? -6.477 19.562 8.898 1 98.25 54 ALA B C 1
ATOM 5990 O O . ALA B 1 54 ? -6.438 20.672 8.352 1 98.25 54 ALA B O 1
ATOM 5991 N N . LEU B 1 55 ? -5.445 18.969 9.297 1 97.5 55 LEU B N 1
ATOM 5992 C CA . LEU B 1 55 ? -4.121 19.594 9.273 1 97.5 55 LEU B CA 1
ATOM 5993 C C . LEU B 1 55 ? -3.713 19.938 7.848 1 97.5 55 LEU B C 1
ATOM 5995 O O . LEU B 1 55 ? -3.082 20.969 7.617 1 97.5 55 LEU B O 1
ATOM 5999 N N . HIS B 1 56 ? -3.969 19.094 6.871 1 98.44 56 HIS B N 1
ATOM 6000 C CA . HIS B 1 56 ? -3.656 19.297 5.461 1 98.44 56 HIS B CA 1
ATOM 6001 C C . HIS B 1 56 ? -4.68 18.609 4.562 1 98.44 56 HIS B C 1
ATOM 6003 O O . HIS B 1 56 ? -4.316 17.953 3.59 1 98.44 56 HIS B O 1
ATOM 6009 N N . GLY B 1 57 ? -5.93 18.828 4.898 1 98.56 57 GLY B N 1
ATOM 6010 C CA . GLY B 1 57 ? -7.117 18.188 4.363 1 98.56 57 GLY B CA 1
ATOM 6011 C C . GLY B 1 57 ? -7.969 17.531 5.426 1 98.56 57 GLY B C 1
ATOM 6012 O O . GLY B 1 57 ? -7.48 17.219 6.52 1 98.56 57 GLY B O 1
ATOM 6013 N N . VAL B 1 58 ? -9.266 17.281 5.121 1 98.69 58 VAL B N 1
ATOM 6014 C CA . VAL B 1 58 ? -10.102 16.578 6.086 1 98.69 58 VAL B CA 1
ATOM 6015 C C . VAL B 1 58 ? -9.578 15.164 6.301 1 98.69 58 VAL B C 1
ATOM 6017 O O . VAL B 1 58 ? -9.438 14.398 5.348 1 98.69 58 VAL B O 1
ATOM 6020 N N . ALA B 1 59 ? -9.273 14.867 7.562 1 97.75 59 ALA B N 1
ATOM 6021 C CA . ALA B 1 59 ? -8.547 13.633 7.859 1 97.75 59 ALA B CA 1
ATOM 6022 C C . ALA B 1 59 ? -9.5 12.539 8.328 1 97.75 59 ALA B C 1
ATOM 6024 O O . ALA B 1 59 ? -10.484 12.82 9.016 1 97.75 59 ALA B O 1
ATOM 6025 N N . ARG B 1 60 ? -9.258 11.305 7.941 1 96 60 ARG B N 1
ATOM 6026 C CA . ARG B 1 60 ? -9.781 10.078 8.531 1 96 60 ARG B CA 1
ATOM 6027 C C . ARG B 1 60 ? -11.281 9.953 8.297 1 96 60 ARG B C 1
ATOM 6029 O O . ARG B 1 60 ? -11.961 9.172 8.977 1 96 60 ARG B O 1
ATOM 6036 N N . ALA B 1 61 ? -11.836 10.695 7.375 1 95.25 61 ALA B N 1
ATOM 6037 C CA . ALA B 1 61 ? -13.266 10.703 7.082 1 95.25 61 ALA B CA 1
ATOM 6038 C C . ALA B 1 61 ? -13.531 10.336 5.625 1 95.25 61 ALA B C 1
ATOM 6040 O O . ALA B 1 61 ? -14.438 10.883 4.992 1 95.25 61 ALA B O 1
ATOM 6041 N N . GLY B 1 62 ? -12.664 9.469 5.133 1 96.94 62 GLY B N 1
ATOM 6042 C CA . GLY B 1 62 ? -12.82 9.055 3.748 1 96.94 62 GLY B CA 1
ATOM 6043 C C . GLY B 1 62 ? -12.109 9.969 2.77 1 96.94 62 GLY B C 1
ATOM 6044 O O . GLY B 1 62 ? -11.047 10.523 3.082 1 96.94 62 GLY B O 1
ATOM 6045 N N . VAL B 1 63 ? -12.633 10.086 1.578 1 98.12 63 VAL B N 1
ATOM 6046 C CA . VAL B 1 63 ? -11.969 10.773 0.473 1 98.12 63 VAL B CA 1
ATOM 6047 C C . VAL B 1 63 ? -11.984 12.281 0.715 1 98.12 63 VAL B C 1
ATOM 6049 O O . VAL B 1 63 ? -13.016 12.844 1.091 1 98.12 63 VAL B O 1
ATOM 6052 N N . ALA B 1 64 ? -10.898 12.867 0.508 1 98.5 64 ALA B N 1
ATOM 6053 C CA . ALA B 1 64 ? -10.711 14.312 0.559 1 98.5 64 ALA B CA 1
ATOM 6054 C C . ALA B 1 64 ? -9.469 14.734 -0.227 1 98.5 64 ALA B C 1
ATOM 6056 O O . ALA B 1 64 ? -8.641 13.891 -0.581 1 98.5 64 ALA B O 1
ATOM 6057 N N . THR B 1 65 ? -9.414 16 -0.589 1 98.56 65 THR B N 1
ATOM 6058 C CA . THR B 1 65 ? -8.18 16.531 -1.142 1 98.56 65 THR B CA 1
ATOM 6059 C C . THR B 1 65 ? -7.059 16.484 -0.108 1 98.56 65 THR B C 1
ATOM 6061 O O . THR B 1 65 ? -7.25 16.875 1.047 1 98.56 65 THR B O 1
ATOM 6064 N N . VAL B 1 66 ? -5.914 15.969 -0.513 1 98.69 66 VAL B N 1
ATOM 6065 C CA . VAL B 1 66 ? -4.781 15.852 0.402 1 98.69 66 VAL B CA 1
ATOM 6066 C C . VAL B 1 66 ? -3.67 16.797 -0.036 1 98.69 66 VAL B C 1
ATOM 6068 O O . VAL B 1 66 ? -3.086 16.641 -1.109 1 98.69 66 VAL B O 1
ATOM 6071 N N . PHE B 1 67 ? -3.381 17.766 0.727 1 98.88 67 PHE B N 1
ATOM 6072 C CA . PHE B 1 67 ? -2.328 18.75 0.503 1 98.88 67 PHE B CA 1
ATOM 6073 C C . PHE B 1 67 ? -1.016 18.297 1.125 1 98.88 67 PHE B C 1
ATOM 6075 O O . PHE B 1 67 ? -0.979 17.297 1.846 1 98.88 67 PHE B O 1
ATOM 6082 N N . PRO B 1 68 ? 0.12 18.969 0.784 1 98.81 68 PRO B N 1
ATOM 6083 C CA . PRO B 1 68 ? 1.354 18.688 1.519 1 98.81 68 PRO B CA 1
ATOM 6084 C C . PRO B 1 68 ? 1.181 18.797 3.031 1 98.81 68 PRO B C 1
ATOM 6086 O O . PRO B 1 68 ? 0.337 19.562 3.502 1 98.81 68 PRO B O 1
ATOM 6089 N N . GLN B 1 69 ? 1.91 18 3.77 1 98.5 69 GLN B N 1
ATOM 6090 C CA . GLN B 1 69 ? 1.895 18.109 5.227 1 98.5 69 GLN B CA 1
ATOM 6091 C C . GLN B 1 69 ? 2.232 19.531 5.672 1 98.5 69 GLN B C 1
ATOM 6093 O O . GLN B 1 69 ? 2.803 20.312 4.902 1 98.5 69 GLN B O 1
ATOM 6098 N N . ALA B 1 70 ? 1.903 19.875 6.887 1 98.69 70 ALA B N 1
ATOM 6099 C CA . ALA B 1 70 ? 2.014 21.234 7.402 1 98.69 70 ALA B CA 1
ATOM 6100 C C . ALA B 1 70 ? 3.426 21.781 7.207 1 98.69 70 ALA B C 1
ATOM 6102 O O . ALA B 1 70 ? 3.602 22.938 6.82 1 98.69 70 ALA B O 1
ATOM 6103 N N . ILE B 1 71 ? 4.402 20.953 7.441 1 98.75 71 ILE B N 1
ATOM 6104 C CA . ILE B 1 71 ? 5.785 21.406 7.32 1 98.75 71 ILE B CA 1
ATOM 6105 C C . ILE B 1 71 ? 6.082 21.781 5.867 1 98.75 71 ILE B C 1
ATOM 6107 O O . ILE B 1 71 ? 6.816 22.734 5.605 1 98.75 71 ILE B O 1
ATOM 6111 N N . GLY B 1 72 ? 5.535 20.984 4.949 1 98.81 72 GLY B N 1
ATOM 6112 C CA . GLY B 1 72 ? 5.637 21.344 3.543 1 98.81 72 GLY B CA 1
ATOM 6113 C C . GLY B 1 72 ? 4.887 22.609 3.188 1 98.81 72 GLY B C 1
ATOM 6114 O O . GLY B 1 72 ? 5.363 23.406 2.381 1 98.81 72 GLY B O 1
ATOM 6115 N N . LEU B 1 73 ? 3.738 22.797 3.787 1 98.88 73 LEU B N 1
ATOM 6116 C CA . LEU B 1 73 ? 2.984 24.031 3.572 1 98.88 73 LEU B CA 1
ATOM 6117 C C . LEU B 1 73 ? 3.752 25.234 4.102 1 98.88 73 LEU B C 1
ATOM 6119 O O . LEU B 1 73 ? 3.701 26.328 3.508 1 98.88 73 LEU B O 1
ATOM 6123 N N . ALA B 1 74 ? 4.449 25.031 5.172 1 98.94 74 ALA B N 1
ATOM 6124 C CA . ALA B 1 74 ? 5.289 26.094 5.719 1 98.94 74 ALA B CA 1
ATOM 6125 C C . ALA B 1 74 ? 6.402 26.469 4.746 1 98.94 74 ALA B C 1
ATOM 6127 O O . ALA B 1 74 ? 6.781 27.641 4.648 1 98.94 74 ALA B O 1
ATOM 6128 N N . ALA B 1 75 ? 6.875 25.5 4.027 1 98.94 75 ALA B N 1
ATOM 6129 C CA . ALA B 1 75 ? 7.984 25.703 3.1 1 98.94 75 ALA B CA 1
ATOM 6130 C C . ALA B 1 75 ? 7.562 26.594 1.931 1 98.94 75 ALA B C 1
ATOM 6132 O O . ALA B 1 75 ? 8.414 27.094 1.185 1 98.94 75 ALA B O 1
ATOM 6133 N N . ILE B 1 76 ? 6.27 26.828 1.813 1 98.88 76 ILE B N 1
ATOM 6134 C CA . ILE B 1 76 ? 5.754 27.672 0.74 1 98.88 76 ILE B CA 1
ATOM 6135 C C . ILE B 1 76 ? 6.039 29.141 1.054 1 98.88 76 ILE B C 1
ATOM 6137 O O . ILE B 1 76 ? 6.238 29.953 0.144 1 98.88 76 ILE B O 1
ATOM 6141 N N . PHE B 1 77 ? 6.086 29.547 2.361 1 98.81 77 PHE B N 1
ATOM 6142 C CA . PHE B 1 77 ? 6.285 30.922 2.801 1 98.81 77 PHE B CA 1
ATOM 6143 C C . PHE B 1 77 ? 5.281 31.859 2.129 1 98.81 77 PHE B C 1
ATOM 6145 O O . PHE B 1 77 ? 5.664 32.875 1.559 1 98.81 77 PHE B O 1
ATOM 6152 N N . ASP B 1 78 ? 4.074 31.562 2.293 1 98.81 78 ASP B N 1
ATOM 6153 C CA . ASP B 1 78 ? 2.977 32.312 1.696 1 98.81 78 ASP B CA 1
ATOM 6154 C C . ASP B 1 78 ? 1.702 32.188 2.527 1 98.81 78 ASP B C 1
ATOM 6156 O O . ASP B 1 78 ? 0.926 31.234 2.338 1 98.81 78 ASP B O 1
ATOM 6160 N N . ASP B 1 79 ? 1.45 33.156 3.406 1 98.5 79 ASP B N 1
ATOM 6161 C CA . ASP B 1 79 ? 0.323 33.062 4.332 1 98.5 79 ASP B CA 1
ATOM 6162 C C . ASP B 1 79 ? -1.004 33.219 3.594 1 98.5 79 ASP B C 1
ATOM 6164 O O . ASP B 1 79 ? -1.987 32.562 3.914 1 98.5 79 ASP B O 1
ATOM 6168 N N . GLU B 1 80 ? -1.056 34.031 2.535 1 98.5 80 GLU B N 1
ATOM 6169 C CA . GLU B 1 80 ? -2.281 34.219 1.76 1 98.5 80 GLU B CA 1
ATOM 6170 C C . GLU B 1 80 ? -2.674 32.906 1.063 1 98.5 80 GLU B C 1
ATOM 6172 O O . GLU B 1 80 ? -3.85 32.531 1.036 1 98.5 80 GLU B O 1
ATOM 6177 N N . PHE B 1 81 ? -1.663 32.281 0.488 1 98.75 81 PHE B N 1
ATOM 6178 C CA . PHE B 1 81 ? -1.909 31.016 -0.187 1 98.75 81 PHE B CA 1
ATOM 6179 C C . PHE B 1 81 ? -2.398 29.953 0.8 1 98.75 81 PHE B C 1
ATOM 6181 O O . PHE B 1 81 ? -3.289 29.172 0.482 1 98.75 81 PHE B O 1
ATOM 6188 N N . LEU B 1 82 ? -1.811 29.922 2.012 1 98.88 82 LEU B N 1
ATOM 6189 C CA . LEU B 1 82 ? -2.232 28.953 3.02 1 98.88 82 LEU B CA 1
ATOM 6190 C C . LEU B 1 82 ? -3.668 29.219 3.459 1 98.88 82 LEU B C 1
ATOM 6192 O O . LEU B 1 82 ? -4.414 28.281 3.752 1 98.88 82 LEU B O 1
ATOM 6196 N N . GLU B 1 83 ? -4.07 30.516 3.553 1 98.88 83 GLU B N 1
ATOM 6197 C CA . GLU B 1 83 ? -5.453 30.859 3.883 1 98.88 83 GLU B CA 1
ATOM 6198 C C . GLU B 1 83 ? -6.418 30.281 2.854 1 98.88 83 GLU B C 1
ATOM 6200 O O . GLU B 1 83 ? -7.484 29.766 3.213 1 98.88 83 GLU B O 1
ATOM 6205 N N . LYS B 1 84 ? -6.02 30.312 1.587 1 98.81 84 LYS B N 1
ATOM 6206 C CA . LYS B 1 84 ? -6.832 29.734 0.519 1 98.81 84 LYS B CA 1
ATOM 6207 C C . LYS B 1 84 ? -6.965 28.234 0.688 1 98.81 84 LYS B C 1
ATOM 6209 O O . LYS B 1 84 ? -8.047 27.672 0.494 1 98.81 84 LYS B O 1
ATOM 6214 N N . ILE B 1 85 ? -5.895 27.578 0.995 1 98.88 85 ILE B N 1
ATOM 6215 C CA . ILE B 1 85 ? -5.906 26.125 1.217 1 98.88 85 ILE B CA 1
ATOM 6216 C C . ILE B 1 85 ? -6.844 25.797 2.375 1 98.88 85 ILE B C 1
ATOM 6218 O O . ILE B 1 85 ? -7.672 24.891 2.27 1 98.88 85 ILE B O 1
ATOM 6222 N N . ALA B 1 86 ? -6.738 26.562 3.473 1 98.94 86 ALA B N 1
ATOM 6223 C CA . ALA B 1 86 ? -7.57 26.328 4.648 1 98.94 86 ALA B CA 1
ATOM 6224 C C . ALA B 1 86 ? -9.047 26.531 4.328 1 98.94 86 ALA B C 1
ATOM 6226 O O . ALA B 1 86 ? -9.914 25.812 4.836 1 98.94 86 ALA B O 1
ATOM 6227 N N . ASP B 1 87 ? -9.328 27.516 3.504 1 98.88 87 ASP B N 1
ATOM 6228 C CA . ASP B 1 87 ? -10.703 27.766 3.074 1 98.88 87 ASP B CA 1
ATOM 6229 C C . ASP B 1 87 ? -11.258 26.562 2.311 1 98.88 87 ASP B C 1
ATOM 6231 O O . ASP B 1 87 ? -12.422 26.188 2.496 1 98.88 87 ASP B O 1
ATOM 6235 N N . VAL B 1 88 ? -10.453 25.969 1.453 1 98.88 88 VAL B N 1
ATOM 6236 C CA . VAL B 1 88 ? -10.859 24.797 0.695 1 98.88 88 VAL B CA 1
ATOM 6237 C C . VAL B 1 88 ? -11.102 23.625 1.647 1 98.88 88 VAL B C 1
ATOM 6239 O O . VAL B 1 88 ? -12.086 22.891 1.503 1 98.88 88 VAL B O 1
ATOM 6242 N N . ILE B 1 89 ? -10.25 23.453 2.637 1 98.88 89 ILE B N 1
ATOM 6243 C CA . ILE B 1 89 ? -10.391 22.391 3.623 1 98.88 89 ILE B CA 1
ATOM 6244 C C . ILE B 1 89 ? -11.719 22.562 4.367 1 98.88 89 ILE B C 1
ATOM 6246 O O . ILE B 1 89 ? -12.461 21.594 4.535 1 98.88 89 ILE B O 1
ATOM 6250 N N . ALA B 1 90 ? -12 23.781 4.77 1 98.88 90 ALA B N 1
ATOM 6251 C CA . ALA B 1 90 ? -13.258 24.062 5.465 1 98.88 90 ALA B CA 1
ATOM 6252 C C . ALA B 1 90 ? -14.453 23.797 4.559 1 98.88 90 ALA B C 1
ATOM 6254 O O . ALA B 1 90 ? -15.477 23.281 5.008 1 98.88 90 ALA B O 1
ATOM 6255 N N . THR B 1 91 ? -14.32 24.141 3.322 1 98.88 91 THR B N 1
ATOM 6256 C CA . THR B 1 91 ? -15.383 23.922 2.352 1 98.88 91 THR B CA 1
ATOM 6257 C C . THR B 1 91 ? -15.672 22.438 2.189 1 98.88 91 THR B C 1
ATOM 6259 O O . THR B 1 91 ? -16.828 22.016 2.211 1 98.88 91 THR B O 1
ATOM 6262 N N . GLU B 1 92 ? -14.648 21.672 2.061 1 98.88 92 GLU B N 1
ATOM 6263 C CA . GLU B 1 92 ? -14.836 20.234 1.952 1 98.88 92 GLU B CA 1
ATOM 6264 C C . GLU B 1 92 ? -15.375 19.641 3.252 1 98.88 92 GLU B C 1
ATOM 6266 O O . GLU B 1 92 ? -16.203 18.719 3.23 1 98.88 92 GLU B O 1
ATOM 6271 N N . GLY B 1 93 ? -14.859 20.172 4.387 1 98.81 93 GLY B N 1
ATOM 6272 C CA . GLY B 1 93 ? -15.406 19.766 5.672 1 98.81 93 GLY B CA 1
ATOM 6273 C C . GLY B 1 93 ? -16.906 19.984 5.777 1 98.81 93 GLY B C 1
ATOM 6274 O O . GLY B 1 93 ? -17.625 19.094 6.234 1 98.81 93 GLY B O 1
ATOM 6275 N N . ARG B 1 94 ? -17.391 21.156 5.359 1 98.81 94 ARG B N 1
ATOM 6276 C CA . ARG B 1 94 ? -18.812 21.484 5.371 1 98.81 94 ARG B CA 1
ATOM 6277 C C . ARG B 1 94 ? -19.594 20.562 4.426 1 98.81 94 ARG B C 1
ATOM 6279 O O . ARG B 1 94 ? -20.672 20.094 4.762 1 98.81 94 ARG B O 1
ATOM 6286 N N . ALA B 1 95 ? -19.016 20.328 3.279 1 98.81 95 ALA B N 1
ATOM 6287 C CA . ALA B 1 95 ? -19.656 19.438 2.318 1 98.81 95 ALA B CA 1
ATOM 6288 C C . ALA B 1 95 ? -19.875 18.047 2.916 1 98.81 95 ALA B C 1
ATOM 6290 O O . ALA B 1 95 ? -20.969 17.469 2.809 1 98.81 95 ALA B O 1
ATOM 6291 N N . LYS B 1 96 ? -18.906 17.562 3.529 1 98.69 96 LYS B N 1
ATOM 6292 C CA . LYS B 1 96 ? -18.953 16.234 4.125 1 98.69 96 LYS B CA 1
ATOM 6293 C C . LYS B 1 96 ? -19.891 16.203 5.324 1 98.69 96 LYS B C 1
ATOM 6295 O O . LYS B 1 96 ? -20.641 15.234 5.504 1 98.69 96 LYS B O 1
ATOM 6300 N N . TYR B 1 97 ? -19.812 17.219 6.148 1 98.56 97 TYR B N 1
ATOM 6301 C CA . TYR B 1 97 ? -20.703 17.344 7.289 1 98.56 97 TYR B CA 1
ATOM 6302 C C . TYR B 1 97 ? -22.156 17.344 6.84 1 98.56 97 TYR B C 1
ATOM 6304 O O . TYR B 1 97 ? -23 16.625 7.402 1 98.56 97 TYR B O 1
ATOM 6312 N N . ASN B 1 98 ? -22.469 18.156 5.828 1 98.56 98 ASN B N 1
ATOM 6313 C CA . ASN B 1 98 ? -23.828 18.25 5.312 1 98.56 98 ASN B CA 1
ATOM 6314 C C . ASN B 1 98 ? -24.328 16.906 4.809 1 98.56 98 ASN B C 1
ATOM 6316 O O . ASN B 1 98 ? -25.453 16.484 5.133 1 98.56 98 ASN B O 1
ATOM 6320 N N . GLU B 1 99 ? -23.5 16.219 4.086 1 98.31 99 GLU B N 1
ATOM 6321 C CA . GLU B 1 99 ? -23.891 14.945 3.5 1 98.31 99 GLU B CA 1
ATOM 6322 C C . GLU B 1 99 ? -24.047 13.875 4.574 1 98.31 99 GLU B C 1
ATOM 6324 O O . GLU B 1 99 ? -25.031 13.125 4.57 1 98.31 99 GLU B O 1
ATOM 6329 N N . SER B 1 100 ? -23.094 13.789 5.48 1 97.94 100 SER B N 1
ATOM 6330 C CA . SER B 1 100 ? -23.156 12.797 6.555 1 97.94 100 SER B CA 1
ATOM 6331 C C . SER B 1 100 ? -24.359 13.039 7.457 1 97.94 100 SER B C 1
ATOM 6333 O O . SER B 1 100 ? -25.031 12.086 7.875 1 97.94 100 SER B O 1
ATOM 6335 N N . SER B 1 101 ? -24.609 14.297 7.734 1 97.06 101 SER B N 1
ATOM 6336 C CA . SER B 1 101 ? -25.75 14.641 8.57 1 97.06 101 SER B CA 1
ATOM 6337 C C . SER B 1 101 ? -27.062 14.25 7.898 1 97.06 101 SER B C 1
ATOM 6339 O O . SER B 1 101 ? -27.984 13.742 8.555 1 97.06 101 SER B O 1
ATOM 6341 N N . LYS B 1 102 ? -27.125 14.516 6.637 1 97 102 LYS B N 1
ATOM 6342 C CA . LYS B 1 102 ? -28.297 14.133 5.871 1 97 102 LYS B CA 1
ATOM 6343 C C . LYS B 1 102 ? -28.531 12.633 5.941 1 97 102 LYS B C 1
ATOM 6345 O O . LYS B 1 102 ? -29.688 12.172 5.938 1 97 102 LYS B O 1
ATOM 6350 N N . LYS B 1 103 ? -27.516 11.906 6.086 1 96.5 103 LYS B N 1
ATOM 6351 C CA . LYS B 1 103 ? -27.594 10.453 6.105 1 96.5 103 LYS B CA 1
ATOM 6352 C C . LYS B 1 103 ? -27.641 9.922 7.535 1 96.5 103 LYS B C 1
ATOM 6354 O O . LYS B 1 103 ? -27.531 8.719 7.762 1 96.5 103 LYS B O 1
ATOM 6359 N N . GLY B 1 104 ? -27.672 10.781 8.508 1 95.81 104 GLY B N 1
ATOM 6360 C CA . GLY B 1 104 ? -27.766 10.398 9.906 1 95.81 104 GLY B CA 1
ATOM 6361 C C . GLY B 1 104 ? -26.453 9.883 10.469 1 95.81 104 GLY B C 1
ATOM 6362 O O . GLY B 1 104 ? -26.422 9.219 11.508 1 95.81 104 GLY B O 1
ATOM 6363 N N . ASP B 1 105 ? -25.359 10.125 9.742 1 97.38 105 ASP B N 1
ATOM 6364 C CA . ASP B 1 105 ? -24.031 9.719 10.18 1 97.38 105 ASP B CA 1
ATOM 6365 C C . ASP B 1 105 ? -23.344 10.828 10.969 1 97.38 105 ASP B C 1
ATOM 6367 O O . ASP B 1 105 ? -22.734 11.734 10.391 1 97.38 105 ASP B O 1
ATOM 6371 N N . ARG B 1 106 ? -23.391 10.773 12.281 1 97.38 106 ARG B N 1
ATOM 6372 C CA . ARG B 1 106 ? -22.797 11.766 13.188 1 97.38 106 ARG B CA 1
ATOM 6373 C C . ARG B 1 106 ? -21.688 11.141 14.031 1 97.38 106 ARG B C 1
ATOM 6375 O O . ARG B 1 106 ? -21.562 11.453 15.211 1 97.38 106 ARG B O 1
ATOM 6382 N N . ASP B 1 107 ? -20.906 10.172 13.406 1 97.31 107 ASP B N 1
ATOM 6383 C CA . ASP B 1 107 ? -19.797 9.461 14.023 1 97.31 107 ASP B CA 1
ATOM 6384 C C . ASP B 1 107 ? -18.562 10.367 14.141 1 97.31 107 ASP B C 1
ATOM 6386 O O . ASP B 1 107 ? -18.641 11.562 13.852 1 97.31 107 ASP B O 1
ATOM 6390 N N . ILE B 1 108 ? -17.469 9.836 14.672 1 97.75 108 ILE B N 1
ATOM 6391 C CA . ILE B 1 108 ? -16.188 10.508 14.766 1 97.75 108 ILE B CA 1
ATOM 6392 C C . ILE B 1 108 ? -15.719 10.945 13.375 1 97.75 108 ILE B C 1
ATOM 6394 O O . ILE B 1 108 ? -16.062 10.305 12.375 1 97.75 108 ILE B O 1
ATOM 6398 N N . TYR B 1 109 ? -15.109 12.156 13.242 1 97.94 109 TYR B N 1
ATOM 6399 C CA . TYR B 1 109 ? -14.461 12.75 12.078 1 97.94 109 TYR B CA 1
ATOM 6400 C C . TYR B 1 109 ? -15.5 13.289 11.094 1 97.94 109 TYR B C 1
ATOM 6402 O O . TYR B 1 109 ? -15.172 13.617 9.953 1 97.94 109 TYR B O 1
ATOM 6410 N N . LYS B 1 110 ? -16.844 13.359 11.609 1 97.81 110 LYS B N 1
ATOM 6411 C CA . LYS B 1 110 ? -17.891 13.844 10.719 1 97.81 110 LYS B CA 1
ATOM 6412 C C . LYS B 1 110 ? -18.312 15.266 11.086 1 97.81 110 LYS B C 1
ATOM 6414 O O . LYS B 1 110 ? -19.094 15.891 10.367 1 97.81 110 LYS B O 1
ATOM 6419 N N . GLY B 1 111 ? -17.781 15.828 12.172 1 98.19 111 GLY B N 1
ATOM 6420 C CA . GLY B 1 111 ? -18.109 17.172 12.609 1 98.19 111 GLY B CA 1
ATOM 6421 C C . GLY B 1 111 ? -17.297 18.25 11.922 1 98.19 111 GLY B C 1
ATOM 6422 O O . GLY B 1 111 ? -16.516 17.953 11.023 1 98.19 111 GLY B O 1
ATOM 6423 N N . ILE B 1 112 ? -17.531 19.484 12.273 1 98.69 112 ILE B N 1
ATOM 6424 C CA . ILE B 1 112 ? -16.891 20.609 11.625 1 98.69 112 ILE B CA 1
ATOM 6425 C C . ILE B 1 112 ? -16.109 21.422 12.656 1 98.69 112 ILE B C 1
ATOM 6427 O O . ILE B 1 112 ? -15.875 22.609 12.469 1 98.69 112 ILE B O 1
ATOM 6431 N N . THR B 1 113 ? -15.758 20.797 13.797 1 98.81 113 THR B N 1
ATOM 6432 C CA . THR B 1 113 ? -14.703 21.234 14.703 1 98.81 113 THR B CA 1
ATOM 6433 C C . THR B 1 113 ? -13.391 20.531 14.391 1 98.81 113 THR B C 1
ATOM 6435 O O . THR B 1 113 ? -13.273 19.312 14.57 1 98.81 113 THR B O 1
ATOM 6438 N N . PHE B 1 114 ? -12.445 21.266 13.938 1 98.75 114 PHE B N 1
ATOM 6439 C CA . PHE B 1 114 ? -11.18 20.688 13.5 1 98.75 114 PHE B CA 1
ATOM 6440 C C . PHE B 1 114 ? -10.07 21.016 14.5 1 98.75 114 PHE B C 1
ATOM 6442 O O . PHE B 1 114 ? -9.781 22.188 14.75 1 98.75 114 PHE B O 1
ATOM 6449 N N . TRP B 1 115 ? -9.5 20.016 15.062 1 98.5 115 TRP B N 1
ATOM 6450 C CA . TRP B 1 115 ? -8.367 20.203 15.969 1 98.5 115 TRP B CA 1
ATOM 6451 C C . TRP B 1 115 ? -7.082 20.453 15.188 1 98.5 115 TRP B C 1
ATOM 6453 O O . TRP B 1 115 ? -6.168 19.609 15.219 1 98.5 115 TRP B O 1
ATOM 6463 N N . SER B 1 116 ? -7.012 21.562 14.555 1 98.25 116 SER B N 1
ATOM 6464 C CA . SER B 1 116 ? -5.977 22.156 13.711 1 98.25 116 SER B CA 1
ATOM 6465 C C . SER B 1 116 ? -6.004 23.672 13.766 1 98.25 116 SER B C 1
ATOM 6467 O O . SER B 1 116 ? -7.066 24.266 13.945 1 98.25 116 SER B O 1
ATOM 6469 N N . PRO B 1 117 ? -4.852 24.266 13.656 1 98.56 117 PRO B N 1
ATOM 6470 C CA . PRO B 1 117 ? -3.523 23.797 13.281 1 98.56 117 PRO B CA 1
ATOM 6471 C C . PRO B 1 117 ? -2.664 23.406 14.484 1 98.56 117 PRO B C 1
ATOM 6473 O O . PRO B 1 117 ? -3.062 23.641 15.625 1 98.56 117 PRO B O 1
ATOM 6476 N N . ASN B 1 118 ? -1.564 22.797 14.219 1 98.62 118 ASN B N 1
ATOM 6477 C CA . ASN B 1 118 ? -0.481 22.625 15.172 1 98.62 118 ASN B CA 1
ATOM 6478 C C . ASN B 1 118 ? 0.564 23.734 15.055 1 98.62 118 ASN B C 1
ATOM 6480 O O . ASN B 1 118 ? 1.27 23.812 14.055 1 98.62 118 ASN B O 1
ATOM 6484 N N . VAL B 1 119 ? 0.662 24.531 16.125 1 98.69 119 VAL B N 1
ATOM 6485 C CA . VAL B 1 119 ? 1.551 25.688 16.016 1 98.69 119 VAL B CA 1
ATOM 6486 C C . VAL B 1 119 ? 2.67 25.562 17.047 1 98.69 119 VAL B C 1
ATOM 6488 O O . VAL B 1 119 ? 3.223 26.578 17.5 1 98.69 119 VAL B O 1
ATOM 6491 N N . ASN B 1 120 ? 2.877 24.328 17.531 1 98.5 120 ASN B N 1
ATOM 6492 C CA . ASN B 1 120 ? 4.062 24.109 18.344 1 98.5 120 ASN B CA 1
ATOM 6493 C C . ASN B 1 120 ? 5.344 24.359 17.547 1 98.5 120 ASN B C 1
ATOM 6495 O O . ASN B 1 120 ? 5.395 24.094 16.344 1 98.5 120 ASN B O 1
ATOM 6499 N N . ILE B 1 121 ? 6.348 24.828 18.25 1 98.19 121 ILE B N 1
ATOM 6500 C CA . ILE B 1 121 ? 7.613 25.172 17.609 1 98.19 121 ILE B CA 1
ATOM 6501 C C . ILE B 1 121 ? 8.43 23.891 17.391 1 98.19 121 ILE B C 1
ATOM 6503 O O . ILE B 1 121 ? 8.594 23.094 18.312 1 98.19 121 ILE B O 1
ATOM 6507 N N . PHE B 1 122 ? 8.859 23.719 16.141 1 97.75 122 PHE B N 1
ATOM 6508 C CA . PHE B 1 122 ? 9.781 22.625 15.812 1 97.75 122 PHE B CA 1
ATOM 6509 C C . PHE B 1 122 ? 11.172 22.906 16.375 1 97.75 122 PHE B C 1
ATOM 6511 O O . PHE B 1 122 ? 12.109 23.172 15.625 1 97.75 122 PHE B O 1
ATOM 6518 N N . ARG B 1 123 ? 11.328 22.766 17.656 1 96.25 123 ARG B N 1
ATOM 6519 C CA . ARG B 1 123 ? 12.492 23.141 18.453 1 96.25 123 ARG B CA 1
ATOM 6520 C C . ARG B 1 123 ? 13.688 22.234 18.141 1 96.25 123 ARG B C 1
ATOM 6522 O O . ARG B 1 123 ? 14.82 22.703 18.047 1 96.25 123 ARG B O 1
ATOM 6529 N N . ASP B 1 124 ? 13.383 20.984 18.109 1 95.56 124 ASP B N 1
ATOM 6530 C CA . ASP B 1 124 ? 14.383 19.938 17.984 1 95.56 124 ASP B CA 1
ATOM 6531 C C . ASP B 1 124 ? 14.102 19.047 16.766 1 95.56 124 ASP B C 1
ATOM 6533 O O . ASP B 1 124 ? 13.023 18.469 16.656 1 95.56 124 ASP B O 1
ATOM 6537 N N . PRO B 1 125 ? 15.109 18.922 15.906 1 95 125 PRO B N 1
ATOM 6538 C CA . PRO B 1 125 ? 14.883 18.172 14.664 1 95 125 PRO B CA 1
ATOM 6539 C C . PRO B 1 125 ? 14.625 16.688 14.906 1 95 125 PRO B C 1
ATOM 6541 O O . PRO B 1 125 ? 14.172 15.984 14.008 1 95 125 PRO B O 1
ATOM 6544 N N . ARG B 1 126 ? 14.898 16.172 16.125 1 95.94 126 ARG B N 1
ATOM 6545 C CA . ARG B 1 126 ? 14.656 14.773 16.453 1 95.94 126 ARG B CA 1
ATOM 6546 C C . ARG B 1 126 ? 13.172 14.523 16.719 1 95.94 126 ARG B C 1
ATOM 6548 O O . ARG B 1 126 ? 12.727 13.375 16.75 1 95.94 126 ARG B O 1
ATOM 6555 N N . TRP B 1 127 ? 12.32 15.547 16.891 1 95.19 127 TRP B N 1
ATOM 6556 C CA . TRP B 1 127 ? 10.914 15.43 17.25 1 95.19 127 TRP B CA 1
ATOM 6557 C C . TRP B 1 127 ? 10.102 14.82 16.109 1 95.19 127 TRP B C 1
ATOM 6559 O O . TRP B 1 127 ? 10.055 15.375 15.008 1 95.19 127 TRP B O 1
ATOM 6569 N N . GLY B 1 128 ? 9.43 13.766 16.406 1 92.56 128 GLY B N 1
ATOM 6570 C CA . GLY B 1 128 ? 8.734 13.016 15.375 1 92.56 128 GLY B CA 1
ATOM 6571 C C . GLY B 1 128 ? 7.484 13.703 14.867 1 92.56 128 GLY B C 1
ATOM 6572 O O . GLY B 1 128 ? 7.113 13.555 13.703 1 92.56 128 GLY B O 1
ATOM 6573 N N . ARG B 1 129 ? 6.816 14.523 15.648 1 95.12 129 ARG B N 1
ATOM 6574 C CA . ARG B 1 129 ? 5.566 15.172 15.266 1 95.12 129 ARG B CA 1
ATOM 6575 C C . ARG B 1 129 ? 5.832 16.547 14.664 1 95.12 129 ARG B C 1
ATOM 6577 O O . ARG B 1 129 ? 4.898 17.25 14.281 1 95.12 129 ARG B O 1
ATOM 6584 N N . GLY B 1 130 ? 7.059 16.906 14.547 1 96.19 130 GLY B N 1
ATOM 6585 C CA . GLY B 1 130 ? 7.41 18.203 14.008 1 96.19 130 GLY B CA 1
ATOM 6586 C C . GLY B 1 130 ? 6.82 18.469 12.633 1 96.19 130 GLY B C 1
ATOM 6587 O O . GLY B 1 130 ? 6.508 19.609 12.289 1 96.19 130 GLY B O 1
ATOM 6588 N N . HIS B 1 131 ? 6.648 17.406 11.852 1 96.38 131 HIS B N 1
ATOM 6589 C CA . HIS B 1 131 ? 6.141 17.578 10.492 1 96.38 131 HIS B CA 1
ATOM 6590 C C . HIS B 1 131 ? 4.711 18.109 10.5 1 96.38 131 HIS B C 1
ATOM 6592 O O . HIS B 1 131 ? 4.23 18.625 9.492 1 96.38 131 HIS B O 1
ATOM 6598 N N . GLU B 1 132 ? 4.062 18.078 11.68 1 97.56 132 GLU B N 1
ATOM 6599 C CA . GLU B 1 132 ? 2.689 18.562 11.812 1 97.56 132 GLU B CA 1
ATOM 6600 C C . GLU B 1 132 ? 2.654 20.078 12.016 1 97.56 132 GLU B C 1
ATOM 6602 O O . GLU B 1 132 ? 1.579 20.672 12.086 1 97.56 132 GLU B O 1
ATOM 6607 N N . THR B 1 133 ? 3.812 20.75 12.07 1 98.44 133 THR B N 1
ATOM 6608 C CA . THR B 1 133 ? 3.871 22.156 12.453 1 98.44 133 THR B CA 1
ATOM 6609 C C . THR B 1 133 ? 4.324 23.016 11.281 1 98.44 133 THR B C 1
ATOM 6611 O O . THR B 1 133 ? 4.566 22.5 10.188 1 98.44 133 THR B O 1
ATOM 6614 N N . TYR B 1 134 ? 4.422 24.312 11.555 1 98.75 134 TYR B N 1
ATOM 6615 C CA . TYR B 1 134 ? 4.816 25.266 10.516 1 98.75 134 TYR B CA 1
ATOM 6616 C C . TYR B 1 134 ? 6.273 25.688 10.68 1 98.75 134 TYR B C 1
ATOM 6618 O O . TYR B 1 134 ? 6.672 26.766 10.25 1 98.75 134 TYR B O 1
ATOM 6626 N N . GLY B 1 135 ? 7.047 24.844 11.445 1 98.5 135 GLY B N 1
ATOM 6627 C CA . GLY B 1 135 ? 8.484 25.047 11.445 1 98.5 135 GLY B CA 1
ATOM 6628 C C . GLY B 1 135 ? 9.016 25.594 12.758 1 98.5 135 GLY B C 1
ATOM 6629 O O . GLY B 1 135 ? 8.375 25.438 13.797 1 98.5 135 GLY B O 1
ATOM 6630 N N . GLU B 1 136 ? 10.242 26.188 12.742 1 98.5 136 GLU B N 1
ATOM 6631 C CA . GLU B 1 136 ? 10.984 26.453 13.969 1 98.5 136 GLU B CA 1
ATOM 6632 C C . GLU B 1 136 ? 10.914 27.922 14.359 1 98.5 136 GLU B C 1
ATOM 6634 O O . GLU B 1 136 ? 11.383 28.312 15.43 1 98.5 136 GLU B O 1
ATOM 6639 N N . ASP B 1 137 ? 10.312 28.781 13.516 1 98.62 137 ASP B N 1
ATOM 6640 C CA . ASP B 1 137 ? 10.336 30.234 13.75 1 98.62 137 ASP B CA 1
ATOM 6641 C C . ASP B 1 137 ? 8.984 30.719 14.258 1 98.62 137 ASP B C 1
ATOM 6643 O O . ASP B 1 137 ? 7.957 30.531 13.602 1 98.62 137 ASP B O 1
ATOM 6647 N N . PRO B 1 138 ? 8.961 31.438 15.375 1 98.12 138 PRO B N 1
ATOM 6648 C CA . PRO B 1 138 ? 7.691 31.891 15.953 1 98.12 138 PRO B CA 1
ATOM 6649 C C . PRO B 1 138 ? 6.949 32.875 15.055 1 98.12 138 PRO B C 1
ATOM 6651 O O . PRO B 1 138 ? 5.715 32.875 15.008 1 98.12 138 PRO B O 1
ATOM 6654 N N . TYR B 1 139 ? 7.664 33.75 14.344 1 98.44 139 TYR B N 1
ATOM 6655 C CA . TYR B 1 139 ? 7.016 34.719 13.453 1 98.44 139 TYR B CA 1
ATOM 6656 C C . TYR B 1 139 ? 6.34 34 12.289 1 98.44 139 TYR B C 1
ATOM 6658 O O . TYR B 1 139 ? 5.168 34.25 11.992 1 98.44 139 TYR B O 1
ATOM 6666 N N . LEU B 1 140 ? 7.086 33.094 11.609 1 98.81 140 LEU B N 1
ATOM 6667 C CA . LEU B 1 140 ? 6.523 32.344 10.5 1 98.81 140 LEU B CA 1
ATOM 6668 C C . LEU B 1 140 ? 5.312 31.531 10.961 1 98.81 140 LEU B C 1
ATOM 6670 O O . LEU B 1 140 ? 4.27 31.547 10.305 1 98.81 140 LEU B O 1
ATOM 6674 N N . THR B 1 141 ? 5.473 30.828 12.086 1 98.75 141 THR B N 1
ATOM 6675 C CA . THR B 1 141 ? 4.402 30 12.633 1 98.75 141 THR B CA 1
ATOM 6676 C C . THR B 1 141 ? 3.18 30.859 12.961 1 98.75 141 THR B C 1
ATOM 6678 O O . THR B 1 141 ? 2.045 30.438 12.719 1 98.75 141 THR B O 1
ATOM 6681 N N . SER B 1 142 ? 3.416 32.031 13.508 1 98.81 142 SER B N 1
ATOM 6682 C CA . SER B 1 142 ? 2.316 32.938 13.836 1 98.81 142 SER B CA 1
ATOM 6683 C C . SER B 1 142 ? 1.559 33.375 12.586 1 98.81 142 SER B C 1
ATOM 6685 O O . SER B 1 142 ? 0.328 33.312 12.547 1 98.81 142 SER B O 1
ATOM 6687 N N . ARG B 1 143 ? 2.287 33.781 11.555 1 98.75 143 ARG B N 1
ATOM 6688 C CA . ARG B 1 143 ? 1.653 34.281 10.336 1 98.75 143 ARG B CA 1
ATOM 6689 C C . ARG B 1 143 ? 0.889 33.188 9.625 1 98.75 143 ARG B C 1
ATOM 6691 O O . ARG B 1 143 ? -0.257 33.375 9.211 1 98.75 143 ARG B O 1
ATOM 6698 N N . LEU B 1 144 ? 1.525 32.031 9.531 1 98.88 144 LEU B N 1
ATOM 6699 C CA . LEU B 1 144 ? 0.879 30.922 8.859 1 98.88 144 LEU B CA 1
ATOM 6700 C C . LEU B 1 144 ? -0.297 30.406 9.68 1 98.88 144 LEU B C 1
ATOM 6702 O O . LEU B 1 144 ? -1.352 30.078 9.125 1 98.88 144 LEU B O 1
ATOM 6706 N N . GLY B 1 145 ? -0.123 30.312 11 1 98.94 145 GLY B N 1
ATOM 6707 C CA . GLY B 1 145 ? -1.216 29.891 11.867 1 98.94 145 GLY B CA 1
ATOM 6708 C C . GLY B 1 145 ? -2.432 30.797 11.766 1 98.94 145 GLY B C 1
ATOM 6709 O O . GLY B 1 145 ? -3.562 30.312 11.672 1 98.94 145 GLY B O 1
ATOM 6710 N N . VAL B 1 146 ? -2.184 32.125 11.82 1 98.88 146 VAL B N 1
ATOM 6711 C CA . VAL B 1 146 ? -3.268 33.094 11.719 1 98.88 146 VAL B CA 1
ATOM 6712 C C . VAL B 1 146 ? -4.004 32.906 10.398 1 98.88 146 VAL B C 1
ATOM 6714 O O . VAL B 1 146 ? -5.234 32.844 10.367 1 98.88 146 VAL B O 1
ATOM 6717 N N . ALA B 1 147 ? -3.244 32.75 9.289 1 98.94 147 ALA B N 1
ATOM 6718 C CA . ALA B 1 147 ? -3.838 32.562 7.965 1 98.94 147 ALA B CA 1
ATOM 6719 C C . ALA B 1 147 ? -4.684 31.297 7.918 1 98.94 147 ALA B C 1
ATOM 6721 O O . ALA B 1 147 ? -5.785 31.297 7.359 1 98.94 147 ALA B O 1
ATOM 6722 N N . PHE B 1 148 ? -4.188 30.266 8.477 1 98.94 148 PHE B N 1
ATOM 6723 C CA . PHE B 1 148 ? -4.891 29 8.453 1 98.94 148 PHE B CA 1
ATOM 6724 C C . PHE B 1 148 ? -6.203 29.078 9.219 1 98.94 148 PHE B C 1
ATOM 6726 O O . PHE B 1 148 ? -7.242 28.625 8.742 1 98.94 148 PHE B O 1
ATOM 6733 N N . VAL B 1 149 ? -6.184 29.688 10.422 1 98.94 149 VAL B N 1
ATOM 6734 C CA . VAL B 1 149 ? -7.375 29.812 11.25 1 98.94 149 VAL B CA 1
ATOM 6735 C C . VAL B 1 149 ? -8.414 30.672 10.531 1 98.94 149 VAL B C 1
ATOM 6737 O O . VAL B 1 149 ? -9.602 30.328 10.492 1 98.94 149 VAL B O 1
ATOM 6740 N N . LYS B 1 150 ? -7.961 31.781 9.953 1 98.88 150 LYS B N 1
ATOM 6741 C CA . LYS B 1 150 ? -8.883 32.656 9.227 1 98.88 150 LYS B CA 1
ATOM 6742 C C . LYS B 1 150 ? -9.539 31.906 8.07 1 98.88 150 LYS B C 1
ATOM 6744 O O . LYS B 1 150 ? -10.742 32.062 7.828 1 98.88 150 LYS B O 1
ATOM 6749 N N . GLY B 1 151 ? -8.773 31.094 7.363 1 98.88 151 GLY B N 1
ATOM 6750 C CA . GLY B 1 151 ? -9.328 30.312 6.27 1 98.88 151 GLY B CA 1
ATOM 6751 C C . GLY B 1 151 ? -10.312 29.266 6.734 1 98.88 151 GLY B C 1
ATOM 6752 O O . GLY B 1 151 ? -11.367 29.078 6.117 1 98.88 151 GLY B O 1
ATOM 6753 N N . LEU B 1 152 ? -10.039 28.594 7.832 1 98.81 152 LEU B N 1
ATOM 6754 C CA . LEU B 1 152 ? -10.875 27.531 8.344 1 98.81 152 LEU B CA 1
ATOM 6755 C C . LEU B 1 152 ? -12.188 28.078 8.898 1 98.81 152 LEU B C 1
ATOM 6757 O O . LEU B 1 152 ? -13.242 27.469 8.719 1 98.81 152 LEU B O 1
ATOM 6761 N N . GLN B 1 153 ? -12.086 29.25 9.586 1 98.81 153 GLN B N 1
ATOM 6762 C CA . GLN B 1 153 ? -13.234 29.781 10.32 1 98.81 153 GLN B CA 1
ATOM 6763 C C . GLN B 1 153 ? -14.094 30.672 9.438 1 98.81 153 GLN B C 1
ATOM 6765 O O . GLN B 1 153 ? -15.312 30.734 9.609 1 98.81 153 GLN B O 1
ATOM 6770 N N . GLY B 1 154 ? -13.508 31.328 8.477 1 97.75 154 GLY B N 1
ATOM 6771 C CA . GLY B 1 154 ? -14.227 32.312 7.695 1 97.75 154 GLY B CA 1
ATOM 6772 C C . GLY B 1 154 ? -14.445 33.625 8.445 1 97.75 154 GLY B C 1
ATOM 6773 O O . GLY B 1 154 ? -13.945 33.781 9.562 1 97.75 154 GLY B O 1
ATOM 6774 N N . ASP B 1 155 ? -15.211 34.625 7.875 1 93.75 155 ASP B N 1
ATOM 6775 C CA . ASP B 1 155 ? -15.391 35.938 8.461 1 93.75 155 ASP B CA 1
ATOM 6776 C C . ASP B 1 155 ? -16.859 36.312 8.5 1 93.75 155 ASP B C 1
ATOM 6778 O O . ASP B 1 155 ? -17.203 37.5 8.703 1 93.75 155 ASP B O 1
ATOM 6782 N N . GLY B 1 156 ? -17.703 35.406 8.445 1 93.94 156 GLY B N 1
ATOM 6783 C CA . GLY B 1 156 ? -19.125 35.688 8.43 1 93.94 156 GLY B CA 1
ATOM 6784 C C . GLY B 1 156 ? -19.766 35.562 9.797 1 93.94 156 GLY B C 1
ATOM 6785 O O . GLY B 1 156 ? -19.078 35.438 10.805 1 93.94 156 GLY B O 1
ATOM 6786 N N . LYS B 1 157 ? -21.141 35.656 9.758 1 95.75 157 LYS B N 1
ATOM 6787 C CA . LYS B 1 157 ? -21.922 35.5 10.977 1 95.75 157 LYS B CA 1
ATOM 6788 C C . LYS B 1 157 ? -21.656 34.125 11.633 1 95.75 157 LYS B C 1
ATOM 6790 O O . LYS B 1 157 ? -21.484 34.062 12.852 1 95.75 157 LYS B O 1
ATOM 6795 N N . TYR B 1 158 ? -21.625 33.188 10.734 1 98.31 158 TYR B N 1
ATOM 6796 C CA . TYR B 1 158 ? -21.344 31.844 11.211 1 98.31 158 TYR B CA 1
ATOM 6797 C C . TYR B 1 158 ? -19.891 31.453 10.906 1 98.31 158 TYR B C 1
ATOM 6799 O O . TYR B 1 158 ? -19.297 31.938 9.938 1 98.31 158 TYR B O 1
ATOM 6807 N N . LEU B 1 159 ? -19.344 30.594 11.742 1 98.69 159 LEU B N 1
ATOM 6808 C CA . LEU B 1 159 ? -18.078 29.938 11.43 1 98.69 159 LEU B CA 1
ATOM 6809 C C . LEU B 1 159 ? -18.266 28.891 10.336 1 98.69 159 LEU B C 1
ATOM 6811 O O . LEU B 1 159 ? -19.219 28.109 10.375 1 98.69 159 LEU B O 1
ATOM 6815 N N . LYS B 1 160 ? -17.391 28.906 9.344 1 98.62 160 LYS B N 1
ATOM 6816 C CA . LYS B 1 160 ? -17.391 27.828 8.375 1 98.62 160 LYS B CA 1
ATOM 6817 C C . LYS B 1 160 ? -16.969 26.5 9.023 1 98.62 160 LYS B C 1
ATOM 6819 O O . LYS B 1 160 ? -17.531 25.453 8.719 1 98.62 160 LYS B O 1
ATOM 6824 N N . SER B 1 161 ? -16.031 26.531 9.828 1 98.75 161 SER B N 1
ATOM 6825 C CA . SER B 1 161 ? -15.602 25.5 10.766 1 98.75 161 SER B CA 1
ATOM 6826 C C . SER B 1 161 ? -14.914 26.094 11.984 1 98.75 161 SER B C 1
ATOM 6828 O O . SER B 1 161 ? -14.609 27.297 12 1 98.75 161 SER B O 1
ATOM 6830 N N . ALA B 1 162 ? -14.773 25.328 13.008 1 98.88 162 ALA B N 1
ATOM 6831 C CA . ALA B 1 162 ? -14.07 25.781 14.203 1 98.88 162 ALA B CA 1
ATOM 6832 C C . ALA B 1 162 ? -12.625 25.297 14.203 1 98.88 162 ALA B C 1
ATOM 6834 O O . ALA B 1 162 ? -12.359 24.094 14.133 1 98.88 162 ALA B O 1
ATOM 6835 N N . ALA B 1 163 ? -11.703 26.188 14.273 1 98.88 163 ALA B N 1
ATOM 6836 C CA . ALA B 1 163 ? -10.281 25.875 14.359 1 98.88 163 ALA B CA 1
ATOM 6837 C C . ALA B 1 163 ? -9.852 25.656 15.805 1 98.88 163 ALA B C 1
ATOM 6839 O O . ALA B 1 163 ? -10.562 26.062 16.734 1 98.88 163 ALA B O 1
ATOM 6840 N N . CYS B 1 164 ? -8.742 25.031 15.984 1 98.88 164 CYS B N 1
ATOM 6841 C CA . CYS B 1 164 ? -8.211 24.719 17.312 1 98.88 164 CYS B CA 1
ATOM 6842 C C . CYS B 1 164 ? -6.691 24.891 17.328 1 98.88 164 CYS B C 1
ATOM 6844 O O . CYS B 1 164 ? -5.973 24.172 16.625 1 98.88 164 CYS B O 1
ATOM 6846 N N . ALA B 1 165 ? -6.219 25.844 18.109 1 98.75 165 ALA B N 1
ATOM 6847 C CA . ALA B 1 165 ? -4.777 25.984 18.312 1 98.75 165 ALA B CA 1
ATOM 6848 C C . ALA B 1 165 ? -4.238 24.875 19.219 1 98.75 165 ALA B C 1
ATOM 6850 O O . ALA B 1 165 ? -4.68 24.719 20.359 1 98.75 165 ALA B O 1
ATOM 6851 N N . LYS B 1 166 ? -3.332 24.109 18.75 1 98.12 166 LYS B N 1
ATOM 6852 C CA . LYS B 1 166 ? -2.801 23.016 19.562 1 98.12 166 LYS B CA 1
ATOM 6853 C C . LYS B 1 166 ? -1.308 22.828 19.312 1 98.12 166 LYS B C 1
ATOM 6855 O O . LYS B 1 166 ? -0.786 23.234 18.281 1 98.12 166 LYS B O 1
ATOM 6860 N N . HIS B 1 167 ? -0.569 22.219 20.328 1 97.81 167 HIS B N 1
ATOM 6861 C CA . HIS B 1 167 ? -0.971 21.844 21.672 1 97.81 167 HIS B CA 1
ATOM 6862 C C . HIS B 1 167 ? -0.487 22.859 22.703 1 97.81 167 HIS B C 1
ATOM 6864 O O . HIS B 1 167 ? 0.719 23.047 22.875 1 97.81 167 HIS B O 1
ATOM 6870 N N . PHE B 1 168 ? -1.309 23.438 23.344 1 98.25 168 PHE B N 1
ATOM 6871 C CA . PHE B 1 168 ? -1.026 24.562 24.219 1 98.25 168 PHE B CA 1
ATOM 6872 C C . PHE B 1 168 ? -0.331 24.094 25.5 1 98.25 168 PHE B C 1
ATOM 6874 O O . PHE B 1 168 ? -0.881 23.281 26.25 1 98.25 168 PHE B O 1
ATOM 6881 N N . ALA B 1 169 ? 1.04 24.375 25.719 1 91.75 169 ALA B N 1
ATOM 6882 C CA . ALA B 1 169 ? 1.688 25.359 24.844 1 91.75 169 ALA B CA 1
ATOM 6883 C C . ALA B 1 169 ? 3.086 24.891 24.438 1 91.75 169 ALA B C 1
ATOM 6885 O O . ALA B 1 169 ? 3.619 25.328 23.422 1 91.75 169 ALA B O 1
ATOM 6886 N N . VAL B 1 170 ? 3.613 24.078 25.344 1 93.88 170 VAL B N 1
ATOM 6887 C CA . VAL B 1 170 ? 5.004 23.688 25.141 1 93.88 170 VAL B CA 1
ATOM 6888 C C . VAL B 1 170 ? 5.082 22.188 24.859 1 93.88 170 VAL B C 1
ATOM 6890 O O . VAL B 1 170 ? 5.234 21.391 25.781 1 93.88 170 VAL B O 1
ATOM 6893 N N . HIS B 1 171 ? 4.941 21.875 23.641 1 93.69 171 HIS B N 1
ATOM 6894 C CA . HIS B 1 171 ? 4.992 20.484 23.219 1 93.69 171 HIS B CA 1
ATOM 6895 C C . HIS B 1 171 ? 5.906 20.312 22.016 1 93.69 171 HIS B C 1
ATOM 6897 O O . HIS B 1 171 ? 5.574 20.734 20.906 1 93.69 171 HIS B O 1
ATOM 6903 N N . SER B 1 172 ? 7.012 19.609 22.188 1 94.25 172 SER B N 1
ATOM 6904 C CA . SER B 1 172 ? 8.008 19.359 21.156 1 94.25 172 SER B CA 1
ATOM 6905 C C . SER B 1 172 ? 8.836 18.125 21.469 1 94.25 172 SER B C 1
ATOM 6907 O O . SER B 1 172 ? 10.062 18.141 21.328 1 94.25 172 SER B O 1
ATOM 6909 N N . GLY B 1 173 ? 8.078 17.125 21.938 1 89.62 173 GLY B N 1
ATOM 6910 C CA . GLY B 1 173 ? 8.742 15.891 22.297 1 89.62 173 GLY B CA 1
ATOM 6911 C C . GLY B 1 173 ? 9.352 15.93 23.688 1 89.62 173 GLY B C 1
ATOM 6912 O O . GLY B 1 173 ? 9.375 16.984 24.328 1 89.62 173 GLY B O 1
ATOM 6913 N N . PRO B 1 174 ? 9.805 14.742 24.281 1 92.44 174 PRO B N 1
ATOM 6914 C CA . PRO B 1 174 ? 9.82 13.422 23.641 1 92.44 174 PRO B CA 1
ATOM 6915 C C . PRO B 1 174 ? 8.445 12.773 23.594 1 92.44 174 PRO B C 1
ATOM 6917 O O . PRO B 1 174 ? 7.73 12.758 24.609 1 92.44 174 PRO B O 1
ATOM 6920 N N . GLU B 1 175 ? 8.086 12.18 22.516 1 91.31 175 GLU B N 1
ATOM 6921 C CA . GLU B 1 175 ? 6.766 11.602 22.297 1 91.31 175 GLU B CA 1
ATOM 6922 C C . GLU B 1 175 ? 6.543 10.383 23.203 1 91.31 175 GLU B C 1
ATOM 6924 O O . GLU B 1 175 ? 5.449 10.195 23.734 1 91.31 175 GLU B O 1
ATOM 6929 N N . ASP B 1 176 ? 7.578 9.625 23.422 1 87.81 176 ASP B N 1
ATOM 6930 C CA . ASP B 1 176 ? 7.426 8.383 24.172 1 87.81 176 ASP B CA 1
ATOM 6931 C C . ASP B 1 176 ? 7.121 8.672 25.641 1 87.81 176 ASP B C 1
ATOM 6933 O O . ASP B 1 176 ? 6.566 7.82 26.344 1 87.81 176 ASP B O 1
ATOM 6937 N N . ASP B 1 177 ? 7.484 9.891 26.156 1 91.94 177 ASP B N 1
ATOM 6938 C CA . ASP B 1 177 ? 7.32 10.219 27.562 1 91.94 177 ASP B CA 1
ATOM 6939 C C . ASP B 1 177 ? 6.234 11.266 27.766 1 91.94 177 ASP B C 1
ATOM 6941 O O . ASP B 1 177 ? 6.07 11.805 28.859 1 91.94 177 ASP B O 1
ATOM 6945 N N . ARG B 1 178 ? 5.445 11.555 26.75 1 92.56 178 ARG B N 1
ATOM 6946 C CA . ARG B 1 178 ? 4.543 12.703 26.734 1 92.56 178 ARG B CA 1
ATOM 6947 C C . ARG B 1 178 ? 3.498 12.602 27.828 1 92.56 178 ARG B C 1
ATOM 6949 O O . ARG B 1 178 ? 2.947 13.617 28.266 1 92.56 178 ARG B O 1
ATOM 6956 N N . HIS B 1 179 ? 3.248 11.445 28.438 1 94.12 179 HIS B N 1
ATOM 6957 C CA . HIS B 1 179 ? 2.209 11.242 29.438 1 94.12 179 HIS B CA 1
ATOM 6958 C C . HIS B 1 179 ? 2.752 11.453 30.844 1 94.12 179 HIS B C 1
ATOM 6960 O O . HIS B 1 179 ? 1.989 11.453 31.812 1 94.12 179 HIS B O 1
ATOM 6966 N N . HIS B 1 180 ? 4.062 11.688 30.984 1 95.81 180 HIS B N 1
ATOM 6967 C CA . HIS B 1 180 ? 4.711 11.875 32.281 1 95.81 180 HIS B CA 1
ATOM 6968 C C . HIS B 1 180 ? 5.582 13.125 32.281 1 95.81 180 HIS B C 1
ATOM 6970 O O . HIS B 1 180 ? 5.895 13.664 33.344 1 95.81 180 HIS B O 1
ATOM 6976 N N . PHE B 1 181 ? 5.906 13.562 31.172 1 96.62 181 PHE B N 1
ATOM 6977 C CA . PHE B 1 181 ? 6.977 14.531 30.969 1 96.62 181 PHE B CA 1
ATOM 6978 C C . PHE B 1 181 ? 6.578 15.898 31.516 1 96.62 181 PHE B C 1
ATOM 6980 O O . PHE B 1 181 ? 5.426 16.312 31.375 1 96.62 181 PHE B O 1
ATOM 6987 N N . ASN B 1 182 ? 7.496 16.609 32.125 1 97.88 182 ASN B N 1
ATOM 6988 C CA . ASN B 1 182 ? 7.367 18 32.562 1 97.88 182 ASN B CA 1
ATOM 6989 C C . ASN B 1 182 ? 8.297 18.906 31.766 1 97.88 182 ASN B C 1
ATOM 6991 O O . ASN B 1 182 ? 9.508 18.938 32 1 97.88 182 ASN B O 1
ATOM 6995 N N . ALA B 1 183 ? 7.812 19.656 30.859 1 97.94 183 ALA B N 1
ATOM 6996 C CA . ALA B 1 183 ? 8.609 20.609 30.094 1 97.94 183 ALA B CA 1
ATOM 6997 C C . ALA B 1 183 ? 8.906 21.859 30.922 1 97.94 183 ALA B C 1
ATOM 6999 O O . ALA B 1 183 ? 8.008 22.672 31.172 1 97.94 183 ALA B O 1
ATOM 7000 N N . VAL B 1 184 ? 10.078 22.016 31.25 1 97.81 184 VAL B N 1
ATOM 7001 C CA . VAL B 1 184 ? 10.5 23.172 32.031 1 97.81 184 VAL B CA 1
ATOM 7002 C C . VAL B 1 184 ? 11.117 24.219 31.094 1 97.81 184 VAL B C 1
ATOM 7004 O O . VAL B 1 184 ? 12.148 23.969 30.484 1 97.81 184 VAL B O 1
ATOM 7007 N N . ALA B 1 185 ? 10.508 25.359 31 1 97 185 ALA B N 1
ATOM 7008 C CA . ALA B 1 185 ? 10.969 26.453 30.156 1 97 185 ALA B CA 1
ATOM 7009 C C . ALA B 1 185 ? 11 27.766 30.922 1 97 185 ALA B C 1
ATOM 7011 O O . ALA B 1 185 ? 10.102 28.047 31.734 1 97 185 ALA B O 1
ATOM 7012 N N . SER B 1 186 ? 12.023 28.578 30.688 1 97.06 186 SER B N 1
ATOM 7013 C CA . SER B 1 186 ? 12.125 29.875 31.344 1 97.06 186 SER B CA 1
ATOM 7014 C C . SER B 1 186 ? 11.023 30.812 30.859 1 97.06 186 SER B C 1
ATOM 7016 O O . SER B 1 186 ? 10.461 30.625 29.781 1 97.06 186 SER B O 1
ATOM 7018 N N . GLN B 1 187 ? 10.711 31.812 31.656 1 97.5 187 GLN B N 1
ATOM 7019 C CA . GLN B 1 187 ? 9.734 32.812 31.234 1 97.5 187 GLN B CA 1
ATOM 7020 C C . GLN B 1 187 ? 10.172 33.5 29.953 1 97.5 187 GLN B C 1
ATOM 7022 O O . GLN B 1 187 ? 9.344 33.781 29.078 1 97.5 187 GLN B O 1
ATOM 7027 N N . LYS B 1 188 ? 11.43 33.75 29.828 1 97.31 188 LYS B N 1
ATOM 7028 C CA . LYS B 1 188 ? 11.953 34.344 28.609 1 97.31 188 LYS B CA 1
ATOM 7029 C C . LYS B 1 188 ? 11.648 33.469 27.391 1 97.31 188 LYS B C 1
ATOM 7031 O O . LYS B 1 188 ? 11.117 33.938 26.391 1 97.31 188 LYS B O 1
ATOM 7036 N N . ASP B 1 189 ? 11.953 32.219 27.484 1 97.19 189 ASP B N 1
ATOM 7037 C CA . ASP B 1 189 ? 11.727 31.297 26.359 1 97.19 189 ASP B CA 1
ATOM 7038 C C . ASP B 1 189 ? 10.234 31.125 26.094 1 97.19 189 ASP B C 1
ATOM 7040 O O . ASP B 1 189 ? 9.828 30.969 24.938 1 97.19 189 ASP B O 1
ATOM 7044 N N . MET B 1 190 ? 9.422 31.078 27.156 1 97.94 190 MET B N 1
ATOM 7045 C CA . MET B 1 190 ? 7.98 30.984 26.984 1 97.94 190 MET B CA 1
ATOM 7046 C C . MET B 1 190 ? 7.465 32.125 26.109 1 97.94 190 MET B C 1
ATOM 7048 O O . MET B 1 190 ? 6.848 31.891 25.062 1 97.94 190 MET B O 1
ATOM 7052 N N . TYR B 1 191 ? 7.824 33.344 26.391 1 97.62 191 TYR B N 1
ATOM 7053 C CA . TYR B 1 191 ? 7.207 34.5 25.781 1 97.62 191 TYR B CA 1
ATOM 7054 C C . TYR B 1 191 ? 7.949 34.906 24.5 1 97.62 191 TYR B C 1
ATOM 7056 O O . TYR B 1 191 ? 7.402 35.625 23.656 1 97.62 191 TYR B O 1
ATOM 7064 N N . GLU B 1 192 ? 9.18 34.438 24.375 1 96.94 192 GLU B N 1
ATOM 7065 C CA . GLU B 1 192 ? 9.961 34.781 23.188 1 96.94 192 GLU B CA 1
ATOM 7066 C C . GLU B 1 192 ? 9.734 33.75 22.094 1 96.94 192 GLU B C 1
ATOM 7068 O O . GLU B 1 192 ? 9.812 34.062 20.906 1 96.94 192 GLU B O 1
ATOM 7073 N N . THR B 1 193 ? 9.422 32.531 22.516 1 97.56 193 THR B N 1
ATOM 7074 C CA . THR B 1 193 ? 9.469 31.469 21.5 1 97.56 193 THR B CA 1
ATOM 7075 C C . THR B 1 193 ? 8.211 30.609 21.547 1 97.56 193 THR B C 1
ATOM 7077 O O . THR B 1 193 ? 7.562 30.391 20.531 1 97.56 193 THR B O 1
ATOM 7080 N N . TYR B 1 194 ? 7.715 30.125 22.672 1 98.31 194 TYR B N 1
ATOM 7081 C CA . TYR B 1 194 ? 6.738 29.031 22.75 1 98.31 194 TYR B CA 1
ATOM 7082 C C . TYR B 1 194 ? 5.316 29.578 22.688 1 98.31 194 TYR B C 1
ATOM 7084 O O . TYR B 1 194 ? 4.402 28.906 22.203 1 98.31 194 TYR B O 1
ATOM 7092 N N . LEU B 1 195 ? 5.023 30.797 23.109 1 98.56 195 LEU B N 1
ATOM 7093 C CA . LEU B 1 195 ? 3.666 31.281 23.297 1 98.56 195 LEU B CA 1
ATOM 7094 C C . LEU B 1 195 ? 3.24 32.188 22.141 1 98.56 195 LEU B C 1
ATOM 7096 O O . LEU B 1 195 ? 2.047 32.312 21.875 1 98.56 195 LEU B O 1
ATOM 7100 N N . PRO B 1 196 ? 4.18 32.812 21.406 1 98.25 196 PRO B N 1
ATOM 7101 C CA . PRO B 1 196 ? 3.805 33.906 20.484 1 98.25 196 PRO B CA 1
ATOM 7102 C C . PRO B 1 196 ? 2.771 33.438 19.453 1 98.25 196 PRO B C 1
ATOM 7104 O O . PRO B 1 196 ? 1.822 34.188 19.172 1 98.25 196 PRO B O 1
ATOM 7107 N N . ALA B 1 197 ? 2.947 32.312 18.844 1 98.62 197 ALA B N 1
ATOM 7108 C CA . ALA B 1 197 ? 1.991 31.859 17.844 1 98.62 197 ALA B CA 1
ATOM 7109 C C . ALA B 1 197 ? 0.604 31.672 18.453 1 98.62 197 ALA B C 1
ATOM 7111 O O . ALA B 1 197 ? -0.405 32 17.828 1 98.62 197 ALA B O 1
ATOM 7112 N N . PHE B 1 198 ? 0.503 31.062 19.609 1 98.88 198 PHE B N 1
ATOM 7113 C CA . PHE B 1 198 ? -0.777 30.906 20.297 1 98.88 198 PHE B CA 1
ATOM 7114 C C . PHE B 1 198 ? -1.411 32.25 20.562 1 98.88 198 PHE B C 1
ATOM 7116 O O . PHE B 1 198 ? -2.613 32.438 20.359 1 98.88 198 PHE B O 1
ATOM 7123 N N . GLU B 1 199 ? -0.598 33.188 21.062 1 98.81 199 GLU B N 1
ATOM 7124 C CA . GLU B 1 199 ? -1.089 34.531 21.328 1 98.81 199 GLU B CA 1
ATOM 7125 C C . GLU B 1 199 ? -1.684 35.156 20.062 1 98.81 199 GLU B C 1
ATOM 7127 O O . GLU B 1 199 ? -2.775 35.719 20.109 1 98.81 199 GLU B O 1
ATOM 7132 N N . ALA B 1 200 ? -0.951 35.031 18.969 1 98.69 200 ALA B N 1
ATOM 7133 C CA . ALA B 1 200 ? -1.409 35.594 17.703 1 98.69 200 ALA B CA 1
ATOM 7134 C C . ALA B 1 200 ? -2.727 34.969 17.266 1 98.69 200 ALA B C 1
ATOM 7136 O O . ALA B 1 200 ? -3.619 35.656 16.766 1 98.69 200 ALA B O 1
ATOM 7137 N N . LEU B 1 201 ? -2.871 33.625 17.422 1 98.88 201 LEU B N 1
ATOM 7138 C CA . LEU B 1 201 ? -4.094 32.938 17.016 1 98.88 201 LEU B CA 1
ATOM 7139 C C . LEU B 1 201 ? -5.277 33.406 17.859 1 98.88 201 LEU B C 1
ATOM 7141 O O . LEU B 1 201 ? -6.402 33.5 17.375 1 98.88 201 LEU B O 1
ATOM 7145 N N . VAL B 1 202 ? -5.055 33.656 19.125 1 98.81 202 VAL B N 1
ATOM 7146 C CA . VAL B 1 202 ? -6.125 34.094 20.016 1 98.81 202 VAL B CA 1
ATOM 7147 C C . VAL B 1 202 ? -6.488 35.562 19.703 1 98.81 202 VAL B C 1
ATOM 7149 O O . VAL B 1 202 ? -7.652 35.875 19.453 1 98.81 202 VAL B O 1
ATOM 7152 N N . LYS B 1 203 ? -5.516 36.406 19.656 1 98.56 203 LYS B N 1
ATOM 7153 C CA . LYS B 1 203 ? -5.766 37.844 19.625 1 98.56 203 LYS B CA 1
ATOM 7154 C C . LYS B 1 203 ? -6.09 38.344 18.219 1 98.56 203 LYS B C 1
ATOM 7156 O O . LYS B 1 203 ? -6.914 39.219 18.031 1 98.56 203 LYS B O 1
ATOM 7161 N N . GLU B 1 204 ? -5.379 37.781 17.266 1 98.19 204 GLU B N 1
ATOM 7162 C CA . GLU B 1 204 ? -5.52 38.25 15.898 1 98.19 204 GLU B CA 1
ATOM 7163 C C . GLU B 1 204 ? -6.527 37.438 15.117 1 98.19 204 GLU B C 1
ATOM 7165 O O . GLU B 1 204 ? -7.418 37.969 14.461 1 98.19 204 GLU B O 1
ATOM 7170 N N . ALA B 1 205 ? -6.434 36.094 15.188 1 98.56 205 ALA B N 1
ATOM 7171 C CA . ALA B 1 205 ? -7.254 35.219 14.359 1 98.56 205 ALA B CA 1
ATOM 7172 C C . ALA B 1 205 ? -8.547 34.844 15.078 1 98.56 205 ALA B C 1
ATOM 7174 O O . ALA B 1 205 ? -9.484 34.344 14.453 1 98.56 205 ALA B O 1
ATOM 7175 N N . LYS B 1 206 ? -8.641 35.125 16.391 1 98.44 206 LYS B N 1
ATOM 7176 C CA . LYS B 1 206 ? -9.805 34.781 17.203 1 98.44 206 LYS B CA 1
ATOM 7177 C C . LYS B 1 206 ? -10.133 33.312 17.078 1 98.44 206 LYS B C 1
ATOM 7179 O O . LYS B 1 206 ? -11.281 32.938 16.828 1 98.44 206 LYS B O 1
ATOM 7184 N N . VAL B 1 207 ? -9.133 32.5 17.25 1 98.81 207 VAL B N 1
ATOM 7185 C CA . VAL B 1 207 ? -9.297 31.031 17.156 1 98.81 207 VAL B CA 1
ATOM 7186 C C . VAL B 1 207 ? -10.398 30.578 18.109 1 98.81 207 VAL B C 1
ATOM 7188 O O . VAL B 1 207 ? -10.516 31.078 19.219 1 98.81 207 VAL B O 1
ATOM 7191 N N . GLU B 1 208 ? -11.18 29.625 17.656 1 98.81 208 GLU B N 1
ATOM 7192 C CA . GLU B 1 208 ? -12.375 29.219 18.391 1 98.81 208 GLU B CA 1
ATOM 7193 C C . GLU B 1 208 ? -12.031 28.297 19.547 1 98.81 208 GLU B C 1
ATOM 7195 O O . GLU B 1 208 ? -12.742 28.25 20.562 1 98.81 208 GLU B O 1
ATOM 7200 N N . SER B 1 209 ? -11.008 27.5 19.375 1 98.88 209 SER B N 1
ATOM 7201 C CA . SER B 1 209 ? -10.695 26.531 20.422 1 98.88 209 SER B CA 1
ATOM 7202 C C . SER B 1 209 ? -9.188 26.406 20.625 1 98.88 209 SER B C 1
ATOM 7204 O O . SER B 1 209 ? -8.406 26.781 19.75 1 98.88 209 SER B O 1
ATOM 7206 N N . VAL B 1 210 ? -8.812 25.938 21.781 1 98.88 210 VAL B N 1
ATOM 7207 C CA . VAL B 1 210 ? -7.441 25.625 22.156 1 98.88 210 VAL B CA 1
ATOM 7208 C C . VAL B 1 210 ? -7.383 24.234 22.781 1 98.88 210 VAL B C 1
ATOM 7210 O O . VAL B 1 210 ? -8.266 23.859 23.562 1 98.88 210 VAL B O 1
ATOM 7213 N N . MET B 1 211 ? -6.395 23.484 22.391 1 98.81 211 MET B N 1
ATOM 7214 C CA . MET B 1 211 ? -6.188 22.156 22.969 1 98.81 211 MET B CA 1
ATOM 7215 C C . MET B 1 211 ? -4.922 22.125 23.828 1 98.81 211 MET B C 1
ATOM 7217 O O . MET B 1 211 ? -3.844 22.484 23.359 1 98.81 211 MET B O 1
ATOM 7221 N N . GLY B 1 212 ? -5.062 21.641 25.031 1 98.5 212 GLY B N 1
ATOM 7222 C CA . GLY B 1 212 ? -3.895 21.5 25.891 1 98.5 212 GLY B CA 1
ATOM 7223 C C . GLY B 1 212 ? -3.002 20.344 25.5 1 98.5 212 GLY B C 1
ATOM 7224 O O . GLY B 1 212 ? -3.471 19.359 24.922 1 98.5 212 GLY B O 1
ATOM 7225 N N . ALA B 1 213 ? -1.732 20.453 25.844 1 97.88 213 ALA B N 1
ATOM 7226 C CA . ALA B 1 213 ? -0.77 19.391 25.562 1 97.88 213 ALA B CA 1
ATOM 7227 C C . ALA B 1 213 ? -0.864 18.297 26.609 1 97.88 213 ALA B C 1
ATOM 7229 O O . ALA B 1 213 ? -1.454 18.484 27.688 1 97.88 213 ALA B O 1
ATOM 7230 N N . TYR B 1 214 ? -0.26 17.172 26.328 1 96.56 214 TYR B N 1
ATOM 7231 C CA . TYR B 1 214 ? -0.246 16.031 27.25 1 96.56 214 TYR B CA 1
ATOM 7232 C C . TYR B 1 214 ? 0.628 16.312 28.453 1 96.56 214 TYR B C 1
ATOM 7234 O O . TYR B 1 214 ? 0.272 15.961 29.578 1 96.56 214 TYR B O 1
ATOM 7242 N N . ASN B 1 215 ? 1.717 16.953 28.25 1 97.56 215 ASN B N 1
ATOM 7243 C CA . ASN B 1 215 ? 2.756 17.078 29.266 1 97.56 215 ASN B CA 1
ATOM 7244 C C . ASN B 1 215 ? 2.404 18.172 30.281 1 97.56 215 ASN B C 1
ATOM 7246 O O . ASN B 1 215 ? 1.387 18.844 30.141 1 97.56 215 ASN B O 1
ATOM 7250 N N . ARG B 1 216 ? 3.207 18.188 31.312 1 98.19 216 ARG B N 1
ATOM 7251 C CA . ARG B 1 216 ? 3.213 19.344 32.219 1 98.19 216 ARG B CA 1
ATOM 7252 C C . ARG B 1 216 ? 4.133 20.438 31.672 1 98.19 216 ARG B C 1
ATOM 7254 O O . ARG B 1 216 ? 5.102 20.141 30.969 1 98.19 216 ARG B O 1
ATOM 7261 N N . THR B 1 217 ? 3.773 21.609 31.922 1 98.31 217 THR B N 1
ATOM 7262 C CA . THR B 1 217 ? 4.652 22.75 31.703 1 98.31 217 THR B CA 1
ATOM 7263 C C . THR B 1 217 ? 4.949 23.469 33.031 1 98.31 217 THR B C 1
ATOM 7265 O O . THR B 1 217 ? 4.035 23.938 33.688 1 98.31 217 THR B O 1
ATOM 7268 N N . ASN B 1 218 ? 6.164 23.422 33.344 1 98 218 ASN B N 1
ATOM 7269 C CA . ASN B 1 218 ? 6.629 24.047 34.562 1 98 218 ASN B CA 1
ATOM 7270 C C . ASN B 1 218 ? 5.836 23.562 35.781 1 98 218 ASN B C 1
ATOM 7272 O O . ASN B 1 218 ? 5.414 24.359 36.625 1 98 218 ASN B O 1
ATOM 7276 N N . GLY B 1 219 ? 5.5 22.312 35.719 1 97.94 219 GLY B N 1
ATOM 7277 C CA . GLY B 1 219 ? 4.965 21.641 36.906 1 97.94 219 GLY B CA 1
ATOM 7278 C C . GLY B 1 219 ? 3.463 21.438 36.844 1 97.94 219 GLY B C 1
ATOM 7279 O O . GLY B 1 219 ? 2.912 20.625 37.594 1 97.94 219 GLY B O 1
ATOM 7280 N N . GLU B 1 220 ? 2.748 22.141 36 1 98.44 220 GLU B N 1
ATOM 7281 C CA . GLU B 1 220 ? 1.295 22.031 35.906 1 98.44 220 GLU B CA 1
ATOM 7282 C C . GLU B 1 220 ? 0.875 21.25 34.656 1 98.44 220 GLU B C 1
ATOM 7284 O O . GLU B 1 220 ? 1.375 21.516 33.562 1 98.44 220 GLU B O 1
ATOM 7289 N N . PRO B 1 221 ? -0.029 20.219 34.844 1 98.5 221 PRO B N 1
ATOM 7290 C CA . PRO B 1 221 ? -0.53 19.594 33.625 1 98.5 221 PRO B CA 1
ATOM 7291 C C . PRO B 1 221 ? -1.258 20.594 32.719 1 98.5 221 PRO B C 1
ATOM 7293 O O . PRO B 1 221 ? -2.121 21.344 33.188 1 98.5 221 PRO B O 1
ATOM 7296 N N . CYS B 1 222 ? -0.947 20.578 31.469 1 98.69 222 CYS B N 1
ATOM 7297 C CA . CYS B 1 222 ? -1.378 21.625 30.547 1 98.69 222 CYS B CA 1
ATOM 7298 C C . CYS B 1 222 ? -2.898 21.734 30.516 1 98.69 222 CYS B C 1
ATOM 7300 O O . CYS B 1 222 ? -3.445 22.828 30.438 1 98.69 222 CYS B O 1
ATOM 7302 N N . ASN B 1 223 ? -3.633 20.625 30.609 1 98.56 223 ASN B N 1
ATOM 7303 C CA . ASN B 1 223 ? -5.086 20.594 30.516 1 98.56 223 ASN B CA 1
ATOM 7304 C C . ASN B 1 223 ? -5.742 20.984 31.844 1 98.56 223 ASN B C 1
ATOM 7306 O O . ASN B 1 223 ? -6.969 21.094 31.922 1 98.56 223 ASN B O 1
ATOM 7310 N N . GLY B 1 224 ? -5.027 21.156 32.844 1 98.62 224 GLY B N 1
ATOM 7311 C CA . GLY B 1 224 ? -5.492 21.609 34.156 1 98.62 224 GLY B CA 1
ATOM 7312 C C . GLY B 1 224 ? -4.676 22.766 34.719 1 98.62 224 GLY B C 1
ATOM 7313 O O . GLY B 1 224 ? -4.711 23.031 35.906 1 98.62 224 GLY B O 1
ATOM 7314 N N . SER B 1 225 ? -3.982 23.453 33.906 1 98.75 225 SER B N 1
ATOM 7315 C CA . SER B 1 225 ? -3.045 24.484 34.344 1 98.75 225 SER B CA 1
ATOM 7316 C C . SER B 1 225 ? -3.752 25.812 34.594 1 98.75 225 SER B C 1
ATOM 7318 O O . SER B 1 225 ? -4.297 26.406 33.656 1 98.75 225 SER B O 1
ATOM 7320 N N . LYS B 1 226 ? -3.662 26.25 35.781 1 98.56 226 LYS B N 1
ATOM 7321 C CA . LYS B 1 226 ? -4.184 27.594 36.062 1 98.56 226 LYS B CA 1
ATOM 7322 C C . LYS B 1 226 ? -3.4 28.656 35.312 1 98.56 226 LYS B C 1
ATOM 7324 O O . LYS B 1 226 ? -3.986 29.594 34.75 1 98.56 226 LYS B O 1
ATOM 7329 N N . THR B 1 227 ? -2.109 28.516 35.312 1 98.5 227 THR B N 1
ATOM 7330 C CA . THR B 1 227 ? -1.233 29.484 34.656 1 98.5 227 THR B CA 1
ATOM 7331 C C . THR B 1 227 ? -1.556 29.594 33.188 1 98.5 227 THR B C 1
ATOM 7333 O O . THR B 1 227 ? -1.754 30.703 32.656 1 98.5 227 THR B O 1
ATOM 7336 N N . LEU B 1 228 ? -1.627 28.484 32.469 1 98.75 228 LEU B N 1
ATOM 7337 C CA . LEU B 1 228 ? -1.818 28.5 31.016 1 98.75 228 LEU B CA 1
ATOM 7338 C C . LEU B 1 228 ? -3.264 28.828 30.656 1 98.75 228 LEU B C 1
ATOM 7340 O O . LEU B 1 228 ? -3.518 29.75 29.875 1 98.75 228 LEU B O 1
ATOM 7344 N N . LEU B 1 229 ? -4.266 28.188 31.312 1 98.75 229 LEU B N 1
ATOM 7345 C CA . LEU B 1 229 ? -5.645 28.234 30.859 1 98.75 229 LEU B CA 1
ATOM 7346 C C . LEU B 1 229 ? -6.363 29.469 31.406 1 98.75 229 LEU B C 1
ATOM 7348 O O . LEU B 1 229 ? -7.242 30.016 30.734 1 98.75 229 LEU B O 1
ATOM 7352 N N . LYS B 1 230 ? -6.039 29.891 32.562 1 98 230 LYS B N 1
ATOM 7353 C CA . LYS B 1 230 ? -6.738 31.016 33.156 1 98 230 LYS B CA 1
ATOM 7354 C C . LYS B 1 230 ? -5.914 32.281 33.062 1 98 230 LYS B C 1
ATOM 7356 O O . LYS B 1 230 ? -6.27 33.219 32.312 1 98 230 LYS B O 1
ATOM 7361 N N . ASP B 1 231 ? -4.715 32.281 33.688 1 98.38 231 ASP B N 1
ATOM 7362 C CA . ASP B 1 231 ? -3.939 33.5 33.781 1 98.38 231 ASP B CA 1
ATOM 7363 C C . ASP B 1 231 ? -3.525 34.031 32.406 1 98.38 231 ASP B C 1
ATOM 7365 O O . ASP B 1 231 ? -3.748 35.188 32.094 1 98.38 231 ASP B O 1
ATOM 7369 N N . ILE B 1 232 ? -3.006 33.219 31.594 1 98.5 232 ILE B N 1
ATOM 7370 C CA . ILE B 1 232 ? -2.475 33.625 30.297 1 98.5 232 ILE B CA 1
ATOM 7371 C C . ILE B 1 232 ? -3.59 33.625 29.25 1 98.5 232 ILE B C 1
ATOM 7373 O O . ILE B 1 232 ? -3.957 34.688 28.734 1 98.5 232 ILE B O 1
ATOM 7377 N N . LEU B 1 233 ? -4.18 32.531 28.969 1 98.75 233 LEU B N 1
ATOM 7378 C CA . LEU B 1 233 ? -5.109 32.344 27.859 1 98.75 233 LEU B CA 1
ATOM 7379 C C . LEU B 1 233 ? -6.332 33.25 28.031 1 98.75 233 LEU B C 1
ATOM 7381 O O . LEU B 1 233 ? -6.668 34.031 27.141 1 98.75 233 LEU B O 1
ATOM 7385 N N . ARG B 1 234 ? -7.043 33.156 29.172 1 98.44 234 ARG B N 1
ATOM 7386 C CA . ARG B 1 234 ? -8.305 33.875 29.312 1 98.44 234 ARG B CA 1
ATOM 7387 C C . ARG B 1 234 ? -8.07 35.281 29.844 1 98.44 234 ARG B C 1
ATOM 7389 O O . ARG B 1 234 ? -8.547 36.281 29.266 1 98.44 234 ARG B O 1
ATOM 7396 N N . ASP B 1 235 ? -7.301 35.469 30.953 1 98.06 235 ASP B N 1
ATOM 7397 C CA . ASP B 1 235 ? -7.164 36.781 31.609 1 98.06 235 ASP B CA 1
ATOM 7398 C C . ASP B 1 235 ? -6.273 37.719 30.781 1 98.06 235 ASP B C 1
ATOM 7400 O O . ASP B 1 235 ? -6.656 38.844 30.5 1 98.06 235 ASP B O 1
ATOM 7404 N N . ASP B 1 236 ? -5.129 37.219 30.406 1 98.12 236 ASP B N 1
ATOM 7405 C CA . ASP B 1 236 ? -4.176 38.062 29.719 1 98.12 236 ASP B CA 1
ATOM 7406 C C . ASP B 1 236 ? -4.555 38.25 28.25 1 98.12 236 ASP B C 1
ATOM 7408 O O . ASP B 1 236 ? -4.508 39.344 27.703 1 98.12 236 ASP B O 1
ATOM 7412 N N . TRP B 1 237 ? -4.902 37.125 27.531 1 98.62 237 TRP B N 1
ATOM 7413 C CA . TRP B 1 237 ? -5.078 37.188 26.078 1 98.62 237 TRP B CA 1
ATOM 7414 C C . TRP B 1 237 ? -6.543 37.406 25.719 1 98.62 237 TRP B C 1
ATOM 7416 O O . TRP B 1 237 ? -6.859 37.75 24.578 1 98.62 237 TRP B O 1
ATOM 7426 N N . GLY B 1 238 ? -7.453 37.219 26.625 1 98.5 238 GLY B N 1
ATOM 7427 C CA . GLY B 1 238 ? -8.859 37.469 26.375 1 98.5 238 GLY B CA 1
ATOM 7428 C C . GLY B 1 238 ? -9.531 36.406 25.547 1 98.5 238 GLY B C 1
ATOM 7429 O O . GLY B 1 238 ? -10.406 36.688 24.734 1 98.5 238 GLY B O 1
ATOM 7430 N N . PHE B 1 239 ? -9.117 35.188 25.734 1 98.31 239 PHE B N 1
ATOM 7431 C CA . PHE B 1 239 ? -9.68 34.094 24.984 1 98.31 239 PHE B CA 1
ATOM 7432 C C . PHE B 1 239 ? -11.141 33.844 25.359 1 98.31 239 PHE B C 1
ATOM 7434 O O . PHE B 1 239 ? -11.477 33.719 26.531 1 98.31 239 PHE B O 1
ATOM 7441 N N . ASP B 1 240 ? -12.016 33.75 24.375 1 96.31 240 ASP B N 1
ATOM 7442 C CA . ASP B 1 240 ? -13.453 33.625 24.594 1 96.31 240 ASP B CA 1
ATOM 7443 C C . ASP B 1 240 ? -13.977 32.281 24.125 1 96.31 240 ASP B C 1
ATOM 7445 O O . ASP B 1 240 ? -15.141 31.922 24.359 1 96.31 240 ASP B O 1
ATOM 7449 N N . GLY B 1 241 ? -13.188 31.484 23.5 1 98.38 241 GLY B N 1
ATOM 7450 C CA . GLY B 1 241 ? -13.617 30.203 22.969 1 98.38 241 GLY B CA 1
ATOM 7451 C C . GLY B 1 241 ? -13.594 29.078 23.984 1 98.38 241 GLY B C 1
ATOM 7452 O O . GLY B 1 241 ? -13.789 29.312 25.188 1 98.38 241 GLY B O 1
ATOM 7453 N N . HIS B 1 242 ? -13.562 27.828 23.531 1 98.81 242 HIS B N 1
ATOM 7454 C CA . HIS B 1 242 ? -13.562 26.703 24.453 1 98.81 242 HIS B CA 1
ATOM 7455 C C . HIS B 1 242 ? -12.219 25.984 24.438 1 98.81 242 HIS B C 1
ATOM 7457 O O . HIS B 1 242 ? -11.453 26.109 23.484 1 98.81 242 HIS B O 1
ATOM 7463 N N . VAL B 1 243 ? -11.906 25.297 25.516 1 98.88 243 VAL B N 1
ATOM 7464 C CA . VAL B 1 243 ? -10.688 24.5 25.672 1 98.88 243 VAL B CA 1
ATOM 7465 C C . VAL B 1 243 ? -11.039 23.016 25.625 1 98.88 243 VAL B C 1
ATOM 7467 O O . VAL B 1 243 ? -11.953 22.562 26.312 1 98.88 243 VAL B O 1
ATOM 7470 N N . VAL B 1 244 ? -10.352 22.281 24.781 1 98.88 244 VAL B N 1
ATOM 7471 C CA . VAL B 1 244 ? -10.484 20.828 24.703 1 98.88 244 VAL B CA 1
ATOM 7472 C C . VAL B 1 244 ? -9.188 20.172 25.172 1 98.88 244 VAL B C 1
ATOM 7474 O O . VAL B 1 244 ? -8.094 20.656 24.875 1 98.88 244 VAL B O 1
ATOM 7477 N N . SER B 1 245 ? -9.32 19.062 25.891 1 98.69 245 SER B N 1
ATOM 7478 C CA . SER B 1 245 ? -8.125 18.328 26.281 1 98.69 245 SER B CA 1
ATOM 7479 C C . SER B 1 245 ? -7.555 17.531 25.109 1 98.69 245 SER B C 1
ATOM 7481 O O . SER B 1 245 ? -8.281 17.188 24.172 1 98.69 245 SER B O 1
ATOM 7483 N N . ASP B 1 246 ? -6.25 17.281 25.125 1 97.12 246 ASP B N 1
ATOM 7484 C CA . ASP B 1 246 ? -5.766 16.203 24.281 1 97.12 246 ASP B CA 1
ATOM 7485 C C . ASP B 1 246 ? -6.367 14.867 24.703 1 97.12 246 ASP B C 1
ATOM 7487 O O . ASP B 1 246 ? -6.855 14.719 25.828 1 97.12 246 ASP B O 1
ATOM 7491 N N . CYS B 1 247 ? -6.434 13.969 23.844 1 95.56 247 CYS B N 1
ATOM 7492 C CA . CYS B 1 247 ? -7.211 12.758 24.062 1 95.56 247 CYS B CA 1
ATOM 7493 C C . CYS B 1 247 ? -6.578 11.883 25.141 1 95.56 247 CYS B C 1
ATOM 7495 O O . CYS B 1 247 ? -5.449 11.414 24.984 1 95.56 247 CYS B O 1
ATOM 7497 N N . TRP B 1 248 ? -7.309 11.727 26.266 1 95.62 248 TRP B N 1
ATOM 7498 C CA . TRP B 1 248 ? -6.977 10.914 27.438 1 95.62 248 TRP B CA 1
ATOM 7499 C C . TRP B 1 248 ? -5.945 11.625 28.312 1 95.62 248 TRP B C 1
ATOM 7501 O O . TRP B 1 248 ? -5.406 11.031 29.25 1 95.62 248 TRP B O 1
ATOM 7511 N N . ALA B 1 249 ? -5.707 12.852 28 1 97.62 249 ALA B N 1
ATOM 7512 C CA . ALA B 1 249 ? -4.68 13.594 28.734 1 97.62 249 ALA B CA 1
ATOM 7513 C C . ALA B 1 249 ? -5.102 13.844 30.172 1 97.62 249 ALA B C 1
ATOM 7515 O O . ALA B 1 249 ? -4.258 13.891 31.078 1 97.62 249 ALA B O 1
ATOM 7516 N N . ILE B 1 250 ? -6.418 14.039 30.422 1 98.69 250 ILE B N 1
ATOM 7517 C CA . ILE B 1 250 ? -6.871 14.312 31.781 1 98.69 250 ILE B CA 1
ATOM 7518 C C . ILE B 1 250 ? -6.625 13.094 32.656 1 98.69 250 ILE B C 1
ATOM 7520 O O . ILE B 1 250 ? -6.293 13.234 33.844 1 98.69 250 ILE B O 1
ATOM 7524 N N . LYS B 1 251 ? -6.715 11.938 32.062 1 98.38 251 LYS B N 1
ATOM 7525 C CA . LYS B 1 251 ? -6.43 10.695 32.781 1 98.38 251 LYS B CA 1
ATOM 7526 C C . LYS B 1 251 ? -4.984 10.656 33.281 1 98.38 251 LYS B C 1
ATOM 7528 O O . LYS B 1 251 ? -4.691 10.094 34.344 1 98.38 251 LYS B O 1
ATOM 7533 N N . ASP B 1 252 ? -4.094 11.289 32.594 1 97.81 252 ASP B N 1
ATOM 7534 C CA . ASP B 1 252 ? -2.674 11.305 32.906 1 97.81 252 ASP B CA 1
ATOM 7535 C C . ASP B 1 252 ? -2.422 12.023 34.25 1 97.81 252 ASP B C 1
ATOM 7537 O O . ASP B 1 252 ? -1.372 11.844 34.875 1 97.81 252 ASP B O 1
ATOM 7541 N N . PHE B 1 253 ? -3.422 12.898 34.688 1 98.56 253 PHE B N 1
ATOM 7542 C CA . PHE B 1 253 ? -3.199 13.68 35.906 1 98.56 253 PHE B CA 1
ATOM 7543 C C . PHE B 1 253 ? -2.91 12.773 37.094 1 98.56 253 PHE B C 1
ATOM 7545 O O . PHE B 1 253 ? -2.012 13.055 37.906 1 98.56 253 PHE B O 1
ATOM 7552 N N . HIS B 1 254 ? -3.709 11.672 37.219 1 97.94 254 HIS B N 1
ATOM 7553 C CA . HIS B 1 254 ? -3.529 10.766 38.344 1 97.94 254 HIS B CA 1
ATOM 7554 C C . HIS B 1 254 ? -2.74 9.523 37.938 1 97.94 254 HIS B C 1
ATOM 7556 O O . HIS B 1 254 ? -2.082 8.898 38.781 1 97.94 254 HIS B O 1
ATOM 7562 N N . GLU B 1 255 ? -2.711 9.156 36.688 1 96.88 255 GLU B N 1
ATOM 7563 C CA . GLU B 1 255 ? -2.059 7.914 36.281 1 96.88 255 GLU B CA 1
ATOM 7564 C C . GLU B 1 255 ? -0.646 8.18 35.781 1 96.88 255 GLU B C 1
ATOM 7566 O O . GLU B 1 255 ? 0.22 7.305 35.844 1 96.88 255 GLU B O 1
ATOM 7571 N N . GLY B 1 256 ? -0.376 9.344 35.219 1 96.44 256 GLY B N 1
ATOM 7572 C CA . GLY B 1 256 ? 0.914 9.656 34.625 1 96.44 256 GLY B CA 1
ATOM 7573 C C . GLY B 1 256 ? 1.683 10.711 35.406 1 96.44 256 GLY B C 1
ATOM 7574 O O . GLY B 1 256 ? 2.711 10.414 36 1 96.44 256 GLY B O 1
ATOM 7575 N N . HIS B 1 257 ? 1.13 11.805 35.594 1 97.44 257 HIS B N 1
ATOM 7576 C CA . HIS B 1 257 ? 1.776 12.977 36.156 1 97.44 257 HIS B CA 1
ATOM 7577 C C . HIS B 1 257 ? 1.782 12.891 37.688 1 97.44 257 HIS B C 1
ATOM 7579 O O . HIS B 1 257 ? 2.641 13.484 38.344 1 97.44 257 HIS B O 1
ATOM 7585 N N . GLY B 1 258 ? 0.759 12.219 38.281 1 97.88 258 GLY B N 1
ATOM 7586 C CA . GLY B 1 258 ? 0.657 12.078 39.75 1 97.88 258 GLY B CA 1
ATOM 7587 C C . GLY B 1 258 ? 0.334 13.383 40.438 1 97.88 258 GLY B C 1
ATOM 7588 O O . GLY B 1 258 ? 0.715 13.578 41.594 1 97.88 258 GLY B O 1
ATOM 7589 N N . VAL B 1 259 ? -0.376 14.297 39.812 1 98.12 259 VAL B N 1
ATOM 7590 C CA . VAL B 1 259 ? -0.679 15.594 40.406 1 98.12 259 VAL B CA 1
ATOM 7591 C C . VAL B 1 259 ? -2.02 15.531 41.125 1 98.12 259 VAL B C 1
ATOM 7593 O O . VAL B 1 259 ? -2.334 16.406 41.938 1 98.12 259 VAL B O 1
ATOM 7596 N N . THR B 1 260 ? -2.838 14.547 40.844 1 98.44 260 THR B N 1
ATOM 7597 C CA . THR B 1 260 ? -4.055 14.227 41.562 1 98.44 260 THR B CA 1
ATOM 7598 C C . THR B 1 260 ? -4.043 12.766 42.031 1 98.44 260 THR B C 1
ATOM 7600 O O . THR B 1 260 ? -3.229 11.969 41.562 1 98.44 260 THR B O 1
ATOM 7603 N N . LYS B 1 261 ? -4.91 12.453 42.906 1 98.06 261 LYS B N 1
ATOM 7604 C CA . LYS B 1 261 ? -4.887 11.109 43.469 1 98.06 261 LYS B CA 1
ATOM 7605 C C . LYS B 1 261 ? -5.973 10.234 42.875 1 98.06 261 LYS B C 1
ATOM 7607 O O . LYS B 1 261 ? -5.832 9.008 42.812 1 98.06 261 LYS B O 1
ATOM 7612 N N . THR B 1 262 ? -7.098 10.914 42.469 1 98.25 262 THR B N 1
ATOM 7613 C CA . THR B 1 262 ? -8.242 10.148 42 1 98.25 262 THR B CA 1
ATOM 7614 C C . THR B 1 262 ? -8.75 10.703 40.656 1 98.25 262 THR B C 1
ATOM 7616 O O . THR B 1 262 ? -8.492 11.867 40.344 1 98.25 262 THR B O 1
ATOM 7619 N N . PRO B 1 263 ? -9.539 9.883 39.938 1 98.5 263 PRO B N 1
ATOM 7620 C CA . PRO B 1 263 ? -10.117 10.359 38.688 1 98.5 263 PRO B CA 1
ATOM 7621 C C . PRO B 1 263 ? -11.008 11.586 38.875 1 98.5 263 PRO B C 1
ATOM 7623 O O . PRO B 1 263 ? -10.961 12.516 38.062 1 98.5 263 PRO B O 1
ATOM 7626 N N . THR B 1 264 ? -11.773 11.648 39.969 1 98.69 264 THR B N 1
ATOM 7627 C CA . THR B 1 264 ? -12.688 12.773 40.156 1 98.69 264 THR B CA 1
ATOM 7628 C C . THR B 1 264 ? -11.914 14.039 40.5 1 98.69 264 THR B C 1
ATOM 7630 O O . THR B 1 264 ? -12.336 15.148 40.156 1 98.69 264 THR B O 1
ATOM 7633 N N . GLU B 1 265 ? -10.734 13.883 41.125 1 98.75 265 GLU B N 1
ATOM 7634 C CA . GLU B 1 265 ? -9.875 15.039 41.375 1 98.75 265 GLU B CA 1
ATOM 7635 C C . GLU B 1 265 ? -9.32 15.578 40.062 1 98.75 265 GLU B C 1
ATOM 7637 O O . GLU B 1 265 ? -9.164 16.797 39.875 1 98.75 265 GLU B O 1
ATOM 7642 N N . SER B 1 266 ? -9.023 14.648 39.219 1 98.88 266 SER B N 1
ATOM 7643 C CA . SER B 1 266 ? -8.539 15.047 37.875 1 98.88 266 SER B CA 1
ATOM 7644 C C . SER B 1 266 ? -9.617 15.797 37.094 1 98.88 266 SER B C 1
ATOM 7646 O O . SER B 1 266 ? -9.336 16.812 36.469 1 98.88 266 SER B O 1
ATOM 7648 N N . VAL B 1 267 ? -10.828 15.289 37.188 1 98.88 267 VAL B N 1
ATOM 7649 C CA . VAL B 1 267 ? -11.969 15.961 36.562 1 98.88 267 VAL B CA 1
ATOM 7650 C C . VAL B 1 267 ? -12.117 17.375 37.125 1 98.88 267 VAL B C 1
ATOM 7652 O O . VAL B 1 267 ? -12.273 18.328 36.375 1 98.88 267 VAL B O 1
ATOM 7655 N N . ALA B 1 268 ? -12.016 17.5 38.406 1 98.88 268 ALA B N 1
ATOM 7656 C CA . ALA B 1 268 ? -12.188 18.781 39.094 1 98.88 268 ALA B CA 1
ATOM 7657 C C . ALA B 1 268 ? -11.102 19.766 38.688 1 98.88 268 ALA B C 1
ATOM 7659 O O . ALA B 1 268 ? -11.383 20.938 38.406 1 98.88 268 ALA B O 1
ATOM 7660 N N . LEU B 1 269 ? -9.883 19.25 38.719 1 98.81 269 LEU B N 1
ATOM 7661 C CA . LEU B 1 269 ? -8.758 20.109 38.375 1 98.81 269 LEU B CA 1
ATOM 7662 C C . LEU B 1 269 ? -8.906 20.656 36.938 1 98.81 269 LEU B C 1
ATOM 7664 O O . LEU B 1 269 ? -8.703 21.844 36.719 1 98.81 269 LEU B O 1
ATOM 7668 N N . ALA B 1 270 ? -9.234 19.828 36 1 98.88 270 ALA B N 1
ATOM 7669 C CA . ALA B 1 270 ? -9.398 20.219 34.594 1 98.88 270 ALA B CA 1
ATOM 7670 C C . ALA B 1 270 ? -10.562 21.188 34.438 1 98.88 270 ALA B C 1
ATOM 7672 O O . ALA B 1 270 ? -10.391 22.281 33.906 1 98.88 270 ALA B O 1
ATOM 7673 N N . LEU B 1 271 ? -11.742 20.828 34.938 1 98.81 271 LEU B N 1
ATOM 7674 C CA . LEU B 1 271 ? -12.961 21.594 34.719 1 98.81 271 LEU B CA 1
ATOM 7675 C C . LEU B 1 271 ? -12.875 22.953 35.406 1 98.81 271 LEU B C 1
ATOM 7677 O O . LEU B 1 271 ? -13.258 23.984 34.844 1 98.81 271 LEU B O 1
ATOM 7681 N N . LYS B 1 272 ? -12.359 23.016 36.594 1 98.62 272 LYS B N 1
ATOM 7682 C CA . LYS B 1 272 ? -12.289 24.266 37.375 1 98.62 272 LYS B CA 1
ATOM 7683 C C . LYS B 1 272 ? -11.305 25.25 36.75 1 98.62 272 LYS B C 1
ATOM 7685 O O . LYS B 1 272 ? -11.492 26.453 36.812 1 98.62 272 LYS B O 1
ATOM 7690 N N . ASN B 1 273 ? -10.328 24.672 36.094 1 98.38 273 ASN B N 1
ATOM 7691 C CA . ASN B 1 273 ? -9.328 25.547 35.5 1 98.38 273 ASN B CA 1
ATOM 7692 C C . ASN B 1 273 ? -9.672 25.875 34.062 1 98.38 273 ASN B C 1
ATOM 7694 O O . ASN B 1 273 ? -8.938 26.609 33.375 1 98.38 273 ASN B O 1
ATOM 7698 N N . GLY B 1 274 ? -10.734 25.375 33.562 1 98.19 274 GLY B N 1
ATOM 7699 C CA . GLY B 1 274 ? -11.242 25.938 32.312 1 98.19 274 GLY B CA 1
ATOM 7700 C C . GLY B 1 274 ? -11.18 24.969 31.141 1 98.19 274 GLY B C 1
ATOM 7701 O O . GLY B 1 274 ? -11.406 25.359 30 1 98.19 274 GLY B O 1
ATOM 7702 N N . CYS B 1 275 ? -10.828 23.672 31.359 1 98.81 275 CYS B N 1
ATOM 7703 C CA . CYS B 1 275 ? -10.961 22.672 30.312 1 98.81 275 CYS B CA 1
ATOM 7704 C C . CYS B 1 275 ? -12.422 22.297 30.109 1 98.81 275 CYS B C 1
ATOM 7706 O O . CYS B 1 275 ? -12.992 21.562 30.922 1 98.81 275 CYS B O 1
ATOM 7708 N N . ASP B 1 276 ? -12.992 22.656 29 1 98.88 276 ASP B N 1
ATOM 7709 C CA . ASP B 1 276 ? -14.438 22.609 28.797 1 98.88 276 ASP B CA 1
ATOM 7710 C C . ASP B 1 276 ? -14.867 21.25 28.25 1 98.88 276 ASP B C 1
ATOM 7712 O O . ASP B 1 276 ? -15.938 20.75 28.609 1 98.88 276 ASP B O 1
ATOM 7716 N N . LEU B 1 277 ? -14.094 20.734 27.344 1 98.88 277 LEU B N 1
ATOM 7717 C CA . LEU B 1 277 ? -14.398 19.516 26.594 1 98.88 277 LEU B CA 1
ATOM 7718 C C . LEU B 1 277 ? -13.344 18.438 26.844 1 98.88 277 LEU B C 1
ATOM 7720 O O . LEU B 1 277 ? -12.141 18.719 26.781 1 98.88 277 LEU B O 1
ATOM 7724 N N . ASN B 1 278 ? -13.812 17.25 27.125 1 98.75 278 ASN B N 1
ATOM 7725 C CA . ASN B 1 278 ? -12.867 16.156 27.328 1 98.75 278 ASN B CA 1
ATOM 7726 C C . ASN B 1 278 ? -12.797 15.234 26.109 1 98.75 278 ASN B C 1
ATOM 7728 O O . ASN B 1 278 ? -13.781 14.586 25.766 1 98.75 278 ASN B O 1
ATOM 7732 N N . CYS B 1 279 ? -11.68 15.227 25.422 1 98.19 279 CYS B N 1
ATOM 7733 C CA . CYS B 1 279 ? -11.367 14.117 24.531 1 98.19 279 CYS B CA 1
ATOM 7734 C C . CYS B 1 279 ? -10.859 12.914 25.312 1 98.19 279 CYS B C 1
ATOM 7736 O O . CYS B 1 279 ? -9.703 12.875 25.734 1 98.19 279 CYS B O 1
ATOM 7738 N N . GLY B 1 280 ? -11.68 12.008 25.578 1 97 280 GLY B N 1
ATOM 7739 C CA . GLY B 1 280 ? -11.422 10.883 26.453 1 97 280 GLY B CA 1
ATOM 7740 C C . GLY B 1 280 ? -12.625 10.5 27.297 1 97 280 GLY B C 1
ATOM 7741 O O . GLY B 1 280 ? -13.766 10.672 26.859 1 97 280 GLY B O 1
ATOM 7742 N N . ASN B 1 281 ? -12.391 9.938 28.516 1 97.06 281 ASN B N 1
ATOM 7743 C CA . ASN B 1 281 ? -13.516 9.359 29.234 1 97.06 281 ASN B CA 1
ATOM 7744 C C . ASN B 1 281 ? -13.594 9.875 30.672 1 97.06 281 ASN B C 1
ATOM 7746 O O . ASN B 1 281 ? -14.43 9.43 31.453 1 97.06 281 ASN B O 1
ATOM 7750 N N . MET B 1 282 ? -12.836 10.836 31 1 98.25 282 MET B N 1
ATOM 7751 C CA . MET B 1 282 ? -12.805 11.312 32.375 1 98.25 282 MET B CA 1
ATOM 7752 C C . MET B 1 282 ? -14.078 12.078 32.719 1 98.25 282 MET B C 1
ATOM 7754 O O . MET B 1 282 ? -14.578 11.992 33.844 1 98.25 282 MET B O 1
ATOM 7758 N N . TYR B 1 283 ? -14.648 12.812 31.781 1 98.62 283 TYR B N 1
ATOM 7759 C CA . TYR B 1 283 ? -15.828 13.625 32.062 1 98.62 283 TYR B CA 1
ATOM 7760 C C . TYR B 1 283 ? -17.078 12.758 32.156 1 98.62 283 TYR B C 1
ATOM 7762 O O . TYR B 1 283 ? -18.156 13.25 32.469 1 98.62 283 TYR B O 1
ATOM 7770 N N . LEU B 1 284 ? -16.953 11.5 31.969 1 98.12 284 LEU B N 1
ATOM 7771 C CA . LEU B 1 284 ? -18 10.57 32.344 1 98.12 284 LEU B CA 1
ATOM 7772 C C . LEU B 1 284 ? -18.219 10.586 33.844 1 98.12 284 LEU B C 1
ATOM 7774 O O . LEU B 1 284 ? -19.266 10.156 34.344 1 98.12 284 LEU B O 1
ATOM 7778 N N . LEU B 1 285 ? -17.266 11.102 34.594 1 98.5 285 LEU B N 1
ATOM 7779 C CA . LEU B 1 285 ? -17.297 11.086 36.031 1 98.5 285 LEU B CA 1
ATOM 7780 C C . LEU B 1 285 ? -17.688 12.453 36.594 1 98.5 285 LEU B C 1
ATOM 7782 O O . LEU B 1 285 ? -17.547 12.711 37.781 1 98.5 285 LEU B O 1
ATOM 7786 N N . ILE B 1 286 ? -18.172 13.344 35.75 1 98.38 286 ILE B N 1
ATOM 7787 C CA . ILE B 1 286 ? -18.516 14.703 36.156 1 98.38 286 ILE B CA 1
ATOM 7788 C C . ILE B 1 286 ? -19.562 14.664 37.25 1 98.38 286 ILE B C 1
ATOM 7790 O O . ILE B 1 286 ? -19.469 15.406 38.25 1 98.38 286 ILE B O 1
ATOM 7794 N N . LEU B 1 287 ? -20.609 13.82 37.156 1 98.38 287 LEU B N 1
ATOM 7795 C CA . LEU B 1 287 ? -21.688 13.766 38.125 1 98.38 287 LEU B CA 1
ATOM 7796 C C . LEU B 1 287 ? -21.172 13.195 39.438 1 98.38 287 LEU B C 1
ATOM 7798 O O . LEU B 1 287 ? -21.641 13.594 40.531 1 98.38 287 LEU B O 1
ATOM 7802 N N . LEU B 1 288 ? -20.25 12.234 39.375 1 98.56 288 LEU B N 1
ATOM 7803 C CA . LEU B 1 288 ? -19.641 11.711 40.594 1 98.56 288 LEU B CA 1
ATOM 7804 C C . LEU B 1 288 ? -18.812 12.781 41.281 1 98.56 288 LEU B C 1
ATOM 7806 O O . LEU B 1 288 ? -18.844 12.906 42.5 1 98.56 288 LEU B O 1
ATOM 7810 N N . ALA B 1 289 ? -18.031 13.539 40.469 1 98.75 289 ALA B N 1
ATOM 7811 C CA . ALA B 1 289 ? -17.234 14.625 41.031 1 98.75 289 ALA B CA 1
ATOM 7812 C C . ALA B 1 289 ? -18.125 15.664 41.719 1 98.75 289 ALA B C 1
ATOM 7814 O O . ALA B 1 289 ? -17.734 16.234 42.75 1 98.75 289 ALA B O 1
ATOM 7815 N N . LEU B 1 290 ? -19.266 15.961 41.125 1 98.69 290 LEU B N 1
ATOM 7816 C CA . LEU B 1 290 ? -20.234 16.875 41.719 1 98.69 290 LEU B CA 1
ATOM 7817 C C . LEU B 1 290 ? -20.766 16.312 43.031 1 98.69 290 LEU B C 1
ATOM 7819 O O . LEU B 1 290 ? -20.828 17.031 44.031 1 98.69 290 LEU B O 1
ATOM 7823 N N . LYS B 1 291 ? -21.125 15.062 43.031 1 98.44 291 LYS B N 1
ATOM 7824 C CA . LYS B 1 291 ? -21.641 14.406 44.219 1 98.44 291 LYS B CA 1
ATOM 7825 C C . LYS B 1 291 ? -20.625 14.43 45.344 1 98.44 291 LYS B C 1
ATOM 7827 O O . LYS B 1 291 ? -20.984 14.562 46.531 1 98.44 291 LYS B O 1
ATOM 7832 N N . GLU B 1 292 ? -19.375 14.375 45 1 98.44 292 GLU B N 1
ATOM 7833 C CA . GLU B 1 292 ? -18.297 14.367 45.969 1 98.44 292 GLU B CA 1
ATOM 7834 C C . GLU B 1 292 ? -17.953 15.781 46.438 1 98.44 292 GLU B C 1
ATOM 7836 O O . GLU B 1 292 ? -17.078 15.977 47.281 1 98.44 292 GLU B O 1
ATOM 7841 N N . GLY B 1 293 ? -18.531 16.75 45.844 1 98.31 293 GLY B N 1
ATOM 7842 C CA . GLY B 1 293 ? -18.359 18.125 46.25 1 98.31 293 GLY B CA 1
ATOM 7843 C C . GLY B 1 293 ? -17.094 18.75 45.688 1 98.31 293 GLY B C 1
ATOM 7844 O O . GLY B 1 293 ? -16.625 19.781 46.188 1 98.31 293 GLY B O 1
ATOM 7845 N N . LYS B 1 294 ? -16.531 18.094 44.75 1 98.44 294 LYS B N 1
ATOM 7846 C CA . LYS B 1 294 ? -15.266 18.562 44.188 1 98.44 294 LYS B CA 1
ATOM 7847 C C . LYS B 1 294 ? -15.492 19.656 43.125 1 98.44 294 LYS B C 1
ATOM 7849 O O . LYS B 1 294 ? -14.578 20.422 42.844 1 98.44 294 LYS B O 1
ATOM 7854 N N . ILE B 1 295 ? -16.656 19.703 42.5 1 98.69 295 ILE B N 1
ATOM 7855 C CA . ILE B 1 295 ? -17.047 20.734 41.562 1 98.69 295 ILE B CA 1
ATOM 7856 C C . ILE B 1 295 ? -18.453 21.234 41.875 1 98.69 295 ILE B C 1
ATOM 7858 O O . ILE B 1 295 ? -19.125 20.688 42.75 1 98.69 295 ILE B O 1
ATOM 7862 N N . THR B 1 296 ? -18.844 22.297 41.188 1 98.5 296 THR B N 1
ATOM 7863 C CA . THR B 1 296 ? -20.172 22.859 41.375 1 98.5 296 THR B CA 1
ATOM 7864 C C . THR B 1 296 ? -20.969 22.797 40.062 1 98.5 296 THR B C 1
ATOM 7866 O O . THR B 1 296 ? -20.406 22.516 39 1 98.5 296 THR B O 1
ATOM 7869 N N . GLU B 1 297 ? -22.234 22.953 40.188 1 98.31 297 GLU B N 1
ATOM 7870 C CA . GLU B 1 297 ? -23.047 23.031 38.969 1 98.31 297 GLU B CA 1
ATOM 7871 C C . GLU B 1 297 ? -22.641 24.203 38.094 1 98.31 297 GLU B C 1
ATOM 7873 O O . GLU B 1 297 ? -22.734 24.125 36.875 1 98.31 297 GLU B O 1
ATOM 7878 N N . GLU B 1 298 ? -22.188 25.234 38.719 1 98.25 298 GLU B N 1
ATOM 7879 C CA . GLU B 1 298 ? -21.734 26.406 37.969 1 98.25 298 GLU B CA 1
ATOM 7880 C C . GLU B 1 298 ? -20.531 26.062 37.094 1 98.25 298 GLU B C 1
ATOM 7882 O O . GLU B 1 298 ? -20.375 26.609 36 1 98.25 298 GLU B O 1
ATOM 7887 N N . ASP B 1 299 ? -19.641 25.172 37.594 1 98.44 299 ASP B N 1
ATOM 7888 C CA . ASP B 1 299 ? -18.516 24.703 36.812 1 98.44 299 ASP B CA 1
ATOM 7889 C C . ASP B 1 299 ? -18.984 24 35.531 1 98.44 299 ASP B C 1
ATOM 7891 O O . ASP B 1 299 ? -18.438 24.203 34.469 1 98.44 299 ASP B O 1
ATOM 7895 N N . ILE B 1 300 ? -19.984 23.188 35.719 1 98.81 300 ILE B N 1
ATOM 7896 C CA . ILE B 1 300 ? -20.562 22.438 34.594 1 98.81 300 ILE B CA 1
ATOM 7897 C C . ILE B 1 300 ? -21.25 23.375 33.625 1 98.81 300 ILE B C 1
ATOM 7899 O O . ILE B 1 300 ? -21.047 23.281 32.406 1 98.81 300 ILE B O 1
ATOM 7903 N N . ASP B 1 301 ? -22 24.344 34.156 1 98.75 301 ASP B N 1
ATOM 7904 C CA . ASP B 1 301 ? -22.734 25.312 33.312 1 98.75 301 ASP B CA 1
ATOM 7905 C C . ASP B 1 301 ? -21.766 26.141 32.469 1 98.75 301 ASP B C 1
ATOM 7907 O O . ASP B 1 301 ? -22.031 26.375 31.297 1 98.75 301 ASP B O 1
ATOM 7911 N N . ARG B 1 302 ? -20.75 26.578 33.094 1 98.5 302 ARG B N 1
ATOM 7912 C CA . ARG B 1 302 ? -19.766 27.406 32.406 1 98.5 302 ARG B CA 1
ATOM 7913 C C . ARG B 1 302 ? -19.219 26.688 31.172 1 98.5 302 ARG B C 1
ATOM 7915 O O . ARG B 1 302 ? -19.156 27.25 30.078 1 98.5 302 ARG B O 1
ATOM 7922 N N . ALA B 1 303 ? -18.797 25.469 31.359 1 98.81 303 ALA B N 1
ATOM 7923 C CA . ALA B 1 303 ? -18.25 24.672 30.25 1 98.81 303 ALA B CA 1
ATOM 7924 C C . ALA B 1 303 ? -19.297 24.391 29.203 1 98.81 303 ALA B C 1
ATOM 7926 O O . ALA B 1 303 ? -19.047 24.531 28 1 98.81 303 ALA B O 1
ATOM 7927 N N . ALA B 1 304 ? -20.5 24.031 29.594 1 98.88 304 ALA B N 1
ATOM 7928 C CA . ALA B 1 304 ? -21.578 23.734 28.672 1 98.88 304 ALA B CA 1
ATOM 7929 C C . ALA B 1 304 ? -21.953 24.953 27.828 1 98.88 304 ALA B C 1
ATOM 7931 O O . ALA B 1 304 ? -22.219 24.828 26.641 1 98.88 304 ALA B O 1
ATOM 7932 N N . ILE B 1 305 ? -22.016 26.109 28.469 1 98.81 305 ILE B N 1
ATOM 7933 C CA . ILE B 1 305 ? -22.375 27.344 27.766 1 98.81 305 ILE B CA 1
ATOM 7934 C C . ILE B 1 305 ? -21.344 27.641 26.672 1 98.81 305 ILE B C 1
ATOM 7936 O O . ILE B 1 305 ? -21.703 27.984 25.547 1 98.81 305 ILE B O 1
ATOM 7940 N N . ARG B 1 306 ? -20.078 27.5 26.953 1 98.88 306 ARG B N 1
ATOM 7941 C CA . ARG B 1 306 ? -19.031 27.734 25.969 1 98.88 306 ARG B CA 1
ATOM 7942 C C . ARG B 1 306 ? -19.156 26.766 24.797 1 98.88 306 ARG B C 1
ATOM 7944 O O . ARG B 1 306 ? -19.016 27.172 23.625 1 98.88 306 ARG B O 1
ATOM 7951 N N . LEU B 1 307 ? -19.422 25.469 25.094 1 98.88 307 LEU B N 1
ATOM 7952 C CA . LEU B 1 307 ? -19.516 24.453 24.047 1 98.88 307 LEU B CA 1
ATOM 7953 C C . LEU B 1 307 ? -20.75 24.672 23.188 1 98.88 307 LEU B C 1
ATOM 7955 O O . LEU B 1 307 ? -20.688 24.562 21.953 1 98.88 307 LEU B O 1
ATOM 7959 N N . MET B 1 308 ? -21.859 25.031 23.797 1 98.75 308 MET B N 1
ATOM 7960 C CA . MET B 1 308 ? -23.078 25.297 23.031 1 98.75 308 MET B CA 1
ATOM 7961 C C . MET B 1 308 ? -22.938 26.578 22.219 1 98.75 308 MET B C 1
ATOM 7963 O O . MET B 1 308 ? -23.469 26.672 21.109 1 98.75 308 MET B O 1
ATOM 7967 N N . THR B 1 309 ? -22.219 27.562 22.766 1 98.75 309 THR B N 1
ATOM 7968 C CA . THR B 1 309 ? -21.938 28.781 22 1 98.75 309 THR B CA 1
ATOM 7969 C C . THR B 1 309 ? -21.219 28.453 20.688 1 98.75 309 THR B C 1
ATOM 7971 O O . THR B 1 309 ? -21.578 28.953 19.625 1 98.75 309 THR B O 1
ATOM 7974 N N . THR B 1 310 ? -20.203 27.594 20.766 1 98.75 310 THR B N 1
ATOM 7975 C CA . THR B 1 310 ? -19.484 27.172 19.562 1 98.75 310 THR B CA 1
ATOM 7976 C C . THR B 1 310 ? -20.422 26.5 18.562 1 98.75 310 THR B C 1
ATOM 7978 O O . THR B 1 310 ? -20.375 26.797 17.375 1 98.75 310 THR B O 1
ATOM 7981 N N . ARG B 1 311 ? -21.234 25.609 19.031 1 98.62 311 ARG B N 1
ATOM 7982 C CA . ARG B 1 311 ? -22.141 24.906 18.141 1 98.62 311 ARG B CA 1
ATOM 7983 C C . ARG B 1 311 ? -23.125 25.875 17.484 1 98.62 311 ARG B C 1
ATOM 7985 O O . ARG B 1 311 ? -23.5 25.688 16.328 1 98.62 311 ARG B O 1
ATOM 7992 N N . MET B 1 312 ? -23.562 26.922 18.219 1 98.38 312 MET B N 1
ATOM 7993 C CA . MET B 1 312 ? -24.438 27.953 17.641 1 98.38 312 MET B CA 1
ATOM 7994 C C . MET B 1 312 ? -23.688 28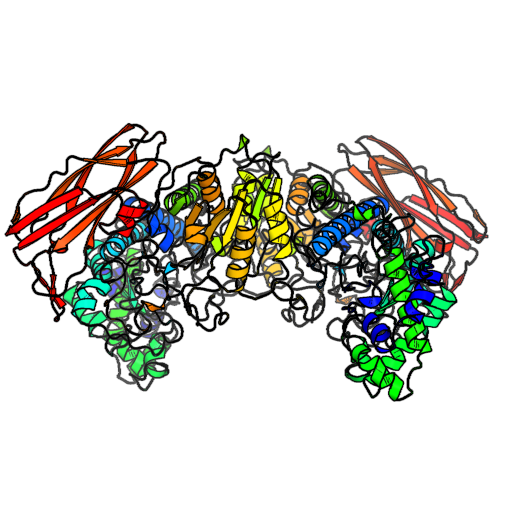.797 16.609 1 98.38 312 MET B C 1
ATOM 7996 O O . MET B 1 312 ? -24.234 29.141 15.562 1 98.38 312 MET B O 1
ATOM 8000 N N . LYS B 1 313 ? -22.391 29.109 16.922 1 98.5 313 LYS B N 1
ATOM 8001 C CA . LYS B 1 313 ? -21.562 29.844 15.969 1 98.5 313 LYS B CA 1
ATOM 8002 C C . LYS B 1 313 ? -21.406 29.062 14.664 1 98.5 313 LYS B C 1
ATOM 8004 O O . LYS B 1 313 ? -21.234 29.656 13.594 1 98.5 313 LYS B O 1
ATOM 8009 N N . LEU B 1 314 ? -21.531 27.781 14.703 1 98.62 314 LEU B N 1
ATOM 8010 C CA . LEU B 1 314 ? -21.375 26.906 13.539 1 98.62 314 LEU B CA 1
ATOM 8011 C C . LEU B 1 314 ? -22.688 26.797 12.781 1 98.62 314 LEU B C 1
ATOM 8013 O O . LEU B 1 314 ? -22.766 26.094 11.766 1 98.62 314 LEU B O 1
ATOM 8017 N N . GLY B 1 315 ? -23.734 27.344 13.242 1 97.69 315 GLY B N 1
ATOM 8018 C CA . GLY B 1 315 ? -25.016 27.406 12.555 1 97.69 315 GLY B CA 1
ATOM 8019 C C . GLY B 1 315 ? -25.891 26.203 12.82 1 97.69 315 GLY B C 1
ATOM 8020 O O . GLY B 1 315 ? -26.891 25.984 12.125 1 97.69 315 GLY B O 1
ATOM 8021 N N . MET B 1 316 ? -25.625 25.469 13.875 1 96.75 316 MET B N 1
ATOM 8022 C CA . MET B 1 316 ? -26.281 24.172 14.07 1 96.75 316 MET B CA 1
ATOM 8023 C C . MET B 1 316 ? -27.703 24.344 14.57 1 96.75 316 MET B C 1
ATOM 8025 O O . MET B 1 316 ? -28.484 23.391 14.555 1 96.75 316 MET B O 1
ATOM 8029 N N . PHE B 1 317 ? -28.094 25.531 15 1 95.75 317 PHE B N 1
ATOM 8030 C CA . PHE B 1 317 ? -29.406 25.766 15.586 1 95.75 317 PHE B CA 1
ATOM 8031 C C . PHE B 1 317 ? -30.219 26.703 14.711 1 95.75 317 PHE B C 1
ATOM 8033 O O . PHE B 1 317 ? -31.312 27.141 15.109 1 95.75 317 PHE B O 1
ATOM 8040 N N . ASP B 1 318 ? -29.656 27.031 13.57 1 96.12 318 ASP B N 1
ATOM 8041 C CA . ASP B 1 318 ? -30.297 28.031 12.711 1 96.12 318 ASP B CA 1
ATOM 8042 C C . ASP B 1 318 ? -30.547 27.469 11.312 1 96.12 318 ASP B C 1
ATOM 8044 O O . ASP B 1 318 ? -29.953 26.453 10.93 1 96.12 318 ASP B O 1
ATOM 8048 N N . ASP B 1 319 ? -31.391 28.125 10.547 1 95.06 319 ASP B N 1
ATOM 8049 C CA . ASP B 1 319 ? -31.781 27.625 9.227 1 95.06 319 ASP B CA 1
ATOM 8050 C C . ASP B 1 319 ? -31.297 28.578 8.133 1 95.06 319 ASP B C 1
ATOM 8052 O O . ASP B 1 319 ? -31.672 28.422 6.965 1 95.06 319 ASP B O 1
ATOM 8056 N N . ASP B 1 320 ? -30.516 29.531 8.5 1 95.88 320 ASP B N 1
ATOM 8057 C CA . ASP B 1 320 ? -30.078 30.516 7.516 1 95.88 320 ASP B CA 1
ATOM 8058 C C . ASP B 1 320 ? -28.547 30.484 7.352 1 95.88 320 ASP B C 1
ATOM 8060 O O . ASP B 1 320 ? -27.953 31.438 6.844 1 95.88 320 ASP B O 1
ATOM 8064 N N . CYS B 1 321 ? -27.922 29.5 7.906 1 97.06 321 CYS B N 1
ATOM 8065 C CA . CYS B 1 321 ? -26.484 29.375 7.711 1 97.06 321 CYS B CA 1
ATOM 8066 C C . CYS B 1 321 ? -26.156 29.078 6.25 1 97.06 321 CYS B C 1
ATOM 8068 O O . CYS B 1 321 ? -26.531 28.031 5.723 1 97.06 321 CYS B O 1
ATOM 8070 N N . GLU B 1 322 ? -25.438 29.906 5.594 1 97.5 322 GLU B N 1
ATOM 8071 C CA . GLU B 1 322 ? -25.141 29.797 4.168 1 97.5 322 GLU B CA 1
ATOM 8072 C C . GLU B 1 322 ? -24.297 28.562 3.869 1 97.5 322 GLU B C 1
ATOM 8074 O O . GLU B 1 322 ? -24.391 27.984 2.779 1 97.5 322 GLU B O 1
ATOM 8079 N N . PHE B 1 323 ? -23.516 28.062 4.785 1 98.31 323 PHE B N 1
ATOM 8080 C CA . PHE B 1 323 ? -22.594 26.969 4.57 1 98.31 323 PHE B CA 1
ATOM 8081 C C . PHE B 1 323 ? -23.344 25.641 4.508 1 98.31 323 PHE B C 1
ATOM 8083 O O . PHE B 1 323 ? -22.797 24.641 4.031 1 98.31 323 PHE B O 1
ATOM 8090 N N . ASP B 1 324 ? -24.562 25.594 4.996 1 97.81 324 ASP B N 1
ATOM 8091 C CA . ASP B 1 324 ? -25.359 24.375 4.965 1 97.81 324 ASP B CA 1
ATOM 8092 C C . ASP B 1 324 ? -25.75 24.016 3.533 1 97.81 324 ASP B C 1
ATOM 8094 O O . ASP B 1 324 ? -26.203 22.891 3.273 1 97.81 324 ASP B O 1
ATOM 8098 N N . LYS B 1 325 ? -25.547 24.875 2.627 1 97.81 325 LYS B N 1
ATOM 8099 C CA . LYS B 1 325 ? -25.953 24.672 1.236 1 97.81 325 LYS B CA 1
ATOM 8100 C C . LYS B 1 325 ? -24.766 24.156 0.405 1 97.81 325 LYS B C 1
ATOM 8102 O O . LYS B 1 325 ? -24.938 23.797 -0.762 1 97.81 325 LYS B O 1
ATOM 8107 N N . ILE B 1 326 ? -23.594 24.078 0.943 1 98.56 326 ILE B N 1
ATOM 8108 C CA . ILE B 1 326 ? -22.438 23.594 0.206 1 98.56 326 ILE B CA 1
ATOM 8109 C C . ILE B 1 326 ? -22.656 22.141 -0.199 1 98.56 326 ILE B C 1
ATOM 8111 O O . ILE B 1 326 ? -22.859 21.266 0.655 1 98.56 326 ILE B O 1
ATOM 8115 N N . PRO B 1 327 ? -22.625 21.891 -1.492 1 98.38 327 PRO B N 1
ATOM 8116 C CA . PRO B 1 327 ? -22.922 20.531 -1.962 1 98.38 327 PRO B CA 1
ATOM 8117 C C . PRO B 1 327 ? -21.734 19.594 -1.817 1 98.38 327 PRO B C 1
ATOM 8119 O O . PRO B 1 327 ? -20.578 20.031 -1.816 1 98.38 327 PRO B O 1
ATOM 8122 N N . TYR B 1 328 ? -21.984 18.297 -1.744 1 98.25 328 TYR B N 1
ATOM 8123 C CA . TYR B 1 328 ? -20.953 17.281 -1.579 1 98.25 328 TYR B CA 1
ATOM 8124 C C . TYR B 1 328 ? -20.016 17.266 -2.779 1 98.25 328 TYR B C 1
ATOM 8126 O O . TYR B 1 328 ? -18.859 16.844 -2.666 1 98.25 328 TYR B O 1
ATOM 8134 N N . GLU B 1 329 ? -20.406 17.797 -3.947 1 98.06 329 GLU B N 1
ATOM 8135 C CA . GLU B 1 329 ? -19.703 17.734 -5.223 1 98.06 329 GLU B CA 1
ATOM 8136 C C . GLU B 1 329 ? -18.422 18.562 -5.176 1 98.06 329 GLU B C 1
ATOM 8138 O O . GLU B 1 329 ? -17.516 18.359 -5.992 1 98.06 329 GLU B O 1
ATOM 8143 N N . VAL B 1 330 ? -18.281 19.438 -4.184 1 98.38 330 VAL B N 1
ATOM 8144 C CA . VAL B 1 330 ? -17.078 20.266 -4.129 1 98.38 330 VAL B CA 1
ATOM 8145 C C . VAL B 1 330 ? -15.938 19.453 -3.506 1 98.38 330 VAL B C 1
ATOM 8147 O O . VAL B 1 330 ? -14.766 19.812 -3.65 1 98.38 330 VAL B O 1
ATOM 8150 N N . ASN B 1 331 ? -16.297 18.375 -2.725 1 98.44 331 ASN B N 1
ATOM 8151 C CA . ASN B 1 331 ? -15.273 17.531 -2.105 1 98.44 331 ASN B CA 1
ATOM 8152 C C . ASN B 1 331 ? -14.398 16.844 -3.152 1 98.44 331 ASN B C 1
ATOM 8154 O O . ASN B 1 331 ? -14.914 16.234 -4.094 1 98.44 331 ASN B O 1
ATOM 8158 N N . ASP B 1 332 ? -13.094 16.938 -2.955 1 97.94 332 ASP B N 1
ATOM 8159 C CA . ASP B 1 332 ? -12.141 16.281 -3.844 1 97.94 332 ASP B CA 1
ATOM 8160 C C . ASP B 1 332 ? -12.406 16.641 -5.301 1 97.94 332 ASP B C 1
ATOM 8162 O O . ASP B 1 332 ? -12.305 15.789 -6.191 1 97.94 332 ASP B O 1
ATOM 8166 N N . SER B 1 333 ? -12.812 17.875 -5.594 1 97.5 333 SER B N 1
ATOM 8167 C CA . SER B 1 333 ? -13.109 18.344 -6.945 1 97.5 333 SER B CA 1
ATOM 8168 C C . SER B 1 333 ? -11.828 18.531 -7.758 1 97.5 333 SER B C 1
ATOM 8170 O O . SER B 1 333 ? -10.727 18.531 -7.203 1 97.5 333 SER B O 1
ATOM 8172 N N . ILE B 1 334 ? -11.977 18.703 -9.055 1 96.44 334 ILE B N 1
ATOM 8173 C CA . ILE B 1 334 ? -10.867 18.938 -9.969 1 96.44 334 ILE B CA 1
ATOM 8174 C C . ILE B 1 334 ? -10.117 20.203 -9.547 1 96.44 334 ILE B C 1
ATOM 8176 O O . ILE B 1 334 ? -8.891 20.219 -9.516 1 96.44 334 ILE B O 1
ATOM 8180 N N . GLU B 1 335 ? -10.859 21.234 -9.141 1 97.94 335 GLU B N 1
ATOM 8181 C CA . GLU B 1 335 ? -10.273 22.516 -8.75 1 97.94 335 GLU B CA 1
ATOM 8182 C C . GLU B 1 335 ? -9.453 22.375 -7.469 1 97.94 335 GLU B C 1
ATOM 8184 O O . GLU B 1 335 ? -8.359 22.938 -7.363 1 97.94 335 GLU B O 1
ATOM 8189 N N . HIS B 1 336 ? -9.984 21.641 -6.52 1 98.56 336 HIS B N 1
ATOM 8190 C CA . HIS B 1 336 ? -9.281 21.469 -5.254 1 98.56 336 HIS B CA 1
ATOM 8191 C C . HIS B 1 336 ? -8.008 20.641 -5.438 1 98.56 336 HIS B C 1
ATOM 8193 O O . HIS B 1 336 ? -6.988 20.922 -4.812 1 98.56 336 HIS B O 1
ATOM 8199 N N . ASN B 1 337 ? -8.047 19.641 -6.297 1 97.81 337 ASN B N 1
ATOM 8200 C CA . ASN B 1 337 ? -6.859 18.844 -6.578 1 97.81 337 ASN B CA 1
ATOM 8201 C C . ASN B 1 337 ? -5.809 19.641 -7.34 1 97.81 337 ASN B C 1
ATOM 8203 O O . ASN B 1 337 ? -4.609 19.438 -7.152 1 97.81 337 ASN B O 1
ATOM 8207 N N . LYS B 1 338 ? -6.227 20.547 -8.195 1 98.31 338 LYS B N 1
ATOM 8208 C CA . LYS B 1 338 ? -5.293 21.453 -8.852 1 98.31 338 LYS B CA 1
ATOM 8209 C C . LYS B 1 338 ? -4.582 22.344 -7.832 1 98.31 338 LYS B C 1
ATOM 8211 O O . LYS B 1 338 ? -3.391 22.625 -7.969 1 98.31 338 LYS B O 1
ATOM 8216 N N . LEU B 1 339 ? -5.328 22.781 -6.852 1 98.75 339 LEU B N 1
ATOM 8217 C CA . LEU B 1 339 ? -4.73 23.578 -5.789 1 98.75 339 LEU B CA 1
ATOM 8218 C C . LEU B 1 339 ? -3.711 22.766 -5 1 98.75 339 LEU B C 1
ATOM 8220 O O . LEU B 1 339 ? -2.662 23.281 -4.609 1 98.75 339 LEU B O 1
ATOM 8224 N N . SER B 1 340 ? -4.039 21.5 -4.742 1 98.75 340 SER B N 1
ATOM 8225 C CA . SER B 1 340 ? -3.102 20.625 -4.062 1 98.75 340 SER B CA 1
ATOM 8226 C C . SER B 1 340 ? -1.812 20.453 -4.863 1 98.75 340 SER B C 1
ATOM 8228 O O . SER B 1 340 ? -0.718 20.469 -4.297 1 98.75 340 SER B O 1
ATOM 8230 N N . LEU B 1 341 ? -1.926 20.328 -6.172 1 98.81 341 LEU B N 1
ATOM 8231 C CA . LEU B 1 341 ? -0.754 20.234 -7.039 1 98.81 341 LEU B CA 1
ATOM 8232 C C . LEU B 1 341 ? 0.071 21.516 -6.973 1 98.81 341 LEU B C 1
ATOM 8234 O O . LEU B 1 341 ? 1.3 21.469 -6.887 1 98.81 341 LEU B O 1
ATOM 8238 N N . GLU B 1 342 ? -0.585 22.625 -7.004 1 98.88 342 GLU B N 1
ATOM 8239 C CA . GLU B 1 342 ? 0.111 23.891 -6.902 1 98.88 342 GLU B CA 1
ATOM 8240 C C . GLU B 1 342 ? 0.854 24.016 -5.574 1 98.88 342 GLU B C 1
ATOM 8242 O O . GLU B 1 342 ? 1.988 24.5 -5.535 1 98.88 342 GLU B O 1
ATOM 8247 N N . ALA B 1 343 ? 0.191 23.594 -4.531 1 98.94 343 ALA B N 1
ATOM 8248 C CA . ALA B 1 343 ? 0.834 23.609 -3.221 1 98.94 343 ALA B CA 1
ATOM 8249 C C . ALA B 1 343 ? 2.088 22.75 -3.209 1 98.94 343 ALA B C 1
ATOM 8251 O O . ALA B 1 343 ? 3.115 23.125 -2.646 1 98.94 343 ALA B O 1
ATOM 8252 N N . ALA B 1 344 ? 1.955 21.578 -3.805 1 98.88 344 ALA B N 1
ATOM 8253 C CA . ALA B 1 344 ? 3.107 20.672 -3.889 1 98.88 344 ALA B CA 1
ATOM 8254 C C . ALA B 1 344 ? 4.254 21.328 -4.656 1 98.88 344 ALA B C 1
ATOM 8256 O O . ALA B 1 344 ? 5.406 21.281 -4.223 1 98.88 344 ALA B O 1
ATOM 8257 N N . ARG B 1 345 ? 3.967 21.984 -5.777 1 98.94 345 ARG B N 1
ATOM 8258 C CA . ARG B 1 345 ? 4.969 22.688 -6.57 1 98.94 345 ARG B CA 1
ATOM 8259 C C . ARG B 1 345 ? 5.68 23.75 -5.734 1 98.94 345 ARG B C 1
ATOM 8261 O O . ARG B 1 345 ? 6.91 23.828 -5.738 1 98.94 345 ARG B O 1
ATOM 8268 N N . LYS B 1 346 ? 4.914 24.453 -4.965 1 98.88 346 LYS B N 1
ATOM 8269 C CA . LYS B 1 346 ? 5.438 25.594 -4.219 1 98.88 346 LYS B CA 1
ATOM 8270 C C . LYS B 1 346 ? 6.227 25.125 -2.994 1 98.88 346 LYS B C 1
ATOM 8272 O O . LYS B 1 346 ? 7.066 25.875 -2.477 1 98.88 346 LYS B O 1
ATOM 8277 N N . SER B 1 347 ? 5.996 23.906 -2.541 1 98.81 347 SER B N 1
ATOM 8278 C CA . SER B 1 347 ? 6.594 23.422 -1.299 1 98.81 347 SER B CA 1
ATOM 8279 C C . SER B 1 347 ? 7.957 22.781 -1.554 1 98.81 347 SER B C 1
ATOM 8281 O O . SER B 1 347 ? 8.727 22.562 -0.618 1 98.81 347 SER B O 1
ATOM 8283 N N . MET B 1 348 ? 8.328 22.484 -2.82 1 98.75 348 MET B N 1
ATOM 8284 C CA . MET B 1 348 ? 9.578 21.812 -3.146 1 98.75 348 MET B CA 1
ATOM 8285 C C . MET B 1 348 ? 10.773 22.719 -2.881 1 98.75 348 MET B C 1
ATOM 8287 O O . MET B 1 348 ? 10.805 23.859 -3.338 1 98.75 348 MET B O 1
ATOM 8291 N N . VAL B 1 349 ? 11.805 22.188 -2.186 1 98.88 349 VAL B N 1
ATOM 8292 C CA . VAL B 1 349 ? 12.984 22.969 -1.875 1 98.88 349 VAL B CA 1
ATOM 8293 C C . VAL B 1 349 ? 14.211 22.359 -2.539 1 98.88 349 VAL B C 1
ATOM 8295 O O . VAL B 1 349 ? 14.586 21.219 -2.229 1 98.88 349 VAL B O 1
ATOM 8298 N N . LEU B 1 350 ? 14.812 23.031 -3.473 1 98.81 350 LEU B N 1
ATOM 8299 C CA . LEU B 1 350 ? 16.078 22.609 -4.074 1 98.81 350 LEU B CA 1
ATOM 8300 C C . LEU B 1 350 ? 17.25 23.016 -3.193 1 98.81 350 LEU B C 1
ATOM 8302 O O . LEU B 1 350 ? 17.5 24.203 -2.975 1 98.81 350 LEU B O 1
ATOM 8306 N N . LEU B 1 351 ? 17.953 22.031 -2.697 1 98.12 351 LEU B N 1
ATOM 8307 C CA . LEU B 1 351 ? 19.016 22.281 -1.721 1 98.12 351 LEU B CA 1
ATOM 8308 C C . LEU B 1 351 ? 20.375 22.344 -2.398 1 98.12 351 LEU B C 1
ATOM 8310 O O . LEU B 1 351 ? 21.297 23 -1.9 1 98.12 351 LEU B O 1
ATOM 8314 N N . LYS B 1 352 ? 20.469 21.562 -3.469 1 97.88 352 LYS B N 1
ATOM 8315 C CA . LYS B 1 352 ? 21.719 21.484 -4.23 1 97.88 352 LYS B CA 1
ATOM 8316 C C . LYS B 1 352 ? 21.438 21.25 -5.715 1 97.88 352 LYS B C 1
ATOM 8318 O O . LYS B 1 352 ? 20.5 20.531 -6.07 1 97.88 352 LYS B O 1
ATOM 8323 N N . ASN B 1 353 ? 22.234 21.859 -6.52 1 97.94 353 ASN B N 1
ATOM 8324 C CA . ASN B 1 353 ? 22.203 21.641 -7.965 1 97.94 353 ASN B CA 1
ATOM 8325 C C . ASN B 1 353 ? 23.547 22 -8.602 1 97.94 353 ASN B C 1
ATOM 8327 O O . ASN B 1 353 ? 24 23.141 -8.531 1 97.94 353 ASN B O 1
ATOM 8331 N N . ASN B 1 354 ? 24.219 21.078 -9.211 1 97.38 354 ASN B N 1
ATOM 8332 C CA . ASN B 1 354 ? 25.516 21.359 -9.828 1 97.38 354 ASN B CA 1
ATOM 8333 C C . ASN B 1 354 ? 25.375 21.719 -11.305 1 97.38 354 ASN B C 1
ATOM 8335 O O . ASN B 1 354 ? 26.312 21.578 -12.078 1 97.38 354 ASN B O 1
ATOM 8339 N N . GLY B 1 355 ? 24.141 22.031 -11.664 1 96.62 355 GLY B N 1
ATOM 8340 C CA . GLY B 1 355 ? 23.859 22.391 -13.047 1 96.62 355 GLY B CA 1
ATOM 8341 C C . GLY B 1 355 ? 23.125 21.312 -13.812 1 96.62 355 GLY B C 1
ATOM 8342 O O . GLY B 1 355 ? 22.656 21.547 -14.93 1 96.62 355 GLY B O 1
ATOM 8343 N N . LEU B 1 356 ? 22.938 20.188 -13.164 1 98 356 LEU B N 1
ATOM 8344 C CA . LEU B 1 356 ? 22.234 19.094 -13.82 1 98 356 LEU B CA 1
ATOM 8345 C C . LEU B 1 356 ? 20.797 19.453 -14.117 1 98 356 LEU B C 1
ATOM 8347 O O . LEU B 1 356 ? 20.281 19.141 -15.195 1 98 356 LEU B O 1
ATOM 8351 N N . LEU B 1 357 ? 20.109 20.062 -13.102 1 98.44 357 LEU B N 1
ATOM 8352 C CA . LEU B 1 357 ? 18.688 20.391 -13.234 1 98.44 357 LEU B CA 1
ATOM 8353 C C . LEU B 1 357 ? 18.516 21.797 -13.797 1 98.44 357 LEU B C 1
ATOM 8355 O O . LEU B 1 357 ? 19.312 22.688 -13.523 1 98.44 357 LEU B O 1
ATOM 8359 N N . PRO B 1 358 ? 17.547 21.984 -14.578 1 98.38 358 PRO B N 1
ATOM 8360 C CA . PRO B 1 358 ? 16.547 21 -14.984 1 98.38 358 PRO B CA 1
ATOM 8361 C C . PRO B 1 358 ? 17.062 20.062 -16.078 1 98.38 358 PRO B C 1
ATOM 8363 O O . PRO B 1 358 ? 17.938 20.438 -16.859 1 98.38 358 PRO B O 1
ATOM 8366 N N . LEU B 1 359 ? 16.469 18.922 -16.109 1 98.5 359 LEU B N 1
ATOM 8367 C CA . LEU B 1 359 ? 16.828 17.922 -17.109 1 98.5 359 LEU B CA 1
ATOM 8368 C C . LEU B 1 359 ? 16.203 18.266 -18.469 1 98.5 359 LEU B C 1
ATOM 8370 O O . LEU B 1 359 ? 15.078 18.766 -18.531 1 98.5 359 LEU B O 1
ATOM 8374 N N . ASP B 1 360 ? 16.891 17.953 -19.516 1 96.19 360 ASP B N 1
ATOM 8375 C CA . ASP B 1 360 ? 16.359 17.969 -20.875 1 96.19 360 ASP B CA 1
ATOM 8376 C C . ASP B 1 360 ? 15.766 16.609 -21.25 1 96.19 360 ASP B C 1
ATOM 8378 O O . ASP B 1 360 ? 16.5 15.672 -21.562 1 96.19 360 ASP B O 1
ATOM 8382 N N . SER B 1 361 ? 14.477 16.562 -21.219 1 92.94 361 SER B N 1
ATOM 8383 C CA . SER B 1 361 ? 13.797 15.281 -21.406 1 92.94 361 SER B CA 1
ATOM 8384 C C . SER B 1 361 ? 14.203 14.641 -22.734 1 92.94 361 SER B C 1
ATOM 8386 O O . SER B 1 361 ? 14.18 13.414 -22.875 1 92.94 361 SER B O 1
ATOM 8388 N N . LYS B 1 362 ? 14.68 15.344 -23.797 1 93.06 362 LYS B N 1
ATOM 8389 C CA . LYS B 1 362 ? 15.062 14.836 -25.109 1 93.06 362 LYS B CA 1
ATOM 8390 C C . LYS B 1 362 ? 16.391 14.094 -25.047 1 93.06 362 LYS B C 1
ATOM 8392 O O . LYS B 1 362 ? 16.703 13.289 -25.922 1 93.06 362 LYS B O 1
ATOM 8397 N N . LYS B 1 363 ? 17.047 14.297 -23.953 1 95.31 363 LYS B N 1
ATOM 8398 C CA . LYS B 1 363 ? 18.375 13.711 -23.844 1 95.31 363 LYS B CA 1
ATOM 8399 C C . LYS B 1 363 ? 18.375 12.5 -22.922 1 95.31 363 LYS B C 1
ATOM 8401 O O . LYS B 1 363 ? 19.391 11.805 -22.797 1 95.31 363 LYS B O 1
ATOM 8406 N N . ILE B 1 364 ? 17.297 12.281 -22.297 1 97 364 ILE B N 1
ATOM 8407 C CA . ILE B 1 364 ? 17.219 11.18 -21.344 1 97 364 ILE B CA 1
ATOM 8408 C C . ILE B 1 364 ? 16.562 9.961 -22 1 97 364 ILE B C 1
ATOM 8410 O O . ILE B 1 364 ? 15.383 9.984 -22.344 1 97 364 ILE B O 1
ATOM 8414 N N . LYS B 1 365 ? 17.281 8.922 -22.188 1 97.5 365 LYS B N 1
ATOM 8415 C CA . LYS B 1 365 ? 16.766 7.68 -22.766 1 97.5 365 LYS B CA 1
ATOM 8416 C C . LYS B 1 365 ? 16.453 6.668 -21.672 1 97.5 365 LYS B C 1
ATOM 8418 O O . LYS B 1 365 ? 15.523 5.863 -21.812 1 97.5 365 LYS B O 1
ATOM 8423 N N . ASN B 1 366 ? 17.328 6.672 -20.609 1 98.25 366 ASN B N 1
ATOM 8424 C CA . ASN B 1 366 ? 17.156 5.809 -19.438 1 98.25 366 ASN B CA 1
ATOM 8425 C C . ASN B 1 366 ? 17.203 6.605 -18.141 1 98.25 366 ASN B C 1
ATOM 8427 O O . ASN B 1 366 ? 18.156 7.352 -17.891 1 98.25 366 ASN B O 1
ATOM 8431 N N . ILE B 1 367 ? 16.219 6.457 -17.344 1 98.75 367 ILE B N 1
ATOM 8432 C CA . ILE B 1 367 ? 16.203 7.098 -16.031 1 98.75 367 ILE B CA 1
ATOM 8433 C C . ILE B 1 367 ? 15.844 6.074 -14.961 1 98.75 367 ILE B C 1
ATOM 8435 O O . ILE B 1 367 ? 14.906 5.289 -15.133 1 98.75 367 ILE B O 1
ATOM 8439 N N . ALA B 1 368 ? 16.578 5.98 -13.898 1 98.88 368 ALA B N 1
ATOM 8440 C CA . ALA B 1 368 ? 16.281 5.086 -12.781 1 98.88 368 ALA B CA 1
ATOM 8441 C C . ALA B 1 368 ? 15.609 5.848 -11.641 1 98.88 368 ALA B C 1
ATOM 8443 O O . ALA B 1 368 ? 16.031 6.949 -11.289 1 98.88 368 ALA B O 1
ATOM 8444 N N . VAL B 1 369 ? 14.539 5.379 -11.172 1 98.94 369 VAL B N 1
ATOM 8445 C CA . VAL B 1 369 ? 13.883 5.84 -9.953 1 98.94 369 VAL B CA 1
ATOM 8446 C C . VAL B 1 369 ? 13.992 4.77 -8.867 1 98.94 369 VAL B C 1
ATOM 8448 O O . VAL B 1 369 ? 13.352 3.723 -8.953 1 98.94 369 VAL B O 1
ATOM 8451 N N . ILE B 1 370 ? 14.82 5.02 -7.871 1 98.88 370 ILE B N 1
ATOM 8452 C CA . ILE B 1 370 ? 15.25 4.004 -6.918 1 98.88 370 ILE B CA 1
ATOM 8453 C C . ILE B 1 370 ? 14.961 4.469 -5.496 1 98.88 370 ILE B C 1
ATOM 8455 O O . ILE B 1 370 ? 15.102 5.656 -5.184 1 98.88 370 ILE B O 1
ATOM 8459 N N . GLY B 1 371 ? 14.562 3.582 -4.625 1 98.75 371 GLY B N 1
ATOM 8460 C CA . GLY B 1 371 ? 14.477 3.855 -3.201 1 98.75 371 GLY B CA 1
ATOM 8461 C C . GLY B 1 371 ? 13.148 3.436 -2.594 1 98.75 371 GLY B C 1
ATOM 8462 O O . GLY B 1 371 ? 12.156 3.287 -3.305 1 98.75 371 GLY B O 1
ATOM 8463 N N . PRO B 1 372 ? 13.141 3.283 -1.284 1 98.19 372 PRO B N 1
ATOM 8464 C CA . PRO B 1 372 ? 11.914 2.834 -0.61 1 98.19 372 PRO B CA 1
ATOM 8465 C C . PRO B 1 372 ? 10.758 3.818 -0.762 1 98.19 372 PRO B C 1
ATOM 8467 O O . PRO B 1 372 ? 9.594 3.434 -0.629 1 98.19 372 PRO B O 1
ATOM 8470 N N . ASN B 1 373 ? 11.047 5.07 -1.085 1 98.56 373 ASN B N 1
ATOM 8471 C CA . ASN B 1 373 ? 9.984 6.062 -1.174 1 98.56 373 ASN B CA 1
ATOM 8472 C C . ASN B 1 373 ? 9.648 6.398 -2.625 1 98.56 373 ASN B C 1
ATOM 8474 O O . ASN B 1 373 ? 8.922 7.359 -2.893 1 98.56 373 ASN B O 1
ATOM 8478 N N . ALA B 1 374 ? 10.18 5.629 -3.586 1 98.75 374 ALA B N 1
ATOM 8479 C CA . ALA B 1 374 ? 9.938 5.883 -5.004 1 98.75 374 ALA B CA 1
ATOM 8480 C C . ALA B 1 374 ? 8.477 5.637 -5.363 1 98.75 374 ALA B C 1
ATOM 8482 O O . ALA B 1 374 ? 7.879 6.41 -6.117 1 98.75 374 ALA B O 1
ATOM 8483 N N . ASP B 1 375 ? 7.91 4.551 -4.859 1 97.62 375 ASP B N 1
ATOM 8484 C CA . ASP B 1 375 ? 6.527 4.172 -5.125 1 97.62 375 ASP B CA 1
ATOM 8485 C C . ASP B 1 375 ? 5.738 4.012 -3.828 1 97.62 375 ASP B C 1
ATOM 8487 O O . ASP B 1 375 ? 5.102 2.98 -3.604 1 97.62 375 ASP B O 1
ATOM 8491 N N . SER B 1 376 ? 5.75 5.07 -2.99 1 96.69 376 SER B N 1
ATOM 8492 C CA . SER B 1 376 ? 5.109 5.02 -1.683 1 96.69 376 SER B CA 1
ATOM 8493 C C . SER B 1 376 ? 4.023 6.082 -1.555 1 96.69 376 SER B C 1
ATOM 8495 O O . SER B 1 376 ? 4.309 7.277 -1.646 1 96.69 376 SER B O 1
ATOM 8497 N N . SER B 1 377 ? 2.787 5.625 -1.308 1 94.81 377 SER B N 1
ATOM 8498 C CA . SER B 1 377 ? 1.702 6.566 -1.054 1 94.81 377 SER B CA 1
ATOM 8499 C C . SER B 1 377 ? 1.8 7.16 0.348 1 94.81 377 SER B C 1
ATOM 8501 O O . SER B 1 377 ? 1.408 8.305 0.571 1 94.81 377 SER B O 1
ATOM 8503 N N . LEU B 1 378 ? 2.359 6.438 1.264 1 94.31 378 LEU B N 1
ATOM 8504 C CA . LEU B 1 378 ? 2.484 6.91 2.639 1 94.31 378 LEU B CA 1
ATOM 8505 C C . LEU B 1 378 ? 3.51 8.039 2.734 1 94.31 378 LEU B C 1
ATOM 8507 O O . LEU B 1 378 ? 3.348 8.961 3.531 1 94.31 378 LEU B O 1
ATOM 8511 N N . ALA B 1 379 ? 4.484 7.945 1.883 1 96.5 379 ALA B N 1
ATOM 8512 C CA . ALA B 1 379 ? 5.504 8.984 1.86 1 96.5 379 ALA B CA 1
ATOM 8513 C C . ALA B 1 379 ? 4.953 10.289 1.278 1 96.5 379 ALA B C 1
ATOM 8515 O O . ALA B 1 379 ? 5.555 11.352 1.432 1 96.5 379 ALA B O 1
ATOM 8516 N N . LEU B 1 380 ? 3.754 10.18 0.652 1 97.56 380 LEU B N 1
ATOM 8517 C CA . LEU B 1 380 ? 3.105 11.375 0.125 1 97.56 380 LEU B CA 1
ATOM 8518 C C . LEU B 1 380 ? 2.168 11.984 1.161 1 97.56 380 LEU B C 1
ATOM 8520 O O . LEU B 1 380 ? 2.215 13.195 1.413 1 97.56 380 LEU B O 1
ATOM 8524 N N . ARG B 1 381 ? 1.367 11.148 1.809 1 95.25 381 ARG B N 1
ATOM 8525 C CA . ARG B 1 381 ? 0.201 11.656 2.523 1 95.25 381 ARG B CA 1
ATOM 8526 C C . ARG B 1 381 ? 0.532 11.93 3.986 1 95.25 381 ARG B C 1
ATOM 8528 O O . ARG B 1 381 ? -0.191 12.664 4.664 1 95.25 381 ARG B O 1
ATOM 8535 N N . ALA B 1 382 ? 1.601 11.32 4.531 1 94.31 382 ALA B N 1
ATOM 8536 C CA . ALA B 1 382 ? 1.977 11.531 5.926 1 94.31 382 ALA B CA 1
ATOM 8537 C C . ALA B 1 382 ? 0.841 11.133 6.863 1 94.31 382 ALA B C 1
ATOM 8539 O O . ALA B 1 382 ? 0.084 10.203 6.578 1 94.31 382 ALA B O 1
ATOM 8540 N N . ASN B 1 383 ? 0.832 11.648 8.109 1 93.44 383 ASN B N 1
ATOM 8541 C CA . ASN B 1 383 ? -0.217 11.344 9.078 1 93.44 383 ASN B CA 1
ATOM 8542 C C . ASN B 1 383 ? -1.326 12.391 9.047 1 93.44 383 ASN B C 1
ATOM 8544 O O . ASN B 1 383 ? -1.206 13.414 8.367 1 93.44 383 ASN B O 1
ATOM 8548 N N . TYR B 1 384 ? -2.541 12.078 9.648 1 94.56 384 TYR B N 1
ATOM 8549 C CA . TYR B 1 384 ? -3.699 12.961 9.727 1 94.56 384 TYR B CA 1
ATOM 8550 C C . TYR B 1 384 ? -4.172 13.375 8.344 1 94.56 384 TYR B C 1
ATOM 8552 O O . TYR B 1 384 ? -4.375 14.555 8.07 1 94.56 384 TYR B O 1
ATOM 8560 N N . SER B 1 385 ? -4.297 12.438 7.508 1 96.12 385 SER B N 1
ATOM 8561 C CA . SER B 1 385 ? -4.699 12.703 6.129 1 96.12 385 SER B CA 1
ATOM 8562 C C . SER B 1 385 ? -6.039 12.039 5.809 1 96.12 385 SER B C 1
ATOM 8564 O O . SER B 1 385 ? -6.484 11.148 6.531 1 96.12 385 SER B O 1
ATOM 8566 N N . GLY B 1 386 ? -6.695 12.586 4.797 1 96.44 386 GLY B N 1
ATOM 8567 C CA . GLY B 1 386 ? -7.785 11.867 4.16 1 96.44 386 GLY B CA 1
ATOM 8568 C C . GLY B 1 386 ? -7.309 10.836 3.156 1 96.44 386 GLY B C 1
ATOM 8569 O O . GLY B 1 386 ? -6.117 10.523 3.094 1 96.44 386 GLY B O 1
ATOM 8570 N N . THR B 1 387 ? -8.258 10.258 2.469 1 96.69 387 THR B N 1
ATOM 8571 C CA . THR B 1 387 ? -7.957 9.312 1.394 1 96.69 387 THR B CA 1
ATOM 8572 C C . THR B 1 387 ? -8.008 10.008 0.036 1 96.69 387 THR B C 1
ATOM 8574 O O . THR B 1 387 ? -9.078 10.398 -0.429 1 96.69 387 THR B O 1
ATOM 8577 N N . PRO B 1 388 ? -6.848 10.148 -0.563 1 96.75 388 PRO B N 1
ATOM 8578 C CA . PRO B 1 388 ? -6.922 10.727 -1.904 1 96.75 388 PRO B CA 1
ATOM 8579 C C . PRO B 1 388 ? -7.566 9.789 -2.922 1 96.75 388 PRO B C 1
ATOM 8581 O O . PRO B 1 388 ? -7.34 8.578 -2.879 1 96.75 388 PRO B O 1
ATOM 8584 N N . SER B 1 389 ? -8.328 10.352 -3.852 1 95.81 389 SER B N 1
ATOM 8585 C CA . SER B 1 389 ? -8.914 9.523 -4.902 1 95.81 389 SER B CA 1
ATOM 8586 C C . SER B 1 389 ? -7.883 9.18 -5.969 1 95.81 389 SER B C 1
ATOM 8588 O O . SER B 1 389 ? -8.102 8.281 -6.781 1 95.81 389 SER B O 1
ATOM 8590 N N . HIS B 1 390 ? -6.77 9.922 -5.973 1 94.81 390 HIS B N 1
ATOM 8591 C CA . HIS B 1 390 ? -5.715 9.695 -6.953 1 94.81 390 HIS B CA 1
ATOM 8592 C C . HIS B 1 390 ? -4.352 10.102 -6.398 1 94.81 390 HIS B C 1
ATOM 8594 O O . HIS B 1 390 ? -4.109 11.281 -6.141 1 94.81 390 HIS B O 1
ATOM 8600 N N . ASN B 1 391 ? -3.473 9.109 -6.227 1 95.69 391 ASN B N 1
ATOM 8601 C CA . ASN B 1 391 ? -2.098 9.359 -5.812 1 95.69 391 ASN B CA 1
ATOM 8602 C C . ASN B 1 391 ? -1.13 9.258 -6.988 1 95.69 391 ASN B C 1
ATOM 8604 O O . ASN B 1 391 ? -1.223 8.336 -7.797 1 95.69 391 ASN B O 1
ATOM 8608 N N . ILE B 1 392 ? -0.243 10.203 -7.117 1 97.81 392 ILE B N 1
ATOM 8609 C CA . ILE B 1 392 ? 0.852 10.102 -8.078 1 97.81 392 ILE B CA 1
ATOM 8610 C C . ILE B 1 392 ? 2.184 10.039 -7.332 1 97.81 392 ILE B C 1
ATOM 8612 O O . ILE B 1 392 ? 2.66 11.047 -6.809 1 97.81 392 ILE B O 1
ATOM 8616 N N . THR B 1 393 ? 2.812 8.852 -7.238 1 98.31 393 THR B N 1
ATOM 8617 C CA . THR B 1 393 ? 4.086 8.656 -6.551 1 98.31 393 THR B CA 1
ATOM 8618 C C . THR B 1 393 ? 5.227 9.297 -7.34 1 98.31 393 THR B C 1
ATOM 8620 O O . THR B 1 393 ? 5.031 9.758 -8.469 1 98.31 393 THR B O 1
ATOM 8623 N N . ILE B 1 394 ? 6.445 9.336 -6.785 1 98.88 394 ILE B N 1
ATOM 8624 C CA . ILE B 1 394 ? 7.594 9.883 -7.5 1 98.88 394 ILE B CA 1
ATOM 8625 C C . ILE B 1 394 ? 7.84 9.078 -8.773 1 98.88 394 ILE B C 1
ATOM 8627 O O . ILE B 1 394 ? 8.047 9.656 -9.844 1 98.88 394 ILE B O 1
ATOM 8631 N N . LEU B 1 395 ? 7.758 7.754 -8.656 1 98.75 395 LEU B N 1
ATOM 8632 C CA . LEU B 1 395 ? 7.934 6.859 -9.797 1 98.75 395 LEU B CA 1
ATOM 8633 C C . LEU B 1 395 ? 6.914 7.164 -10.891 1 98.75 395 LEU B C 1
ATOM 8635 O O . LEU B 1 395 ? 7.281 7.336 -12.055 1 98.75 395 LEU B O 1
ATOM 8639 N N . ASP B 1 396 ? 5.656 7.309 -10.523 1 97.88 396 ASP B N 1
ATOM 8640 C CA . ASP B 1 396 ? 4.59 7.543 -11.492 1 97.88 396 ASP B CA 1
ATOM 8641 C C . ASP B 1 396 ? 4.691 8.938 -12.102 1 97.88 396 ASP B C 1
ATOM 8643 O O . A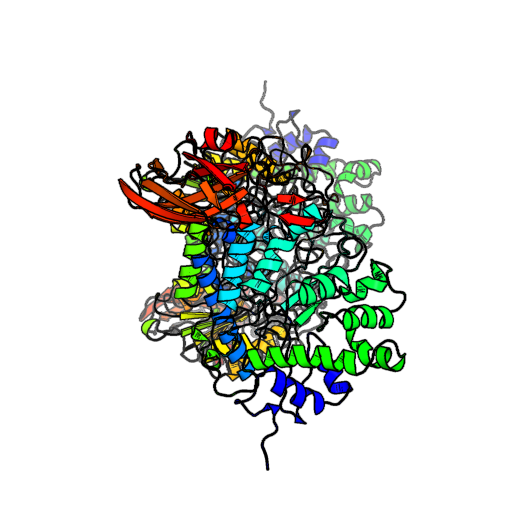SP B 1 396 ? 4.359 9.141 -13.273 1 97.88 396 ASP B O 1
ATOM 8647 N N . GLY B 1 397 ? 5.086 9.914 -11.234 1 98.56 397 GLY B N 1
ATOM 8648 C CA . GLY B 1 397 ? 5.305 11.258 -11.758 1 98.56 397 GLY B CA 1
ATOM 8649 C C . GLY B 1 397 ? 6.352 11.305 -12.852 1 98.56 397 GLY B C 1
ATOM 8650 O O . GLY B 1 397 ? 6.117 11.875 -13.922 1 98.56 397 GLY B O 1
ATOM 8651 N N . VAL B 1 398 ? 7.484 10.641 -12.625 1 98.69 398 VAL B N 1
ATOM 8652 C CA . VAL B 1 398 ? 8.562 10.609 -13.609 1 98.69 398 VAL B CA 1
ATOM 8653 C C . VAL B 1 398 ? 8.094 9.859 -14.859 1 98.69 398 VAL B C 1
ATOM 8655 O O . VAL B 1 398 ? 8.289 10.328 -15.977 1 98.69 398 VAL B O 1
ATOM 8658 N N . ARG B 1 399 ? 7.461 8.703 -14.656 1 97.19 399 ARG B N 1
ATOM 8659 C CA . ARG B 1 399 ? 6.977 7.891 -15.766 1 97.19 399 ARG B CA 1
ATOM 8660 C C . ARG B 1 399 ? 6.027 8.688 -16.656 1 97.19 399 ARG B C 1
ATOM 8662 O O . ARG B 1 399 ? 6.094 8.594 -17.875 1 97.19 399 ARG B O 1
ATOM 8669 N N . SER B 1 400 ? 5.129 9.477 -16.031 1 95.94 400 SER B N 1
ATOM 8670 C CA . SER B 1 400 ? 4.117 10.203 -16.797 1 95.94 400 SER B CA 1
ATOM 8671 C C . SER B 1 400 ? 4.727 11.391 -17.531 1 95.94 400 SER B C 1
ATOM 8673 O O . SER B 1 400 ? 4.164 11.875 -18.5 1 95.94 400 SER B O 1
ATOM 8675 N N . ARG B 1 401 ? 5.852 11.859 -17.031 1 97.56 401 ARG B N 1
ATOM 8676 C CA . ARG B 1 401 ? 6.398 13.102 -17.578 1 97.56 401 ARG B CA 1
ATOM 8677 C C . ARG B 1 401 ? 7.363 12.828 -18.719 1 97.56 401 ARG B C 1
ATOM 8679 O O . ARG B 1 401 ? 7.594 13.695 -19.562 1 97.56 401 ARG B O 1
ATOM 8686 N N . VAL B 1 402 ? 7.938 11.625 -18.797 1 97.12 402 VAL B N 1
ATOM 8687 C CA . VAL B 1 402 ? 8.875 11.312 -19.859 1 97.12 402 VAL B CA 1
ATOM 8688 C C . VAL B 1 402 ? 8.117 10.727 -21.047 1 97.12 402 VAL B C 1
ATOM 8690 O O . VAL B 1 402 ? 6.926 10.422 -20.953 1 97.12 402 VAL B O 1
ATOM 8693 N N . SER B 1 403 ? 8.812 10.625 -22.156 1 94.81 403 SER B N 1
ATOM 8694 C CA . SER B 1 403 ? 8.18 10.07 -23.359 1 94.81 403 SER B CA 1
ATOM 8695 C C . SER B 1 403 ? 8.07 8.555 -23.266 1 94.81 403 SER B C 1
ATOM 8697 O O . SER B 1 403 ? 8.75 7.922 -22.453 1 94.81 403 SER B O 1
ATOM 8699 N N . GLU B 1 404 ? 7.285 7.926 -24.031 1 90.06 404 GLU B N 1
ATOM 8700 C CA . GLU B 1 404 ? 7.098 6.48 -24.078 1 90.06 404 GLU B CA 1
ATOM 8701 C C . GLU B 1 404 ? 8.383 5.766 -24.484 1 90.06 404 GLU B C 1
ATOM 8703 O O . GLU B 1 404 ? 8.555 4.578 -24.219 1 90.06 404 GLU B O 1
ATOM 8708 N N . ASP B 1 405 ? 9.273 6.488 -25.078 1 92.81 405 ASP B N 1
ATOM 8709 C CA . ASP B 1 405 ? 10.516 5.898 -25.562 1 92.81 405 ASP B CA 1
ATOM 8710 C C . ASP B 1 405 ? 11.578 5.844 -24.469 1 92.81 405 ASP B C 1
ATOM 8712 O O . ASP B 1 405 ? 12.586 5.156 -24.609 1 92.81 405 ASP B O 1
ATOM 8716 N N . THR B 1 406 ? 11.328 6.613 -23.453 1 97 406 THR B N 1
ATOM 8717 C CA . THR B 1 406 ? 12.258 6.613 -22.328 1 97 406 THR B CA 1
ATOM 8718 C C . THR B 1 406 ? 11.984 5.43 -21.406 1 97 406 THR B C 1
ATOM 8720 O O . THR B 1 406 ? 10.859 5.246 -20.953 1 97 406 THR B O 1
ATOM 8723 N N . ARG B 1 407 ? 12.961 4.648 -21.156 1 97.19 407 ARG B N 1
ATOM 8724 C CA . ARG B 1 407 ? 12.773 3.559 -20.203 1 97.19 407 ARG B CA 1
ATOM 8725 C C . ARG B 1 407 ? 12.945 4.051 -18.781 1 97.19 407 ARG B C 1
ATOM 8727 O O . ARG B 1 407 ? 13.953 4.68 -18.453 1 97.19 407 ARG B O 1
ATOM 8734 N N . VAL B 1 408 ? 12 3.846 -17.969 1 98.19 408 VAL B N 1
ATOM 8735 C CA . VAL B 1 408 ? 12.055 4.129 -16.547 1 98.19 408 VAL B CA 1
ATOM 8736 C C . VAL B 1 408 ? 12.398 2.852 -15.781 1 98.19 408 VAL B C 1
ATOM 8738 O O . VAL B 1 408 ? 11.578 1.938 -15.68 1 98.19 408 VAL B O 1
ATOM 8741 N N . TRP B 1 409 ? 13.617 2.77 -15.227 1 98.44 409 TRP B N 1
ATOM 8742 C CA . TRP B 1 409 ? 14.047 1.665 -14.383 1 98.44 409 TRP B CA 1
ATOM 8743 C C . TRP B 1 409 ? 13.633 1.894 -12.93 1 98.44 409 TRP B C 1
ATOM 8745 O O . TRP B 1 409 ? 13.703 3.018 -12.43 1 98.44 409 TRP B O 1
ATOM 8755 N N . TYR B 1 410 ? 13.164 0.81 -12.273 1 98.44 410 TYR B N 1
ATOM 8756 C CA . TYR B 1 410 ? 12.734 0.923 -10.883 1 98.44 410 TYR B CA 1
ATOM 8757 C C . TYR B 1 410 ? 13.414 -0.127 -10.016 1 98.44 410 TYR B C 1
ATOM 8759 O O . TYR B 1 410 ? 13.641 -1.256 -10.453 1 98.44 410 TYR B O 1
ATOM 8767 N N . SER B 1 411 ? 13.727 0.285 -8.844 1 98.31 411 SER B N 1
ATOM 8768 C CA . SER B 1 411 ? 14.141 -0.632 -7.785 1 98.31 411 SER B CA 1
ATOM 8769 C C . SER B 1 411 ? 13.805 -0.076 -6.406 1 98.31 411 SER B C 1
ATOM 8771 O O . SER B 1 411 ? 13.969 1.119 -6.152 1 98.31 411 SER B O 1
ATOM 8773 N N . LEU B 1 412 ? 13.367 -0.939 -5.531 1 98.19 412 LEU B N 1
ATOM 8774 C CA . LEU B 1 412 ? 13.188 -0.557 -4.133 1 98.19 412 LEU B CA 1
ATOM 8775 C C . LEU B 1 412 ? 14.523 -0.176 -3.504 1 98.19 412 LEU B C 1
ATOM 8777 O O . LEU B 1 412 ? 14.594 0.766 -2.711 1 98.19 412 LEU B O 1
ATOM 8781 N N . GLY B 1 413 ? 15.516 -0.974 -3.814 1 98.44 413 GLY B N 1
ATOM 8782 C CA . GLY B 1 413 ? 16.875 -0.719 -3.385 1 98.44 413 GLY B CA 1
ATOM 8783 C C . GLY B 1 413 ? 17.125 -1.061 -1.926 1 98.44 413 GLY B C 1
ATOM 8784 O O . GLY B 1 413 ? 18.141 -1.671 -1.585 1 98.44 413 GLY B O 1
ATOM 8785 N N . SER B 1 414 ? 16.203 -0.678 -1.032 1 98.12 414 SER B N 1
ATOM 8786 C CA . SER B 1 414 ? 16.25 -1 0.389 1 98.12 414 SER B CA 1
ATOM 8787 C C . SER B 1 414 ? 14.883 -0.898 1.038 1 98.12 414 SER B C 1
ATOM 8789 O O . SER B 1 414 ? 13.977 -0.264 0.491 1 98.12 414 SER B O 1
ATOM 8791 N N . HIS B 1 415 ? 14.766 -1.601 2.186 1 96.81 415 HIS B N 1
ATOM 8792 C CA . HIS B 1 415 ? 13.633 -1.316 3.064 1 96.81 415 HIS B CA 1
ATOM 8793 C C . HIS B 1 415 ? 13.75 0.077 3.672 1 96.81 415 HIS B C 1
ATOM 8795 O O . HIS B 1 415 ? 14.836 0.655 3.715 1 96.81 415 HIS B O 1
ATOM 8801 N N . LEU B 1 416 ? 12.68 0.559 4.117 1 96.38 416 LEU B N 1
ATOM 8802 C CA . LEU B 1 416 ? 12.664 1.897 4.699 1 96.38 416 LEU B CA 1
ATOM 8803 C C . LEU B 1 416 ? 13.57 1.969 5.922 1 96.38 416 LEU B C 1
ATOM 8805 O O . LEU B 1 416 ? 14.273 2.963 6.121 1 96.38 416 LEU B O 1
ATOM 8809 N N . PHE B 1 417 ? 13.562 0.854 6.742 1 93.62 417 PHE B N 1
ATOM 8810 C CA . PHE B 1 417 ? 14.352 0.951 7.965 1 93.62 417 PHE B CA 1
ATOM 8811 C C . PHE B 1 417 ? 14.93 -0.407 8.344 1 93.62 417 PHE B C 1
ATOM 8813 O O . PHE B 1 417 ? 15.828 -0.492 9.18 1 93.62 417 PHE B O 1
ATOM 8820 N N . MET B 1 418 ? 14.477 -1.491 7.75 1 95.38 418 MET B N 1
ATOM 8821 C CA . MET B 1 418 ? 15.031 -2.812 8.031 1 95.38 418 MET B CA 1
ATOM 8822 C C . MET B 1 418 ? 16.25 -3.092 7.16 1 95.38 418 MET B C 1
ATOM 8824 O O . MET B 1 418 ? 16.422 -2.48 6.105 1 95.38 418 MET B O 1
ATOM 8828 N N . ASN B 1 419 ? 17.031 -4.02 7.531 1 96.88 419 ASN B N 1
ATOM 8829 C CA . ASN B 1 419 ? 18.281 -4.262 6.816 1 96.88 419 ASN B CA 1
ATOM 8830 C C . ASN B 1 419 ? 18.078 -5.207 5.633 1 96.88 419 ASN B C 1
ATOM 8832 O O . ASN B 1 419 ? 19.031 -5.574 4.953 1 96.88 419 ASN B O 1
ATOM 8836 N N . ARG B 1 420 ? 16.797 -5.617 5.387 1 96.88 420 ARG B N 1
ATOM 8837 C CA . ARG B 1 420 ? 16.438 -6.469 4.254 1 96.88 420 ARG B CA 1
ATOM 8838 C C . ARG B 1 420 ? 14.945 -6.402 3.961 1 96.88 420 ARG B C 1
ATOM 8840 O O . ARG B 1 420 ? 14.164 -5.977 4.809 1 96.88 420 ARG B O 1
ATOM 8847 N N . GLU B 1 421 ? 14.57 -6.754 2.756 1 94.81 421 GLU B N 1
ATOM 8848 C CA . GLU B 1 421 ? 13.164 -6.82 2.369 1 94.81 421 GLU B CA 1
ATOM 8849 C C . GLU B 1 421 ? 12.578 -8.203 2.637 1 94.81 421 GLU B C 1
ATOM 8851 O O . GLU B 1 421 ? 11.461 -8.328 3.145 1 94.81 421 GLU B O 1
ATOM 8856 N N . GLU B 1 422 ? 13.328 -9.227 2.207 1 94.62 422 GLU B N 1
ATOM 8857 C CA . GLU B 1 422 ? 12.891 -10.609 2.41 1 94.62 422 GLU B CA 1
ATOM 8858 C C . GLU B 1 422 ? 13.484 -11.188 3.689 1 94.62 422 GLU B C 1
ATOM 8860 O O . GLU B 1 422 ? 14.703 -11.195 3.873 1 94.62 422 GLU B O 1
ATOM 8865 N N . ASP B 1 423 ? 12.719 -11.797 4.551 1 90.69 423 ASP B N 1
ATOM 8866 C CA . ASP B 1 423 ? 13.109 -12.25 5.883 1 90.69 423 ASP B CA 1
ATOM 8867 C C . ASP B 1 423 ? 14.258 -13.242 5.812 1 90.69 423 ASP B C 1
ATOM 8869 O O . ASP B 1 423 ? 15.156 -13.234 6.664 1 90.69 423 ASP B O 1
ATOM 8873 N N . LEU B 1 424 ? 14.273 -14.062 4.77 1 93.12 424 LEU B N 1
ATOM 8874 C CA . LEU B 1 424 ? 15.258 -15.141 4.711 1 93.12 424 LEU B CA 1
ATOM 8875 C C . LEU B 1 424 ? 16.484 -14.711 3.898 1 93.12 424 LEU B C 1
ATOM 8877 O O . LEU B 1 424 ? 17.453 -15.461 3.793 1 93.12 424 LEU B O 1
ATOM 8881 N N . ALA B 1 425 ? 16.453 -13.5 3.428 1 96.88 425 ALA B N 1
ATOM 8882 C CA . ALA B 1 425 ? 17.547 -13.016 2.604 1 96.88 425 ALA B CA 1
ATOM 8883 C C . ALA B 1 425 ? 18.672 -12.445 3.469 1 96.88 425 ALA B C 1
ATOM 8885 O O . ALA B 1 425 ? 18.5 -12.234 4.672 1 96.88 425 ALA B O 1
ATOM 8886 N N . GLN B 1 426 ? 19.844 -12.297 2.904 1 96.81 426 GLN B N 1
ATOM 8887 C CA . GLN B 1 426 ? 20.938 -11.578 3.543 1 96.81 426 GLN B CA 1
ATOM 8888 C C . GLN B 1 426 ? 20.641 -10.078 3.631 1 96.81 426 GLN B C 1
ATOM 8890 O O . GLN B 1 426 ? 19.797 -9.57 2.895 1 96.81 426 GLN B O 1
ATOM 8895 N N . PRO B 1 427 ? 21.297 -9.383 4.582 1 97.31 427 PRO B N 1
ATOM 8896 C CA . PRO B 1 427 ? 21.109 -7.93 4.633 1 97.31 427 PRO B CA 1
ATOM 8897 C C . PRO B 1 427 ? 21.391 -7.258 3.291 1 97.31 427 PRO B C 1
ATOM 8899 O O . PRO B 1 427 ? 22.25 -7.719 2.533 1 97.31 427 PRO B O 1
ATOM 8902 N N . ASP B 1 428 ? 20.656 -6.23 2.961 1 97.88 428 ASP B N 1
ATOM 8903 C CA . ASP B 1 428 ? 20.812 -5.414 1.762 1 97.88 428 ASP B CA 1
ATOM 8904 C C . ASP B 1 428 ? 20.5 -6.219 0.503 1 97.88 428 ASP B C 1
ATOM 8906 O O . ASP B 1 428 ? 21.188 -6.098 -0.508 1 97.88 428 ASP B O 1
ATOM 8910 N N . ASP B 1 429 ? 19.453 -7.035 0.589 1 97.75 429 ASP B N 1
ATOM 8911 C CA . ASP B 1 429 ? 19.125 -8.023 -0.438 1 97.75 429 ASP B CA 1
ATOM 8912 C C . ASP B 1 429 ? 18.609 -7.34 -1.705 1 97.75 429 ASP B C 1
ATOM 8914 O O . ASP B 1 429 ? 18.484 -7.984 -2.75 1 97.75 429 ASP B O 1
ATOM 8918 N N . ARG B 1 430 ? 18.406 -6.023 -1.747 1 98.06 430 ARG B N 1
ATOM 8919 C CA . ARG B 1 430 ? 17.922 -5.324 -2.932 1 98.06 430 ARG B CA 1
ATOM 8920 C C . ARG B 1 430 ? 18.969 -4.348 -3.457 1 98.06 430 ARG B C 1
ATOM 8922 O O . ARG B 1 430 ? 18.766 -3.693 -4.48 1 98.06 430 ARG B O 1
ATOM 8929 N N . LEU B 1 431 ? 20.141 -4.25 -2.805 1 98.44 431 LEU B N 1
ATOM 8930 C CA . LEU B 1 431 ? 21.156 -3.25 -3.102 1 98.44 431 LEU B CA 1
ATOM 8931 C C . LEU B 1 431 ? 21.75 -3.471 -4.492 1 98.44 431 LEU B C 1
ATOM 8933 O O . LEU B 1 431 ? 21.922 -2.518 -5.254 1 98.44 431 LEU B O 1
ATOM 8937 N N . LYS B 1 432 ? 22.047 -4.715 -4.848 1 98.31 432 LYS B N 1
ATOM 8938 C CA . LYS B 1 432 ? 22.688 -5.012 -6.129 1 98.31 432 LYS B CA 1
ATOM 8939 C C . LYS B 1 432 ? 21.75 -4.715 -7.289 1 98.31 432 LYS B C 1
ATOM 8941 O O . LYS B 1 432 ? 22.188 -4.309 -8.367 1 98.31 432 LYS B O 1
ATOM 8946 N N . GLU B 1 433 ? 20.438 -4.961 -7.078 1 98.44 433 GLU B N 1
ATOM 8947 C CA . GLU B 1 433 ? 19.469 -4.586 -8.102 1 98.44 433 GLU B CA 1
ATOM 8948 C C . GLU B 1 433 ? 19.484 -3.08 -8.352 1 98.44 433 GLU B C 1
ATOM 8950 O O . GLU B 1 433 ? 19.469 -2.635 -9.5 1 98.44 433 GLU B O 1
ATOM 8955 N N . ALA B 1 434 ? 19.547 -2.309 -7.305 1 98.75 434 ALA B N 1
ATOM 8956 C CA . ALA B 1 434 ? 19.594 -0.852 -7.414 1 98.75 434 ALA B CA 1
ATOM 8957 C C . ALA B 1 434 ? 20.812 -0.395 -8.203 1 98.75 434 ALA B C 1
ATOM 8959 O O . ALA B 1 434 ? 20.703 0.479 -9.07 1 98.75 434 ALA B O 1
ATOM 8960 N N . VAL B 1 435 ? 21.953 -0.953 -7.91 1 98.81 435 VAL B N 1
ATOM 8961 C CA . VAL B 1 435 ? 23.188 -0.606 -8.602 1 98.81 435 VAL B CA 1
ATOM 8962 C C . VAL B 1 435 ? 23.047 -0.935 -10.086 1 98.81 435 VAL B C 1
ATOM 8964 O O . VAL B 1 435 ? 23.469 -0.149 -10.945 1 98.81 435 VAL B O 1
ATOM 8967 N N . SER B 1 436 ? 22.438 -2.082 -10.406 1 98.69 436 SER B N 1
ATOM 8968 C CA . SER B 1 436 ? 22.25 -2.49 -11.789 1 98.69 436 SER B CA 1
ATOM 8969 C C . SER B 1 436 ? 21.375 -1.486 -12.547 1 98.69 436 SER B C 1
ATOM 8971 O O . SER B 1 436 ? 21.656 -1.167 -13.703 1 98.69 436 SER B O 1
ATOM 8973 N N . MET B 1 437 ? 20.328 -1.004 -11.875 1 98.5 437 MET B N 1
ATOM 8974 C CA . MET B 1 437 ? 19.453 -0.011 -12.508 1 98.5 437 MET B CA 1
ATOM 8975 C C . MET B 1 437 ? 20.203 1.308 -12.711 1 98.5 437 MET B C 1
ATOM 8977 O O . MET B 1 437 ? 20.078 1.936 -13.758 1 98.5 437 MET B O 1
ATOM 8981 N N . ALA B 1 438 ? 20.922 1.693 -11.719 1 98.81 438 ALA B N 1
ATOM 8982 C CA . ALA B 1 438 ? 21.672 2.945 -11.789 1 98.81 438 ALA B CA 1
ATOM 8983 C C . ALA B 1 438 ? 22.688 2.92 -12.938 1 98.81 438 ALA B C 1
ATOM 8985 O O . ALA B 1 438 ? 22.781 3.877 -13.711 1 98.81 438 ALA B O 1
ATOM 8986 N N . GLU B 1 439 ? 23.406 1.812 -13.102 1 98.62 439 GLU B N 1
ATOM 8987 C CA . GLU B 1 439 ? 24.453 1.674 -14.109 1 98.62 439 GLU B CA 1
ATOM 8988 C C . GLU B 1 439 ? 23.875 1.772 -15.523 1 98.62 439 GLU B C 1
ATOM 8990 O O . GLU B 1 439 ? 24.562 2.191 -16.453 1 98.62 439 GLU B O 1
ATOM 8995 N N . ARG B 1 440 ? 22.609 1.518 -15.664 1 98.12 440 ARG B N 1
ATOM 8996 C CA . ARG B 1 440 ? 21.969 1.473 -16.969 1 98.12 440 ARG B CA 1
ATOM 8997 C C . ARG B 1 440 ? 21.312 2.807 -17.297 1 98.12 440 ARG B C 1
ATOM 8999 O O . ARG B 1 440 ? 20.719 2.967 -18.375 1 98.12 440 ARG B O 1
ATOM 9006 N N . SER B 1 441 ? 21.438 3.795 -16.406 1 98.5 441 SER B N 1
ATOM 9007 C CA . SER B 1 441 ? 20.625 5.008 -16.531 1 98.5 441 SER B CA 1
ATOM 9008 C C . SER B 1 441 ? 21.5 6.219 -16.828 1 98.5 441 SER B C 1
ATOM 9010 O O . SER B 1 441 ? 22.672 6.27 -16.422 1 98.5 441 SER B O 1
ATOM 9012 N N . ASP B 1 442 ? 20.906 7.184 -17.562 1 98.62 442 ASP B N 1
ATOM 9013 C CA . ASP B 1 442 ? 21.547 8.469 -17.797 1 98.62 442 ASP B CA 1
ATOM 9014 C C . ASP B 1 442 ? 21.562 9.328 -16.531 1 98.62 442 ASP B C 1
ATOM 9016 O O . ASP B 1 442 ? 22.484 10.125 -16.328 1 98.62 442 ASP B O 1
ATOM 9020 N N . VAL B 1 443 ? 20.547 9.188 -15.766 1 98.75 443 VAL B N 1
ATOM 9021 C CA . VAL B 1 443 ? 20.375 9.906 -14.508 1 98.75 443 VAL B CA 1
ATOM 9022 C C . VAL B 1 443 ? 19.609 9.031 -13.508 1 98.75 443 VAL B C 1
ATOM 9024 O O . VAL B 1 443 ? 18.781 8.211 -13.906 1 98.75 443 VAL B O 1
ATOM 9027 N N . VAL B 1 444 ? 19.922 9.156 -12.258 1 98.88 444 VAL B N 1
ATOM 9028 C CA . VAL B 1 444 ? 19.266 8.406 -11.188 1 98.88 444 VAL B CA 1
ATOM 9029 C C . VAL B 1 444 ? 18.5 9.367 -10.281 1 98.88 444 VAL B C 1
ATOM 9031 O O . VAL B 1 444 ? 19.031 10.391 -9.852 1 98.88 444 VAL B O 1
ATOM 9034 N N . VAL B 1 445 ? 17.25 9.125 -10.086 1 98.94 445 VAL B N 1
ATOM 9035 C CA . VAL B 1 445 ? 16.484 9.719 -9 1 98.94 445 VAL B CA 1
ATOM 9036 C C . VAL B 1 445 ? 16.453 8.773 -7.801 1 98.94 445 VAL B C 1
ATOM 9038 O O . VAL B 1 445 ? 15.852 7.703 -7.859 1 98.94 445 VAL B O 1
ATOM 9041 N N . LEU B 1 446 ? 17.141 9.125 -6.785 1 98.75 446 LEU B N 1
ATOM 9042 C CA . LEU B 1 446 ? 17.219 8.312 -5.574 1 98.75 446 LEU B CA 1
ATOM 9043 C C . LEU B 1 446 ? 16.281 8.844 -4.496 1 98.75 446 LEU B C 1
ATOM 9045 O O . LEU B 1 446 ? 16.531 9.914 -3.924 1 98.75 446 LEU B O 1
ATOM 9049 N N . CYS B 1 447 ? 15.195 8.102 -4.203 1 98.88 447 CYS B N 1
ATOM 9050 C CA . CYS B 1 447 ? 14.125 8.531 -3.309 1 98.88 447 CYS B CA 1
ATOM 9051 C C . CYS B 1 447 ? 14.32 7.957 -1.909 1 98.88 447 CYS B C 1
ATOM 9053 O O . CYS B 1 447 ? 13.992 6.797 -1.659 1 98.88 447 CYS B O 1
ATOM 9055 N N . LEU B 1 448 ? 14.727 8.766 -1.005 1 98.25 448 LEU B N 1
ATOM 9056 C CA . LEU B 1 448 ? 15.07 8.367 0.356 1 98.25 448 LEU B CA 1
ATOM 9057 C C . LEU B 1 448 ? 14.234 9.133 1.375 1 98.25 448 LEU B C 1
ATOM 9059 O O . LEU B 1 448 ? 13.453 10.016 1.006 1 98.25 448 LEU B O 1
ATOM 9063 N N . GLY B 1 449 ? 14.352 8.758 2.654 1 97.44 449 GLY B N 1
ATOM 9064 C CA . GLY B 1 449 ? 13.703 9.516 3.711 1 97.44 449 GLY B CA 1
ATOM 9065 C C . GLY B 1 449 ? 12.953 8.648 4.699 1 97.44 449 GLY B C 1
ATOM 9066 O O . GLY B 1 449 ? 13.453 7.602 5.121 1 97.44 449 GLY B O 1
ATOM 9067 N N . LEU B 1 450 ? 11.906 9.156 5.148 1 96.06 450 LEU B N 1
ATOM 9068 C CA . LEU B 1 450 ? 11.055 8.531 6.156 1 96.06 450 LEU B CA 1
ATOM 9069 C C . LEU B 1 450 ? 9.594 8.523 5.703 1 96.06 450 LEU B C 1
ATOM 9071 O O . LEU B 1 450 ? 9.305 8.766 4.531 1 96.06 450 LEU B O 1
ATOM 9075 N N . ASP B 1 451 ? 8.68 8.117 6.496 1 93.81 451 ASP B N 1
ATOM 9076 C CA . ASP B 1 451 ? 7.234 8.297 6.391 1 93.81 451 ASP B CA 1
ATOM 9077 C C . ASP B 1 451 ? 6.574 8.273 7.77 1 93.81 451 ASP B C 1
ATOM 9079 O O . ASP B 1 451 ? 7.262 8.266 8.789 1 93.81 451 ASP B O 1
ATOM 9083 N N . ALA B 1 452 ? 5.301 8.336 7.789 1 90.88 452 ALA B N 1
ATOM 9084 C CA . ALA B 1 452 ? 4.582 8.523 9.047 1 90.88 452 ALA B CA 1
ATOM 9085 C C . ALA B 1 452 ? 4.664 7.266 9.914 1 90.88 452 ALA B C 1
ATOM 9087 O O . ALA B 1 452 ? 4.344 7.305 11.102 1 90.88 452 ALA B O 1
ATOM 9088 N N . SER B 1 453 ? 5.148 6.152 9.359 1 88.38 453 SER B N 1
ATOM 9089 C CA . SER B 1 453 ? 5.332 4.949 10.164 1 88.38 453 SER B CA 1
ATOM 9090 C C . SER B 1 453 ? 6.598 5.035 11.008 1 88.38 453 SER B C 1
ATOM 9092 O O . SER B 1 453 ? 6.758 4.289 11.977 1 88.38 453 SER B O 1
ATOM 9094 N N . VAL B 1 454 ? 7.453 5.93 10.68 1 89.25 454 VAL B N 1
ATOM 9095 C CA . VAL B 1 454 ? 8.742 6.047 11.352 1 89.25 454 VAL B CA 1
ATOM 9096 C C . VAL B 1 454 ? 8.773 7.316 12.195 1 89.25 454 VAL B C 1
ATOM 9098 O O . VAL B 1 454 ? 9.219 7.293 13.344 1 89.25 454 VAL B O 1
ATOM 9101 N N . GLU B 1 455 ? 8.312 8.43 11.672 1 90 455 GLU B N 1
ATOM 9102 C CA . GLU B 1 455 ? 8.258 9.664 12.438 1 90 455 GLU B CA 1
ATOM 9103 C C . GLU B 1 455 ? 6.82 10.156 12.602 1 90 455 GLU B C 1
ATOM 9105 O O . GLU B 1 455 ? 6.078 10.258 11.625 1 90 455 GLU B O 1
ATOM 9110 N N . GLY B 1 456 ? 6.426 10.305 13.805 1 88.56 456 GLY B N 1
ATOM 9111 C CA . GLY B 1 456 ? 5.074 10.742 14.125 1 88.56 456 GLY B CA 1
ATOM 9112 C C . GLY B 1 456 ? 4.738 10.617 15.594 1 88.56 456 GLY B C 1
ATOM 9113 O O . GLY B 1 456 ? 5.625 10.695 16.453 1 88.56 456 GLY B O 1
ATOM 9114 N N . GLU B 1 457 ? 3.502 10.578 15.852 1 83.62 457 GLU B N 1
ATOM 9115 C CA . GLU B 1 457 ? 2.994 10.492 17.219 1 83.62 457 GLU B CA 1
ATOM 9116 C C . GLU B 1 457 ? 3.191 9.086 17.781 1 83.62 457 GLU B C 1
ATOM 9118 O O . GLU B 1 457 ? 3.09 8.094 17.062 1 83.62 457 GLU B O 1
ATOM 9123 N N . GLN B 1 458 ? 3.355 9.094 19.172 1 76.19 458 GLN B N 1
ATOM 9124 C CA . GLN B 1 458 ? 3.512 7.828 19.891 1 76.19 458 GLN B CA 1
ATOM 9125 C C . GLN B 1 458 ? 2.416 6.84 19.5 1 76.19 458 GLN B C 1
ATOM 9127 O O . GLN B 1 458 ? 1.234 7.191 19.469 1 76.19 458 GLN B O 1
ATOM 9132 N N . ASN B 1 459 ? 2.725 5.531 19.484 1 60.09 459 ASN B N 1
ATOM 9133 C CA . ASN B 1 459 ? 1.836 4.395 19.281 1 60.09 459 ASN B CA 1
ATOM 9134 C C . ASN B 1 459 ? 0.927 4.602 18.078 1 60.09 459 ASN B C 1
ATOM 9136 O O . ASN B 1 459 ? 0.108 3.74 17.75 1 60.09 459 ASN B O 1
ATOM 9140 N N . ASP B 1 460 ? 0.776 5.848 17.781 1 55.56 460 ASP B N 1
ATOM 9141 C CA . ASP B 1 460 ? -0.05 5.91 16.578 1 55.56 460 ASP B CA 1
ATOM 9142 C C . ASP B 1 460 ? 0.535 5.051 15.453 1 55.56 460 ASP B C 1
ATOM 9144 O O . ASP B 1 460 ? 1.272 4.098 15.727 1 55.56 460 ASP B O 1
ATOM 9148 N N . GLN B 1 461 ? 0.575 5.625 14.398 1 47.72 461 GLN B N 1
ATOM 9149 C CA . GLN B 1 461 ? 1.078 4.887 13.242 1 47.72 461 GLN B CA 1
ATOM 9150 C C . GLN B 1 461 ? 2.592 4.707 13.32 1 47.72 461 GLN B C 1
ATOM 9152 O O . GLN B 1 461 ? 3.164 3.896 12.594 1 47.72 461 GLN B O 1
ATOM 9157 N N . GLY B 1 462 ? 3.316 5.633 13.969 1 43.31 462 GLY B N 1
ATOM 9158 C CA . GLY B 1 462 ? 4.766 5.539 13.977 1 43.31 462 GLY B CA 1
ATOM 9159 C C . GLY B 1 462 ? 5.293 4.473 14.922 1 43.31 462 GLY B C 1
ATOM 9160 O O . GLY B 1 462 ? 5.031 4.52 16.125 1 43.31 462 GLY B O 1
ATOM 9161 N N . THR B 1 463 ? 5.309 3.326 14.477 1 48.31 463 THR B N 1
ATOM 9162 C CA . THR B 1 463 ? 5.648 2.068 15.133 1 48.31 463 THR B CA 1
ATOM 9163 C C . THR B 1 463 ? 6.965 2.195 15.898 1 48.31 463 THR B C 1
ATOM 9165 O O . THR B 1 463 ? 7.785 3.064 15.594 1 48.31 463 THR B O 1
ATOM 9168 N N . VAL B 1 464 ? 7.02 1.47 17 1 48.28 464 VAL B N 1
ATOM 9169 C CA . VAL B 1 464 ? 8.117 0.99 17.828 1 48.28 464 VAL B CA 1
ATOM 9170 C C . VAL B 1 464 ? 9.328 0.669 16.969 1 48.28 464 VAL B C 1
ATOM 9172 O O . VAL B 1 464 ? 10.359 0.211 17.469 1 48.28 464 VAL B O 1
ATOM 9175 N N . ILE B 1 465 ? 9.094 0.9 15.734 1 51.09 465 ILE B N 1
ATOM 9176 C CA . ILE B 1 465 ? 10.125 0.281 14.914 1 51.09 465 ILE B CA 1
ATOM 9177 C C . ILE B 1 465 ? 11.492 0.827 15.305 1 51.09 465 ILE B C 1
ATOM 9179 O O . ILE B 1 465 ? 12.469 0.075 15.391 1 51.09 465 ILE B O 1
ATOM 9183 N N . LEU B 1 466 ? 11.547 2.27 15.492 1 53.22 466 LEU B N 1
ATOM 9184 C CA . LEU B 1 466 ? 12.906 2.752 15.695 1 53.22 466 LEU B CA 1
ATOM 9185 C C . LEU B 1 466 ? 13.172 3.025 17.172 1 53.22 466 LEU B C 1
ATOM 9187 O O . LEU B 1 466 ? 14.055 3.814 17.516 1 53.22 466 LEU B O 1
ATOM 9191 N N . ASP B 1 467 ? 12.391 2.205 17.969 1 51.78 467 ASP B N 1
ATOM 9192 C CA . ASP B 1 467 ? 12.594 2.285 19.422 1 51.78 467 ASP B CA 1
ATOM 9193 C C . ASP B 1 467 ? 12.562 3.734 19.906 1 51.78 467 ASP B C 1
ATOM 9195 O O . ASP B 1 467 ? 13.273 4.098 20.828 1 51.78 467 ASP B O 1
ATOM 9199 N N . ALA B 1 468 ? 11.977 4.531 19.047 1 59.03 468 ALA B N 1
ATOM 9200 C CA . ALA B 1 468 ? 12.047 5.922 19.5 1 59.03 468 ALA B CA 1
ATOM 9201 C C . ALA B 1 468 ? 10.648 6.504 19.688 1 59.03 468 ALA B C 1
ATOM 9203 O O . ALA B 1 468 ? 10.484 7.723 19.766 1 59.03 468 ALA B O 1
ATOM 9204 N N . GLY B 1 469 ? 9.742 5.668 19.734 1 68.12 469 GLY B N 1
ATOM 9205 C CA . GLY B 1 469 ? 8.398 6.066 20.109 1 68.12 469 GLY B CA 1
ATOM 9206 C C . GLY B 1 469 ? 7.797 7.098 19.172 1 68.12 469 GLY B C 1
ATOM 9207 O O . GLY B 1 469 ? 7.117 8.023 19.625 1 68.12 469 GLY B O 1
ATOM 9208 N N . GLY B 1 470 ? 8.273 7.25 17.922 1 85.38 470 GLY B N 1
ATOM 9209 C CA . GLY B 1 470 ? 7.816 8.227 16.938 1 85.38 470 GLY B CA 1
ATOM 9210 C C . GLY B 1 470 ? 8.836 9.312 16.672 1 85.38 470 GLY B C 1
ATOM 9211 O O . GLY B 1 470 ? 8.773 9.984 15.633 1 85.38 470 GLY B O 1
ATOM 9212 N N . ASP B 1 471 ? 9.742 9.57 17.641 1 92.62 471 ASP B N 1
ATOM 9213 C CA . ASP B 1 471 ? 10.859 10.492 17.453 1 92.62 471 ASP B CA 1
ATOM 9214 C C . ASP B 1 471 ? 12.008 9.82 16.703 1 92.62 471 ASP B C 1
ATOM 9216 O O . ASP B 1 471 ? 11.875 8.68 16.25 1 92.62 471 ASP B O 1
ATOM 9220 N N . LYS B 1 472 ? 13.039 10.586 16.484 1 90.69 472 LYS B N 1
ATOM 9221 C CA . LYS B 1 472 ? 14.242 10.023 15.859 1 90.69 472 LYS B CA 1
ATOM 9222 C C . LYS B 1 472 ? 15.391 9.945 16.859 1 90.69 472 LYS B C 1
ATOM 9224 O O . LYS B 1 472 ? 15.578 10.859 17.672 1 90.69 472 LYS B O 1
ATOM 9229 N N . ALA B 1 473 ? 16.156 8.922 16.812 1 87.88 473 ALA B N 1
ATOM 9230 C CA . ALA B 1 473 ? 17.328 8.781 17.672 1 87.88 473 ALA B CA 1
ATOM 9231 C C . ALA B 1 473 ? 18.453 9.719 17.234 1 87.88 473 ALA B C 1
ATOM 9233 O O . ALA B 1 473 ? 19.234 10.195 18.078 1 87.88 473 ALA B O 1
ATOM 9234 N N . ASP B 1 474 ? 18.531 9.938 16.031 1 91.06 474 ASP B N 1
ATOM 9235 C CA . ASP B 1 474 ? 19.469 10.875 15.422 1 91.06 474 ASP B CA 1
ATOM 9236 C C . ASP B 1 474 ? 18.922 11.438 14.117 1 91.06 474 ASP B C 1
ATOM 9238 O O . ASP B 1 474 ? 17.734 11.352 13.852 1 91.06 474 ASP B O 1
ATOM 9242 N N . LEU B 1 475 ? 19.797 12.102 13.375 1 93.69 475 LEU B N 1
ATOM 9243 C CA . LEU B 1 475 ? 19.312 12.789 12.18 1 93.69 475 LEU B CA 1
ATOM 9244 C C . LEU B 1 475 ? 19.703 12.023 10.922 1 93.69 475 LEU B C 1
ATOM 9246 O O . LEU B 1 475 ? 19.438 12.484 9.805 1 93.69 475 LEU B O 1
ATOM 9250 N N . ASN B 1 476 ? 20.297 10.859 11.102 1 93.69 476 ASN B N 1
ATOM 9251 C CA . ASN B 1 476 ? 20.766 10.102 9.945 1 93.69 476 ASN B CA 1
ATOM 9252 C C . ASN B 1 476 ? 19.609 9.383 9.242 1 93.69 476 ASN B C 1
ATOM 9254 O O . ASN B 1 476 ? 18.609 9.047 9.875 1 93.69 476 ASN B O 1
ATOM 9258 N N . LEU B 1 477 ? 19.797 9.172 7.977 1 94.81 477 LEU B N 1
ATOM 9259 C CA . LEU B 1 477 ? 18.969 8.172 7.309 1 94.81 477 LEU B CA 1
ATOM 9260 C C . LEU B 1 477 ? 19.141 6.809 7.961 1 94.81 477 LEU B C 1
ATOM 9262 O O . LEU B 1 477 ? 20.203 6.492 8.492 1 94.81 477 LEU B O 1
ATOM 9266 N N . PRO B 1 478 ? 18.047 5.969 7.938 1 93.56 478 PRO B N 1
ATOM 9267 C CA . PRO B 1 478 ? 18.25 4.59 8.383 1 93.56 478 PRO B CA 1
ATOM 9268 C C . PRO B 1 478 ? 19.438 3.908 7.691 1 93.56 478 PRO B C 1
ATOM 9270 O O . PRO B 1 478 ? 19.734 4.211 6.535 1 93.56 478 PRO B O 1
ATOM 9273 N N . GLU B 1 479 ? 20.062 3.008 8.398 1 95 479 GLU B N 1
ATOM 9274 C CA . GLU B 1 479 ? 21.297 2.375 7.91 1 95 479 GLU B CA 1
ATOM 9275 C C . GLU B 1 479 ? 21.078 1.749 6.535 1 95 479 GLU B C 1
ATOM 9277 O O . GLU B 1 479 ? 21.938 1.845 5.66 1 95 479 GLU B O 1
ATOM 9282 N N . SER B 1 480 ? 19.969 1.098 6.352 1 96.31 480 SER B N 1
ATOM 9283 C CA . SER B 1 480 ? 19.656 0.483 5.062 1 96.31 480 SER B CA 1
ATOM 9284 C C . SER B 1 480 ? 19.719 1.507 3.936 1 96.31 480 SER B C 1
ATOM 9286 O O . SER B 1 480 ? 20.234 1.223 2.857 1 96.31 480 SER B O 1
ATOM 9288 N N . GLN B 1 481 ? 19.266 2.674 4.164 1 97 481 GLN B N 1
ATOM 9289 C CA . GLN B 1 481 ? 19.219 3.719 3.146 1 97 481 GLN B CA 1
ATOM 9290 C C . GLN B 1 481 ? 20.594 4.367 2.957 1 97 481 GLN B C 1
ATOM 9292 O O . GLN B 1 481 ? 20.922 4.809 1.856 1 97 481 GLN B O 1
ATOM 9297 N N . ARG B 1 482 ? 21.406 4.5 4.023 1 97.19 482 ARG B N 1
ATOM 9298 C CA . ARG B 1 482 ? 22.766 4.996 3.877 1 97.19 482 ARG B CA 1
ATOM 9299 C C . ARG B 1 482 ? 23.594 4.078 2.982 1 97.19 482 ARG B C 1
ATOM 9301 O O . ARG B 1 482 ? 24.359 4.547 2.141 1 97.19 482 ARG B O 1
ATOM 9308 N N . ASN B 1 483 ? 23.406 2.74 3.209 1 97.69 483 ASN B N 1
ATOM 9309 C CA . ASN B 1 483 ? 24.078 1.773 2.346 1 97.69 483 ASN B CA 1
ATOM 9310 C C . ASN B 1 483 ? 23.656 1.944 0.887 1 97.69 483 ASN B C 1
ATOM 9312 O O . ASN B 1 483 ? 24.516 1.912 -0.008 1 97.69 483 ASN B O 1
ATOM 9316 N N . LEU B 1 484 ? 22.391 2.139 0.648 1 98.12 484 LEU B N 1
ATOM 9317 C CA . LEU B 1 484 ? 21.875 2.334 -0.7 1 98.12 484 LEU B CA 1
ATOM 9318 C C . LEU B 1 484 ? 22.422 3.615 -1.315 1 98.12 484 LEU B C 1
ATOM 9320 O O . LEU B 1 484 ? 22.891 3.611 -2.461 1 98.12 484 LEU B O 1
ATOM 9324 N N . LEU B 1 485 ? 22.359 4.699 -0.57 1 98.19 485 LEU B N 1
ATOM 9325 C CA . LEU B 1 485 ? 22.875 5.996 -1.015 1 98.19 485 LEU B CA 1
ATOM 9326 C C . LEU B 1 485 ? 24.328 5.887 -1.449 1 98.19 485 LEU B C 1
ATOM 9328 O O . LEU B 1 485 ? 24.688 6.316 -2.547 1 98.19 485 LEU B O 1
ATOM 9332 N N . ASN B 1 486 ? 25.141 5.328 -0.631 1 97.75 486 ASN B N 1
ATOM 9333 C CA . ASN B 1 486 ? 26.562 5.191 -0.922 1 97.75 486 ASN B CA 1
ATOM 9334 C C . ASN B 1 486 ? 26.797 4.32 -2.154 1 97.75 486 ASN B C 1
ATOM 9336 O O . ASN B 1 486 ? 27.641 4.645 -2.994 1 97.75 486 ASN B O 1
ATOM 9340 N N . ALA B 1 487 ? 26.078 3.229 -2.244 1 98.06 487 ALA B N 1
ATOM 9341 C CA . ALA B 1 487 ? 26.25 2.305 -3.361 1 98.06 487 ALA B CA 1
ATOM 9342 C C . ALA B 1 487 ? 25.875 2.969 -4.684 1 98.06 487 ALA B C 1
ATOM 9344 O O . ALA B 1 487 ? 26.578 2.797 -5.688 1 98.06 487 ALA B O 1
ATOM 9345 N N . VAL B 1 488 ? 24.781 3.695 -4.742 1 98.44 488 VAL B N 1
ATOM 9346 C CA . VAL B 1 488 ? 24.328 4.34 -5.969 1 98.44 488 VAL B CA 1
ATOM 9347 C C . VAL B 1 488 ? 25.297 5.457 -6.352 1 98.44 488 VAL B C 1
ATOM 9349 O O . VAL B 1 488 ? 25.672 5.59 -7.52 1 98.44 488 VAL B O 1
ATOM 9352 N N . LEU B 1 489 ? 25.75 6.262 -5.391 1 98.19 489 LEU B N 1
ATOM 9353 C CA . LEU B 1 489 ? 26.703 7.328 -5.672 1 98.19 489 LEU B CA 1
ATOM 9354 C C . LEU B 1 489 ? 28.016 6.758 -6.199 1 98.19 489 LEU B C 1
ATOM 9356 O O . LEU B 1 489 ? 28.672 7.379 -7.039 1 98.19 489 LEU B O 1
ATOM 9360 N N . ALA B 1 490 ? 28.359 5.633 -5.758 1 97.75 490 ALA B N 1
ATOM 9361 C CA . ALA B 1 490 ? 29.625 5.004 -6.145 1 97.75 490 ALA B CA 1
ATOM 9362 C C . ALA B 1 490 ? 29.594 4.582 -7.609 1 97.75 490 ALA B C 1
ATOM 9364 O O . ALA B 1 490 ? 30.641 4.34 -8.211 1 97.75 490 ALA B O 1
ATOM 9365 N N . THR B 1 491 ? 28.422 4.453 -8.227 1 98.12 491 THR B N 1
ATOM 9366 C CA . THR B 1 491 ? 28.344 4.105 -9.641 1 98.12 491 THR B CA 1
ATOM 9367 C C . THR B 1 491 ? 28.891 5.234 -10.508 1 98.12 491 THR B C 1
ATOM 9369 O O . THR B 1 491 ? 29.219 5.023 -11.68 1 98.12 491 THR B O 1
ATOM 9372 N N . GLY B 1 492 ? 28.891 6.434 -10 1 97.81 492 GLY B N 1
ATOM 9373 C CA . GLY B 1 492 ? 29.375 7.59 -10.727 1 97.81 492 GLY B CA 1
ATOM 9374 C C . GLY B 1 492 ? 28.312 8.234 -11.602 1 97.81 492 GLY B C 1
ATOM 9375 O O . GLY B 1 492 ? 28.562 9.266 -12.234 1 97.81 492 GLY B O 1
ATOM 9376 N N . LYS B 1 493 ? 27.125 7.68 -11.625 1 98.5 493 LYS B N 1
ATOM 9377 C CA . LYS B 1 493 ? 26.031 8.242 -1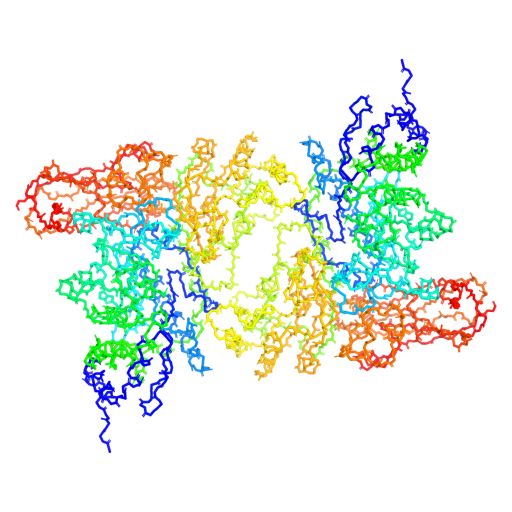2.414 1 98.5 493 LYS B CA 1
ATOM 9378 C C . LYS B 1 493 ? 25.5 9.523 -11.781 1 98.5 493 LYS B C 1
ATOM 9380 O O . LYS B 1 493 ? 25.406 9.617 -10.555 1 98.5 493 LYS B O 1
ATOM 9385 N N . PRO B 1 494 ? 25.172 10.578 -12.625 1 98.56 494 PRO B N 1
ATOM 9386 C CA . PRO B 1 494 ? 24.5 11.742 -12.031 1 98.56 494 PRO B CA 1
ATOM 9387 C C . PRO B 1 494 ? 23.266 11.352 -11.211 1 98.56 494 PRO B C 1
ATOM 9389 O O . PRO B 1 494 ? 22.375 10.672 -11.719 1 98.56 494 PRO B O 1
ATOM 9392 N N . THR B 1 495 ? 23.25 11.766 -9.922 1 98.62 495 THR B N 1
ATOM 9393 C CA . THR B 1 495 ? 22.203 11.32 -9.008 1 98.62 495 THR B CA 1
ATOM 9394 C C . THR B 1 495 ? 21.469 12.516 -8.398 1 98.62 495 THR B C 1
ATOM 9396 O O . THR B 1 495 ? 22.109 13.422 -7.855 1 98.62 495 THR B O 1
ATOM 9399 N N . ILE B 1 496 ? 20.188 12.555 -8.578 1 98.88 496 ILE B N 1
ATOM 9400 C CA . ILE B 1 496 ? 19.297 13.477 -7.887 1 98.88 496 ILE B CA 1
ATOM 9401 C C . ILE B 1 496 ? 18.75 12.812 -6.625 1 98.88 496 ILE B C 1
ATOM 9403 O O . ILE B 1 496 ? 18.016 11.82 -6.703 1 98.88 496 ILE B O 1
ATOM 9407 N N . VAL B 1 497 ? 19.047 13.289 -5.465 1 98.75 497 VAL B N 1
ATOM 9408 C CA . VAL B 1 497 ? 18.531 12.758 -4.211 1 98.75 497 VAL B CA 1
ATOM 9409 C C . VAL B 1 497 ? 17.219 13.469 -3.844 1 98.75 497 VAL B C 1
ATOM 9411 O O . VAL B 1 497 ? 17.203 14.688 -3.652 1 98.75 497 VAL B O 1
ATOM 9414 N N . ALA B 1 498 ? 16.141 12.766 -3.861 1 98.75 498 ALA B N 1
ATOM 9415 C CA . ALA B 1 498 ? 14.844 13.25 -3.398 1 98.75 498 ALA B CA 1
ATOM 9416 C C . ALA B 1 498 ? 14.57 12.797 -1.965 1 98.75 498 ALA B C 1
ATOM 9418 O O . ALA B 1 498 ? 14.406 11.602 -1.702 1 98.75 498 ALA B O 1
ATOM 9419 N N . LEU B 1 499 ? 14.492 13.695 -1.072 1 98.56 499 LEU B N 1
ATOM 9420 C CA . LEU B 1 499 ? 14.258 13.398 0.336 1 98.56 499 LEU B CA 1
ATOM 9421 C C . LEU B 1 499 ? 12.789 13.594 0.697 1 98.56 499 LEU B C 1
ATOM 9423 O O . LEU B 1 499 ? 12.281 14.719 0.643 1 98.56 499 LEU B O 1
ATOM 9427 N N . LEU B 1 500 ? 12.133 12.562 1.036 1 98.56 500 LEU B N 1
ATOM 9428 C CA . LEU B 1 500 ? 10.781 12.633 1.579 1 98.56 500 LEU B CA 1
ATOM 9429 C C . LEU B 1 500 ? 10.789 12.414 3.088 1 98.56 500 LEU B C 1
ATOM 9431 O O . LEU B 1 500 ? 10.891 11.273 3.553 1 98.56 500 LEU B O 1
ATOM 9435 N N . SER B 1 501 ? 10.672 13.445 3.812 1 97.25 501 SER B N 1
ATOM 9436 C CA . SER B 1 501 ? 10.688 13.445 5.273 1 97.25 501 SER B CA 1
ATOM 9437 C C . SER B 1 501 ? 10.008 14.688 5.836 1 97.25 501 SER B C 1
ATOM 9439 O O . SER B 1 501 ? 9.914 15.711 5.152 1 97.25 501 SER B O 1
ATOM 9441 N N . GLY B 1 502 ? 9.531 14.539 7.055 1 96.5 502 GLY B N 1
ATOM 9442 C CA . GLY B 1 502 ? 8.867 15.648 7.719 1 96.5 502 GLY B CA 1
ATOM 9443 C C . GLY B 1 502 ? 9.797 16.453 8.609 1 96.5 502 GLY B C 1
ATOM 9444 O O . GLY B 1 502 ? 9.359 17.375 9.289 1 96.5 502 GLY B O 1
ATOM 9445 N N . SER B 1 503 ? 11.109 16.109 8.602 1 94.94 503 SER B N 1
ATOM 9446 C CA . SER B 1 503 ? 12.117 16.734 9.445 1 94.94 503 SER B CA 1
ATOM 9447 C C . SER B 1 503 ? 13.477 16.766 8.758 1 94.94 503 SER B C 1
ATOM 9449 O O . SER B 1 503 ? 13.664 16.141 7.715 1 94.94 503 SER B O 1
ATOM 9451 N N . ALA B 1 504 ? 14.367 17.484 9.344 1 94.88 504 ALA B N 1
ATOM 9452 C CA . ALA B 1 504 ? 15.727 17.578 8.828 1 94.88 504 ALA B CA 1
ATOM 9453 C C . ALA B 1 504 ? 16.469 16.25 8.953 1 94.88 504 ALA B C 1
ATOM 9455 O O . ALA B 1 504 ? 16.391 15.586 9.984 1 94.88 504 ALA B O 1
ATOM 9456 N N . LEU B 1 505 ? 17.125 15.906 7.855 1 94.44 505 LEU B N 1
ATOM 9457 C CA . LEU B 1 505 ? 17.938 14.703 7.832 1 94.44 505 LEU B CA 1
ATOM 9458 C C . LEU B 1 505 ? 19.375 15.039 7.449 1 94.44 505 LEU B C 1
ATOM 9460 O O . LEU B 1 505 ? 19.625 15.984 6.695 1 94.44 505 LEU B O 1
ATOM 9464 N N . SER B 1 506 ? 20.266 14.273 8.039 1 89.62 506 SER B N 1
ATOM 9465 C CA . SER B 1 506 ? 21.656 14.312 7.598 1 89.62 506 SER B CA 1
ATOM 9466 C C . SER B 1 506 ? 21.906 13.32 6.465 1 89.62 506 SER B C 1
ATOM 9468 O O . SER B 1 506 ? 21.578 12.141 6.586 1 89.62 506 SER B O 1
ATOM 9470 N N . ILE B 1 507 ? 22.469 13.711 5.379 1 87.94 507 ILE B N 1
ATOM 9471 C CA . ILE B 1 507 ? 22.578 12.867 4.195 1 87.94 507 ILE B CA 1
ATOM 9472 C C . ILE B 1 507 ? 24.047 12.586 3.9 1 87.94 507 ILE B C 1
ATOM 9474 O O . ILE B 1 507 ? 24.391 12.109 2.816 1 87.94 507 ILE B O 1
ATOM 9478 N N . GLY B 1 508 ? 24.938 12.883 4.836 1 82.62 508 GLY B N 1
ATOM 9479 C CA . GLY B 1 508 ? 26.344 12.5 4.754 1 82.62 508 GLY B CA 1
ATOM 9480 C C . GLY B 1 508 ? 27.016 12.992 3.492 1 82.62 508 GLY B C 1
ATOM 9481 O O . GLY B 1 508 ? 26.953 14.18 3.168 1 82.62 508 GLY B O 1
ATOM 9482 N N . ASP B 1 509 ? 27.484 12.016 2.709 1 81.56 509 ASP B N 1
ATOM 9483 C CA . ASP B 1 509 ? 28.297 12.289 1.536 1 81.56 509 ASP B CA 1
ATOM 9484 C C . ASP B 1 509 ? 27.469 12.891 0.408 1 81.56 509 ASP B C 1
ATOM 9486 O O . ASP B 1 509 ? 28.016 13.5 -0.517 1 81.56 509 ASP B O 1
ATOM 9490 N N . ALA B 1 510 ? 26.219 12.688 0.485 1 86.88 510 ALA B N 1
ATOM 9491 C CA . ALA B 1 510 ? 25.375 13.195 -0.594 1 86.88 510 ALA B CA 1
ATOM 9492 C C . ALA B 1 510 ? 25.484 14.711 -0.714 1 86.88 510 ALA B C 1
ATOM 9494 O O . ALA B 1 510 ? 25.344 15.266 -1.805 1 86.88 510 ALA B O 1
ATOM 9495 N N . ALA B 1 511 ? 25.766 15.352 0.326 1 89.75 511 ALA B N 1
ATOM 9496 C CA . ALA B 1 511 ? 25.891 16.797 0.324 1 89.75 511 ALA B CA 1
ATOM 9497 C C . ALA B 1 511 ? 26.969 17.266 -0.657 1 89.75 511 ALA B C 1
ATOM 9499 O O . ALA B 1 511 ? 26.859 18.328 -1.257 1 89.75 511 ALA B O 1
ATOM 9500 N N . ASP B 1 512 ? 27.906 16.406 -0.856 1 92.81 512 ASP B N 1
ATOM 9501 C CA . ASP B 1 512 ? 29 16.766 -1.749 1 92.81 512 ASP B CA 1
ATOM 9502 C C . ASP B 1 512 ? 28.891 16.031 -3.082 1 92.81 512 ASP B C 1
ATOM 9504 O O . ASP B 1 512 ? 29.094 16.609 -4.145 1 92.81 512 ASP B O 1
ATOM 9508 N N . LYS B 1 513 ? 28.438 14.812 -3.086 1 96.44 513 LYS B N 1
ATOM 9509 C CA . LYS B 1 513 ? 28.609 13.938 -4.242 1 96.44 513 LYS B CA 1
ATOM 9510 C C . LYS B 1 513 ? 27.359 13.961 -5.129 1 96.44 513 LYS B C 1
ATOM 9512 O O . LYS B 1 513 ? 27.438 13.664 -6.32 1 96.44 513 LYS B O 1
ATOM 9517 N N . ALA B 1 514 ? 26.234 14.211 -4.598 1 98.12 514 ALA B N 1
ATOM 9518 C CA . ALA B 1 514 ? 25.016 14.219 -5.395 1 98.12 514 ALA B CA 1
ATOM 9519 C C . ALA B 1 514 ? 25.016 15.367 -6.395 1 98.12 514 ALA B C 1
ATOM 9521 O O . ALA B 1 514 ? 25.562 16.438 -6.113 1 98.12 514 ALA B O 1
ATOM 9522 N N . ALA B 1 515 ? 24.422 15.141 -7.566 1 98.56 515 ALA B N 1
ATOM 9523 C CA . ALA B 1 515 ? 24.297 16.219 -8.555 1 98.56 515 ALA B CA 1
ATOM 9524 C C . ALA B 1 515 ? 23.266 17.25 -8.117 1 98.56 515 ALA B C 1
ATOM 9526 O O . ALA B 1 515 ? 23.422 18.438 -8.367 1 98.56 515 ALA B O 1
ATOM 9527 N N . ALA B 1 516 ? 22.203 16.766 -7.492 1 98.69 516 ALA B N 1
ATOM 9528 C CA . ALA B 1 516 ? 21.141 17.625 -6.957 1 98.69 516 ALA B CA 1
ATOM 9529 C C . ALA B 1 516 ? 20.5 16.984 -5.73 1 98.69 516 ALA B C 1
ATOM 9531 O O . ALA B 1 516 ? 20.516 15.758 -5.574 1 98.69 516 ALA B O 1
ATOM 9532 N N . ILE B 1 517 ? 20 17.781 -4.848 1 98.62 517 ILE B N 1
ATOM 9533 C CA . ILE B 1 517 ? 19.25 17.344 -3.668 1 98.62 517 ILE B CA 1
ATOM 9534 C C . ILE B 1 517 ? 17.969 18.172 -3.539 1 98.62 517 ILE B C 1
ATOM 9536 O O . ILE B 1 517 ? 18 19.406 -3.561 1 98.62 517 ILE B O 1
ATOM 9540 N N . VAL B 1 518 ? 16.859 17.484 -3.43 1 98.75 518 VAL B N 1
ATOM 9541 C CA . VAL B 1 518 ? 15.555 18.125 -3.293 1 98.75 518 VAL B CA 1
ATOM 9542 C C . VAL B 1 518 ? 14.875 17.641 -2.01 1 98.75 518 VAL B C 1
ATOM 9544 O O . VAL B 1 518 ? 14.758 16.438 -1.774 1 98.75 518 VAL B O 1
ATOM 9547 N N . GLN B 1 519 ? 14.477 18.547 -1.155 1 98.75 519 GLN B N 1
ATOM 9548 C CA . GLN B 1 519 ? 13.586 18.234 -0.044 1 98.75 519 GLN B CA 1
ATOM 9549 C C . GLN B 1 519 ? 12.117 18.312 -0.475 1 98.75 519 GLN B C 1
ATOM 9551 O O . GLN B 1 519 ? 11.609 19.391 -0.793 1 98.75 519 GLN B O 1
ATOM 9556 N N . CYS B 1 520 ? 11.484 17.141 -0.4 1 98.81 520 CYS B N 1
ATOM 9557 C CA . CYS B 1 520 ? 10.125 17.031 -0.937 1 98.81 520 CYS B CA 1
ATOM 9558 C C . CYS B 1 520 ? 9.094 17.047 0.183 1 98.81 520 CYS B C 1
ATOM 9560 O O . CYS B 1 520 ? 7.902 17.219 -0.07 1 98.81 520 CYS B O 1
ATOM 9562 N N . TRP B 1 521 ? 9.594 16.844 1.451 1 98.69 521 TRP B N 1
ATOM 9563 C CA . TRP B 1 521 ? 8.703 16.688 2.598 1 98.69 521 TRP B CA 1
ATOM 9564 C C . TRP B 1 521 ? 7.746 15.516 2.389 1 98.69 521 TRP B C 1
ATOM 9566 O O . TRP B 1 521 ? 8.164 14.414 2.029 1 98.69 521 TRP B O 1
ATOM 9576 N N . TYR B 1 522 ? 6.512 15.617 2.818 1 98.5 522 TYR B N 1
ATOM 9577 C CA . TYR B 1 522 ? 5.359 14.812 2.424 1 98.5 522 TYR B CA 1
ATOM 9578 C C . TYR B 1 522 ? 4.418 15.617 1.532 1 98.5 522 TYR B C 1
ATOM 9580 O O . TYR B 1 522 ? 3.533 16.312 2.025 1 98.5 522 TYR B O 1
ATOM 9588 N N . PRO B 1 523 ? 4.582 15.5 0.264 1 98.75 523 PRO B N 1
ATOM 9589 C CA . PRO B 1 523 ? 4.164 16.547 -0.675 1 98.75 523 PRO B CA 1
ATOM 9590 C C . PRO B 1 523 ? 2.689 16.438 -1.058 1 98.75 523 PRO B C 1
ATOM 9592 O O . PRO B 1 523 ? 2.207 17.219 -1.887 1 98.75 523 PRO B O 1
ATOM 9595 N N . GLY B 1 524 ? 1.915 15.508 -0.472 1 98.44 524 GLY B N 1
ATOM 9596 C CA . GLY B 1 524 ? 0.508 15.359 -0.809 1 98.44 524 GLY B CA 1
ATOM 9597 C C . GLY B 1 524 ? 0.269 14.422 -1.976 1 98.44 524 GLY B C 1
ATOM 9598 O O . GLY B 1 524 ? 1.218 13.891 -2.561 1 98.44 524 GLY B O 1
ATOM 9599 N N . SER B 1 525 ? -0.963 14.258 -2.369 1 97.5 525 SER B N 1
ATOM 9600 C CA . SER B 1 525 ? -1.373 13.211 -3.301 1 97.5 525 SER B CA 1
ATOM 9601 C C . SER B 1 525 ? -0.767 13.43 -4.684 1 97.5 525 SER B C 1
ATOM 9603 O O . SER B 1 525 ? -0.545 12.477 -5.43 1 97.5 525 SER B O 1
ATOM 9605 N N . LYS B 1 526 ? -0.46 14.727 -5.051 1 98.12 526 LYS B N 1
ATOM 9606 C CA . LYS B 1 526 ? 0.06 15.039 -6.379 1 98.12 526 LYS B CA 1
ATOM 9607 C C . LYS B 1 526 ? 1.554 15.352 -6.324 1 98.12 526 LYS B C 1
ATOM 9609 O O . LYS B 1 526 ? 2.115 15.891 -7.281 1 98.12 526 LYS B O 1
ATOM 9614 N N . GLY B 1 527 ? 2.16 15 -5.219 1 98.69 527 GLY B N 1
ATOM 9615 C CA . GLY B 1 527 ? 3.547 15.359 -4.98 1 98.69 527 GLY B CA 1
ATOM 9616 C C . GLY B 1 527 ? 4.5 14.789 -6.012 1 98.69 527 GLY B C 1
ATOM 9617 O O . GLY B 1 527 ? 5.492 15.43 -6.371 1 98.69 527 GLY B O 1
ATOM 9618 N N . GLY B 1 528 ? 4.223 13.531 -6.504 1 98.81 528 GLY B N 1
ATOM 9619 C CA . GLY B 1 528 ? 5.082 12.93 -7.512 1 98.81 528 GLY B CA 1
ATOM 9620 C C . GLY B 1 528 ? 5.082 13.68 -8.828 1 98.81 528 GLY B C 1
ATOM 9621 O O . GLY B 1 528 ? 6.121 13.812 -9.477 1 98.81 528 GLY B O 1
ATOM 9622 N N . LEU B 1 529 ? 3.938 14.188 -9.203 1 98.62 529 LEU B N 1
ATOM 9623 C CA . LEU B 1 529 ? 3.834 14.984 -10.422 1 98.62 529 LEU B CA 1
ATOM 9624 C C . LEU B 1 529 ? 4.578 16.297 -10.273 1 98.62 529 LEU B C 1
ATOM 9626 O O . LEU B 1 529 ? 5.301 16.719 -11.188 1 98.62 529 LEU B O 1
ATOM 9630 N N . ALA B 1 530 ? 4.391 16.938 -9.133 1 98.88 530 ALA B N 1
ATOM 9631 C CA . ALA B 1 530 ? 5.094 18.188 -8.859 1 98.88 530 ALA B CA 1
ATOM 9632 C C . ALA B 1 530 ? 6.605 18 -8.945 1 98.88 530 ALA B C 1
ATOM 9634 O O . ALA B 1 530 ? 7.305 18.828 -9.539 1 98.88 530 ALA B O 1
ATOM 9635 N N . PHE B 1 531 ? 7.109 16.953 -8.43 1 98.94 531 PHE B N 1
ATOM 9636 C CA . PHE B 1 531 ? 8.531 16.656 -8.445 1 98.94 531 PHE B CA 1
ATOM 9637 C C . PHE B 1 531 ? 9.031 16.484 -9.875 1 98.94 531 PHE B C 1
ATOM 9639 O O . PHE B 1 531 ? 10.047 17.062 -10.258 1 98.94 531 PHE B O 1
ATOM 9646 N N . ALA B 1 532 ? 8.312 15.633 -10.578 1 98.94 532 ALA B N 1
ATOM 9647 C CA . ALA B 1 532 ? 8.719 15.367 -11.961 1 98.94 532 ALA B CA 1
ATOM 9648 C C . ALA B 1 532 ? 8.734 16.656 -12.789 1 98.94 532 ALA B C 1
ATOM 9650 O O . ALA B 1 532 ? 9.695 16.906 -13.523 1 98.94 532 ALA B O 1
ATOM 9651 N N . GLU B 1 533 ? 7.715 17.453 -12.641 1 98.81 533 GLU B N 1
ATOM 9652 C CA . GLU B 1 533 ? 7.656 18.734 -13.352 1 98.81 533 GLU B CA 1
ATOM 9653 C C . GLU B 1 533 ? 8.844 19.625 -12.984 1 98.81 533 GLU B C 1
ATOM 9655 O O . GLU B 1 533 ? 9.383 20.312 -13.844 1 98.81 533 GLU B O 1
ATOM 9660 N N . MET B 1 534 ? 9.234 19.578 -11.766 1 98.81 534 MET B N 1
ATOM 9661 C CA . MET B 1 534 ? 10.359 20.391 -11.305 1 98.81 534 MET B CA 1
ATOM 9662 C C . MET B 1 534 ? 11.656 19.938 -11.969 1 98.81 534 MET B C 1
ATOM 9664 O O . MET B 1 534 ? 12.375 20.75 -12.539 1 98.81 534 MET B O 1
ATOM 9668 N N . ILE B 1 535 ? 11.969 18.625 -11.914 1 98.75 535 ILE B N 1
ATOM 9669 C CA . ILE B 1 535 ? 13.289 18.172 -12.352 1 98.75 535 ILE B CA 1
ATOM 9670 C C . ILE B 1 535 ? 13.406 18.328 -13.859 1 98.75 535 ILE B C 1
ATOM 9672 O O . ILE B 1 535 ? 14.516 18.406 -14.398 1 98.75 535 ILE B O 1
ATOM 9676 N N . PHE B 1 536 ? 12.312 18.391 -14.555 1 98.56 536 PHE B N 1
ATOM 9677 C CA . PHE B 1 536 ? 12.367 18.562 -16 1 98.56 536 PHE B CA 1
ATOM 9678 C C . PHE B 1 536 ? 12.148 20.016 -16.391 1 98.56 536 PHE B C 1
ATOM 9680 O O . PHE B 1 536 ? 12.125 20.359 -17.578 1 98.56 536 PHE B O 1
ATOM 9687 N N . GLY B 1 537 ? 11.906 20.938 -15.438 1 98.38 537 GLY B N 1
ATOM 9688 C CA . GLY B 1 537 ? 11.984 22.375 -15.664 1 98.38 537 GLY B CA 1
ATOM 9689 C C . GLY B 1 537 ? 10.656 22.984 -16.078 1 98.38 537 GLY B C 1
ATOM 9690 O O . GLY B 1 537 ? 10.625 24.062 -16.656 1 98.38 537 GLY B O 1
ATOM 9691 N N . ASP B 1 538 ? 9.523 22.25 -15.828 1 98.31 538 ASP B N 1
ATOM 9692 C CA . ASP B 1 538 ? 8.219 22.828 -16.125 1 98.31 538 ASP B CA 1
ATOM 9693 C C . ASP B 1 538 ? 7.949 24.062 -15.25 1 98.31 538 ASP B C 1
ATOM 9695 O O . ASP B 1 538 ? 7.141 24.922 -15.609 1 98.31 538 ASP B O 1
ATOM 9699 N N . TYR B 1 539 ? 8.578 24.125 -14.109 1 98.19 539 TYR B N 1
ATOM 9700 C CA . TYR B 1 539 ? 8.602 25.297 -13.242 1 98.19 539 TYR B CA 1
ATOM 9701 C C . TYR B 1 539 ? 9.914 25.375 -12.477 1 98.19 539 TYR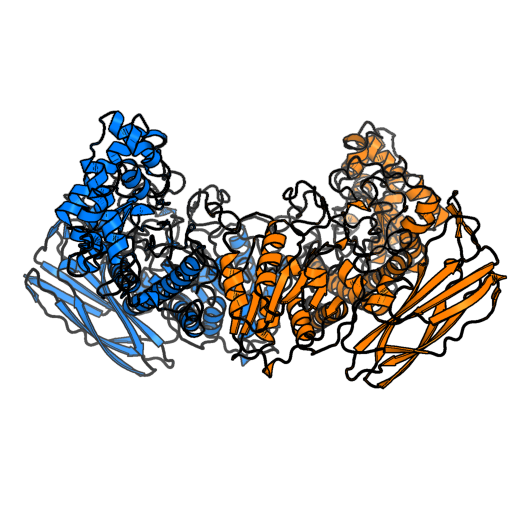 B C 1
ATOM 9703 O O . TYR B 1 539 ? 10.672 24.406 -12.414 1 98.19 539 TYR B O 1
ATOM 9711 N N . SER B 1 540 ? 10.234 26.562 -11.984 1 98.75 540 SER B N 1
ATOM 9712 C CA . SER B 1 540 ? 11.391 26.766 -11.117 1 98.75 540 SER B CA 1
ATOM 9713 C C . SER B 1 540 ? 11.016 26.625 -9.648 1 98.75 540 SER B C 1
ATOM 9715 O O . SER B 1 540 ? 10.055 27.25 -9.18 1 98.75 540 SER B O 1
ATOM 9717 N N . PRO B 1 541 ? 11.75 25.766 -8.922 1 98.62 541 PRO B N 1
ATOM 9718 C CA . PRO B 1 541 ? 11.438 25.656 -7.496 1 98.62 541 PRO B CA 1
ATOM 9719 C C . PRO B 1 541 ? 11.656 26.969 -6.738 1 98.62 541 PRO B C 1
ATOM 9721 O O . PRO B 1 541 ? 12.5 27.766 -7.125 1 98.62 541 PRO B O 1
ATOM 9724 N N . ALA B 1 542 ? 10.898 27.141 -5.68 1 98.75 542 ALA B N 1
ATOM 9725 C CA . ALA B 1 542 ? 11.008 28.359 -4.879 1 98.75 542 ALA B CA 1
ATOM 9726 C C . ALA B 1 542 ? 10.617 28.094 -3.428 1 98.75 542 ALA B C 1
ATOM 9728 O O . ALA B 1 542 ? 10.312 29.031 -2.686 1 98.75 542 ALA B O 1
ATOM 9729 N N . GLY B 1 543 ? 10.484 26.812 -3.021 1 98.81 543 GLY B N 1
ATOM 9730 C CA . GLY B 1 543 ? 10.289 26.516 -1.609 1 98.81 543 GLY B CA 1
ATOM 9731 C C . GLY B 1 543 ? 11.461 26.938 -0.749 1 98.81 543 GLY B C 1
ATOM 9732 O O . GLY B 1 543 ? 12.594 27.047 -1.235 1 98.81 543 GLY B O 1
ATOM 9733 N N . ARG B 1 544 ? 11.242 27.266 0.493 1 98.88 544 ARG B N 1
ATOM 9734 C CA . ARG B 1 544 ? 12.266 27.625 1.467 1 98.88 544 ARG B CA 1
ATOM 9735 C C . ARG B 1 544 ? 12.156 26.766 2.721 1 98.88 544 ARG B C 1
ATOM 9737 O O . ARG B 1 544 ? 11.055 26.422 3.146 1 98.88 544 ARG B O 1
ATOM 9744 N N . LEU B 1 545 ? 13.258 26.453 3.33 1 98.81 545 LEU B N 1
ATOM 9745 C CA . LEU B 1 545 ? 13.273 25.594 4.508 1 98.81 545 LEU B CA 1
ATOM 9746 C C . LEU B 1 545 ? 12.641 26.297 5.703 1 98.81 545 LEU B C 1
ATOM 9748 O O . LEU B 1 545 ? 13.109 27.359 6.125 1 98.81 545 LEU B O 1
ATOM 9752 N N . PRO B 1 546 ? 11.633 25.688 6.262 1 98.81 546 PRO B N 1
ATOM 9753 C CA . PRO B 1 546 ? 11.055 26.234 7.488 1 98.81 546 PRO B CA 1
ATOM 9754 C C . PRO B 1 546 ? 11.75 25.734 8.75 1 98.81 546 PRO B C 1
ATOM 9756 O O . PRO B 1 546 ? 11.305 26.016 9.867 1 98.81 546 PRO B O 1
ATOM 9759 N N . VAL B 1 547 ? 12.797 24.953 8.586 1 98.44 547 VAL B N 1
ATOM 9760 C CA . VAL B 1 547 ? 13.602 24.406 9.68 1 98.44 547 VAL B CA 1
ATOM 9761 C C . VAL B 1 547 ? 15.07 24.406 9.281 1 98.44 547 VAL B C 1
ATOM 9763 O O . VAL B 1 547 ? 15.398 24.391 8.086 1 98.44 547 VAL B O 1
ATOM 9766 N N . THR B 1 548 ? 15.914 24.438 10.25 1 97.19 548 THR B N 1
ATOM 9767 C CA . THR B 1 548 ? 17.359 24.328 10.055 1 97.19 548 THR B CA 1
ATOM 9768 C C . THR B 1 548 ? 17.781 22.859 9.938 1 97.19 548 THR B C 1
ATOM 9770 O O . THR B 1 548 ? 17.375 22.031 10.75 1 97.19 548 THR B O 1
ATOM 9773 N N . PHE B 1 549 ? 18.531 22.547 8.852 1 96.44 549 PHE B N 1
ATOM 9774 C CA . PHE B 1 549 ? 19.172 21.234 8.758 1 96.44 549 PHE B CA 1
ATOM 9775 C C . PHE B 1 549 ? 20.547 21.266 9.438 1 96.44 549 PHE B C 1
ATOM 9777 O O . PHE B 1 549 ? 21.391 22.078 9.109 1 96.44 549 PHE B O 1
ATOM 9784 N N . TYR B 1 550 ? 20.75 20.391 10.367 1 94.31 550 TYR B N 1
ATOM 9785 C CA . TYR B 1 550 ? 22 20.281 11.109 1 94.31 550 TYR B CA 1
ATOM 9786 C C . TYR B 1 550 ? 22.938 19.266 10.469 1 94.31 550 TYR B C 1
ATOM 9788 O O . TYR B 1 550 ? 22.5 18.406 9.711 1 94.31 550 TYR B O 1
ATOM 9796 N N . LYS B 1 551 ? 24.188 19.406 10.789 1 91 551 LYS B N 1
ATOM 9797 C CA . LYS B 1 551 ? 25.156 18.453 10.273 1 91 551 LYS B CA 1
ATOM 9798 C C . LYS B 1 551 ? 25.078 17.125 11.031 1 91 551 LYS B C 1
ATOM 9800 O O . LYS B 1 551 ? 25.25 16.062 10.438 1 91 551 LYS B O 1
ATOM 9805 N N . SER B 1 552 ? 24.875 17.25 12.328 1 88.75 552 SER B N 1
ATOM 9806 C CA . SER B 1 552 ? 24.734 16.062 13.18 1 88.75 552 SER B CA 1
ATOM 9807 C C . SER B 1 552 ? 23.969 16.391 14.453 1 88.75 552 SER B C 1
ATOM 9809 O O . SER B 1 552 ? 23.672 17.562 14.719 1 88.75 552 SER B O 1
ATOM 9811 N N . THR B 1 553 ? 23.719 15.297 15.188 1 88.75 553 THR B N 1
ATOM 9812 C CA . THR B 1 553 ? 23.016 15.453 16.453 1 88.75 553 THR B CA 1
ATOM 9813 C C . THR B 1 553 ? 23.984 15.898 17.547 1 88.75 553 THR B C 1
ATOM 9815 O O . THR B 1 553 ? 23.547 16.344 18.625 1 88.75 553 THR B O 1
ATOM 9818 N N . GLU B 1 554 ? 25.266 15.828 17.328 1 86.94 554 GLU B N 1
ATOM 9819 C CA . GLU B 1 554 ? 26.266 16.109 18.359 1 86.94 554 GLU B CA 1
ATOM 9820 C C . GLU B 1 554 ? 26.219 17.562 18.797 1 86.94 554 GLU B C 1
ATOM 9822 O O . GLU B 1 554 ? 26.562 17.891 19.938 1 86.94 554 GLU B O 1
ATOM 9827 N N . GLU B 1 555 ? 25.703 18.359 17.984 1 85.25 555 GLU B N 1
ATOM 9828 C CA . GLU B 1 555 ? 25.672 19.781 18.297 1 85.25 555 GLU B CA 1
ATOM 9829 C C . GLU B 1 555 ? 24.422 20.141 19.078 1 85.25 555 GLU B C 1
ATOM 9831 O O . GLU B 1 555 ? 24.312 21.25 19.609 1 85.25 555 GLU B O 1
ATOM 9836 N N . LEU B 1 556 ? 23.484 19.312 19.203 1 91.25 556 LEU B N 1
ATOM 9837 C CA . LEU B 1 556 ? 22.203 19.609 19.828 1 91.25 556 LEU B CA 1
ATOM 9838 C C . LEU B 1 556 ? 22.25 19.344 21.328 1 91.25 556 LEU B C 1
ATOM 9840 O O . LEU B 1 556 ? 22.875 18.375 21.766 1 91.25 556 LEU B O 1
ATOM 9844 N N . PRO B 1 557 ? 21.609 20.188 22.109 1 93.62 557 PRO B N 1
ATOM 9845 C CA . PRO B 1 557 ? 21.438 19.875 23.531 1 93.62 557 PRO B CA 1
ATOM 9846 C C . PRO B 1 557 ? 20.594 18.625 23.766 1 93.62 557 PRO B C 1
ATOM 9848 O O . PRO B 1 557 ? 20 18.078 22.812 1 93.62 557 PRO B O 1
ATOM 9851 N N . PRO B 1 558 ? 20.609 18.141 25.094 1 94.5 558 PRO B N 1
ATOM 9852 C CA . PRO B 1 558 ? 19.703 17.016 25.375 1 94.5 558 PRO B CA 1
ATOM 9853 C C . PRO B 1 558 ? 18.266 17.281 24.938 1 94.5 558 PRO B C 1
ATOM 9855 O O . PRO B 1 558 ? 17.781 18.391 25.062 1 94.5 558 PRO B O 1
ATOM 9858 N N . PHE B 1 559 ? 17.656 16.266 24.438 1 92.31 559 PHE B N 1
ATOM 9859 C CA . PHE B 1 559 ? 16.328 16.344 23.844 1 92.31 559 PHE B CA 1
ATOM 9860 C C . PHE B 1 559 ? 15.32 16.906 24.844 1 92.31 559 PHE B C 1
ATOM 9862 O O . PHE B 1 559 ? 14.414 17.656 24.453 1 92.31 559 PHE B O 1
ATOM 9869 N N . GLU B 1 560 ? 15.492 16.672 26.125 1 95.31 560 GLU B N 1
ATOM 9870 C CA . GLU B 1 560 ? 14.555 17.047 27.172 1 95.31 560 GLU B CA 1
ATOM 9871 C C . GLU B 1 560 ? 14.758 18.484 27.625 1 95.31 560 GLU B C 1
ATOM 9873 O O . GLU B 1 560 ? 13.93 19.047 28.344 1 95.31 560 GLU B O 1
ATOM 9878 N N . ASP B 1 561 ? 15.844 19.062 27.172 1 95.88 561 ASP B N 1
ATOM 9879 C CA . ASP B 1 561 ? 16.125 20.453 27.516 1 95.88 561 ASP B CA 1
ATOM 9880 C C . ASP B 1 561 ? 15.273 21.406 26.688 1 95.88 561 ASP B C 1
ATOM 9882 O O . ASP B 1 561 ? 15.438 21.5 25.469 1 95.88 561 ASP B O 1
ATOM 9886 N N . TYR B 1 562 ? 14.469 22.219 27.359 1 96.75 562 TYR B N 1
ATOM 9887 C CA . TYR B 1 562 ? 13.539 23.078 26.641 1 96.75 562 TYR B CA 1
ATOM 9888 C C . TYR B 1 562 ? 14.062 24.5 26.578 1 96.75 562 TYR B C 1
ATOM 9890 O O . TYR B 1 562 ? 13.352 25.422 26.141 1 96.75 562 TYR B O 1
ATOM 9898 N N . SER B 1 563 ? 15.273 24.703 26.953 1 95.06 563 SER B N 1
ATOM 9899 C CA . SER B 1 563 ? 15.93 25.969 26.672 1 95.06 563 SER B CA 1
ATOM 9900 C C . SER B 1 563 ? 16.188 26.125 25.172 1 95.06 563 SER B C 1
ATOM 9902 O O . SER B 1 563 ? 16.391 25.141 24.469 1 95.06 563 SER B O 1
ATOM 9904 N N . MET B 1 564 ? 16.219 27.328 24.703 1 95.25 564 MET B N 1
ATOM 9905 C CA . MET B 1 564 ? 16.422 27.562 23.281 1 95.25 564 MET B CA 1
ATOM 9906 C C . MET B 1 564 ? 17.906 27.719 22.984 1 95.25 564 MET B C 1
ATOM 9908 O O . MET B 1 564 ? 18.297 27.953 21.828 1 95.25 564 MET B O 1
ATOM 9912 N N . GLU B 1 565 ? 18.703 27.484 23.953 1 92 565 GLU B N 1
ATOM 9913 C CA . GLU B 1 565 ? 20.141 27.609 23.766 1 92 565 GLU B CA 1
ATOM 9914 C C . GLU B 1 565 ? 20.641 26.641 22.688 1 92 565 GLU B C 1
ATOM 9916 O O . GLU B 1 565 ? 20.422 25.438 22.781 1 92 565 GLU B O 1
ATOM 9921 N N . ASN B 1 566 ? 21.312 27.203 21.703 1 93.31 566 ASN B N 1
ATOM 9922 C CA . ASN B 1 566 ? 21.953 26.469 20.609 1 93.31 566 ASN B CA 1
ATOM 9923 C C . ASN B 1 566 ? 20.938 25.719 19.766 1 93.31 566 ASN B C 1
ATOM 9925 O O . ASN B 1 566 ? 21.219 24.641 19.25 1 93.31 566 ASN B O 1
ATOM 9929 N N . ARG B 1 567 ? 19.719 26.25 19.703 1 94.25 567 ARG B N 1
ATOM 9930 C CA . ARG B 1 567 ? 18.656 25.625 18.906 1 94.25 567 ARG B CA 1
ATOM 9931 C C . ARG B 1 567 ? 18.141 26.594 17.828 1 94.25 567 ARG B C 1
ATOM 9933 O O . ARG B 1 567 ? 18.078 27.797 18.062 1 94.25 567 ARG B O 1
ATOM 9940 N N . THR B 1 568 ? 17.766 25.953 16.641 1 96.19 568 THR B N 1
ATOM 9941 C CA . THR B 1 568 ? 17.188 26.703 15.531 1 96.19 568 THR B CA 1
ATOM 9942 C C . THR B 1 568 ? 18.172 27.75 15 1 96.19 568 THR B C 1
ATOM 9944 O O . THR B 1 568 ? 19.25 27.922 15.555 1 96.19 568 THR B O 1
ATOM 9947 N N . TYR B 1 569 ? 17.797 28.453 13.953 1 97 569 TYR B N 1
ATOM 9948 C CA . TYR B 1 569 ? 18.688 29.438 13.344 1 97 569 TYR B CA 1
ATOM 9949 C C . TYR B 1 569 ? 18.859 30.641 14.25 1 97 569 TYR B C 1
ATOM 9951 O O . TYR B 1 569 ? 19.844 31.391 14.125 1 97 569 TYR B O 1
ATOM 9959 N N . LYS B 1 570 ? 17.938 30.797 15.195 1 97.25 570 LYS B N 1
ATOM 9960 C CA . LYS B 1 570 ? 17.891 32 16.031 1 97.25 570 LYS B CA 1
ATOM 9961 C C . LYS B 1 570 ? 18.969 31.938 17.109 1 97.25 570 LYS B C 1
ATOM 9963 O O . LYS B 1 570 ? 19.422 33 17.594 1 97.25 570 LYS B O 1
ATOM 9968 N N . PHE B 1 571 ? 19.391 30.719 17.531 1 96.19 571 PHE B N 1
ATOM 9969 C CA . PHE B 1 571 ? 20.266 30.656 18.688 1 96.19 571 PHE B CA 1
ATOM 9970 C C . PHE B 1 571 ? 21.422 29.688 18.469 1 96.19 571 PHE B C 1
ATOM 9972 O O . PHE B 1 571 ? 22.266 29.5 19.344 1 96.19 571 PHE B O 1
ATOM 9979 N N . MET B 1 572 ? 21.438 29.078 17.297 1 94.38 572 MET B N 1
ATOM 9980 C CA . MET B 1 572 ? 22.5 28.125 17 1 94.38 572 MET B CA 1
ATOM 9981 C C . MET B 1 572 ? 23.859 28.812 16.953 1 94.38 572 MET B C 1
ATOM 9983 O O . MET B 1 572 ? 23.984 29.938 16.469 1 94.38 572 MET B O 1
ATOM 9987 N N . LYS B 1 573 ? 24.891 28.156 17.438 1 92.56 573 LYS B N 1
ATOM 9988 C CA . LYS B 1 573 ? 26.25 28.703 17.5 1 92.56 573 LYS B CA 1
ATOM 9989 C C . LYS B 1 573 ? 27.062 28.297 16.266 1 92.56 573 LYS B C 1
ATOM 9991 O O . LYS B 1 573 ? 27.828 29.094 15.727 1 92.56 573 LYS B O 1
ATOM 9996 N N . GLY B 1 574 ? 26.875 27.062 15.828 1 92.06 574 GLY B N 1
ATOM 9997 C CA . GLY B 1 574 ? 27.609 26.547 14.68 1 92.06 574 GLY B CA 1
ATOM 9998 C C . GLY B 1 574 ? 26.922 26.828 13.359 1 92.06 574 GLY B C 1
ATOM 9999 O O . GLY B 1 574 ? 25.953 27.594 13.305 1 92.06 574 GLY B O 1
ATOM 10000 N N . GLU B 1 575 ? 27.453 26.281 12.289 1 94.06 575 GLU B N 1
ATOM 10001 C CA . GLU B 1 575 ? 26.891 26.438 10.953 1 94.06 575 GLU B CA 1
ATOM 10002 C C . GLU B 1 575 ? 25.922 25.312 10.617 1 94.06 575 GLU B C 1
ATOM 10004 O O . GLU B 1 575 ? 26.172 24.156 10.945 1 94.06 575 GLU B O 1
ATOM 10009 N N . ALA B 1 576 ? 24.844 25.688 10.055 1 94.88 576 ALA B N 1
ATOM 10010 C CA . ALA B 1 576 ? 23.875 24.703 9.594 1 94.88 576 ALA B CA 1
ATOM 10011 C C . ALA B 1 576 ? 24.375 23.984 8.352 1 94.88 576 ALA B C 1
ATOM 10013 O O . ALA B 1 576 ? 25.25 24.469 7.645 1 94.88 576 ALA B O 1
ATOM 10014 N N . LEU B 1 577 ? 23.906 22.719 8.125 1 95.12 577 LEU B N 1
ATOM 10015 C CA . LEU B 1 577 ? 24.078 22.078 6.82 1 95.12 577 LEU B CA 1
ATOM 10016 C C . LEU B 1 577 ? 23.328 22.844 5.742 1 95.12 577 LEU B C 1
ATOM 10018 O O . LEU B 1 577 ? 23.906 23.219 4.719 1 95.12 577 LEU B O 1
ATOM 10022 N N . TYR B 1 578 ? 22.062 23.094 5.945 1 96.88 578 TYR B N 1
ATOM 10023 C CA . TYR B 1 578 ? 21.219 24.016 5.188 1 96.88 578 TYR B CA 1
ATOM 10024 C C . TYR B 1 578 ? 20.438 24.922 6.121 1 96.88 578 TYR B C 1
ATOM 10026 O O . TYR B 1 578 ? 19.734 24.453 7.023 1 96.88 578 TYR B O 1
ATOM 10034 N N . PRO B 1 579 ? 20.484 26.219 5.906 1 97.69 579 PRO B N 1
ATOM 10035 C CA . PRO B 1 579 ? 19.906 27.156 6.859 1 97.69 579 PRO B CA 1
ATOM 10036 C C . PRO B 1 579 ? 18.406 27.375 6.66 1 97.69 579 PRO B C 1
ATOM 10038 O O . PRO B 1 579 ? 17.906 27.219 5.543 1 97.69 579 PRO B O 1
ATOM 10041 N N . PHE B 1 580 ? 17.75 27.766 7.75 1 98.25 580 PHE B N 1
ATOM 10042 C CA . PHE B 1 580 ? 16.375 28.25 7.688 1 98.25 580 PHE B CA 1
ATOM 10043 C C . PHE B 1 580 ? 16.219 29.297 6.59 1 98.25 580 PHE B C 1
ATOM 10045 O O . PHE B 1 580 ? 17.094 30.141 6.406 1 98.25 580 PHE B O 1
ATOM 10052 N N . GLY B 1 581 ? 15.172 29.125 5.801 1 98.5 581 GLY B N 1
ATOM 10053 C CA . GLY B 1 581 ? 14.844 30.109 4.77 1 98.5 581 GLY B CA 1
ATOM 10054 C C . GLY B 1 581 ? 15.586 29.875 3.469 1 98.5 581 GLY B C 1
ATOM 10055 O O . GLY B 1 581 ? 15.359 30.562 2.482 1 98.5 581 GLY B O 1
ATOM 10056 N N . PHE B 1 582 ? 16.438 28.891 3.424 1 98.31 582 PHE B N 1
ATOM 10057 C CA . PHE B 1 582 ? 17.25 28.609 2.252 1 98.31 582 PHE B CA 1
ATOM 10058 C C . PHE B 1 582 ? 16.484 27.781 1.231 1 98.31 582 PHE B C 1
ATOM 10060 O O . PHE B 1 582 ? 15.68 26.922 1.6 1 98.31 582 PHE B O 1
ATOM 10067 N N . GLY B 1 583 ? 16.734 27.938 -0.039 1 98.5 583 GLY B N 1
ATOM 10068 C CA . GLY B 1 583 ? 16.266 27.188 -1.196 1 98.5 583 GLY B CA 1
ATOM 10069 C C . GLY B 1 583 ? 16.719 27.797 -2.516 1 98.5 583 GLY B C 1
ATOM 10070 O O . GLY B 1 583 ? 16.734 29.016 -2.674 1 98.5 583 GLY B O 1
ATOM 10071 N N . LEU B 1 584 ? 17.047 26.938 -3.439 1 98.19 584 LEU B N 1
ATOM 10072 C CA . LEU B 1 584 ? 17.562 27.391 -4.73 1 98.19 584 LEU B CA 1
ATOM 10073 C C . LEU B 1 584 ? 16.422 27.531 -5.738 1 98.19 584 LEU B C 1
ATOM 10075 O O . LEU B 1 584 ? 15.305 27.062 -5.5 1 98.19 584 LEU B O 1
ATOM 10079 N N . SER B 1 585 ? 16.672 28.234 -6.801 1 98 585 SER B N 1
ATOM 10080 C CA . SER B 1 585 ? 15.828 28.375 -7.984 1 98 585 SER B CA 1
ATOM 10081 C C . SER B 1 585 ? 16.625 28.109 -9.266 1 98 585 SER B C 1
ATOM 10083 O O . SER B 1 585 ? 17.844 27.953 -9.219 1 98 585 SER B O 1
ATOM 10085 N N . TYR B 1 586 ? 15.945 28 -10.406 1 98.12 586 TYR B N 1
ATOM 10086 C CA . TYR B 1 586 ? 16.609 27.812 -11.695 1 98.12 586 TYR B CA 1
ATOM 10087 C C . TYR B 1 586 ? 16.969 29.156 -12.32 1 98.12 586 TYR B C 1
ATOM 10089 O O . TYR B 1 586 ? 17.422 29.219 -13.469 1 98.12 586 TYR B O 1
ATOM 10097 N N . THR B 1 587 ? 16.766 30.219 -11.539 1 97.19 587 THR B N 1
ATOM 10098 C CA . THR B 1 587 ? 17.109 31.562 -11.992 1 97.19 587 THR B CA 1
ATOM 10099 C C . THR B 1 587 ? 17.891 32.312 -10.914 1 97.19 587 THR B C 1
ATOM 10101 O O . THR B 1 587 ? 18.297 31.734 -9.922 1 97.19 587 THR B O 1
ATOM 10104 N N . ASN B 1 588 ? 18.25 33.594 -11.258 1 95.69 588 ASN B N 1
ATOM 10105 C CA . ASN B 1 588 ? 18.984 34.438 -10.336 1 95.69 588 ASN B CA 1
ATOM 10106 C C . ASN B 1 588 ? 18.188 35.719 -10.023 1 95.69 588 ASN B C 1
ATOM 10108 O O . ASN B 1 588 ? 17.656 36.375 -10.93 1 95.69 588 ASN B O 1
ATOM 10112 N N . PHE B 1 589 ? 18.094 36 -8.789 1 97.88 589 PHE B N 1
ATOM 10113 C CA . PHE B 1 589 ? 17.391 37.219 -8.383 1 97.88 589 PHE B CA 1
ATOM 10114 C C . PHE B 1 589 ? 18.375 38.25 -7.832 1 97.88 589 PHE B C 1
ATOM 10116 O O . PHE B 1 589 ? 19.328 37.875 -7.121 1 97.88 589 PHE B O 1
ATOM 10123 N N . GLU B 1 590 ? 18.188 39.469 -8.195 1 98.06 590 GLU B N 1
ATOM 10124 C CA . GLU B 1 590 ? 19 40.594 -7.707 1 98.06 590 GLU B CA 1
ATOM 10125 C C . GLU B 1 590 ? 18.172 41.531 -6.84 1 98.06 590 GLU B C 1
ATOM 10127 O O . GLU B 1 590 ? 17.016 41.844 -7.164 1 98.06 590 GLU B O 1
ATOM 10132 N N . TYR B 1 591 ? 18.703 41.906 -5.734 1 98.25 591 TYR B N 1
ATOM 10133 C CA . TYR B 1 591 ? 18.094 42.875 -4.809 1 98.25 591 TYR B CA 1
ATOM 10134 C C . TYR B 1 591 ? 18.812 44.219 -4.848 1 98.25 591 TYR B C 1
ATOM 10136 O O . TYR B 1 591 ? 20.047 44.25 -4.895 1 98.25 591 TYR B O 1
ATOM 10144 N N . SER B 1 592 ? 18.062 45.281 -4.879 1 98.06 592 SER B N 1
ATOM 10145 C CA . SER B 1 592 ? 18.656 46.594 -4.902 1 98.06 592 SER B CA 1
ATOM 10146 C C . SER B 1 592 ? 17.703 47.656 -4.332 1 98.06 592 SER B C 1
ATOM 10148 O O . SER B 1 592 ? 16.531 47.344 -4.094 1 98.06 592 SER B O 1
ATOM 10150 N N . ASN B 1 593 ? 18.172 48.812 -3.98 1 97.81 593 ASN B N 1
ATOM 10151 C CA . ASN B 1 593 ? 17.406 50 -3.637 1 97.81 593 ASN B CA 1
ATOM 10152 C C . ASN B 1 593 ? 16.578 49.781 -2.371 1 97.81 593 ASN B C 1
ATOM 10154 O O . ASN B 1 593 ? 15.367 50 -2.373 1 97.81 593 ASN B O 1
ATOM 10158 N N . ILE B 1 594 ? 17.281 49.344 -1.36 1 98 594 ILE B N 1
ATOM 10159 C CA . ILE B 1 594 ? 16.578 49.219 -0.085 1 98 594 ILE B CA 1
ATOM 10160 C C . ILE B 1 594 ? 16.266 50.594 0.46 1 98 594 ILE B C 1
ATOM 10162 O O . ILE B 1 594 ? 17.141 51.469 0.47 1 98 594 ILE B O 1
ATOM 10166 N N . VAL B 1 595 ? 15.039 50.875 0.758 1 97.75 595 VAL B N 1
ATOM 10167 C CA . VAL B 1 595 ? 14.594 52.125 1.382 1 97.75 595 VAL B CA 1
ATOM 10168 C C . VAL B 1 595 ? 14.07 51.844 2.787 1 97.75 595 VAL B C 1
ATOM 10170 O O . VAL B 1 595 ? 13.102 51.094 2.957 1 97.75 595 VAL B O 1
ATOM 10173 N N . CYS B 1 596 ? 14.727 52.375 3.781 1 96.81 596 CYS B N 1
ATOM 10174 C CA . CYS B 1 596 ? 14.414 52.188 5.195 1 96.81 596 CYS B CA 1
ATOM 10175 C C . CYS B 1 596 ? 14.617 53.5 5.965 1 96.81 596 CYS B C 1
ATOM 10177 O O . CYS B 1 596 ? 15.641 54.156 5.816 1 96.81 596 CYS B O 1
ATOM 10179 N N . PRO B 1 597 ? 13.656 53.906 6.789 1 96.5 597 PRO B N 1
ATOM 10180 C CA . PRO B 1 597 ? 13.875 55.094 7.629 1 96.5 597 PRO B CA 1
ATOM 10181 C C . PRO B 1 597 ? 15.102 54.938 8.531 1 96.5 597 PRO B C 1
ATOM 10183 O O . PRO B 1 597 ? 15.391 53.844 9.008 1 96.5 597 PRO B O 1
ATOM 10186 N N . GLN B 1 598 ? 15.695 56.094 8.805 1 95.69 598 GLN B N 1
ATOM 10187 C CA . GLN B 1 598 ? 16.891 56.094 9.641 1 95.69 598 GLN B CA 1
ATOM 10188 C C . GLN B 1 598 ? 16.531 55.938 11.117 1 95.69 598 GLN B C 1
ATOM 10190 O O . GLN B 1 598 ? 17.359 55.531 11.93 1 95.69 598 GLN B O 1
ATOM 10195 N N . ALA B 1 599 ? 15.305 56.312 11.375 1 96 599 ALA B N 1
ATOM 10196 C CA . ALA B 1 599 ? 14.844 56.188 12.758 1 96 599 ALA B CA 1
ATOM 10197 C C . ALA B 1 599 ? 13.328 55.969 12.812 1 96 599 ALA B C 1
ATOM 10199 O O . ALA B 1 599 ? 12.609 56.375 11.891 1 96 599 ALA B O 1
ATOM 10200 N N . VAL B 1 600 ? 12.914 55.344 13.852 1 95.38 600 VAL B N 1
ATOM 10201 C CA . VAL B 1 600 ? 11.5 55.156 14.133 1 95.38 600 VAL B CA 1
ATOM 10202 C C . VAL B 1 600 ? 11.234 55.344 15.625 1 95.38 600 VAL B C 1
ATOM 10204 O O . VAL B 1 600 ? 12.117 55.094 16.453 1 95.38 600 VAL B O 1
ATOM 10207 N N . ASN B 1 601 ? 10.023 55.875 15.914 1 94.88 601 ASN B N 1
ATOM 10208 C CA . ASN B 1 601 ? 9.68 56.062 17.328 1 94.88 601 ASN B CA 1
ATOM 10209 C C . ASN B 1 601 ? 9.273 54.719 17.953 1 94.88 601 ASN B C 1
ATOM 10211 O O . ASN B 1 601 ? 8.703 53.844 17.281 1 94.88 601 ASN B O 1
ATOM 10215 N N . ASN B 1 602 ? 9.555 54.719 19.219 1 91.94 602 ASN B N 1
ATOM 10216 C CA . ASN B 1 602 ? 9.164 53.562 19.984 1 91.94 602 ASN B CA 1
ATOM 10217 C C . ASN B 1 602 ? 7.684 53.25 19.797 1 91.94 602 ASN B C 1
ATOM 10219 O O . ASN B 1 602 ? 6.832 54.125 19.953 1 91.94 602 ASN B O 1
ATOM 10223 N N . GLY B 1 603 ? 7.438 51.969 19.375 1 91.44 603 GLY B N 1
ATOM 10224 C CA . GLY B 1 603 ? 6.059 51.531 19.234 1 91.44 603 GLY B CA 1
ATOM 10225 C C . GLY B 1 603 ? 5.52 51.688 17.828 1 91.44 603 GLY B C 1
ATOM 10226 O O . GLY B 1 603 ? 4.426 51.219 17.516 1 91.44 603 GLY B O 1
ATOM 10227 N N . GLU B 1 604 ? 6.297 52.25 17.016 1 94.75 604 GLU B N 1
ATOM 10228 C CA . GLU B 1 604 ? 5.84 52.469 15.648 1 94.75 604 GLU B CA 1
ATOM 10229 C C . GLU B 1 604 ? 6.387 51.406 14.711 1 94.75 604 GLU B C 1
ATOM 10231 O O . GLU B 1 604 ? 7.465 50.844 14.945 1 94.75 604 GLU B O 1
ATOM 10236 N N . SER B 1 605 ? 5.605 51.156 13.703 1 96.12 605 SER B N 1
ATOM 10237 C CA . SER B 1 605 ? 6.047 50.219 12.664 1 96.12 605 SER B CA 1
ATOM 10238 C C . SER B 1 605 ? 7.055 50.875 11.727 1 96.12 605 SER B C 1
ATOM 10240 O O . SER B 1 605 ? 7.137 52.094 11.656 1 96.12 605 SER B O 1
ATOM 10242 N N . LEU B 1 606 ? 7.793 50.094 11.094 1 96.12 606 LEU B N 1
ATOM 10243 C CA . LEU B 1 606 ? 8.812 50.531 10.148 1 96.12 606 LEU B CA 1
ATOM 10244 C C . LEU B 1 606 ? 8.484 50.062 8.734 1 96.12 606 LEU B C 1
ATOM 10246 O O . LEU B 1 606 ? 8.289 48.875 8.492 1 96.12 606 LEU B O 1
ATOM 10250 N N . SER B 1 607 ? 8.367 50.969 7.824 1 97.06 607 SER B N 1
ATOM 10251 C CA . SER B 1 607 ? 8.133 50.625 6.422 1 97.06 607 SER B CA 1
ATOM 10252 C C . SER B 1 607 ? 9.453 50.469 5.668 1 97.06 607 SER B C 1
ATOM 10254 O O . SER B 1 607 ? 10.289 51.375 5.676 1 97.06 607 SER B O 1
ATOM 10256 N N . VAL B 1 608 ? 9.633 49.344 5.027 1 97.62 608 VAL B N 1
ATOM 10257 C CA . VAL B 1 608 ? 10.844 49.094 4.27 1 97.62 608 VAL B CA 1
ATOM 10258 C C . VAL B 1 608 ? 10.484 48.594 2.867 1 97.62 608 VAL B C 1
ATOM 10260 O O . VAL B 1 608 ? 9.539 47.812 2.695 1 97.62 608 VAL B O 1
ATOM 10263 N N . SER B 1 609 ? 11.195 49.031 1.861 1 98.31 609 SER B N 1
ATOM 10264 C CA . SER B 1 609 ? 10.969 48.562 0.496 1 98.31 609 SER B CA 1
ATOM 10265 C C . SER B 1 609 ? 12.273 48.156 -0.177 1 98.31 609 SER B C 1
ATOM 10267 O O . SER B 1 609 ? 13.344 48.656 0.203 1 98.31 609 SER B O 1
ATOM 10269 N N . VAL B 1 610 ? 12.188 47.312 -1.13 1 98.62 610 VAL B N 1
ATOM 10270 C CA . VAL B 1 610 ? 13.344 46.781 -1.868 1 98.62 610 VAL B CA 1
ATOM 10271 C C . VAL B 1 610 ? 12.93 46.469 -3.301 1 98.62 610 VAL B C 1
ATOM 10273 O O . VAL B 1 610 ? 11.797 46.062 -3.547 1 98.62 610 VAL B O 1
ATOM 10276 N N . ASP B 1 611 ? 13.844 46.656 -4.246 1 98.69 611 ASP B N 1
ATOM 10277 C CA . ASP B 1 611 ? 13.633 46.188 -5.613 1 98.69 611 ASP B CA 1
ATOM 10278 C C . ASP B 1 611 ? 14.188 44.781 -5.801 1 98.69 611 ASP B C 1
ATOM 10280 O O . ASP B 1 611 ? 15.312 44.5 -5.383 1 98.69 611 ASP B O 1
ATOM 10284 N N . VAL B 1 612 ? 13.383 43.906 -6.34 1 98.75 612 VAL B N 1
ATOM 10285 C CA . VAL B 1 612 ? 13.789 42.562 -6.672 1 98.75 612 VAL B CA 1
ATOM 10286 C C . VAL B 1 612 ? 13.672 42.312 -8.18 1 98.75 612 VAL B C 1
ATOM 10288 O O . VAL B 1 612 ? 12.617 42.562 -8.766 1 98.75 612 VAL B O 1
ATOM 10291 N N . GLN B 1 613 ? 14.688 41.844 -8.828 1 98.62 613 GLN B N 1
ATOM 10292 C CA . GLN B 1 613 ? 14.695 41.594 -10.258 1 98.62 613 GLN B CA 1
ATOM 10293 C C . GLN B 1 613 ? 15.062 40.125 -10.562 1 98.62 613 GLN B C 1
ATOM 10295 O O . GLN B 1 613 ? 16 39.594 -9.969 1 98.62 613 GLN B O 1
ATOM 10300 N N . ASN B 1 614 ? 14.25 39.469 -11.398 1 98.56 614 ASN B N 1
ATOM 10301 C CA . ASN B 1 614 ? 14.656 38.188 -11.977 1 98.56 614 ASN B CA 1
ATOM 10302 C C . ASN B 1 614 ? 15.672 38.375 -13.102 1 98.56 614 ASN B C 1
ATOM 10304 O O . ASN B 1 614 ? 15.297 38.656 -14.242 1 98.56 614 ASN B O 1
ATOM 10308 N N . ALA B 1 615 ? 16.859 38.125 -12.812 1 97.94 615 ALA B N 1
ATOM 10309 C CA . ALA B 1 615 ? 17.938 38.406 -13.75 1 97.94 615 ALA B CA 1
ATOM 10310 C C . ALA B 1 615 ? 18.281 37.188 -14.586 1 97.94 615 ALA B C 1
ATOM 10312 O O . ALA B 1 615 ? 19.25 37.219 -15.359 1 97.94 615 ALA B O 1
ATOM 10313 N N . GLY B 1 616 ? 17.531 36.156 -14.359 1 96.81 616 GLY B N 1
ATOM 10314 C CA . GLY B 1 616 ? 17.812 34.938 -15.102 1 96.81 616 GLY B CA 1
ATOM 10315 C C . GLY B 1 616 ? 16.891 34.75 -16.297 1 96.81 616 GLY B C 1
ATOM 10316 O O . GLY B 1 616 ? 16.25 35.719 -16.75 1 96.81 616 GLY B O 1
ATOM 10317 N N . SER B 1 617 ? 16.812 33.5 -16.906 1 95.75 617 SER B N 1
ATOM 10318 C CA . SER B 1 617 ? 16.188 33.25 -18.203 1 95.75 617 SER B CA 1
ATOM 10319 C C . SER B 1 617 ? 14.867 32.5 -18.062 1 95.75 617 SER B C 1
ATOM 10321 O O . SER B 1 617 ? 14.188 32.25 -19.047 1 95.75 617 SER B O 1
ATOM 10323 N N . VAL B 1 618 ? 14.492 32.156 -16.797 1 97.56 618 VAL B N 1
ATOM 10324 C CA . VAL B 1 618 ? 13.242 31.438 -16.609 1 97.56 618 VAL B CA 1
ATOM 10325 C C . VAL B 1 618 ? 12.367 32.156 -15.594 1 97.56 618 VAL B C 1
ATOM 10327 O O . VAL B 1 618 ? 12.875 32.875 -14.727 1 97.56 618 VAL B O 1
ATOM 10330 N N . ASP B 1 619 ? 11.008 32.031 -15.789 1 98.38 619 ASP B N 1
ATOM 10331 C CA . ASP B 1 619 ? 10.055 32.562 -14.812 1 98.38 619 ASP B CA 1
ATOM 10332 C C . ASP B 1 619 ? 10.156 31.828 -13.484 1 98.38 619 ASP B C 1
ATOM 10334 O O . ASP B 1 619 ? 10.477 30.625 -13.461 1 98.38 619 ASP B O 1
ATOM 10338 N N . SER B 1 620 ? 9.984 32.531 -12.391 1 98.44 620 SER B N 1
ATOM 10339 C CA . SER B 1 620 ? 10.047 31.844 -11.109 1 98.44 620 SER B CA 1
ATOM 10340 C C . SER B 1 620 ? 9.406 32.688 -10 1 98.44 620 SER B C 1
ATOM 10342 O O . SER B 1 620 ? 9.312 33.906 -10.109 1 98.44 620 SER B O 1
ATOM 10344 N N . ASP B 1 621 ? 8.977 32.031 -9.055 1 98.56 621 ASP B N 1
ATOM 10345 C CA . ASP B 1 621 ? 8.672 32.656 -7.777 1 98.56 621 ASP B CA 1
ATOM 10346 C C . ASP B 1 621 ? 9.953 32.969 -7.004 1 98.56 621 ASP B C 1
ATOM 10348 O O . ASP B 1 621 ? 10.977 32.344 -7.211 1 98.56 621 ASP B O 1
ATOM 10352 N N . GLU B 1 622 ? 9.875 34 -6.191 1 98.44 622 GLU B N 1
ATOM 10353 C CA . GLU B 1 622 ? 10.891 34.344 -5.207 1 98.44 622 GLU B CA 1
ATOM 10354 C C . GLU B 1 622 ? 10.258 34.688 -3.854 1 98.44 622 GLU B C 1
ATOM 10356 O O . GLU B 1 622 ? 9.172 35.25 -3.789 1 98.44 622 GLU B O 1
ATOM 10361 N N . VAL B 1 623 ? 10.891 34.188 -2.777 1 98.69 623 VAL B N 1
ATOM 10362 C CA . VAL B 1 623 ? 10.461 34.562 -1.43 1 98.69 623 VAL B CA 1
ATOM 10363 C C . VAL B 1 623 ? 11.391 35.625 -0.859 1 98.69 623 VAL B C 1
ATOM 10365 O O . VAL B 1 623 ? 12.523 35.344 -0.475 1 98.69 623 VAL B O 1
ATOM 10368 N N . VAL B 1 624 ? 10.914 36.844 -0.805 1 98.75 624 VAL B N 1
ATOM 10369 C CA . VAL B 1 624 ? 11.664 37.906 -0.19 1 98.75 624 VAL B CA 1
ATOM 10370 C C . VAL B 1 624 ? 11.523 37.844 1.329 1 98.75 624 VAL B C 1
ATOM 10372 O O . VAL B 1 624 ? 10.414 37.812 1.859 1 98.75 624 VAL B O 1
ATOM 10375 N N . GLN B 1 625 ? 12.648 37.812 1.995 1 98.69 625 GLN B N 1
ATOM 10376 C CA . GLN B 1 625 ? 12.68 37.656 3.445 1 98.69 625 GLN B CA 1
ATOM 10377 C C . GLN B 1 625 ? 13.336 38.875 4.109 1 98.69 625 GLN B C 1
ATOM 10379 O O . GLN B 1 625 ? 14.305 39.438 3.582 1 98.69 625 GLN B O 1
ATOM 10384 N N . VAL B 1 626 ? 12.836 39.281 5.277 1 98.75 626 VAL B N 1
ATOM 10385 C CA . VAL B 1 626 ? 13.398 40.375 6.074 1 98.75 626 VAL B CA 1
ATOM 10386 C C . VAL B 1 626 ? 13.75 39.844 7.469 1 98.75 626 VAL B C 1
ATOM 10388 O O . VAL B 1 626 ? 12.906 39.281 8.156 1 98.75 626 VAL B O 1
ATOM 10391 N N . TYR B 1 627 ? 14.953 40.031 7.832 1 98.38 627 TYR B N 1
ATOM 10392 C CA . TYR B 1 627 ? 15.43 39.688 9.172 1 98.38 627 TYR B CA 1
ATOM 10393 C C . TYR B 1 627 ? 15.875 40.938 9.922 1 98.38 627 TYR B C 1
ATOM 10395 O O . TYR B 1 627 ? 16.297 41.938 9.312 1 98.38 627 TYR B O 1
ATOM 10403 N N . ILE B 1 628 ? 15.781 40.906 11.234 1 97.75 628 ILE B N 1
ATOM 10404 C CA . ILE B 1 628 ? 16.141 42.062 12.07 1 97.75 628 ILE B CA 1
ATOM 10405 C C . ILE B 1 628 ? 17.062 41.594 13.203 1 97.75 628 ILE B C 1
ATOM 10407 O O . ILE B 1 628 ? 16.969 40.469 13.664 1 97.75 628 ILE B O 1
ATOM 10411 N N . LYS B 1 629 ? 17.938 42.406 13.578 1 96.44 629 LYS B N 1
ATOM 10412 C CA . LYS B 1 629 ? 18.844 42.156 14.703 1 96.44 629 LYS B CA 1
ATOM 10413 C C . LYS B 1 629 ? 18.984 43.375 15.578 1 96.44 629 LYS B C 1
ATOM 10415 O O . LYS B 1 629 ? 19.141 44.5 15.078 1 96.44 629 LYS B O 1
ATOM 10420 N N . ASP B 1 630 ? 18.797 43.219 16.859 1 94.75 630 ASP B N 1
ATOM 10421 C CA . ASP B 1 630 ? 19.109 44.25 17.844 1 94.75 630 ASP B CA 1
ATOM 10422 C C . ASP B 1 630 ? 20.609 44.312 18.125 1 94.75 630 ASP B C 1
ATOM 10424 O O . ASP B 1 630 ? 21.188 43.375 18.625 1 94.75 630 ASP B O 1
ATOM 10428 N N . MET B 1 631 ? 21.188 45.469 17.906 1 93.62 631 MET B N 1
ATOM 10429 C CA . MET B 1 631 ? 22.641 45.594 17.969 1 93.62 631 MET B CA 1
ATOM 10430 C C . MET B 1 631 ? 23.094 46 19.375 1 93.62 631 MET B C 1
ATOM 10432 O O . MET B 1 631 ? 24.281 45.906 19.688 1 93.62 631 MET B O 1
ATOM 10436 N N . GLU B 1 632 ? 22.219 46.406 20.281 1 91.19 632 GLU B N 1
ATOM 10437 C CA . GLU B 1 632 ? 22.562 46.906 21.594 1 91.19 632 GLU B CA 1
ATOM 10438 C C . GLU B 1 632 ? 21.641 46.344 22.672 1 91.19 632 GLU B C 1
ATOM 10440 O O . GLU B 1 632 ? 21.219 47.062 23.578 1 91.19 632 GLU B O 1
ATOM 10445 N N . ALA B 1 633 ? 21.391 45.094 22.609 1 87.88 633 ALA B N 1
ATOM 10446 C CA . ALA B 1 633 ? 20.422 44.5 23.547 1 87.88 633 ALA B CA 1
ATOM 10447 C C . ALA B 1 633 ? 21.062 44.312 24.922 1 87.88 633 ALA B C 1
ATOM 10449 O O . ALA B 1 633 ? 22.234 43.969 25.031 1 87.88 633 ALA B O 1
ATOM 10450 N N . SER B 1 634 ? 20.281 44.5 25.938 1 89.88 634 SER B N 1
ATOM 10451 C CA . SER B 1 634 ? 20.734 44.375 27.312 1 89.88 634 SER B CA 1
ATOM 10452 C C . SER B 1 634 ? 20.641 42.938 27.797 1 89.88 634 SER B C 1
ATOM 10454 O O . SER B 1 634 ? 21.188 42.594 28.844 1 89.88 634 SER B O 1
ATOM 10456 N N . VAL B 1 635 ? 19.938 42.125 27.078 1 90 635 VAL B N 1
ATOM 10457 C CA . VAL B 1 635 ? 19.75 40.719 27.391 1 90 635 VAL B CA 1
ATOM 10458 C C . VAL B 1 635 ? 20.109 39.875 26.172 1 90 635 VAL B C 1
ATOM 10460 O O . VAL B 1 635 ? 20.406 40.406 25.109 1 90 635 VAL B O 1
ATOM 10463 N N . ARG B 1 636 ? 20.109 38.562 26.422 1 85.81 636 ARG B N 1
ATOM 10464 C CA . ARG B 1 636 ? 20.328 37.656 25.281 1 85.81 636 ARG B CA 1
ATOM 10465 C C . ARG B 1 636 ? 19.234 37.844 24.219 1 85.81 636 ARG B C 1
ATOM 10467 O O . ARG B 1 636 ? 18.047 37.906 24.547 1 85.81 636 ARG B O 1
ATOM 10474 N N . VAL B 1 637 ? 19.641 38 23 1 88.31 637 VAL B N 1
ATOM 10475 C CA . VAL B 1 637 ? 18.703 38.094 21.875 1 88.31 637 VAL B CA 1
ATOM 10476 C C . VAL B 1 637 ? 19.125 37.125 20.766 1 88.31 637 VAL B C 1
ATOM 10478 O O . VAL B 1 637 ? 20.266 36.656 20.75 1 88.31 637 VAL B O 1
ATOM 10481 N N . PRO B 1 638 ? 18.234 36.719 19.875 1 90.25 638 PRO B N 1
ATOM 10482 C CA . PRO B 1 638 ? 18.562 35.875 18.734 1 90.25 638 PRO B CA 1
ATOM 10483 C C . PRO B 1 638 ? 19.672 36.438 17.859 1 90.25 638 PRO B C 1
ATOM 10485 O O . PRO B 1 638 ? 19.938 37.656 17.906 1 90.25 638 PRO B O 1
ATOM 10488 N N . ASN B 1 639 ? 20.312 35.562 17.062 1 92.06 639 ASN B N 1
ATOM 10489 C CA . ASN B 1 639 ? 21.25 36 16.031 1 92.06 639 ASN B CA 1
ATOM 10490 C C . ASN B 1 639 ? 20.625 37.031 15.094 1 92.06 639 ASN B C 1
ATOM 10492 O O . ASN B 1 639 ? 21.203 38.094 14.836 1 92.06 639 ASN B O 1
ATOM 10496 N N . HIS B 1 640 ? 19.625 36.812 14.562 1 96.06 640 HIS B N 1
ATOM 10497 C CA . HIS B 1 640 ? 18.641 37.562 13.797 1 96.06 640 HIS B CA 1
ATOM 10498 C C . HIS B 1 640 ? 17.281 36.875 13.82 1 96.06 640 HIS B C 1
ATOM 10500 O O . HIS B 1 640 ? 17.172 35.719 14.211 1 96.06 640 HIS B O 1
ATOM 10506 N N . SER B 1 641 ? 16.234 37.625 13.547 1 97.44 641 SER B N 1
ATOM 10507 C CA . SER B 1 641 ? 14.883 37.062 13.578 1 97.44 641 SER B CA 1
ATOM 10508 C C . SER B 1 641 ? 14.094 37.5 12.336 1 97.44 641 SER B C 1
ATOM 10510 O O . SER B 1 641 ? 14.102 38.656 11.961 1 97.44 641 SER B O 1
ATOM 10512 N N . LEU B 1 642 ? 13.5 36.469 11.695 1 98.62 642 LEU B N 1
ATOM 10513 C CA . LEU B 1 642 ? 12.57 36.781 10.609 1 98.62 642 LEU B CA 1
ATOM 10514 C C . LEU B 1 642 ? 11.477 37.719 11.086 1 98.62 642 LEU B C 1
ATOM 10516 O O . LEU B 1 642 ? 10.883 37.531 12.148 1 98.62 642 LEU B O 1
ATOM 10520 N N . CYS B 1 643 ? 11.219 38.812 10.336 1 98.38 643 CYS B N 1
ATOM 10521 C CA . CYS B 1 643 ? 10.18 39.781 10.734 1 98.38 643 CYS B CA 1
ATOM 10522 C C . CYS B 1 643 ? 9.344 40.188 9.539 1 98.38 643 CYS B C 1
ATOM 10524 O O . CYS B 1 643 ? 8.539 41.125 9.633 1 98.38 643 CYS B O 1
ATOM 10526 N N . GLY B 1 644 ? 9.562 39.531 8.406 1 98.31 644 GLY B N 1
ATOM 10527 C CA . GLY B 1 644 ? 8.773 39.75 7.203 1 98.31 644 GLY B CA 1
ATOM 10528 C C . GLY B 1 644 ? 9.094 38.75 6.102 1 98.31 644 GLY B C 1
ATOM 10529 O O . GLY B 1 644 ? 10.234 38.312 5.961 1 98.31 644 GLY B O 1
ATOM 10530 N N . PHE B 1 645 ? 8.141 38.406 5.293 1 98.62 645 PHE B N 1
ATOM 10531 C CA . PHE B 1 645 ? 8.336 37.625 4.086 1 98.62 645 PHE B CA 1
ATOM 10532 C C . PHE B 1 645 ? 7.211 37.844 3.092 1 98.62 645 PHE B C 1
ATOM 10534 O O . PHE B 1 645 ? 6.086 38.188 3.484 1 98.62 645 PHE B O 1
ATOM 10541 N N . LYS B 1 646 ? 7.527 37.75 1.819 1 98.5 646 LYS B N 1
ATOM 10542 C CA . LYS B 1 646 ? 6.566 37.844 0.726 1 98.5 646 LYS B CA 1
ATOM 10543 C C . LYS B 1 646 ? 6.992 37 -0.461 1 98.5 646 LYS B C 1
ATOM 10545 O O . LYS B 1 646 ? 8.117 37.125 -0.953 1 98.5 646 LYS B O 1
ATOM 10550 N N . ARG B 1 647 ? 6.152 36.094 -0.841 1 98.62 647 ARG B N 1
ATOM 10551 C CA . ARG B 1 647 ? 6.375 35.344 -2.072 1 98.62 647 ARG B CA 1
ATOM 10552 C C . ARG B 1 647 ? 5.84 36.125 -3.281 1 98.62 647 ARG B C 1
ATOM 10554 O O . ARG B 1 647 ? 4.676 36.531 -3.299 1 98.62 647 ARG B O 1
ATOM 10561 N N . ILE B 1 648 ? 6.633 36.312 -4.344 1 98.5 648 ILE B N 1
ATOM 10562 C CA . ILE B 1 648 ? 6.238 37.031 -5.539 1 98.5 648 ILE B CA 1
ATOM 10563 C C . ILE B 1 648 ? 6.637 36.25 -6.785 1 98.5 648 ILE B C 1
ATOM 10565 O O . ILE B 1 648 ? 7.535 35.406 -6.734 1 98.5 648 ILE B O 1
ATOM 10569 N N . PHE B 1 649 ? 5.922 36.438 -7.805 1 98.44 649 PHE B N 1
ATOM 10570 C CA . PHE B 1 649 ? 6.234 35.844 -9.102 1 98.44 649 PHE B CA 1
ATOM 10571 C C . PHE B 1 649 ? 6.852 36.875 -10.031 1 98.44 649 PHE B C 1
ATOM 10573 O O . PHE B 1 649 ? 6.359 38.031 -10.117 1 98.44 649 PHE B O 1
ATOM 10580 N N . LEU B 1 650 ? 7.988 36.562 -10.672 1 98.69 650 LEU B N 1
ATOM 10581 C CA . LEU B 1 650 ? 8.656 37.438 -11.625 1 98.69 650 LEU B CA 1
ATOM 10582 C C . LEU B 1 650 ? 8.969 36.688 -12.922 1 98.69 650 LEU B C 1
ATOM 10584 O O . LEU B 1 650 ? 9.57 35.625 -12.898 1 98.69 650 LEU B O 1
ATOM 10588 N N . LYS B 1 651 ? 8.586 37.25 -13.969 1 98.5 651 LYS B N 1
ATOM 10589 C CA . LYS B 1 651 ? 9.055 36.75 -15.258 1 98.5 651 LYS B CA 1
ATOM 10590 C C . LYS B 1 651 ? 10.539 37.031 -15.445 1 98.5 651 LYS B C 1
ATOM 10592 O O . LYS B 1 651 ? 11.117 37.844 -14.734 1 98.5 651 LYS B O 1
ATOM 10597 N N . SER B 1 652 ? 11.117 36.344 -16.391 1 98.19 652 SER B N 1
ATOM 10598 C CA . SER B 1 652 ? 12.508 36.625 -16.75 1 98.19 652 SER B CA 1
ATOM 10599 C C . SER B 1 652 ? 12.703 38.094 -17.062 1 98.19 652 SER B C 1
ATOM 10601 O O . SER B 1 652 ? 11.953 38.688 -17.859 1 98.19 652 SER B O 1
ATOM 10603 N N . GLY B 1 653 ? 13.562 38.75 -16.344 1 98.06 653 GLY B N 1
ATOM 10604 C CA . GLY B 1 653 ? 13.898 40.125 -16.594 1 98.06 653 GLY B CA 1
ATOM 10605 C C . GLY B 1 653 ? 13.031 41.094 -15.836 1 98.06 653 GLY B C 1
ATOM 10606 O O . GLY B 1 653 ? 13.359 42.281 -15.727 1 98.06 653 GLY B O 1
ATOM 10607 N N . GLU B 1 654 ? 11.977 40.656 -15.242 1 98.69 654 GLU B N 1
ATOM 10608 C CA . GLU B 1 654 ? 11.016 41.531 -14.57 1 98.69 654 GLU B CA 1
ATOM 10609 C C . GLU B 1 654 ? 11.562 42.031 -13.242 1 98.69 654 GLU B C 1
ATOM 10611 O O . GLU B 1 654 ? 12.32 41.344 -12.562 1 98.69 654 GLU B O 1
ATOM 10616 N N . LYS B 1 655 ? 11.32 43.25 -12.906 1 98.31 655 LYS B N 1
ATOM 10617 C CA . LYS B 1 655 ? 11.664 43.875 -11.641 1 98.31 655 LYS B CA 1
ATOM 10618 C C . LYS B 1 655 ? 10.422 44.375 -10.906 1 98.31 655 LYS B C 1
ATOM 10620 O O . LYS B 1 655 ? 9.5 44.906 -11.523 1 98.31 655 LYS B O 1
ATOM 10625 N N . LYS B 1 656 ? 10.281 44.156 -9.586 1 98.38 656 LYS B N 1
ATOM 10626 C CA . LYS B 1 656 ? 9.18 44.594 -8.727 1 98.38 656 LYS B CA 1
ATOM 10627 C C . LYS B 1 656 ? 9.703 45.219 -7.438 1 98.38 656 LYS B C 1
ATOM 10629 O O . LYS B 1 656 ? 10.734 44.781 -6.91 1 98.38 656 LYS B O 1
ATOM 10634 N N . THR B 1 657 ? 9.047 46.219 -6.98 1 98.62 657 THR B N 1
ATOM 10635 C CA . THR B 1 657 ? 9.289 46.75 -5.645 1 98.62 657 THR B CA 1
ATOM 10636 C C . THR B 1 657 ? 8.398 46.062 -4.617 1 98.62 657 THR B C 1
ATOM 10638 O O . THR B 1 657 ? 7.18 46.031 -4.762 1 98.62 657 THR B O 1
ATOM 10641 N N . VAL B 1 658 ? 9.039 45.531 -3.684 1 98.56 658 VAL B N 1
ATOM 10642 C CA . VAL B 1 658 ? 8.32 44.844 -2.604 1 98.56 658 VAL B CA 1
ATOM 10643 C C . VAL B 1 658 ? 8.391 45.688 -1.334 1 98.56 658 VAL B C 1
ATOM 10645 O O . VAL B 1 658 ? 9.469 46.125 -0.931 1 98.56 658 VAL B O 1
ATOM 10648 N N . THR B 1 659 ? 7.238 45.906 -0.688 1 98.38 659 THR B N 1
ATOM 10649 C CA . THR B 1 659 ? 7.164 46.719 0.518 1 98.38 659 THR B CA 1
ATOM 10650 C C . THR B 1 659 ? 6.715 45.875 1.712 1 98.38 659 THR B C 1
ATOM 10652 O O . THR B 1 659 ? 5.816 45.031 1.588 1 98.38 659 THR B O 1
ATOM 10655 N N . PHE B 1 660 ? 7.375 46.125 2.834 1 97.81 660 PHE B N 1
ATOM 10656 C CA . PHE B 1 660 ? 7.043 45.5 4.102 1 97.81 660 PHE B CA 1
ATOM 10657 C C . PHE B 1 660 ? 6.699 46.531 5.16 1 97.81 660 PHE B C 1
ATOM 10659 O O . PHE B 1 660 ? 7.316 47.594 5.215 1 97.81 660 PHE B O 1
ATOM 10666 N N . GLU B 1 661 ? 5.695 46.25 5.902 1 97.38 661 GLU B N 1
ATOM 10667 C CA . GLU B 1 661 ? 5.449 46.969 7.156 1 97.38 661 GLU B CA 1
ATOM 10668 C C . GLU B 1 661 ? 5.902 46.125 8.352 1 97.38 661 GLU B C 1
ATOM 10670 O O . GLU B 1 661 ? 5.191 45.219 8.789 1 97.38 661 GLU B O 1
ATOM 10675 N N . ILE B 1 662 ? 7.047 46.438 8.898 1 97.38 662 ILE B N 1
ATOM 10676 C CA . ILE B 1 662 ? 7.613 45.688 10.023 1 97.38 662 ILE B CA 1
ATOM 10677 C C . ILE B 1 662 ? 6.969 46.156 11.328 1 97.38 662 ILE B C 1
ATOM 10679 O O . ILE B 1 662 ? 7.125 47.312 11.719 1 97.38 662 ILE B O 1
ATOM 10683 N N . ASP B 1 663 ? 6.32 45.312 11.969 1 96.12 663 ASP B N 1
ATOM 10684 C CA . ASP B 1 663 ? 5.617 45.625 13.211 1 96.12 663 ASP B CA 1
ATOM 10685 C C . ASP B 1 663 ? 6.594 46 14.312 1 96.12 663 ASP B C 1
ATOM 10687 O O . ASP B 1 663 ? 7.68 45.438 14.422 1 96.12 663 ASP B O 1
ATOM 10691 N N . SER B 1 664 ? 6.195 46.906 15.219 1 95.56 664 SER B N 1
ATOM 10692 C CA . SER B 1 664 ? 7.039 47.344 16.312 1 95.56 664 SER B CA 1
ATOM 10693 C C . SER B 1 664 ? 7.453 46.188 17.219 1 95.56 664 SER B C 1
ATOM 10695 O O . SER B 1 664 ? 8.492 46.25 17.875 1 95.56 664 SER B O 1
ATOM 10697 N N . ARG B 1 665 ? 6.652 45.156 17.219 1 95 665 ARG B N 1
ATOM 10698 C CA . ARG B 1 665 ? 6.965 43.969 18.031 1 95 665 ARG B CA 1
ATOM 10699 C C . ARG B 1 665 ? 8.32 43.375 17.641 1 95 665 ARG B C 1
ATOM 10701 O O . ARG B 1 665 ? 9.031 42.844 18.484 1 95 665 ARG B O 1
ATOM 10708 N N . ALA B 1 666 ? 8.672 43.5 16.391 1 95.75 666 ALA B N 1
ATOM 10709 C CA . ALA B 1 666 ? 9.938 42.969 15.914 1 95.75 666 ALA B CA 1
ATOM 10710 C C . ALA B 1 666 ? 11.117 43.688 16.578 1 95.75 666 ALA B C 1
ATOM 10712 O O . ALA B 1 666 ? 12.234 43.156 16.594 1 95.75 666 ALA B O 1
ATOM 10713 N N . MET B 1 667 ? 10.93 44.812 17.172 1 95.19 667 MET B N 1
ATOM 10714 C CA . MET B 1 667 ? 11.984 45.625 17.766 1 95.19 667 MET B CA 1
ATOM 10715 C C . MET B 1 667 ? 11.992 45.469 19.281 1 95.19 667 MET B C 1
ATOM 10717 O O . MET B 1 667 ? 12.711 46.188 19.984 1 95.19 667 MET B O 1
ATOM 10721 N N . THR B 1 668 ? 11.242 44.562 19.781 1 94.62 668 THR B N 1
ATOM 10722 C CA . THR B 1 668 ? 11.172 44.344 21.219 1 94.62 668 THR B CA 1
ATOM 10723 C C . THR B 1 668 ? 12.148 43.25 21.656 1 94.62 668 THR B C 1
ATOM 10725 O O . THR B 1 668 ? 12.594 42.438 20.828 1 94.62 668 THR B O 1
ATOM 10728 N N . ILE B 1 669 ? 12.547 43.281 22.891 1 94.25 669 ILE B N 1
ATOM 10729 C CA . ILE B 1 669 ? 13.266 42.188 23.562 1 94.25 669 ILE B CA 1
ATOM 10730 C C . ILE B 1 669 ? 12.398 41.594 24.656 1 94.25 669 ILE B C 1
ATOM 10732 O O . ILE B 1 669 ? 11.43 42.219 25.109 1 94.25 669 ILE B O 1
ATOM 10736 N N . VAL B 1 670 ? 12.656 40.375 25.062 1 96 670 VAL B N 1
ATOM 10737 C CA . VAL B 1 670 ? 12.023 39.719 26.203 1 96 670 VAL B CA 1
ATOM 10738 C C . VAL B 1 670 ? 13.062 39.469 27.281 1 96 670 VAL B C 1
ATOM 10740 O O . VAL B 1 670 ? 14.125 38.906 27.031 1 96 670 VAL B O 1
ATOM 10743 N N . ASP B 1 671 ? 12.797 39.875 28.484 1 95.19 671 ASP B N 1
ATOM 10744 C CA . ASP B 1 671 ? 13.766 39.719 29.562 1 95.19 671 ASP B CA 1
ATOM 10745 C C . ASP B 1 671 ? 13.539 38.375 30.297 1 95.19 671 ASP B C 1
ATOM 10747 O O . ASP B 1 671 ? 12.711 37.562 29.875 1 95.19 671 ASP B O 1
ATOM 10751 N N . GLU B 1 672 ? 14.32 38.125 31.297 1 94.94 672 GLU B N 1
ATOM 10752 C CA . GLU B 1 672 ? 14.312 36.844 31.984 1 94.94 672 GLU B CA 1
ATOM 10753 C C . GLU B 1 672 ? 12.984 36.625 32.719 1 94.94 672 GLU B C 1
ATOM 10755 O O . GLU B 1 672 ? 12.648 35.5 33.031 1 94.94 672 GLU B O 1
ATOM 10760 N N . GLU B 1 673 ? 12.195 37.719 32.938 1 95.31 673 GLU B N 1
ATOM 10761 C CA . GLU B 1 673 ? 10.906 37.594 33.625 1 95.31 673 GLU B CA 1
ATOM 10762 C C . GLU B 1 673 ? 9.766 37.469 32.625 1 95.31 673 GLU B C 1
ATOM 10764 O O . GLU B 1 673 ? 8.602 37.344 33 1 95.31 673 GLU B O 1
ATOM 10769 N N . GLY B 1 674 ? 10.109 37.438 31.359 1 95.81 674 GLY B N 1
ATOM 10770 C CA . GLY B 1 674 ? 9.117 37.25 30.312 1 95.81 674 GLY B CA 1
ATOM 10771 C C . GLY B 1 674 ? 8.461 38.531 29.859 1 95.81 674 GLY B C 1
ATOM 10772 O O . GLY B 1 674 ? 7.5 38.531 29.094 1 95.81 674 GLY B O 1
ATOM 10773 N N . LYS B 1 675 ? 8.961 39.625 30.297 1 95.81 675 LYS B N 1
ATOM 10774 C CA . LYS B 1 675 ? 8.406 40.906 29.922 1 95.81 675 LYS B CA 1
ATOM 10775 C C . LYS B 1 675 ? 8.961 41.406 28.594 1 95.81 675 LYS B C 1
ATOM 10777 O O . LYS B 1 675 ? 10.18 41.375 28.375 1 95.81 675 LYS B O 1
ATOM 10782 N N . ARG B 1 676 ? 8.062 41.812 27.75 1 94.69 676 ARG B N 1
ATOM 10783 C CA . ARG B 1 676 ? 8.43 42.312 26.422 1 94.69 676 ARG B CA 1
ATOM 10784 C C . ARG B 1 676 ? 8.438 43.844 26.406 1 94.69 676 ARG B C 1
ATOM 10786 O O . ARG B 1 676 ? 7.469 44.5 26.828 1 94.69 676 ARG B O 1
ATOM 10793 N N . TYR B 1 677 ? 9.531 44.438 25.953 1 93.12 677 TYR B N 1
ATOM 10794 C CA . TYR B 1 677 ? 9.602 45.906 25.844 1 93.12 677 TYR B CA 1
ATOM 10795 C C . TYR B 1 677 ? 10.617 46.312 24.781 1 93.12 677 TYR B C 1
ATOM 10797 O O . TYR B 1 677 ? 11.406 45.5 24.312 1 93.12 677 TYR B O 1
ATOM 10805 N N . ILE B 1 678 ? 10.508 47.531 24.344 1 91.38 678 ILE B N 1
ATOM 10806 C CA . ILE B 1 678 ? 11.422 48.094 23.344 1 91.38 678 ILE B CA 1
ATOM 10807 C C . ILE B 1 678 ? 12.562 48.844 24.062 1 91.38 678 ILE B C 1
ATOM 10809 O O . ILE B 1 678 ? 12.32 49.625 24.984 1 91.38 678 ILE B O 1
ATOM 10813 N N . GLU B 1 679 ? 13.773 48.469 23.688 1 91 679 GLU B N 1
ATOM 10814 C CA . GLU B 1 679 ? 14.945 49.25 24.062 1 91 679 GLU B CA 1
ATOM 10815 C C . GLU B 1 679 ? 15.406 50.125 22.891 1 91 679 GLU B C 1
ATOM 10817 O O . GLU B 1 679 ? 15.664 49.656 21.797 1 91 679 GLU B O 1
ATOM 10822 N N . ASN B 1 680 ? 15.492 51.406 23.312 1 92.44 680 ASN B N 1
ATOM 10823 C CA . ASN B 1 680 ? 16.031 52.281 22.281 1 92.44 680 ASN B CA 1
ATOM 10824 C C . ASN B 1 680 ? 17.438 51.875 21.875 1 92.44 680 ASN B C 1
ATOM 10826 O O . ASN B 1 680 ? 18.203 51.375 22.688 1 92.44 680 ASN B O 1
ATOM 10830 N N . GLY B 1 681 ? 17.672 52.062 20.578 1 93.88 681 GLY B N 1
ATOM 10831 C CA . GLY B 1 681 ? 19.016 51.719 20.109 1 93.88 681 GLY B CA 1
ATOM 10832 C C . GLY B 1 681 ? 19.047 51.375 18.641 1 93.88 681 GLY B C 1
ATOM 10833 O O . GLY B 1 681 ? 18.109 51.656 17.891 1 93.88 681 GLY B O 1
ATOM 10834 N N . ASP B 1 682 ? 20.234 50.875 18.281 1 95.5 682 ASP B N 1
ATOM 10835 C CA . ASP B 1 682 ? 20.5 50.594 16.875 1 95.5 682 ASP B CA 1
ATOM 10836 C C . ASP B 1 682 ? 20.031 49.188 16.5 1 95.5 682 ASP B C 1
ATOM 10838 O O . ASP B 1 682 ? 20.234 48.219 17.25 1 95.5 682 ASP B O 1
ATOM 10842 N N . PHE B 1 683 ? 19.312 49.094 15.406 1 96.75 683 PHE B N 1
ATOM 10843 C CA . PHE B 1 683 ? 18.891 47.844 14.789 1 96.75 683 PHE B CA 1
ATOM 10844 C C . PHE B 1 683 ? 19.422 47.719 13.375 1 96.75 683 PHE B C 1
ATOM 10846 O O . PHE B 1 683 ? 19.734 48.75 12.727 1 96.75 683 PHE B O 1
ATOM 10853 N N . THR B 1 684 ? 19.656 46.562 12.922 1 97.19 684 THR B N 1
ATOM 10854 C CA . THR B 1 684 ? 20.016 46.25 11.547 1 97.19 684 THR B CA 1
ATOM 10855 C C . THR B 1 684 ? 18.969 45.375 10.883 1 97.19 684 THR B C 1
ATOM 10857 O O . THR B 1 684 ? 18.469 44.438 11.492 1 97.19 684 THR B O 1
ATOM 10860 N N . LEU B 1 685 ? 18.531 45.75 9.672 1 97.62 685 LEU B N 1
ATOM 10861 C CA . LEU B 1 685 ? 17.656 44.938 8.836 1 97.62 685 LEU B CA 1
ATOM 10862 C C . LEU B 1 685 ? 18.422 44.281 7.711 1 97.62 685 LEU B C 1
ATOM 10864 O O . LEU B 1 685 ? 19.344 44.875 7.145 1 97.62 685 LEU B O 1
ATOM 10868 N N . TYR B 1 686 ? 18.125 43.062 7.461 1 98.31 686 TYR B N 1
ATOM 10869 C CA . TYR B 1 686 ? 18.641 42.312 6.324 1 98.31 686 TYR B CA 1
ATOM 10870 C C . TYR B 1 686 ? 17.516 41.875 5.387 1 98.31 686 TYR B C 1
ATOM 10872 O O . TYR B 1 686 ? 16.516 41.312 5.82 1 98.31 686 TYR B O 1
ATOM 10880 N N . VAL B 1 687 ? 17.594 42.219 4.094 1 98.5 687 VAL B N 1
ATOM 10881 C CA . VAL B 1 687 ? 16.547 41.875 3.125 1 98.5 687 VAL B CA 1
ATOM 10882 C C . VAL B 1 687 ? 17.172 41.094 1.973 1 98.5 687 VAL B C 1
ATOM 10884 O O . VAL B 1 687 ? 18.141 41.531 1.354 1 98.5 687 VAL B O 1
ATOM 10887 N N . GLY B 1 688 ? 16.656 39.906 1.682 1 98 688 GLY B N 1
ATOM 10888 C CA . GLY B 1 688 ? 17.141 39.062 0.607 1 98 688 GLY B CA 1
ATOM 10889 C C . GLY B 1 688 ? 16.359 37.75 0.462 1 98 688 GLY B C 1
ATOM 10890 O O . GLY B 1 688 ? 15.234 37.656 0.931 1 98 688 GLY B O 1
ATOM 10891 N N . GLY B 1 689 ? 16.953 36.844 -0.248 1 97.5 689 GLY B N 1
ATOM 10892 C CA . GLY B 1 689 ? 16.297 35.562 -0.524 1 97.5 689 GLY B CA 1
ATOM 10893 C C . GLY B 1 689 ? 16.625 34.5 0.488 1 97.5 689 GLY B C 1
ATOM 10894 O O . GLY B 1 689 ? 16.141 33.375 0.38 1 97.5 689 GLY B O 1
ATOM 10895 N N . ALA B 1 690 ? 17.453 34.781 1.5 1 97.06 690 ALA B N 1
ATOM 10896 C CA . ALA B 1 690 ? 17.859 33.875 2.572 1 97.06 690 ALA B CA 1
ATOM 10897 C C . ALA B 1 690 ? 18.266 34.625 3.822 1 97.06 690 ALA B C 1
ATOM 10899 O O . ALA B 1 690 ? 18.375 35.875 3.793 1 97.06 690 ALA B O 1
ATOM 10900 N N . GLN B 1 691 ? 18.391 33.906 4.91 1 97.25 691 GLN B N 1
ATOM 10901 C CA . GLN B 1 691 ? 18.828 34.562 6.137 1 97.25 691 GLN B CA 1
ATOM 10902 C C . GLN B 1 691 ? 20.266 35.031 6.023 1 97.25 691 GLN B C 1
ATOM 10904 O O . GLN B 1 691 ? 21.031 34.531 5.215 1 97.25 691 GLN B O 1
ATOM 10909 N N . PRO B 1 692 ? 20.688 36.031 6.844 1 97.06 692 PRO B N 1
ATOM 10910 C CA . PRO B 1 692 ? 22.031 36.594 6.773 1 97.06 692 PRO B CA 1
ATOM 10911 C C . PRO B 1 692 ? 23.062 35.75 7.512 1 97.06 692 PRO B C 1
ATOM 10913 O O . PRO B 1 692 ? 23.672 36.219 8.477 1 97.06 692 PRO B O 1
ATOM 10916 N N . ASP B 1 693 ? 23.359 34.562 7.062 1 95.94 693 ASP B N 1
ATOM 10917 C CA . ASP B 1 693 ? 24.375 33.688 7.641 1 95.94 693 ASP B CA 1
ATOM 10918 C C . ASP B 1 693 ? 25.406 33.281 6.598 1 95.94 693 ASP B C 1
ATOM 10920 O O . ASP B 1 693 ? 25.188 33.438 5.395 1 95.94 693 ASP B O 1
ATOM 10924 N N . ASN B 1 694 ? 26.531 32.781 7.043 1 96.12 694 ASN B N 1
ATOM 10925 C CA . ASN B 1 694 ? 27.656 32.469 6.191 1 96.12 694 ASN B CA 1
ATOM 10926 C C . ASN B 1 694 ? 27.312 31.344 5.203 1 96.12 694 ASN B C 1
ATOM 10928 O O . ASN B 1 694 ? 27.766 31.375 4.051 1 96.12 694 ASN B O 1
ATOM 10932 N N . VAL B 1 695 ? 26.594 30.406 5.648 1 96.69 695 VAL B N 1
ATOM 10933 C CA . VAL B 1 695 ? 26.281 29.25 4.809 1 96.69 695 VAL B CA 1
ATOM 10934 C C . VAL B 1 695 ? 25.375 29.672 3.656 1 96.69 695 VAL B C 1
ATOM 10936 O O . VAL B 1 695 ? 25.609 29.312 2.504 1 96.69 695 VAL B O 1
ATOM 10939 N N . SER B 1 696 ? 24.344 30.453 3.963 1 97.12 696 SER B N 1
ATOM 10940 C CA . SER B 1 696 ? 23.469 30.969 2.918 1 97.12 696 SER B CA 1
ATOM 10941 C C . SER B 1 696 ? 24.25 31.781 1.894 1 97.12 696 SER B C 1
ATOM 10943 O O . SER B 1 696 ? 24.031 31.656 0.688 1 97.12 696 SER B O 1
ATOM 10945 N N . GLU B 1 697 ? 25.125 32.625 2.383 1 96.38 697 GLU B N 1
ATOM 10946 C CA . GLU B 1 697 ? 25.938 33.469 1.488 1 96.38 697 GLU B CA 1
ATOM 10947 C C . GLU B 1 697 ? 26.812 32.594 0.579 1 96.38 697 GLU B C 1
ATOM 10949 O O . GLU B 1 697 ? 26.922 32.875 -0.618 1 96.38 697 GLU B O 1
ATOM 10954 N N . ARG B 1 698 ? 27.375 31.625 1.182 1 96.44 698 ARG B N 1
ATOM 10955 C CA . ARG B 1 698 ? 28.234 30.734 0.425 1 96.44 698 ARG B CA 1
ATOM 10956 C C . ARG B 1 698 ? 27.453 29.953 -0.615 1 96.44 698 ARG B C 1
ATOM 10958 O O . ARG B 1 698 ? 27.859 29.844 -1.771 1 96.44 698 ARG B O 1
ATOM 10965 N N . LEU B 1 699 ? 26.297 29.375 -0.225 1 94.94 699 LEU B N 1
ATOM 10966 C CA . LEU B 1 699 ? 25.516 28.516 -1.097 1 94.94 699 LEU B CA 1
ATOM 10967 C C . LEU B 1 699 ? 24.844 29.312 -2.201 1 94.94 699 LEU B C 1
ATOM 10969 O O . LEU B 1 699 ? 24.703 28.828 -3.326 1 94.94 699 LEU B O 1
ATOM 10973 N N . LEU B 1 700 ? 24.438 30.562 -1.897 1 94.81 700 LEU B N 1
ATOM 10974 C CA . LEU B 1 700 ? 23.75 31.375 -2.881 1 94.81 700 LEU B CA 1
ATOM 10975 C C . LEU B 1 700 ? 24.734 32.219 -3.682 1 94.81 700 LEU B C 1
ATOM 10977 O O . LEU B 1 700 ? 24.422 32.688 -4.785 1 94.81 700 LEU B O 1
ATOM 10981 N N . GLY B 1 701 ? 25.891 32.531 -3.092 1 92.94 701 GLY B N 1
ATOM 10982 C CA . GLY B 1 701 ? 26.875 33.438 -3.691 1 92.94 701 GLY B CA 1
ATOM 10983 C C . GLY B 1 701 ? 26.484 34.906 -3.596 1 92.94 701 GLY B C 1
ATOM 10984 O O . GLY B 1 701 ? 26.922 35.719 -4.402 1 92.94 701 GLY B O 1
ATOM 10985 N N . LYS B 1 702 ? 25.516 35.156 -2.73 1 93.19 702 LYS B N 1
ATOM 10986 C CA . LYS B 1 702 ? 25.031 36.531 -2.574 1 93.19 702 LYS B CA 1
ATOM 10987 C C . LYS B 1 702 ? 24.766 36.844 -1.104 1 93.19 702 LYS B C 1
ATOM 10989 O O . LYS B 1 702 ? 24.422 35.969 -0.319 1 93.19 702 LYS B O 1
ATOM 10994 N N . LYS B 1 703 ? 24.875 38.156 -0.824 1 94.56 703 LYS B N 1
ATOM 10995 C CA . LYS B 1 703 ? 24.547 38.688 0.501 1 94.56 703 LYS B CA 1
ATOM 10996 C C . LYS B 1 703 ? 23.234 39.438 0.476 1 94.56 703 LYS B C 1
ATOM 10998 O O . LYS B 1 703 ? 22.891 40.062 -0.53 1 94.56 703 LYS B O 1
ATOM 11003 N N . PRO B 1 704 ? 22.531 39.375 1.607 1 97.38 704 PRO B N 1
ATOM 11004 C CA . PRO B 1 704 ? 21.344 40.25 1.679 1 97.38 704 PRO B CA 1
ATOM 11005 C C . PRO B 1 704 ? 21.703 41.719 1.728 1 97.38 704 PRO B C 1
ATOM 11007 O O . PRO B 1 704 ? 22.844 42.094 2.068 1 97.38 704 PRO B O 1
ATOM 11010 N N . LEU B 1 705 ? 20.781 42.531 1.342 1 98.12 705 LEU B N 1
ATOM 11011 C CA . LEU B 1 705 ? 20.922 43.969 1.575 1 98.12 705 LEU B CA 1
ATOM 11012 C C . LEU B 1 705 ? 20.828 44.281 3.062 1 98.12 705 LEU B C 1
ATOM 11014 O O . LEU B 1 705 ? 20.109 43.625 3.805 1 98.12 705 LEU B O 1
ATOM 11018 N N . VAL B 1 706 ? 21.547 45.312 3.436 1 97.81 706 VAL B N 1
ATOM 11019 C CA . VAL B 1 706 ? 21.609 45.688 4.848 1 97.81 706 VAL B CA 1
ATOM 11020 C C . VAL B 1 706 ? 21.188 47.125 5.027 1 97.81 706 VAL B C 1
ATOM 11022 O O . VAL B 1 706 ? 21.547 48 4.227 1 97.81 706 VAL B O 1
ATOM 11025 N N . ALA B 1 707 ? 20.359 47.344 5.992 1 97.62 707 ALA B N 1
ATOM 11026 C CA . ALA B 1 707 ? 19.984 48.719 6.406 1 97.62 707 ALA B CA 1
ATOM 11027 C C . ALA B 1 707 ? 20 48.844 7.926 1 97.62 707 ALA B C 1
ATOM 11029 O O . ALA B 1 707 ? 19.625 47.906 8.641 1 97.62 707 ALA B O 1
ATOM 11030 N N . SER B 1 708 ? 20.5 49.938 8.383 1 96.75 708 SER B N 1
ATOM 11031 C CA . SER B 1 708 ? 20.516 50.219 9.812 1 96.75 708 SER B CA 1
ATOM 11032 C C . SER B 1 708 ? 19.531 51.344 10.164 1 96.75 708 SER B C 1
ATOM 11034 O O . SER B 1 708 ? 19.328 52.281 9.375 1 96.75 708 SER B O 1
ATOM 11036 N N . PHE B 1 709 ? 18.938 51.281 11.297 1 96.75 709 PHE B N 1
ATOM 11037 C CA . PHE B 1 709 ? 18.047 52.312 11.781 1 96.75 709 PHE B CA 1
ATOM 11038 C C . PHE B 1 709 ? 18.078 52.406 13.305 1 96.75 709 PHE B C 1
ATOM 11040 O O . PHE B 1 709 ? 18.562 51.469 13.961 1 96.75 709 PHE B O 1
ATOM 11047 N N . ASN B 1 710 ? 17.609 53.5 13.805 1 96.56 710 ASN B N 1
ATOM 11048 C CA . ASN B 1 710 ? 17.594 53.719 15.25 1 96.56 710 ASN B CA 1
ATOM 11049 C C . ASN B 1 710 ? 16.156 53.781 15.781 1 96.56 710 ASN B C 1
ATOM 11051 O O . ASN B 1 710 ? 15.281 54.375 15.156 1 96.56 710 ASN B O 1
ATOM 11055 N N . VAL B 1 711 ? 15.945 53.094 16.828 1 95 711 VAL B N 1
ATOM 11056 C CA . VAL B 1 711 ? 14.688 53.219 17.562 1 95 711 VAL B CA 1
ATOM 11057 C C . VAL B 1 711 ? 14.859 54.25 18.688 1 95 711 VAL B C 1
ATOM 11059 O O . VAL B 1 711 ? 15.75 54.125 19.516 1 95 711 VAL B O 1
ATOM 11062 N N . LYS B 1 712 ? 13.898 55.219 18.688 1 94.12 712 LYS B N 1
ATOM 11063 C CA . LYS B 1 712 ? 13.984 56.312 19.641 1 94.12 712 LYS B CA 1
ATOM 11064 C C . LYS B 1 712 ? 12.852 56.25 20.672 1 94.12 712 LYS B C 1
ATOM 11066 O O . LYS B 1 712 ? 11.719 55.938 20.312 1 94.12 712 LYS B O 1
#

Solvent-accessible surface area (backbone atoms only — not comparable to full-atom values): 68975 Å² total; per-residue (Å²): 131,84,76,55,60,52,70,42,83,88,50,54,49,59,60,17,17,48,48,49,54,69,71,46,50,72,68,55,44,47,38,54,28,33,31,71,14,56,56,42,69,94,78,69,39,67,53,43,17,51,52,23,40,43,62,28,15,40,14,74,55,47,65,19,42,35,30,22,32,29,31,25,53,32,8,40,52,43,39,70,61,43,17,54,52,25,33,51,34,24,49,32,33,34,7,48,27,45,52,30,50,75,68,70,45,55,47,64,33,38,38,52,33,26,69,21,50,40,56,26,47,37,62,45,66,40,30,22,52,37,23,55,9,36,23,44,44,42,56,59,24,21,50,41,48,25,24,31,36,38,21,22,18,51,86,60,92,42,35,58,21,38,26,14,48,25,36,40,51,76,52,55,56,57,46,69,43,30,54,54,36,63,42,53,58,53,44,24,50,38,56,66,46,46,39,47,24,58,50,39,25,42,65,72,38,54,42,42,26,36,24,20,26,54,26,17,49,70,78,32,45,30,41,40,14,49,62,57,45,34,51,42,39,32,69,67,55,58,54,79,52,38,26,31,36,33,76,47,32,61,57,22,31,40,76,42,56,56,79,31,87,40,73,44,50,25,43,30,43,18,40,75,29,52,34,30,30,31,32,58,69,59,52,78,37,46,67,57,19,38,73,69,62,64,45,52,70,63,51,53,48,53,29,37,28,40,52,44,21,51,45,44,34,52,30,74,76,54,92,78,46,73,61,72,68,44,54,55,75,63,43,60,22,74,69,53,46,50,49,25,30,51,49,17,38,36,21,26,21,33,76,44,66,78,65,61,67,50,39,58,72,92,74,46,52,25,36,17,37,27,20,51,44,17,79,26,67,52,33,18,43,45,68,65,33,27,38,54,88,60,73,32,28,45,45,54,13,40,58,71,71,48,58,92,81,34,47,74,38,61,32,47,25,34,29,67,63,41,54,36,76,53,90,87,40,54,74,50,65,35,35,67,59,30,40,56,39,39,71,68,22,68,36,28,39,39,20,42,61,50,35,28,51,49,36,19,50,45,75,64,56,2,37,62,79,70,74,28,25,1,24,44,88,52,35,61,58,38,65,29,44,49,55,39,52,52,53,47,56,68,67,68,46,52,29,34,38,37,34,22,30,59,54,48,60,29,65,72,64,46,78,71,71,39,36,24,33,33,44,44,22,20,20,5,28,38,23,11,41,30,49,32,36,36,48,51,50,78,45,37,36,40,3,26,32,37,46,50,21,49,70,56,58,85,73,49,65,64,79,78,56,57,62,59,71,45,30,51,73,36,39,39,80,73,78,53,66,44,46,40,38,36,47,38,54,80,48,42,75,48,77,45,75,74,45,63,59,61,57,40,52,71,80,43,61,46,60,37,34,32,33,42,28,25,72,29,87,45,53,34,49,44,44,43,33,31,30,38,30,74,74,64,61,93,56,85,70,57,70,42,41,70,57,46,72,46,58,46,77,35,46,50,64,34,69,49,77,48,76,44,77,32,54,35,70,72,59,41,50,48,38,78,80,34,51,73,47,72,66,66,38,48,32,38,37,37,40,28,64,41,52,94,45,71,60,48,26,63,75,68,70,51,76,51,48,75,47,64,30,32,37,82,130,83,75,56,61,52,70,42,84,87,51,54,50,59,60,18,17,49,47,48,54,69,71,46,51,72,68,54,44,46,39,55,26,34,32,70,14,56,56,41,71,94,77,69,37,67,53,41,17,52,51,22,40,42,63,28,14,40,14,73,57,48,66,18,41,36,29,22,32,29,30,25,54,31,7,39,51,44,40,69,60,44,16,52,53,24,32,51,34,24,50,33,34,32,6,50,27,44,52,30,51,74,69,69,44,54,46,64,32,36,37,52,33,25,69,21,50,40,56,27,49,37,61,45,66,40,29,23,53,38,23,53,10,36,23,46,44,43,56,58,23,22,49,39,47,25,24,30,34,39,22,22,17,52,88,59,92,42,35,57,21,38,26,15,47,26,36,40,51,76,52,54,56,58,45,69,44,32,54,54,37,63,43,54,57,51,44,24,49,37,56,66,46,47,38,46,24,58,50,37,25,41,66,72,38,56,42,42,26,36,24,20,26,54,28,17,49,69,79,32,45,32,42,40,14,50,62,58,45,36,52,41,41,33,68,68,56,59,52,78,52,38,26,32,36,33,76,46,33,62,56,23,31,40,74,43,57,58,80,32,87,40,72,45,49,25,41,30,42,18,40,73,29,53,35,31,30,31,32,58,67,58,53,77,37,47,66,58,20,39,74,69,62,64,44,53,70,65,50,53,48,54,28,38,28,39,53,43,20,52,45,44,35,52,29,74,74,54,93,75,47,74,62,72,68,45,54,56,74,62,43,60,24,73,69,54,46,50,49,24,30,50,48,18,40,37,21,28,21,33,75,42,64,77,66,62,64,50,38,59,72,92,75,49,52,26,36,16,38,26,21,50,45,17,79,28,68,52,32,18,42,46,67,66,33,28,38,55,85,60,73,33,27,44,43,52,12,40,58,69,69,47,59,92,80,35,46,72,39,64,31,48,25,33,29,66,64,42,53,37,76,52,91,86,39,55,74,53,67,34,34,66,57,29,41,54,38,40,73,67,21,67,35,30,38,39,20,42,62,51,35,29,49,49,37,19,49,46,78,47,69,2,35,63,76,71,76,30,27,2,25,44,89,51,36,60,55,38,65,30,43,48,55,38,52,52,52,46,56,69,67,68,45,52,29,35,38,37,33,23,31,59,55,49,58,28,64,71,65,47,79,73,70,38,35,24,33,32,45,43,21,18,19,5,28,38,22,11,40,30,49,33,36,37,48,51,49,78,44,38,35,40,3,26,32,37,46,52,20,48,69,56,57,84,72,48,66,65,78,78,55,58,61,60,71,44,30,50,72,34,39,39,81,73,78,51,67,44,47,40,38,38,46,41,54,80,48,43,77,47,78,47,74,73,45,64,59,61,57,43,52,71,80,43,60,46,60,35,34,33,34,42,27,27,73,29,87,45,54,34,50,45,46,43,33,30,32,39,28,72,75,66,63,92,56,87,70,56,71,42,41,72,58,45,71,45,58,46,79,34,47,50,65,34,70,48,77,49,76,43,77,32,52,36,71,72,59,41,49,47,40,77,83,34,50,73,46,72,66,68,38,47,33,39,39,37,42,28,66,40,52,94,45,70,60,48,28,63,76,69,70,50,77,51,49,75,49,62,29,32,38,82

pLDDT: mean 96.16, std 6.56, range [43.22, 98.94]

Foldseek 3Di:
DDPFQLLVPVDALLVSLLRLLVVDDLVQLLQLQEQQRPADVVSPRHTAHQAWAQLQATFPLAAFFFFFALQLLLLLLAQQLLLQSLLLRLLLLLQQLLVCVVVVNRDHSNAQNHADQELFAQWDLLAQALLSHSFHALQSSQSNRLSNLCSNQDDDQAGSGAYEYDAPWHDRDPQVQQLAFEFEDFLQCCQVGTCNSVLSCCQPSVHQEYEHGLHHYNLHRRLLDLVRQPVPQCVPSNRQHAYEYDACSLVSCCVHHNVDPDLLLSVLSNLVSGHQHYNYCSSVCVVVNVVVVSDHVVSSSVSSSRSSSNCVSNVVSHDPPPSSPSHNQSGLHPVSNVSSLVSLLSSKFWQAALPCFQPALVPWQEEEEEAQQQPDPQLQRFPRGHDHPFFQGLQNLQVVLHDPRRDYHYFRQFHQADQHDDPPDDGSNRNVVLQVSLLVTQEYEYEHEHGNQCAHHFPPRVDCPQVSRRGHPKQEGHPSSLSNLVSSLVSVHAYEYEYRASGAHANPCCLPRHNIYMDSHNRGRCNSNSVNCDSNPVAKHAGWRSWFHANICVQPDDPSHPYSACTTQFHNDDDTSAHGLDGDIPFDKDKDDWDWDQEDEQQAWTKIKIKIWGQGQAKHKAKKWKWKDDPDDPDDGTPIHTQDIDIDIDGHGGMDMDMDTGGSQNQWRADSNNDIGHDWDKMKMWIDSGDQDDVRCVNNVDGTDMDMHTYD/DDDFQLLVPVDALLVSLLRLLVPDDLVQLLQLQEQQRPADVVSPRHTAHQAWAQLQATFPLAAFFFFFALQLLLLLLAQQLLLVSLLLRLLLLLQQLLVCVVVVNRDHSNDQNHADQELFAQWDLLAQALLSHSFHFLQSSQSNRLSNLCSNQPDDQAGSGAYEYDAPWHDRDPQVQQLAFEFEDFLQCCQVGTCNSVLSCCQPNVHQEYEHGLHHYNLHRRLLDLVRQPVPQCVPSNRQHAYEYDACSLVSCCVHHNVDPDLLLSVLSNLVSGHQHYNYCSSVCVVVNVVVVSDHVVSSSVSSSRSSSNCVSNVVSHDPPPSSPSHNQSGLHPVSNVSSLVSLLSSKFWQAALPCFQPALVPWQEEEEEAQQQPDPQLQRFPRGHDHPFFQGLQNLQVVLHDPRRDYHYFRQFHQADQHDDPPDDGSNRNVVLQVSLLVTQEYEYEHEHGNCCAHHFPPNVDCPQVSRRGHPKQEGHPSSLSNLVSSLVSVHAYEYEYRASGAHANPCCLPRHNIYMDSHNRGRCNSNSVNCDSNPVAKHAGWRSWFHANICVQPDPPSHPYSACTTQFHNDDDTSAHGLDGDIPWDKDKDDWDWDQEDEQQAWTKIKIKIWGQGQAKHKAKKWKWKDDPDDPDDGTPIHTQDIDIDIAGHGDMDMDMDTGGSQRQWRADSNNDIGHDWDKMKMWIDSGDQDPVRCVNNVDGTDMDMHTYD

Radius of gyration: 35.83 Å; Cα contacts (8 Å, |Δi|>4): 3789; chains: 2; bounding box: 94×108×85 Å

Organism: Ruminiclostridium cellulolyticum (strain ATCC 35319 / DSM 5812 / JCM 6584 / H10) (NCBI:txid394503)

Sequence (1424 aa):
MNKPKYLDKSLSFKERAVDLVSRMTLEEKASQLRYDAQPVERLGIPRYNWWNEALHGVARAGVATVFPQAIGLAAIFDDEFLEKIADVIATEGRAKYNESSKKGDRDIYKGITFWSPNVNIFRDPRWGRGHETYGEDPYLTSRLGVAFVKGLQGDGKYLKSAACAKHFAVHSGPEDDRHHFNAVASQKDMYETYLPAFEALVKEAKVESVMGAYNRTNGEPCNGSKTLLKDILRDDWGFDGHVVSDCWAIKDFHEGHGVTKTPTESVALALKNGCDLNCGNMYLLILLALKEGKITEEDIDRAAIRLMTTRMKLGMFDDDCEFDKIPYEVNDSIEHNKLSLEAARKSMVLLKNNGLLPLDSKKIKNIAVIGPNADSSLALRANYSGTPSHNITILDGVRSRVSEDTRVWYSLGSHLFMNREEDLAQPDDRLKEAVSMAERSDVVVLCLGLDASVEGEQNDQGTVILDAGGDKADLNLPESQRNLLNAVLATGKPTIVALLSGSALSIGDAADKAAAIVQCWYPGSKGGLAFAEMIFGDYSPAGRLPVTFYKSTEELPPFEDYSMENRTYKFMKGEALYPFGFGLSYTNFEYSNIVCPQAVNNGESLSVSVDVQNAGSVDSDEVVQVYIKDMEASVRVPNHSLCGFKRIFLKSGEKKTVTFEIDSRAMTIVDEEGKRYIENGDFTLYVGGAQPDNVSERLLGKKPLVASFNVKMNKPKYLDKSLSFKERAVDLVSRMTLEEKASQLRYDAQPVERLGIPRYNWWNEALHGVARAGVATVFPQAIGLAAIFDDEFLEKIADVIATEGRAKYNESSKKGDRDIYKGITFWSPNVNIFRDPRWGRGHETYGEDPYLTSRLGVAFVKGLQGDGKYLKSAACAKHFAVHSGPEDDRHHFNAVASQKDMYETYLPAFEALVKEAKVESVMGAYNRTNGEPCNGSKTLLKDILRDDWGFDGHVVSDCWAIKDFHEGHGVTKTPTESVALALKNGCDLNCGNMYLLILLALKEGKITEEDIDRAAIRLMTTRMKLGMFDDDCEFDKIPYEVNDSIEHNKLSLEAARKSMVLLKNNGLLPLDSKKIKNIAVIGPNADSSLALRANYSGTPSHNITILDGVRSRVSEDTRVWYSLGSHLFMNREEDLAQPDDRLKEAVSMAERSDVVVLCLGLDASVEGEQNDQGTVILDAGGDKADLNLPESQRNLLNAVLATGKPTIVALLSGSALSIGDAADKAAAIVQCWYPGSKGGLAFAEMIFGDYSPAGRLPVTFYKSTEELPPFEDYSMENRTYKFMKGEALYPFGFGLSYTNFEYSNIVCPQAVNNGESLSVSVDVQNAGSVDSDEVVQVYIKDMEASVRVPNHSLCGFKRIFLKSGEKKTVTFEIDSRAMTIVDEEGKRYIENGDFTLYVGGAQPDNVSERLLGKKPLVASFNVK